Protein AF-0000000082109854 (afdb_homodimer)

pLDDT: mean 72.58, std 30.45, range [13.73, 98.56]

Radius of gyration: 35.36 Å; Cα contacts (8 Å, |Δi|>4): 1428; chains: 2; bounding box: 116×91×90 Å

Foldseek 3Di:
DVVVLVVQPPDPPQVCVPFAFDQVAAAADDFDFDQDPVRDRDDRPPQLKDWGWGDAPPRKIKIKIKHKDLHNVANSLLRRQLCCQQRPDQDDLPDDPVRNVVSNQVSLVVSLVVVCVVLVVLVVLLVVLVVVADPPDDLVRDDPVNNVSVVSNVVSCSVQAMWMWMWMWMQHPQKIKIWTFAAKWKWDWFQDPVGDTDIDTFDHGAFLVDPVLLVLQVVQVFDSVVRNVVCADVRHRHLEIRRRCCQQPVVCVGPRRVSGNHRRHYNGIDMGDMDGNVPTDDDMDIGDPVLQVLQCLQPNNVCSRVVLRVQLVVLVVPDDGNNVSNNVSSVVSVVSSCVSPPDDDDDDDDDDDPDDDDPDDDPDDPPPPDPDDPPPDDDDDDDDFDQDPDPDDDDPDDDDDDDDDDDDDDDDDDDDDDDCPPPPDPPPPDDDDPDDDDDDDDDDSDGD/DVVVLVVQPPDPPQVCVPFAFDQVAAAADDFDFDQDPVRPSPDRDPQLKDWGWGDAPPRKIKIKIKHKDLHNVANSLLRRQLCCQQRPDQDDLPDDPVRNVVSNQVSLVCSLVVVCVVLVVLVVLLVVLVVVADPPDDLVRDDPVNNVSVVSNVVSCSVQAMWMWMWMWMQHPQKIKIWTFAAKWKWDWFQDPVRDTDIDTFDHGAFLVDPVLLVLQVVQVFDSVVRNVVCADVRHRHLEIRRRCCQQPVVCVGPRRVSGNHRRYYNGIDMGDMDGNVPTDDDMDIGDPVLQVLQCLQPNNVCSRVVLRVQLVVLVVPDDGNNVSNNVSSVVSVVSSCVSPPDDDDDDDDDDDVDDDPPPPDPDDPPPPDPPDPPPDDDDDDDDYDDDDDDDDDDDDDDYDDDDDDDDDDDDDDDDDDDCPPDPDPPPPPPDDPDDDPDDDDDDDDDD

Structure (mmCIF, N/CA/C/O backbone):
data_AF-0000000082109854-model_v1
#
loop_
_entity.id
_entity.type
_entity.pdbx_description
1 polymer 'TGF-beta-activated kinase 1 and MAP3K7-binding protein 1'
#
loop_
_atom_site.group_PDB
_atom_site.id
_atom_site.type_symbol
_atom_site.label_atom_id
_atom_site.label_alt_id
_atom_site.label_comp_id
_atom_site.label_asym_id
_atom_site.label_entity_id
_atom_site.label_seq_id
_atom_site.pdbx_PDB_ins_code
_atom_site.Cartn_x
_atom_site.Cartn_y
_atom_site.Cartn_z
_atom_site.occupancy
_atom_site.B_iso_or_equiv
_atom_site.auth_seq_id
_atom_site.auth_comp_id
_atom_site.auth_asym_id
_atom_site.auth_atom_id
_atom_site.pdbx_PDB_model_num
ATOM 1 N N . MET A 1 1 ? -6.965 46.531 12.055 1 30.08 1 MET A N 1
ATOM 2 C CA . MET A 1 1 ? -5.969 45.5 11.93 1 30.08 1 MET A CA 1
ATOM 3 C C . MET A 1 1 ? -6.543 44.281 11.18 1 30.08 1 MET A C 1
ATOM 5 O O . MET A 1 1 ? -5.832 43.625 10.422 1 30.08 1 MET A O 1
ATOM 9 N N . ALA A 1 2 ? -7.816 43.938 11.438 1 41.06 2 ALA A N 1
ATOM 10 C CA . ALA A 1 2 ? -8.562 42.906 10.727 1 41.06 2 ALA A CA 1
ATOM 11 C C . ALA A 1 2 ? -8.781 43.281 9.266 1 41.06 2 ALA A C 1
ATOM 13 O O . ALA A 1 2 ? -8.695 42.438 8.375 1 41.06 2 ALA A O 1
ATOM 14 N N . SER A 1 3 ? -9.18 44.5 9.023 1 41.56 3 SER A N 1
ATOM 15 C CA . SER A 1 3 ? -9.477 44.938 7.664 1 41.56 3 SER A CA 1
ATOM 16 C C . SER A 1 3 ? -8.242 44.844 6.773 1 41.56 3 SER A C 1
ATOM 18 O O . SER A 1 3 ? -8.336 44.438 5.609 1 41.56 3 SER A O 1
ATOM 20 N N . GLN A 1 4 ? -7.109 45.281 7.234 1 41.22 4 GLN A N 1
ATOM 21 C CA . GLN A 1 4 ? -5.875 45.25 6.457 1 41.22 4 GLN A CA 1
ATOM 22 C C . GLN A 1 4 ? -5.441 43.812 6.164 1 41.22 4 GLN A C 1
ATOM 24 O O . GLN A 1 4 ? -4.855 43.531 5.113 1 41.22 4 GLN A O 1
ATOM 29 N N . ARG A 1 5 ? -5.73 42.969 6.977 1 43.91 5 ARG A N 1
ATOM 30 C CA . ARG A 1 5 ? -5.383 41.562 6.91 1 43.91 5 ARG A CA 1
ATOM 31 C C . ARG A 1 5 ? -6.203 40.844 5.836 1 43.91 5 ARG A C 1
ATOM 33 O O . ARG A 1 5 ? -5.688 39.969 5.125 1 43.91 5 ARG A O 1
ATOM 40 N N . ARG A 1 6 ? -7.488 41.25 5.711 1 45.69 6 ARG A N 1
ATOM 41 C CA . ARG A 1 6 ? -8.383 40.688 4.691 1 45.69 6 ARG A CA 1
ATOM 42 C C . ARG A 1 6 ? -7.898 41.062 3.291 1 45.69 6 ARG A C 1
ATOM 44 O O . ARG A 1 6 ? -8.086 40.281 2.348 1 45.69 6 ARG A O 1
ATOM 51 N N . GLN A 1 7 ? -7.402 42.219 3.15 1 44.44 7 GLN A N 1
ATOM 52 C CA . GLN A 1 7 ? -6.934 42.656 1.848 1 44.44 7 GLN A CA 1
ATOM 53 C C . GLN A 1 7 ? -5.699 41.875 1.4 1 44.44 7 GLN A C 1
ATOM 55 O O . GLN A 1 7 ? -5.523 41.625 0.21 1 44.44 7 GLN A O 1
ATOM 60 N N . MET A 1 8 ? -4.84 41.562 2.273 1 44.31 8 MET A N 1
ATOM 61 C CA . MET A 1 8 ? -3.598 40.875 1.931 1 44.31 8 MET A CA 1
ATOM 62 C C . MET A 1 8 ? -3.879 39.438 1.489 1 44.31 8 MET A C 1
ATOM 64 O O . MET A 1 8 ? -3.105 38.844 0.726 1 44.31 8 MET A O 1
ATOM 68 N N . MET A 1 9 ? -4.988 38.938 1.975 1 46.81 9 MET A N 1
ATOM 69 C CA . MET A 1 9 ? -5.305 37.531 1.722 1 46.81 9 MET A CA 1
ATOM 70 C C . MET A 1 9 ? -5.926 37.344 0.34 1 46.81 9 MET A C 1
ATOM 72 O O . MET A 1 9 ? -6.023 36.219 -0.164 1 46.81 9 MET A O 1
ATOM 76 N N . GLN A 1 10 ? -6.621 38.344 -0.203 1 41.38 10 GLN A N 1
ATOM 77 C CA . GLN A 1 10 ? -7.426 38.219 -1.414 1 41.38 10 GLN A CA 1
ATOM 78 C C . GLN A 1 10 ? -6.547 38.25 -2.66 1 41.38 10 GLN A C 1
ATOM 80 O O . GLN A 1 10 ? -7.035 38.031 -3.773 1 41.38 10 GLN A O 1
ATOM 85 N N . SER A 1 11 ? -5.305 38.719 -2.598 1 40.28 11 SER A N 1
ATOM 86 C CA . SER A 1 11 ? -4.598 38.844 -3.867 1 40.28 11 SER A CA 1
ATOM 87 C C . SER A 1 11 ? -4.012 37.5 -4.32 1 40.28 11 SER A C 1
ATOM 89 O O . SER A 1 11 ? -3.74 36.625 -3.494 1 40.28 11 SER A O 1
ATOM 91 N N . HIS A 1 12 ? -4.09 37.094 -5.605 1 46.09 12 HIS A N 1
ATOM 92 C CA . HIS A 1 12 ? -3.609 35.938 -6.34 1 46.09 12 HIS A CA 1
ATOM 93 C C . HIS A 1 12 ? -2.203 35.531 -5.895 1 46.09 12 HIS A C 1
ATOM 95 O O . HIS A 1 12 ? -1.827 34.375 -5.965 1 46.09 12 HIS A O 1
ATOM 101 N N . GLN A 1 13 ? -1.243 36.5 -5.805 1 48.22 13 GLN A N 1
ATOM 102 C CA . GLN A 1 13 ? 0.123 36.188 -5.379 1 48.22 13 GLN A CA 1
ATOM 103 C C . GLN A 1 13 ? 0.241 36.219 -3.857 1 48.22 13 GLN A C 1
ATOM 105 O O . GLN A 1 13 ? -0.186 37.156 -3.207 1 48.22 13 GLN A O 1
ATOM 110 N N . SER A 1 14 ? 0.442 35.062 -3.104 1 66 14 SER A N 1
ATOM 111 C CA . SER A 1 14 ? 0.528 34.906 -1.655 1 66 14 SER A CA 1
ATOM 112 C C . SER A 1 14 ? 1.451 35.969 -1.038 1 66 14 SER A C 1
ATOM 114 O O . SER A 1 14 ? 2.57 36.156 -1.512 1 66 14 SER A O 1
ATOM 116 N N . TRP A 1 15 ? 1.008 37.094 -0.303 1 70.31 15 TRP A N 1
ATOM 117 C CA . TRP A 1 15 ? 1.778 38.125 0.397 1 70.31 15 TRP A CA 1
ATOM 118 C C . TRP A 1 15 ? 2.988 37.5 1.096 1 70.31 15 TRP A C 1
ATOM 120 O O . TRP A 1 15 ? 3.963 38.219 1.387 1 70.31 15 TRP A O 1
ATOM 130 N N . THR A 1 16 ? 2.941 36.25 1.244 1 78.19 16 THR A N 1
ATOM 131 C CA . THR A 1 16 ? 4.02 35.594 1.972 1 78.19 16 THR A CA 1
ATOM 132 C C . THR A 1 16 ? 5.23 35.375 1.07 1 78.19 16 THR A C 1
ATOM 134 O O . THR A 1 16 ? 6.32 35.062 1.551 1 78.19 16 THR A O 1
ATOM 137 N N . ASP A 1 17 ? 5.109 35.656 -0.19 1 75.06 17 ASP A N 1
ATOM 138 C CA . ASP A 1 17 ? 6.203 35.406 -1.132 1 75.06 17 ASP A CA 1
ATOM 139 C C . ASP A 1 17 ? 7.34 36.406 -0.896 1 75.06 17 ASP A C 1
ATOM 141 O O . ASP A 1 17 ? 8.484 36.156 -1.279 1 75.06 17 ASP A O 1
ATOM 145 N N . ASP A 1 18 ? 7.07 37.438 -0.201 1 76.38 18 ASP A N 1
ATOM 146 C CA . ASP A 1 18 ? 8.062 38.5 0.002 1 76.38 18 ASP A CA 1
ATOM 147 C C . ASP A 1 18 ? 8.781 38.312 1.336 1 76.38 18 ASP A C 1
ATOM 149 O O . ASP A 1 18 ? 9.734 39.031 1.634 1 76.38 18 ASP A O 1
ATOM 153 N N . LEU A 1 19 ? 8.383 37.344 2.021 1 84.56 19 LEU A N 1
ATOM 154 C CA . LEU A 1 19 ? 9.016 37.125 3.316 1 84.56 19 LEU A CA 1
ATOM 155 C C . LEU A 1 19 ? 10.336 36.375 3.154 1 84.56 19 LEU A C 1
ATOM 157 O O . LEU A 1 19 ? 10.445 35.5 2.295 1 84.56 19 LEU A O 1
ATOM 161 N N . PRO A 1 20 ? 11.266 36.719 4.004 1 86.88 20 PRO A N 1
ATOM 162 C CA . PRO A 1 20 ? 12.555 36.062 3.891 1 86.88 20 PRO A CA 1
ATOM 163 C C . PRO A 1 20 ? 12.469 34.562 4.242 1 86.88 20 PRO A C 1
ATOM 165 O O . PRO A 1 20 ? 11.945 34.219 5.301 1 86.88 20 PRO A O 1
ATOM 168 N N . LEU A 1 21 ? 13 33.781 3.383 1 86.81 21 LEU A N 1
ATOM 169 C CA . LEU A 1 21 ? 13.031 32.312 3.602 1 86.81 21 LEU A CA 1
ATOM 170 C C . LEU A 1 21 ? 14.258 31.922 4.422 1 86.81 21 LEU A C 1
ATOM 172 O O . LEU A 1 21 ? 15.328 32.531 4.266 1 86.81 21 LEU A O 1
ATOM 176 N N . CYS A 1 22 ? 14.086 30.984 5.293 1 89.44 22 CYS A N 1
ATOM 177 C CA . CYS A 1 22 ? 15.219 30.469 6.051 1 89.44 22 CYS A CA 1
ATOM 178 C C . CYS A 1 22 ? 16.094 29.578 5.184 1 89.44 22 CYS A C 1
ATOM 180 O O . CYS A 1 22 ? 15.617 28.562 4.652 1 89.44 22 CYS A O 1
ATOM 182 N N . GLN A 1 23 ? 17.328 29.812 5.109 1 87.69 23 GLN A N 1
ATOM 183 C CA . GLN A 1 23 ? 18.266 29.078 4.25 1 87.69 23 GLN A CA 1
ATOM 184 C C . GLN A 1 23 ? 18.719 27.797 4.914 1 87.69 23 GLN A C 1
ATOM 186 O O . GLN A 1 23 ? 19.281 26.922 4.258 1 87.69 23 GLN A O 1
ATOM 191 N N . MET A 1 24 ? 18.5 27.719 6.156 1 91.25 24 MET A N 1
ATOM 192 C CA . MET A 1 24 ? 18.906 26.531 6.895 1 91.25 24 MET A CA 1
ATOM 193 C C . MET A 1 24 ? 17.797 25.469 6.863 1 91.25 24 MET A C 1
ATOM 195 O O . MET A 1 24 ? 17.781 24.562 7.691 1 91.25 24 MET A O 1
ATOM 199 N N . CYS A 1 25 ? 16.891 25.703 5.961 1 93.19 25 CYS A N 1
ATOM 200 C CA . CYS A 1 25 ? 15.742 24.812 5.875 1 93.19 25 CYS A CA 1
ATOM 201 C C . CYS A 1 25 ? 15.484 24.391 4.43 1 93.19 25 CYS A C 1
ATOM 203 O O . CYS A 1 25 ? 15.688 25.188 3.508 1 93.19 25 CYS A O 1
ATOM 205 N N . GLY A 1 26 ? 15.164 23.156 4.223 1 93.44 26 GLY A N 1
ATOM 206 C CA . GLY A 1 26 ? 14.758 22.641 2.928 1 93.44 26 GLY A CA 1
ATOM 207 C C . GLY A 1 26 ? 13.461 21.844 2.984 1 93.44 26 GLY A C 1
ATOM 208 O O . GLY A 1 26 ? 13.141 21.234 4.008 1 93.44 26 GLY A O 1
ATOM 209 N N . VAL A 1 27 ? 12.727 21.906 1.839 1 94.19 27 VAL A N 1
ATOM 210 C CA . VAL A 1 27 ? 11.445 21.203 1.791 1 94.19 27 VAL A CA 1
ATOM 211 C C . VAL A 1 27 ? 11.406 20.297 0.569 1 94.19 27 VAL A C 1
ATOM 213 O O . VAL A 1 27 ? 11.859 20.672 -0.514 1 94.19 27 VAL A O 1
ATOM 216 N N . GLY A 1 28 ? 11.016 19.047 0.819 1 93.62 28 GLY A N 1
ATOM 217 C CA . GLY A 1 28 ? 10.711 18.094 -0.243 1 93.62 28 GLY A CA 1
ATOM 218 C C . GLY A 1 28 ? 9.25 17.688 -0.273 1 93.62 28 GLY A C 1
ATOM 219 O O . GLY A 1 28 ? 8.617 17.531 0.776 1 93.62 28 GLY A O 1
ATOM 220 N N . THR A 1 29 ? 8.672 17.547 -1.528 1 90.19 29 THR A N 1
ATOM 221 C CA . THR A 1 29 ? 7.262 17.172 -1.662 1 90.19 29 THR A CA 1
ATOM 222 C C . THR A 1 29 ? 7.082 16.125 -2.752 1 90.19 29 THR A C 1
ATOM 224 O O . THR A 1 29 ? 7.906 16.016 -3.662 1 90.19 29 THR A O 1
ATOM 227 N N . ALA A 1 30 ? 6.078 15.289 -2.523 1 83.5 30 ALA A N 1
ATOM 228 C CA . ALA A 1 30 ? 5.648 14.328 -3.537 1 83.5 30 ALA A CA 1
ATOM 229 C C . ALA A 1 30 ? 4.133 14.148 -3.518 1 83.5 30 ALA A C 1
ATOM 231 O O . ALA A 1 30 ? 3.539 13.938 -2.457 1 83.5 30 ALA A O 1
ATOM 232 N N . PRO A 1 31 ? 3.494 14.32 -4.645 1 74.69 31 PRO A N 1
ATOM 233 C CA . PRO A 1 31 ? 2.043 14.133 -4.688 1 74.69 31 PRO A CA 1
ATOM 234 C C . PRO A 1 31 ? 1.631 12.68 -4.473 1 74.69 31 PRO A C 1
ATOM 236 O O . PRO A 1 31 ? 2.443 11.766 -4.66 1 74.69 31 PRO A O 1
ATOM 239 N N . ASN A 1 32 ? 0.339 12.609 -3.957 1 68.38 32 ASN A N 1
ATOM 240 C CA . ASN A 1 32 ? -0.255 11.281 -3.842 1 68.38 32 ASN A CA 1
ATOM 241 C C . ASN A 1 32 ? -0.418 10.617 -5.207 1 68.38 32 ASN A C 1
ATOM 243 O O . ASN A 1 32 ? -0.706 11.289 -6.199 1 68.38 32 ASN A O 1
ATOM 247 N N . CYS A 1 33 ? -0.066 9.414 -5.285 1 52.31 33 CYS A N 1
ATOM 248 C CA . CYS A 1 33 ? -0.21 8.758 -6.578 1 52.31 33 CYS A CA 1
ATOM 249 C C . CYS A 1 33 ? -1.416 7.824 -6.582 1 52.31 33 CYS A C 1
ATOM 251 O O . CYS A 1 33 ? -1.659 7.109 -5.609 1 52.31 33 CYS A O 1
ATOM 253 N N . THR A 1 34 ? -2.654 8.469 -7.156 1 48.94 34 THR A N 1
ATOM 254 C CA . THR A 1 34 ? -3.754 7.531 -7.359 1 48.94 34 THR A CA 1
ATOM 255 C C . THR A 1 34 ? -3.611 6.816 -8.703 1 48.94 34 THR A C 1
ATOM 257 O O . THR A 1 34 ? -3.141 7.406 -9.68 1 48.94 34 THR A O 1
ATOM 260 N N . TYR A 1 35 ? -3.562 5.547 -8.688 1 38.69 35 TYR A N 1
ATOM 261 C CA . TYR A 1 35 ? -3.402 4.777 -9.922 1 38.69 35 TYR A CA 1
ATOM 262 C C . TYR A 1 35 ? -4.758 4.453 -10.539 1 38.69 35 TYR A C 1
ATOM 264 O O . TYR A 1 35 ? -5.695 4.074 -9.836 1 38.69 35 TYR A O 1
ATOM 272 N N . GLY A 1 36 ? -5.227 5.355 -11.539 1 38.56 36 GLY A N 1
ATOM 273 C CA . GLY A 1 36 ? -6.492 5.055 -12.188 1 38.56 36 GLY A CA 1
ATOM 274 C C . GLY A 1 36 ? -6.574 3.631 -12.711 1 38.56 36 GLY A C 1
ATOM 275 O O . GLY A 1 36 ? -5.551 2.953 -12.836 1 38.56 36 GLY A O 1
ATOM 276 N N . PRO A 1 37 ? -7.836 3.186 -12.867 1 36 37 PRO A N 1
ATOM 277 C CA . PRO A 1 37 ? -8.109 1.864 -13.438 1 36 37 PRO A CA 1
ATOM 278 C C . PRO A 1 37 ? -7.359 1.617 -14.742 1 36 37 PRO A C 1
ATOM 280 O O . PRO A 1 37 ? -6.965 0.484 -15.031 1 36 37 PRO A O 1
ATOM 283 N N . ASP A 1 38 ? -7.582 2.434 -15.742 1 34.56 38 ASP A N 1
ATOM 284 C CA . ASP A 1 38 ? -7.07 2.289 -17.094 1 34.56 38 ASP A CA 1
ATOM 285 C C . ASP A 1 38 ? -5.551 2.469 -17.141 1 34.56 38 ASP A C 1
ATOM 287 O O . ASP A 1 38 ? -4.949 2.5 -18.219 1 34.56 38 ASP A O 1
ATOM 291 N N . GLY A 1 39 ? -4.836 2.254 -16.219 1 34.44 39 GLY A N 1
ATOM 292 C CA . GLY A 1 39 ? -3.385 2.342 -16.188 1 34.44 39 GLY A CA 1
ATOM 293 C C . GLY A 1 39 ? -2.869 3.754 -16.391 1 34.44 39 GLY A C 1
ATOM 294 O O . GLY A 1 39 ? -1.658 3.977 -16.453 1 34.44 39 GLY A O 1
ATOM 295 N N . LYS A 1 40 ? -3.584 4.645 -17.109 1 33.19 40 LYS A N 1
ATOM 296 C CA . LYS A 1 40 ? -3.158 6.012 -17.391 1 33.19 40 LYS A CA 1
ATOM 297 C C . LYS A 1 40 ? -2.977 6.801 -16.094 1 33.19 40 LYS A C 1
ATOM 299 O O . LYS A 1 40 ? -3.795 6.691 -15.172 1 33.19 40 LYS A O 1
ATOM 304 N N . ASP A 1 41 ? -1.804 7.102 -15.695 1 38.16 41 ASP A N 1
ATOM 305 C CA . ASP A 1 41 ? -1.194 7.938 -14.664 1 38.16 41 ASP A CA 1
ATOM 306 C C . ASP A 1 41 ? -2.141 9.055 -14.234 1 38.16 41 ASP A C 1
ATOM 308 O O . ASP A 1 41 ? -1.978 9.633 -13.156 1 38.16 41 ASP A O 1
ATOM 312 N N . THR A 1 42 ? -3.107 9.648 -14.867 1 38.34 42 THR A N 1
ATOM 313 C CA . THR A 1 42 ? -2.988 11.094 -15.016 1 38.34 42 THR A CA 1
ATOM 314 C C . THR A 1 42 ? -3.205 11.789 -13.672 1 38.34 42 THR A C 1
ATOM 316 O O . THR A 1 42 ? -2.99 13 -13.555 1 38.34 42 THR A O 1
ATOM 319 N N . GLN A 1 43 ? -4.258 11.5 -12.961 1 39.28 43 GLN A N 1
ATOM 320 C CA . GLN A 1 43 ? -4.699 12.727 -12.297 1 39.28 43 GLN A CA 1
ATOM 321 C C . GLN A 1 43 ? -3.918 12.969 -11.008 1 39.28 43 GLN A C 1
ATOM 323 O O . GLN A 1 43 ? -4.016 12.188 -10.062 1 39.28 43 GLN A O 1
ATOM 328 N N . SER A 1 44 ? -2.68 13.266 -11.172 1 46.97 44 SER A N 1
ATOM 329 C CA . SER A 1 44 ? -1.977 13.938 -10.086 1 46.97 44 SER A CA 1
ATOM 330 C C . SER A 1 44 ? -2.914 14.844 -9.297 1 46.97 44 SER A C 1
ATOM 332 O O . SER A 1 44 ? -3.568 15.719 -9.875 1 46.97 44 SER A O 1
ATOM 334 N N . HIS A 1 45 ? -3.539 14.328 -8.25 1 58.5 45 HIS A N 1
ATOM 335 C CA . HIS A 1 45 ? -4.246 15.281 -7.402 1 58.5 45 HIS A CA 1
ATOM 336 C C . HIS A 1 45 ? -3.34 16.438 -7.008 1 58.5 45 HIS A C 1
ATOM 338 O O . HIS A 1 45 ? -2.131 16.266 -6.848 1 58.5 45 HIS A O 1
ATOM 344 N N . PRO A 1 46 ? -3.873 17.625 -7.328 1 66.56 46 PRO A N 1
ATOM 345 C CA . PRO A 1 46 ? -3.104 18.766 -6.824 1 66.56 46 PRO A CA 1
ATOM 346 C C . PRO A 1 46 ? -2.621 18.562 -5.391 1 66.56 46 PRO A C 1
ATOM 348 O O . PRO A 1 46 ? -3.301 17.906 -4.594 1 66.56 46 PRO A O 1
ATOM 351 N N . ASN A 1 47 ? -1.431 18.953 -5.223 1 79 47 ASN A N 1
ATOM 352 C CA . ASN A 1 47 ? -0.877 18.859 -3.875 1 79 47 ASN A CA 1
ATOM 353 C C . ASN A 1 47 ? -1.742 19.594 -2.861 1 79 47 ASN A C 1
ATOM 355 O O . ASN A 1 47 ? -1.964 20.797 -2.992 1 79 47 ASN A O 1
ATOM 359 N N . GLU A 1 48 ? -2.201 18.922 -1.963 1 87.12 48 GLU A N 1
ATOM 360 C CA . GLU A 1 48 ? -3.076 19.516 -0.957 1 87.12 48 GLU A CA 1
ATOM 361 C C . GLU A 1 48 ? -2.283 19.984 0.262 1 87.12 48 GLU A C 1
ATOM 363 O O . GLU A 1 48 ? -2.818 20.672 1.131 1 87.12 48 GLU A O 1
ATOM 368 N N . ASP A 1 49 ? -0.991 19.672 0.267 1 89.81 49 ASP A N 1
ATOM 369 C CA . ASP A 1 49 ? -0.162 20.062 1.402 1 89.81 49 ASP A CA 1
ATOM 370 C C . ASP A 1 49 ? 0.304 21.516 1.263 1 89.81 49 ASP A C 1
ATOM 372 O O . ASP A 1 49 ? 0.38 22.031 0.152 1 89.81 49 ASP A O 1
ATOM 376 N N . GLY A 1 50 ? 0.429 22.141 2.393 1 91.62 50 GLY A N 1
ATOM 377 C CA . GLY A 1 50 ? 1.08 23.438 2.484 1 91.62 50 GLY A CA 1
ATOM 378 C C . GLY A 1 50 ? 2.279 23.438 3.414 1 91.62 50 GLY A C 1
ATOM 379 O O . GLY A 1 50 ? 2.469 22.5 4.191 1 91.62 50 GLY A O 1
ATOM 380 N N . HIS A 1 51 ? 3.131 24.422 3.172 1 94 51 HIS A N 1
ATOM 381 C CA . HIS A 1 51 ? 4.27 24.578 4.074 1 94 51 HIS A CA 1
ATOM 382 C C . HIS A 1 51 ? 4.77 26.016 4.086 1 94 51 HIS A C 1
ATOM 384 O O . HIS A 1 51 ? 4.422 26.812 3.205 1 94 51 HIS A O 1
ATOM 390 N N . PHE A 1 52 ? 5.504 26.391 5.164 1 93.56 52 PHE A N 1
ATOM 391 C CA . PHE A 1 52 ? 6.242 27.641 5.184 1 93.56 52 PHE A CA 1
ATOM 392 C C . PHE A 1 52 ? 7.543 27.5 5.965 1 93.56 52 PHE A C 1
ATOM 394 O O . PHE A 1 52 ? 7.691 26.578 6.77 1 93.56 52 PHE A O 1
ATOM 401 N N . ARG A 1 53 ? 8.508 28.25 5.68 1 94.62 53 ARG A N 1
ATOM 402 C CA . ARG A 1 53 ? 9.812 28.281 6.332 1 94.62 53 ARG A CA 1
ATOM 403 C C . ARG A 1 53 ? 10.375 29.703 6.352 1 94.62 53 ARG A C 1
ATOM 405 O O . ARG A 1 53 ? 11.164 30.078 5.488 1 94.62 53 ARG A O 1
ATOM 412 N N . PHE A 1 54 ? 10.102 30.438 7.371 1 92.69 54 PHE A N 1
ATOM 413 C CA . PHE A 1 54 ? 10.43 31.859 7.359 1 92.69 54 PHE A CA 1
ATOM 414 C C . PHE A 1 54 ? 11.461 32.188 8.438 1 92.69 54 PHE A C 1
ATOM 416 O O . PHE A 1 54 ? 11.477 31.547 9.492 1 92.69 54 PHE A O 1
ATOM 423 N N . ARG A 1 55 ? 12.242 33.125 8.055 1 90.38 55 ARG A N 1
ATOM 424 C CA . ARG A 1 55 ? 13.117 33.781 9.023 1 90.38 55 ARG A CA 1
ATOM 425 C C . ARG A 1 55 ? 12.555 35.125 9.461 1 90.38 55 ARG A C 1
ATOM 427 O O . ARG A 1 55 ? 12.406 36.031 8.641 1 90.38 55 ARG A O 1
ATOM 434 N N . GLY A 1 56 ? 12.219 35.188 10.695 1 83.69 56 GLY A N 1
ATOM 435 C CA . GLY A 1 56 ? 11.719 36.438 11.227 1 83.69 56 GLY A CA 1
ATOM 436 C C . GLY A 1 56 ? 12.82 37.375 11.727 1 83.69 56 GLY A C 1
ATOM 437 O O . GLY A 1 56 ? 13.984 37.188 11.359 1 83.69 56 GLY A O 1
ATOM 438 N N . GLU A 1 57 ? 12.32 38.344 12.453 1 79.5 57 GLU A N 1
ATOM 439 C CA . GLU A 1 57 ? 13.25 39.281 13.062 1 79.5 57 GLU A CA 1
ATOM 440 C C . GLU A 1 57 ? 13.742 38.781 14.414 1 79.5 57 GLU A C 1
ATOM 442 O O . GLU A 1 57 ? 13.078 37.969 15.055 1 79.5 57 GLU A O 1
ATOM 447 N N . GLU A 1 58 ? 14.891 39.219 14.836 1 76.25 58 GLU A N 1
ATOM 448 C CA . GLU A 1 58 ? 15.422 39.031 16.188 1 76.25 58 GLU A CA 1
ATOM 449 C C . GLU A 1 58 ? 15.586 37.562 16.5 1 76.25 58 GLU A C 1
ATOM 451 O O . GLU A 1 58 ? 15.195 37.094 17.562 1 76.25 58 GLU A O 1
ATOM 456 N N . GLY A 1 59 ? 15.961 36.781 15.578 1 79.31 59 GLY A N 1
ATOM 457 C CA . GLY A 1 59 ? 16.281 35.375 15.859 1 79.31 59 GLY A CA 1
ATOM 458 C C . GLY A 1 59 ? 15.047 34.5 15.875 1 79.31 59 GLY A C 1
ATOM 459 O O . GLY A 1 59 ? 15.07 33.406 16.469 1 79.31 59 GLY A O 1
ATOM 460 N N . CYS A 1 60 ? 13.984 35 15.359 1 88.25 60 CYS A N 1
ATOM 461 C CA . CYS A 1 60 ? 12.758 34.219 15.289 1 88.25 60 CYS A CA 1
ATOM 462 C C . CYS A 1 60 ? 12.672 33.438 13.977 1 88.25 60 CYS A C 1
ATOM 464 O O . CYS A 1 60 ? 12.945 34 12.914 1 88.25 60 CYS A O 1
ATOM 466 N N . PHE A 1 61 ? 12.406 32.156 14.086 1 93.19 61 PHE A N 1
ATOM 467 C CA . PHE A 1 61 ? 12.219 31.297 12.914 1 93.19 61 PHE A CA 1
ATOM 468 C C . PHE A 1 61 ? 10.891 30.562 12.977 1 93.19 61 PHE A C 1
ATOM 470 O O . PHE A 1 61 ? 10.492 30.094 14.047 1 93.19 61 PHE A O 1
ATOM 477 N N . LEU A 1 62 ? 10.203 30.5 11.852 1 94.56 62 LEU A N 1
ATOM 478 C CA . LEU A 1 62 ? 8.891 29.875 11.781 1 94.56 62 LEU A CA 1
ATOM 479 C C . LEU A 1 62 ? 8.844 28.828 10.672 1 94.56 62 LEU A C 1
ATOM 481 O O . LEU A 1 62 ? 9.195 29.125 9.523 1 94.56 62 LEU A O 1
ATOM 485 N N . TYR A 1 63 ? 8.477 27.609 11.07 1 96.81 63 TYR A N 1
ATOM 486 C CA . TYR A 1 63 ? 8.328 26.516 10.133 1 96.81 63 TYR A CA 1
ATOM 487 C C . TYR A 1 63 ? 6.953 25.859 10.266 1 96.81 63 TYR A C 1
ATOM 489 O O . TYR A 1 63 ? 6.336 25.922 11.328 1 96.81 63 TYR A O 1
ATOM 497 N N . GLY A 1 64 ? 6.441 25.266 9.164 1 97.5 64 GLY A N 1
ATOM 498 C CA . GLY A 1 64 ? 5.156 24.594 9.234 1 97.5 64 GLY A CA 1
ATOM 499 C C . GLY A 1 64 ? 4.914 23.641 8.078 1 97.5 64 GLY A C 1
ATOM 500 O O . GLY A 1 64 ? 5.391 23.875 6.965 1 97.5 64 GLY A O 1
ATOM 501 N N . VAL A 1 65 ? 4.258 22.562 8.359 1 97.44 65 VAL A N 1
ATOM 502 C CA . VAL A 1 65 ? 3.74 21.625 7.371 1 97.44 65 VAL A CA 1
ATOM 503 C C . VAL A 1 65 ? 2.248 21.391 7.602 1 97.44 65 VAL A C 1
ATOM 505 O O . VAL A 1 65 ? 1.824 21.125 8.727 1 97.44 65 VAL A O 1
ATOM 508 N N . PHE A 1 66 ? 1.477 21.516 6.523 1 97 66 PHE A N 1
ATOM 509 C CA . PHE A 1 66 ? 0.022 21.438 6.586 1 97 66 PHE A CA 1
ATOM 510 C C . PHE A 1 66 ? -0.501 20.375 5.629 1 97 66 PHE A C 1
ATOM 512 O O . PHE A 1 66 ? -0.167 20.375 4.445 1 97 66 PHE A O 1
ATOM 519 N N . ASN A 1 67 ? -1.321 19.516 6.191 1 94.56 67 ASN A N 1
ATOM 520 C CA . ASN A 1 67 ? -1.974 18.484 5.383 1 94.56 67 ASN A CA 1
ATOM 521 C C . ASN A 1 67 ? -3.42 18.859 5.07 1 94.56 67 ASN A C 1
ATOM 523 O O . ASN A 1 67 ? -4.301 18.703 5.918 1 94.56 67 ASN A O 1
ATOM 527 N N . GLY A 1 68 ? -3.586 19.234 3.842 1 93.12 68 GLY A N 1
ATOM 528 C CA . GLY A 1 68 ? -4.949 19.516 3.416 1 93.12 68 GLY A CA 1
ATOM 529 C C . GLY A 1 68 ? -5.68 18.281 2.918 1 93.12 68 GLY A C 1
ATOM 530 O O . GLY A 1 68 ? -5.055 17.344 2.416 1 93.12 68 GLY A O 1
ATOM 531 N N . PHE A 1 69 ? -6.977 18.25 3.049 1 87.56 69 PHE A N 1
ATOM 532 C CA . PHE A 1 69 ? -7.828 17.219 2.461 1 87.56 69 PHE A CA 1
ATOM 533 C C . PHE A 1 69 ? -9.109 17.828 1.904 1 87.56 69 PHE A C 1
ATOM 535 O O . PHE A 1 69 ? -9.609 18.828 2.434 1 87.56 69 PHE A O 1
ATOM 542 N N . ASP A 1 70 ? -9.648 17.297 0.861 1 87.44 70 ASP A N 1
ATOM 543 C CA . ASP A 1 70 ? -10.766 17.812 0.075 1 87.44 70 ASP A CA 1
ATOM 544 C C . ASP A 1 70 ? -10.422 19.172 -0.538 1 87.44 70 ASP A C 1
ATOM 546 O O . ASP A 1 70 ? -11.219 20.109 -0.476 1 87.44 70 ASP A O 1
ATOM 550 N N . GLY A 1 71 ? -9.125 19.281 -0.901 1 84.56 71 GLY A N 1
ATOM 551 C CA . GLY A 1 71 ? -8.602 20.484 -1.504 1 84.56 71 GLY A CA 1
ATOM 552 C C . GLY A 1 71 ? -7.488 21.125 -0.689 1 84.56 71 GLY A C 1
ATOM 553 O O . GLY A 1 71 ? -7.219 20.703 0.438 1 84.56 71 GLY A O 1
ATOM 554 N N . SER A 1 72 ? -6.961 22.188 -1.263 1 89.81 72 SER A N 1
ATOM 555 C CA . SER A 1 72 ? -5.832 22.844 -0.609 1 89.81 72 SER A CA 1
ATOM 556 C C . SER A 1 72 ? -6.242 24.188 -0.015 1 89.81 72 SER A C 1
ATOM 558 O O . SER A 1 72 ? -5.402 24.922 0.496 1 89.81 72 SER A O 1
ATOM 560 N N . ARG A 1 73 ? -7.461 24.484 -0.042 1 91.56 73 ARG A N 1
ATOM 561 C CA . ARG A 1 73 ? -7.934 25.797 0.377 1 91.56 73 ARG A CA 1
ATOM 562 C C . ARG A 1 73 ? -7.621 26.047 1.849 1 91.56 73 ARG A C 1
ATOM 564 O O . ARG A 1 73 ? -7.074 27.094 2.203 1 91.56 73 ARG A O 1
ATOM 571 N N . VAL A 1 74 ? -7.941 25.094 2.637 1 95.69 74 VAL A N 1
ATOM 572 C CA . VAL A 1 74 ? -7.766 25.281 4.074 1 95.69 74 VAL A CA 1
ATOM 573 C C . VAL A 1 74 ? -6.277 25.312 4.414 1 95.69 74 VAL A C 1
ATOM 575 O O . VAL A 1 74 ? -5.824 26.156 5.188 1 95.69 74 VAL A O 1
ATOM 578 N N . SER A 1 75 ? -5.516 24.391 3.869 1 95.25 75 SER A N 1
ATOM 579 C CA . SER A 1 75 ? -4.082 24.359 4.141 1 95.25 75 SER A CA 1
ATOM 580 C C . SER A 1 75 ? -3.418 25.656 3.695 1 95.25 75 SER A C 1
ATOM 582 O O . SER A 1 75 ? -2.561 26.203 4.398 1 95.25 75 SER A O 1
ATOM 584 N N . SER A 1 76 ? -3.842 26.172 2.594 1 91.88 76 SER A N 1
ATOM 585 C CA . SER A 1 76 ? -3.314 27.438 2.096 1 91.88 76 SER A CA 1
ATOM 586 C C . SER A 1 76 ? -3.703 28.594 3.01 1 91.88 76 SER A C 1
ATOM 588 O O . SER A 1 76 ? -2.871 29.453 3.33 1 91.88 76 SER A O 1
ATOM 590 N N . PHE A 1 77 ? -4.902 28.625 3.369 1 94.69 77 PHE A N 1
ATOM 591 C CA . PHE A 1 77 ? -5.395 29.672 4.254 1 94.69 77 PHE A CA 1
ATOM 592 C C . PHE A 1 77 ? -4.641 29.656 5.578 1 94.69 77 PHE A C 1
ATOM 594 O O . PHE A 1 77 ? -4.211 30.703 6.062 1 94.69 77 PHE A O 1
ATOM 601 N N . VAL A 1 78 ? -4.527 28.484 6.129 1 96 78 VAL A N 1
ATOM 602 C CA . VAL A 1 78 ? -3.863 28.328 7.418 1 96 78 VAL A CA 1
ATOM 603 C C . VAL A 1 78 ? -2.41 28.797 7.309 1 96 78 VAL A C 1
ATOM 605 O O . VAL A 1 78 ? -1.907 29.5 8.188 1 96 78 VAL A O 1
ATOM 608 N N . SER A 1 79 ? -1.739 28.375 6.309 1 94.62 79 SER A N 1
ATOM 609 C CA . SER A 1 79 ? -0.343 28.75 6.102 1 94.62 79 SER A CA 1
ATOM 610 C C . SER A 1 79 ? -0.173 30.266 6.059 1 94.62 79 SER A C 1
ATOM 612 O O . SER A 1 79 ? 0.713 30.812 6.719 1 94.62 79 SER A O 1
ATOM 614 N N . GLN A 1 80 ? -1.063 30.922 5.422 1 91.56 80 GLN A N 1
ATOM 615 C CA . GLN A 1 80 ? -0.969 32.375 5.258 1 91.56 80 GLN A CA 1
ATOM 616 C C . GLN A 1 80 ? -1.345 33.094 6.547 1 91.56 80 GLN A C 1
ATOM 618 O O . GLN A 1 80 ? -0.64 34 6.977 1 91.56 80 GLN A O 1
ATOM 623 N N . CYS A 1 81 ? -2.389 32.688 7.141 1 93.44 81 CYS A N 1
ATOM 624 C CA . CYS A 1 81 ? -2.918 33.375 8.297 1 93.44 81 CYS A CA 1
ATOM 625 C C . CYS A 1 81 ? -2.045 33.156 9.531 1 93.44 81 CYS A C 1
ATOM 627 O O . CYS A 1 81 ? -1.859 34.062 10.336 1 93.44 81 CYS A O 1
ATOM 629 N N . LEU A 1 82 ? -1.549 31.953 9.656 1 94 82 LEU A N 1
ATOM 630 C CA . LEU A 1 82 ? -0.655 31.703 10.781 1 94 82 LEU A CA 1
ATOM 631 C C . LEU A 1 82 ? 0.612 32.531 10.672 1 94 82 LEU A C 1
ATOM 633 O O . LEU A 1 82 ? 1.141 33.031 11.68 1 94 82 LEU A O 1
ATOM 637 N N . THR A 1 83 ? 1.101 32.656 9.453 1 90.5 83 THR A N 1
ATOM 638 C CA . THR A 1 83 ? 2.275 33.5 9.211 1 90.5 83 THR A CA 1
ATOM 639 C C . THR A 1 83 ? 2.021 34.938 9.672 1 90.5 83 THR A C 1
ATOM 641 O O . THR A 1 83 ? 2.855 35.531 10.352 1 90.5 83 THR A O 1
ATOM 644 N N . ALA A 1 84 ? 0.901 35.406 9.367 1 88.75 84 ALA A N 1
ATOM 645 C CA . ALA A 1 84 ? 0.54 36.781 9.75 1 88.75 84 ALA A CA 1
ATOM 646 C C . ALA A 1 84 ? 0.427 36.906 11.266 1 88.75 84 ALA A C 1
ATOM 648 O O . ALA A 1 84 ? 0.935 37.875 11.844 1 88.75 84 ALA A O 1
ATOM 649 N N . GLU A 1 85 ? -0.194 35.969 11.883 1 89.19 85 GLU A N 1
ATOM 650 C CA . GLU A 1 85 ? -0.464 36.031 13.32 1 89.19 85 GLU A CA 1
ATOM 651 C C . GLU A 1 85 ? 0.822 35.875 14.125 1 89.19 85 GLU A C 1
ATOM 653 O O . GLU A 1 85 ? 0.96 36.5 15.195 1 89.19 85 GLU A O 1
ATOM 658 N N . LEU A 1 86 ? 1.801 35.188 13.617 1 88.62 86 LEU A N 1
ATOM 659 C CA . LEU A 1 86 ? 2.949 34.812 14.445 1 88.62 86 LEU A CA 1
ATOM 660 C C . LEU A 1 86 ? 4.16 35.656 14.102 1 88.62 86 LEU A C 1
ATOM 662 O O . LEU A 1 86 ? 4.941 36.031 14.984 1 88.62 86 LEU A O 1
ATOM 666 N N . LEU A 1 87 ? 4.434 36.062 12.922 1 83.31 87 LEU A N 1
ATOM 667 C CA . LEU A 1 87 ? 5.645 36.781 12.531 1 83.31 87 LEU A CA 1
ATOM 668 C C . LEU A 1 87 ? 5.43 38.281 12.609 1 83.31 87 LEU A C 1
ATOM 670 O O . LEU A 1 87 ? 6.363 39.031 12.898 1 83.31 87 LEU A O 1
ATOM 674 N N . LEU A 1 88 ? 4.328 38.844 12.297 1 73.62 88 LEU A N 1
ATOM 675 C CA . LEU A 1 88 ? 4.141 40.281 12.18 1 73.62 88 LEU A CA 1
ATOM 676 C C . LEU A 1 88 ? 3.576 40.875 13.469 1 73.62 88 LEU A C 1
ATOM 678 O O . LEU A 1 88 ? 3.598 42.094 13.672 1 73.62 88 LEU A O 1
ATOM 682 N N . GLY A 1 89 ? 3.154 40.281 14.375 1 64.81 89 GLY A N 1
ATOM 683 C CA . GLY A 1 89 ? 2.395 41.031 15.367 1 64.81 89 GLY A CA 1
ATOM 684 C C . GLY A 1 89 ? 2.879 40.812 16.781 1 64.81 89 GLY A C 1
ATOM 685 O O . GLY A 1 89 ? 3.027 41.75 17.562 1 64.81 89 GLY A O 1
ATOM 686 N N . GLN A 1 90 ? 3.111 39.531 17.266 1 70.88 90 GLN A N 1
ATOM 687 C CA . GLN A 1 90 ? 2.9 39.344 18.688 1 70.88 90 GLN A CA 1
ATOM 688 C C . GLN A 1 90 ? 4.188 38.906 19.391 1 70.88 90 GLN A C 1
ATOM 690 O O . GLN A 1 90 ? 4.375 39.156 20.578 1 70.88 90 GLN A O 1
ATOM 695 N N . LEU A 1 91 ? 5.078 38.406 18.594 1 82.19 91 LEU A N 1
ATOM 696 C CA . LEU A 1 91 ? 6.184 37.75 19.297 1 82.19 91 LEU A CA 1
ATOM 697 C C . LEU A 1 91 ? 7.312 38.75 19.562 1 82.19 91 LEU A C 1
ATOM 699 O O . LEU A 1 91 ? 7.801 39.406 18.625 1 82.19 91 LEU A O 1
ATOM 703 N N . LYS A 1 92 ? 7.602 38.969 20.766 1 82.62 92 LYS A N 1
ATOM 704 C CA . LYS A 1 92 ? 8.688 39.844 21.188 1 82.62 92 LYS A CA 1
ATOM 705 C C . LYS A 1 92 ? 9.758 39.062 21.938 1 82.62 92 LYS A C 1
ATOM 707 O O . LYS A 1 92 ? 9.469 38 22.531 1 82.62 92 LYS A O 1
ATOM 712 N N . SER A 1 93 ? 10.938 39.594 21.953 1 83.31 93 SER A N 1
ATOM 713 C CA . SER A 1 93 ? 12.07 38.938 22.594 1 83.31 93 SER A CA 1
ATOM 714 C C . SER A 1 93 ? 11.867 38.812 24.109 1 83.31 93 SER A C 1
ATOM 716 O O . SER A 1 93 ? 12.461 37.969 24.75 1 83.31 93 SER A O 1
ATOM 718 N N . THR A 1 94 ? 11.008 39.594 24.594 1 85.69 94 THR A N 1
ATOM 719 C CA . THR A 1 94 ? 10.805 39.656 26.047 1 85.69 94 THR A CA 1
ATOM 720 C C . THR A 1 94 ? 9.766 38.625 26.484 1 85.69 94 THR A C 1
ATOM 722 O O . THR A 1 94 ? 9.57 38.406 27.672 1 85.69 94 THR A O 1
ATOM 725 N N . HIS A 1 95 ? 9.18 37.938 25.578 1 87.94 95 HIS A N 1
ATOM 726 C CA . HIS A 1 95 ? 8.109 37.031 25.922 1 87.94 95 HIS A CA 1
ATOM 727 C C . HIS A 1 95 ? 8.664 35.781 26.609 1 87.94 95 HIS A C 1
ATOM 729 O O . HIS A 1 95 ? 9.695 35.25 26.203 1 87.94 95 HIS A O 1
ATOM 735 N N . THR A 1 96 ? 7.93 35.375 27.625 1 90.75 96 THR A N 1
ATOM 736 C CA . THR A 1 96 ? 8.25 34.156 28.344 1 90.75 96 THR A CA 1
ATOM 737 C C . THR A 1 96 ? 7.723 32.938 27.594 1 90.75 96 THR A C 1
ATOM 739 O O . THR A 1 96 ? 7.012 33.062 26.594 1 90.75 96 THR A O 1
ATOM 742 N N . ASP A 1 97 ? 8.078 31.766 28.141 1 92.88 97 ASP A N 1
ATOM 743 C CA . ASP A 1 97 ? 7.582 30.531 27.547 1 92.88 97 ASP A CA 1
ATOM 744 C C . ASP A 1 97 ? 6.059 30.484 27.578 1 92.88 97 ASP A C 1
ATOM 746 O O . ASP A 1 97 ? 5.43 30.047 26.609 1 92.88 97 ASP A O 1
ATOM 750 N N . SER A 1 98 ? 5.531 30.859 28.656 1 94.12 98 SER A N 1
ATOM 751 C CA . SER A 1 98 ? 4.082 30.875 28.797 1 94.12 98 SER A CA 1
ATOM 752 C C . SER A 1 98 ? 3.43 31.828 27.812 1 94.12 98 SER A C 1
ATOM 754 O O . SER A 1 98 ? 2.35 31.547 27.281 1 94.12 98 SER A O 1
ATOM 756 N N . ASP A 1 99 ? 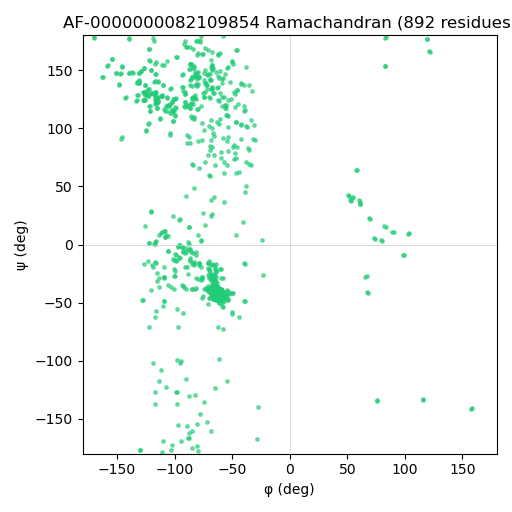4.059 32.938 27.609 1 93.62 99 ASP A N 1
ATOM 757 C CA . ASP A 1 99 ? 3.555 33.906 26.641 1 93.62 99 ASP A CA 1
ATOM 758 C C . ASP A 1 99 ? 3.543 33.312 25.234 1 93.62 99 ASP A C 1
ATOM 760 O O . ASP A 1 99 ? 2.557 33.438 24.5 1 93.62 99 ASP A O 1
ATOM 764 N N . VAL A 1 100 ? 4.621 32.688 24.891 1 93.81 100 VAL A N 1
ATOM 765 C CA . VAL A 1 100 ? 4.762 32.125 23.562 1 93.81 100 VAL A CA 1
ATOM 766 C C . VAL A 1 100 ? 3.699 31.047 23.344 1 93.81 100 VAL A C 1
ATOM 768 O O . VAL A 1 100 ? 3.074 31 22.281 1 93.81 100 VAL A O 1
ATOM 771 N N . ARG A 1 101 ? 3.469 30.281 24.297 1 95.25 101 ARG A N 1
ATOM 772 C CA . ARG A 1 101 ? 2.453 29.234 24.219 1 95.25 101 ARG A CA 1
ATOM 773 C C . ARG A 1 101 ? 1.065 29.828 24.016 1 95.25 101 ARG A C 1
ATOM 775 O O . ARG A 1 101 ? 0.282 29.344 23.203 1 95.25 101 ARG A O 1
ATOM 782 N N . ARG A 1 102 ? 0.794 30.812 24.766 1 95 102 ARG A N 1
ATOM 783 C CA . ARG A 1 102 ? -0.489 31.5 24.641 1 95 102 ARG A CA 1
ATOM 784 C C . ARG A 1 102 ? -0.662 32.094 23.25 1 95 102 ARG A C 1
ATOM 786 O O . ARG A 1 102 ? -1.739 32 22.656 1 95 102 ARG A O 1
ATOM 793 N N . ILE A 1 103 ? 0.384 32.719 22.812 1 94.44 103 ILE A N 1
ATOM 794 C CA . ILE A 1 103 ? 0.346 33.344 21.5 1 94.44 103 ILE A CA 1
ATOM 795 C C . ILE A 1 103 ? 0.104 32.312 20.422 1 94.44 103 ILE A C 1
ATOM 797 O O . ILE A 1 103 ? -0.692 32.5 19.5 1 94.44 103 ILE A O 1
ATOM 801 N N . LEU A 1 104 ? 0.771 31.172 20.531 1 95.69 104 LEU A N 1
ATOM 802 C CA . LEU A 1 104 ? 0.572 30.062 19.578 1 95.69 104 LEU A CA 1
ATOM 803 C C . LEU A 1 104 ? -0.872 29.578 19.625 1 95.69 104 LEU A C 1
ATOM 805 O O . LEU A 1 104 ? -1.51 29.438 18.578 1 95.69 104 LEU A O 1
ATOM 809 N N . SER A 1 105 ? -1.343 29.391 20.75 1 96.94 105 SER A N 1
ATOM 810 C CA . SER A 1 105 ? -2.717 28.938 20.906 1 96.94 105 SER A CA 1
ATOM 811 C C . SER A 1 105 ? -3.709 29.922 20.312 1 96.94 105 SER A C 1
ATOM 813 O O . SER A 1 105 ? -4.645 29.531 19.609 1 96.94 105 SER A O 1
ATOM 815 N N . GLN A 1 106 ? -3.514 31.141 20.578 1 95.75 106 GLN A N 1
ATOM 816 C CA . GLN A 1 106 ? -4.387 32.188 20.094 1 95.75 106 GLN A CA 1
ATOM 817 C C . GLN A 1 106 ? -4.332 32.281 18.578 1 95.75 106 GLN A C 1
ATOM 819 O O . GLN A 1 106 ? -5.348 32.562 17.922 1 95.75 106 GLN A O 1
ATOM 824 N N . ALA A 1 107 ? -3.178 32.156 18.094 1 95.69 107 ALA A N 1
ATOM 825 C CA . ALA A 1 107 ? -3.021 32.25 16.641 1 95.69 107 ALA A CA 1
ATOM 826 C C . ALA A 1 107 ? -3.885 31.188 15.945 1 95.69 107 ALA A C 1
ATOM 828 O O . ALA A 1 107 ? -4.578 31.5 14.969 1 95.69 107 ALA A O 1
ATOM 829 N N . PHE A 1 108 ? -3.875 29.984 16.422 1 97.56 108 PHE A N 1
ATOM 830 C CA . PHE A 1 108 ? -4.68 28.922 15.828 1 97.56 108 PHE A CA 1
ATOM 831 C C . PHE A 1 108 ? -6.168 29.219 15.984 1 97.56 108 PHE A C 1
ATOM 833 O O . PHE A 1 108 ? -6.961 28.938 15.086 1 97.56 108 PHE A O 1
ATOM 840 N N . ASP A 1 109 ? -6.504 29.734 17.094 1 97.25 109 ASP A N 1
ATOM 841 C CA . ASP A 1 109 ? -7.898 30.094 17.344 1 97.25 109 ASP A CA 1
ATOM 842 C C . ASP A 1 109 ? -8.391 31.141 16.359 1 97.25 109 ASP A C 1
ATOM 844 O O . ASP A 1 109 ? -9.477 31.016 15.797 1 97.25 109 ASP A O 1
ATOM 848 N N . VAL A 1 110 ? -7.578 32.125 16.203 1 95.75 110 VAL A N 1
ATOM 849 C CA . VAL A 1 110 ? -7.918 33.219 15.305 1 95.75 110 VAL A CA 1
ATOM 850 C C . VAL A 1 110 ? -8.031 32.688 13.875 1 95.75 110 VAL A C 1
ATOM 852 O O . VAL A 1 110 ? -8.938 33.062 13.141 1 95.75 110 VAL A O 1
ATOM 855 N N . VAL A 1 111 ? -7.145 31.859 13.508 1 96.62 111 VAL A N 1
ATOM 856 C CA . VAL A 1 111 ? -7.133 31.312 12.156 1 96.62 111 VAL A CA 1
ATOM 857 C C . VAL A 1 111 ? -8.398 30.5 11.922 1 96.62 111 VAL A C 1
ATOM 859 O O . VAL A 1 111 ? -9.039 30.625 10.867 1 96.62 111 VAL A O 1
ATOM 862 N N . GLU A 1 112 ? -8.727 29.703 12.852 1 97.38 112 GLU A N 1
ATOM 863 C CA . GLU A 1 112 ? -9.938 28.891 12.766 1 97.38 112 GLU A CA 1
ATOM 864 C C . GLU A 1 112 ? -11.172 29.766 12.594 1 97.38 112 GLU A C 1
ATOM 866 O O . GLU A 1 112 ? -11.992 29.531 11.703 1 97.38 112 GLU A O 1
ATOM 871 N N . LYS A 1 113 ? -11.32 30.75 13.398 1 96.31 113 LYS A N 1
ATOM 872 C CA . LYS A 1 113 ? -12.461 31.656 13.352 1 96.31 113 LYS A CA 1
ATOM 873 C C . LYS A 1 113 ? -12.5 32.438 12.039 1 96.31 113 LYS A C 1
ATOM 875 O O . LYS A 1 113 ? -13.555 32.562 11.422 1 96.31 113 LYS A O 1
ATOM 880 N N . SER A 1 114 ? -11.312 32.875 11.695 1 95.75 114 SER A N 1
ATOM 881 C CA . SER A 1 114 ? -11.211 33.656 10.461 1 95.75 114 SER A CA 1
ATOM 882 C C . SER A 1 114 ? -11.594 32.812 9.25 1 95.75 114 SER A C 1
ATOM 884 O O . SER A 1 114 ? -12.211 33.312 8.312 1 95.75 114 SER A O 1
ATOM 886 N N . TYR A 1 115 ? -11.227 31.625 9.242 1 96.5 115 TYR A N 1
ATOM 887 C CA . TYR A 1 115 ? -11.562 30.781 8.109 1 96.5 115 TYR A CA 1
ATOM 888 C C . TYR A 1 115 ? -13.07 30.609 7.969 1 96.5 115 TYR A C 1
ATOM 890 O O . TYR A 1 115 ? -13.609 30.719 6.867 1 96.5 115 TYR A O 1
ATOM 898 N N . PHE A 1 116 ? -13.727 30.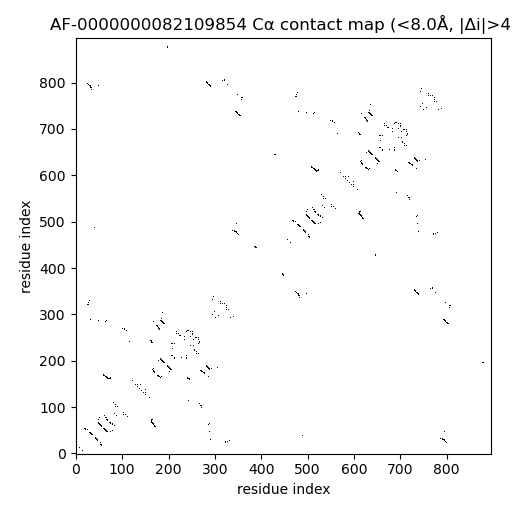312 9.062 1 95.88 116 PHE A N 1
ATOM 899 C CA . PHE A 1 116 ? -15.172 30.109 9.008 1 95.88 116 PHE A CA 1
ATOM 900 C C . PHE A 1 116 ? -15.883 31.391 8.602 1 95.88 116 PHE A C 1
ATOM 902 O O . PHE A 1 116 ? -16.953 31.359 7.98 1 95.88 116 PHE A O 1
ATOM 909 N N . GLU A 1 117 ? -15.258 32.469 8.93 1 94.94 117 GLU A N 1
ATOM 910 C CA . GLU A 1 117 ? -15.805 33.75 8.453 1 94.94 117 GLU A CA 1
ATOM 911 C C . GLU A 1 117 ? -15.734 33.844 6.93 1 94.94 117 GLU A C 1
ATOM 913 O O . GLU A 1 117 ? -16.641 34.375 6.297 1 94.94 117 GLU A O 1
ATOM 918 N N . THR A 1 118 ? -14.664 33.281 6.359 1 93.88 118 THR A N 1
ATOM 919 C CA . THR A 1 118 ? -14.477 33.344 4.914 1 93.88 118 THR A CA 1
ATOM 920 C C . THR A 1 118 ? -15.523 32.5 4.184 1 93.88 118 THR A C 1
ATOM 922 O O . THR A 1 118 ? -15.898 32.844 3.051 1 93.88 118 THR A O 1
ATOM 925 N N . ILE A 1 119 ? -16.031 31.5 4.855 1 93.69 119 ILE A N 1
ATOM 926 C CA . ILE A 1 119 ? -16.969 30.641 4.141 1 93.69 119 ILE A CA 1
ATOM 927 C C . ILE A 1 119 ? -18.391 30.859 4.66 1 93.69 119 ILE A C 1
ATOM 929 O O . ILE A 1 119 ? -19.297 30.109 4.336 1 93.69 119 ILE A O 1
ATOM 933 N N . GLY A 1 120 ? -18.609 31.859 5.422 1 93.56 120 GLY A N 1
ATOM 934 C CA . GLY A 1 120 ? -19.891 32.156 6.035 1 93.56 120 GLY A CA 1
ATOM 935 C C . GLY A 1 120 ? -21 32.375 5.023 1 93.56 120 GLY A C 1
ATOM 936 O O . GLY A 1 120 ? -22.109 31.844 5.18 1 93.56 120 GLY A O 1
ATOM 937 N N . ASP A 1 121 ? -20.672 33.125 4.016 1 93.94 121 ASP A N 1
ATOM 938 C CA . ASP A 1 121 ? -21.672 33.406 2.988 1 93.94 121 ASP A CA 1
ATOM 939 C C . ASP A 1 121 ? -22.094 32.125 2.25 1 93.94 121 ASP A C 1
ATOM 941 O O . ASP A 1 121 ? -23.281 31.953 1.959 1 93.94 121 ASP A O 1
ATOM 945 N N . ALA A 1 122 ? -21.094 31.375 1.954 1 94.5 122 ALA A N 1
ATOM 946 C CA . ALA A 1 122 ? -21.391 30.109 1.267 1 94.5 122 ALA A CA 1
ATOM 947 C C . ALA A 1 122 ? -22.25 29.203 2.129 1 94.5 122 ALA A C 1
ATOM 949 O O . ALA A 1 122 ? -23.156 28.547 1.623 1 94.5 122 ALA A O 1
ATOM 950 N N . LEU A 1 123 ? -22.078 29.156 3.336 1 93.31 123 LEU A N 1
ATOM 951 C CA . LEU A 1 123 ? -22.859 28.344 4.266 1 93.31 123 LEU A CA 1
ATOM 952 C C . LEU A 1 123 ? -24.281 28.859 4.367 1 93.31 123 LEU A C 1
ATOM 954 O O . LEU A 1 123 ? -25.234 28.062 4.441 1 93.31 123 LEU A O 1
ATOM 958 N N . ALA A 1 124 ? -24.438 30.141 4.363 1 94.38 124 ALA A N 1
ATOM 959 C CA . ALA A 1 124 ? -25.766 30.75 4.406 1 94.38 124 ALA A CA 1
ATOM 960 C C . ALA A 1 124 ? -26.562 30.406 3.15 1 94.38 124 ALA A C 1
ATOM 962 O O . ALA A 1 124 ? -27.75 30.078 3.229 1 94.38 124 ALA A O 1
ATOM 963 N N . GLU A 1 125 ? -25.844 30.5 2.098 1 95.19 125 GLU A N 1
ATOM 964 C CA . GLU A 1 125 ? -26.484 30.156 0.835 1 95.19 125 GLU A CA 1
ATOM 965 C C . GLU A 1 125 ? -26.891 28.688 0.798 1 95.19 125 GLU A C 1
ATOM 967 O O . GLU A 1 125 ? -27.969 28.344 0.321 1 95.19 125 GLU A O 1
ATOM 972 N N . LYS A 1 126 ? -26.031 27.875 1.232 1 92.81 126 LYS A N 1
ATOM 973 C CA . LYS A 1 126 ? -26.312 26.453 1.317 1 92.81 126 LYS A CA 1
ATOM 974 C C . LYS A 1 126 ? -27.562 26.188 2.143 1 92.81 126 LYS A C 1
ATOM 976 O O . LYS A 1 126 ? -28.453 25.438 1.719 1 92.81 126 LYS A O 1
ATOM 981 N N . ALA A 1 127 ? -27.672 26.812 3.268 1 91.75 127 ALA A N 1
ATOM 982 C CA . ALA A 1 127 ? -28.828 26.641 4.156 1 91.75 127 ALA A CA 1
ATOM 983 C C . ALA A 1 127 ? -30.109 27.094 3.479 1 91.75 127 ALA A C 1
ATOM 985 O O . ALA A 1 127 ? -31.156 26.469 3.633 1 91.75 127 ALA A O 1
ATOM 986 N N . THR A 1 128 ? -30.016 28.109 2.727 1 94.06 128 THR A N 1
ATOM 987 C CA . THR A 1 128 ? -31.156 28.656 2.01 1 94.06 128 THR A CA 1
ATOM 988 C C . THR A 1 128 ? -31.641 27.688 0.939 1 94.06 128 THR A C 1
ATOM 990 O O . THR A 1 128 ? -32.844 27.422 0.817 1 94.06 128 THR A O 1
ATOM 993 N N . ILE A 1 129 ? -30.672 27.109 0.238 1 93.38 129 ILE A N 1
ATOM 994 C CA . ILE A 1 129 ? -31.016 26.203 -0.852 1 93.38 129 ILE A CA 1
ATOM 995 C C . ILE A 1 129 ? -31.609 24.906 -0.285 1 93.38 129 ILE A C 1
ATOM 997 O O . ILE A 1 129 ? -32.562 24.375 -0.825 1 93.38 129 ILE A O 1
ATOM 1001 N N . ILE A 1 130 ? -31.062 24.469 0.739 1 90.25 130 ILE A N 1
ATOM 1002 C CA . ILE A 1 130 ? -31.547 23.234 1.369 1 90.25 130 ILE A CA 1
ATOM 1003 C C . ILE A 1 130 ? -33 23.422 1.796 1 90.25 130 ILE A C 1
ATOM 1005 O O . ILE A 1 130 ? -33.812 22.5 1.659 1 90.25 130 ILE A O 1
ATOM 1009 N N . SER A 1 131 ? -33.344 24.609 2.287 1 91.19 131 SER A N 1
ATOM 1010 C CA . SER A 1 131 ? -34.719 24.891 2.746 1 91.19 131 SER A CA 1
ATOM 1011 C C . SER A 1 131 ? -35.688 24.969 1.578 1 91.19 131 SER A C 1
ATOM 1013 O O . SER A 1 131 ? -36.906 24.75 1.754 1 91.19 131 SER A O 1
ATOM 1015 N N . GLN A 1 132 ? -35.156 25.078 0.388 1 90.62 132 GLN A N 1
ATOM 1016 C CA . GLN A 1 132 ? -36 25.25 -0.792 1 90.62 132 GLN A CA 1
ATOM 1017 C C . GLN A 1 132 ? -36.188 23.938 -1.548 1 90.62 132 GLN A C 1
ATOM 1019 O O . GLN A 1 132 ? -37.125 23.797 -2.33 1 90.62 132 GLN A O 1
ATOM 1024 N N . LEU A 1 133 ? -35.25 23.062 -1.326 1 90.38 133 LEU A N 1
ATOM 1025 C CA . LEU A 1 133 ? -35.25 21.812 -2.078 1 90.38 133 LEU A CA 1
ATOM 1026 C C . LEU A 1 133 ? -36.156 20.781 -1.395 1 90.38 133 LEU A C 1
ATOM 1028 O O . LEU A 1 133 ? -36.156 20.672 -0.167 1 90.38 133 LEU A O 1
ATOM 1032 N N . PRO A 1 134 ? -36.969 20.062 -2.248 1 84.25 134 PRO A N 1
ATOM 1033 C CA . PRO A 1 134 ? -37.812 19.016 -1.659 1 84.25 134 PRO A CA 1
ATOM 1034 C C . PRO A 1 134 ? -37 17.828 -1.156 1 84.25 134 PRO A C 1
ATOM 1036 O O . PRO A 1 134 ? -35.969 17.469 -1.75 1 84.25 134 PRO A O 1
ATOM 1039 N N . GLU A 1 135 ? -37.406 17.266 -0.041 1 80.88 135 GLU A N 1
ATOM 1040 C CA . GLU A 1 135 ? -36.688 16.156 0.557 1 80.88 135 GLU A CA 1
ATOM 1041 C C . GLU A 1 135 ? -37.062 14.836 -0.114 1 80.88 135 GLU A C 1
ATOM 1043 O O . GLU A 1 135 ? -38.25 14.609 -0.438 1 80.88 135 GLU A O 1
ATOM 1048 N N . GLY A 1 136 ? -36.094 13.984 -0.357 1 77.5 136 GLY A N 1
ATOM 1049 C CA . GLY A 1 136 ? -36.344 12.617 -0.789 1 77.5 136 GLY A CA 1
ATOM 1050 C C . GLY A 1 136 ? -36.656 12.508 -2.268 1 77.5 136 GLY A C 1
ATOM 1051 O O . GLY A 1 136 ? -37.188 11.492 -2.719 1 77.5 136 GLY A O 1
ATOM 1052 N N . VAL A 1 137 ? -36.625 13.586 -3.035 1 74.75 137 VAL A N 1
ATOM 1053 C CA . VAL A 1 137 ? -36.906 13.555 -4.465 1 74.75 137 VAL A CA 1
ATOM 1054 C C . VAL A 1 137 ? -35.625 13.344 -5.254 1 74.75 137 VAL A C 1
ATOM 1056 O O . VAL A 1 137 ? -34.594 13.953 -4.945 1 74.75 137 VAL A O 1
ATOM 1059 N N . SER A 1 138 ? -35.75 12.391 -6.156 1 80.19 138 SER A N 1
ATOM 1060 C CA . SER A 1 138 ? -34.594 12.141 -7.008 1 80.19 138 SER A CA 1
ATOM 1061 C C . SER A 1 138 ? -34.312 13.32 -7.926 1 80.19 138 SER A C 1
ATOM 1063 O O . SER A 1 138 ? -35.25 14.055 -8.297 1 80.19 138 SER A O 1
ATOM 1065 N N . PHE A 1 139 ? -33.125 13.523 -8.305 1 80.44 139 PHE A N 1
ATOM 1066 C CA . PHE A 1 139 ? -32.688 14.656 -9.109 1 80.44 139 PHE A CA 1
ATOM 1067 C C . PHE A 1 139 ? -33.5 14.789 -10.375 1 80.44 139 PHE A C 1
ATOM 1069 O O . PHE A 1 139 ? -33.906 15.891 -10.75 1 80.44 139 PHE A O 1
ATOM 1076 N N . HIS A 1 140 ? -33.625 13.586 -11.031 1 78.06 140 HIS A N 1
ATOM 1077 C CA . HIS A 1 140 ? -34.312 13.578 -12.328 1 78.06 140 HIS A CA 1
ATOM 1078 C C . HIS A 1 140 ? -35.781 13.938 -12.18 1 78.06 140 HIS A C 1
ATOM 1080 O O . HIS A 1 140 ? -36.438 14.328 -13.156 1 78.06 140 HIS A O 1
ATOM 1086 N N . GLN A 1 141 ? -36.281 13.844 -10.938 1 82.81 141 GLN A N 1
ATOM 1087 C CA . GLN A 1 141 ? -37.688 14.133 -10.68 1 82.81 141 GLN A CA 1
ATOM 1088 C C . GLN A 1 141 ? -37.906 15.586 -10.25 1 82.81 141 GLN A C 1
ATOM 1090 O O . GLN A 1 141 ? -39.031 16.062 -10.148 1 82.81 141 GLN A O 1
ATOM 1095 N N . LEU A 1 142 ? -36.875 16.25 -10.156 1 84.75 142 LEU A N 1
ATOM 1096 C CA . LEU A 1 142 ? -36.906 17.641 -9.727 1 84.75 142 LEU A CA 1
ATOM 1097 C C . LEU A 1 142 ? -37.281 18.547 -10.883 1 84.75 142 LEU A C 1
ATOM 1099 O O . LEU A 1 142 ? -37 18.234 -12.047 1 84.75 142 LEU A O 1
ATOM 1103 N N . SER A 1 143 ? -38.094 19.625 -10.531 1 88.19 143 SER A N 1
ATOM 1104 C CA . SER A 1 143 ? -38.312 20.672 -11.523 1 88.19 143 SER A CA 1
ATOM 1105 C C . SER A 1 143 ? -36.969 21.219 -12.047 1 88.19 143 SER A C 1
ATOM 1107 O O . SER A 1 143 ? -35.938 21.062 -11.406 1 88.19 143 SER A O 1
ATOM 1109 N N . PRO A 1 144 ? -37 21.688 -13.211 1 87.88 144 PRO A N 1
ATOM 1110 C CA . PRO A 1 144 ? -35.781 22.266 -13.75 1 87.88 144 PRO A CA 1
ATOM 1111 C C . PRO A 1 144 ? -35.125 23.281 -12.805 1 87.88 144 PRO A C 1
ATOM 1113 O O . PRO A 1 144 ? -33.906 23.328 -12.688 1 87.88 144 PRO A O 1
ATOM 1116 N N . GLN A 1 145 ? -36 24.109 -12.203 1 89.19 145 GLN A N 1
ATOM 1117 C CA . GLN A 1 145 ? -35.5 25.078 -11.234 1 89.19 145 GLN A CA 1
ATOM 1118 C C . GLN A 1 145 ? -34.844 24.375 -10.047 1 89.19 145 GLN A C 1
ATOM 1120 O O . GLN A 1 145 ? -33.781 24.797 -9.578 1 89.19 145 GLN A O 1
ATOM 1125 N N . SER A 1 146 ? -35.406 23.422 -9.602 1 89.31 146 SER A N 1
ATOM 1126 C CA . SER A 1 146 ? -34.906 22.656 -8.469 1 89.31 146 SER A CA 1
ATOM 1127 C C . SER A 1 146 ? -33.625 21.906 -8.844 1 89.31 146 SER A C 1
ATOM 1129 O O . SER A 1 146 ? -32.75 21.672 -8 1 89.31 146 SER A O 1
ATOM 1131 N N . GLN A 1 147 ? -33.531 21.578 -10.055 1 89.62 147 GLN A N 1
ATOM 1132 C CA . GLN A 1 147 ? -32.312 20.922 -10.516 1 89.62 147 GLN A CA 1
ATOM 1133 C C . GLN A 1 147 ? -31.125 21.875 -10.477 1 89.62 147 GLN A C 1
ATOM 1135 O O . GLN A 1 147 ? -30.031 21.484 -10.086 1 89.62 147 GLN A O 1
ATOM 1140 N N . LYS A 1 148 ? -31.516 23.047 -10.922 1 91.69 148 LYS A N 1
ATOM 1141 C CA . LYS A 1 148 ? -30.453 24.062 -10.891 1 91.69 148 LYS A CA 1
ATOM 1142 C C . LYS A 1 148 ? -30 24.344 -9.453 1 91.69 148 LYS A C 1
ATOM 1144 O O . LYS A 1 148 ? -28.812 24.5 -9.195 1 91.69 148 LYS A O 1
ATOM 1149 N N . LEU A 1 149 ? -30.938 24.438 -8.578 1 92.25 149 LEU A N 1
ATOM 1150 C CA . LEU A 1 149 ? -30.625 24.656 -7.172 1 92.25 149 LEU A CA 1
ATOM 1151 C C . LEU A 1 149 ? -29.828 23.484 -6.613 1 92.25 149 LEU A C 1
ATOM 1153 O O . LEU A 1 149 ? -28.906 23.672 -5.812 1 92.25 149 LEU A O 1
ATOM 1157 N N . SER A 1 150 ? -30.141 22.391 -7.051 1 91.06 150 SER A N 1
ATOM 1158 C CA . SER A 1 150 ? -29.453 21.203 -6.594 1 91.06 150 SER A CA 1
ATOM 1159 C C . SER A 1 150 ? -28 21.188 -7.074 1 91.06 150 SER A C 1
ATOM 1161 O O . SER A 1 150 ? -27.109 20.75 -6.344 1 91.06 150 SER A O 1
ATOM 1163 N N . GLU A 1 151 ? -27.797 21.594 -8.219 1 91.94 151 GLU A N 1
ATOM 1164 C CA . GLU A 1 151 ? -26.438 21.688 -8.75 1 91.94 151 GLU A CA 1
ATOM 1165 C C . GLU A 1 151 ? -25.625 22.734 -7.992 1 91.94 151 GLU A C 1
ATOM 1167 O O . GLU A 1 151 ? -24.453 22.516 -7.684 1 91.94 151 GLU A O 1
ATOM 1172 N N . ARG A 1 152 ? -26.328 23.859 -7.754 1 93.25 152 ARG A N 1
ATOM 1173 C CA . ARG A 1 152 ? -25.656 24.906 -6.973 1 93.25 152 ARG A CA 1
ATOM 1174 C C . ARG A 1 152 ? -25.312 24.406 -5.578 1 93.25 152 ARG A C 1
ATOM 1176 O O . ARG A 1 152 ? -24.25 24.75 -5.035 1 93.25 152 ARG A O 1
ATOM 1183 N N . LEU A 1 153 ? -26.172 23.656 -5.016 1 92.31 153 LEU A N 1
ATOM 1184 C CA . LEU A 1 153 ? -25.938 23.078 -3.699 1 92.31 153 LEU A CA 1
ATOM 1185 C C . LEU A 1 153 ? -24.688 22.203 -3.715 1 92.31 153 LEU A C 1
ATOM 1187 O O . LEU A 1 153 ? -23.875 22.25 -2.781 1 92.31 153 LEU A O 1
ATOM 1191 N N . LYS A 1 154 ? -24.484 21.484 -4.727 1 90.12 154 LYS A N 1
ATOM 1192 C CA . LYS A 1 154 ? -23.297 20.641 -4.867 1 90.12 154 LYS A CA 1
ATOM 1193 C C . LYS A 1 154 ? -22.031 21.484 -4.93 1 90.12 154 LYS A C 1
ATOM 1195 O O . LYS A 1 154 ? -21.016 21.125 -4.324 1 90.12 154 LYS A O 1
ATOM 1200 N N . ASP A 1 155 ? -22.141 22.5 -5.598 1 91.81 155 ASP A N 1
ATOM 1201 C CA . ASP A 1 155 ? -21 23.406 -5.699 1 91.81 155 ASP A CA 1
ATOM 1202 C C . ASP A 1 155 ? -20.641 24 -4.336 1 91.81 155 ASP A C 1
ATOM 1204 O O . ASP A 1 155 ? -19.469 24.094 -3.986 1 91.81 155 ASP A O 1
ATOM 1208 N N . LEU A 1 156 ? -21.672 24.406 -3.662 1 91.5 156 LEU A N 1
ATOM 1209 C CA . LEU A 1 156 ? -21.469 25.016 -2.35 1 91.5 156 LEU A CA 1
ATOM 1210 C C . LEU A 1 156 ? -20.906 24 -1.365 1 91.5 156 LEU A C 1
ATOM 1212 O O . LEU A 1 156 ? -20.062 24.328 -0.533 1 91.5 156 LEU A O 1
ATOM 1216 N N . GLU A 1 157 ? -21.344 22.812 -1.476 1 90.25 157 GLU A N 1
ATOM 1217 C CA . GLU A 1 157 ? -20.828 21.75 -0.619 1 90.25 157 GLU A CA 1
ATOM 1218 C C . GLU A 1 157 ? -19.344 21.531 -0.856 1 90.25 157 GLU A C 1
ATOM 1220 O O . GLU A 1 157 ? -18.578 21.297 0.091 1 90.25 157 GLU A O 1
ATOM 1225 N N . GLN A 1 158 ? -18.906 21.609 -2.02 1 88.44 158 GLN A N 1
ATOM 1226 C CA . GLN A 1 158 ? -17.5 21.484 -2.355 1 88.44 158 GLN A CA 1
ATOM 1227 C C . GLN A 1 158 ? -16.688 22.672 -1.845 1 88.44 158 GLN A C 1
ATOM 1229 O O . GLN A 1 158 ? -15.562 22.5 -1.37 1 88.44 158 GLN A O 1
ATOM 1234 N N . GLU A 1 159 ? -17.312 23.766 -1.916 1 90.25 159 GLU A N 1
ATOM 1235 C CA . GLU A 1 159 ? -16.656 25 -1.511 1 90.25 159 GLU A CA 1
ATOM 1236 C C . GLU A 1 159 ? -16.406 25.016 -0.005 1 90.25 159 GLU A C 1
ATOM 1238 O O . GLU A 1 159 ? -15.398 25.562 0.456 1 90.25 159 GLU A O 1
ATOM 1243 N N . VAL A 1 160 ? -17.344 24.469 0.708 1 92.44 160 VAL A N 1
ATOM 1244 C CA . VAL A 1 160 ? -17.25 24.578 2.16 1 92.44 160 VAL A CA 1
ATOM 1245 C C . VAL A 1 160 ? -16.594 23.312 2.729 1 92.44 160 VAL A C 1
ATOM 1247 O O . VAL A 1 160 ? -16.391 23.203 3.941 1 92.44 160 VAL A O 1
ATOM 1250 N N . SER A 1 161 ? -16.281 22.422 1.786 1 91 161 SER A N 1
ATOM 1251 C CA . SER A 1 161 ? -15.656 21.172 2.229 1 91 161 SER A CA 1
ATOM 1252 C C . SER A 1 161 ? -14.156 21.344 2.414 1 91 161 SER A C 1
ATOM 1254 O O . SER A 1 161 ? -13.562 22.297 1.91 1 91 161 SER A O 1
ATOM 1256 N N . GLY A 1 162 ? -13.633 20.516 3.289 1 92.62 162 GLY A N 1
ATOM 1257 C CA . GLY A 1 162 ? -12.188 20.469 3.408 1 92.62 162 GLY A CA 1
ATOM 1258 C C . GLY A 1 162 ? -11.688 20.797 4.801 1 92.62 162 GLY A C 1
ATOM 1259 O O . GLY A 1 162 ? -12.445 21.312 5.633 1 92.62 162 GLY A O 1
ATOM 1260 N N . GLY A 1 163 ? -10.547 20.531 5.027 1 96 163 GLY A N 1
ATOM 1261 C CA . GLY A 1 163 ? -9.828 20.75 6.273 1 96 163 GLY A CA 1
ATOM 1262 C C . GLY A 1 163 ? -8.336 20.516 6.152 1 96 163 GLY A C 1
ATOM 1263 O O . GLY A 1 163 ? -7.828 20.266 5.055 1 96 163 GLY A O 1
ATOM 1264 N N . ALA A 1 164 ? -7.707 20.766 7.305 1 97.12 164 ALA A N 1
ATOM 1265 C CA . ALA A 1 164 ? -6.258 20.578 7.305 1 97.12 164 ALA A CA 1
ATOM 1266 C C . ALA A 1 164 ? -5.758 20.188 8.695 1 97.12 164 ALA A C 1
ATOM 1268 O O . ALA A 1 164 ? -6.367 20.547 9.703 1 97.12 164 ALA A O 1
ATOM 1269 N N . THR A 1 165 ? -4.727 19.391 8.711 1 97.88 165 THR A N 1
ATOM 1270 C CA . THR A 1 165 ? -3.9 19.234 9.906 1 97.88 165 THR A CA 1
ATOM 1271 C C . THR A 1 165 ? -2.652 20.109 9.812 1 97.88 165 THR A C 1
ATOM 1273 O O . THR A 1 165 ? -2.314 20.609 8.742 1 97.88 165 THR A O 1
ATOM 1276 N N . ALA A 1 166 ? -2.031 20.359 10.977 1 98.19 166 ALA A N 1
ATOM 1277 C CA . ALA A 1 166 ? -0.917 21.297 10.977 1 98.19 166 ALA A CA 1
ATOM 1278 C C . ALA A 1 166 ? 0.119 20.938 12.031 1 98.19 166 ALA A C 1
ATOM 1280 O O . ALA A 1 166 ? -0.236 20.531 13.141 1 98.19 166 ALA A O 1
ATOM 1281 N N . VAL A 1 167 ? 1.343 21.031 11.656 1 98.44 167 VAL A N 1
ATOM 1282 C CA . VAL A 1 167 ? 2.441 21.047 12.617 1 98.44 167 VAL A CA 1
ATOM 1283 C C . VAL A 1 167 ? 3.316 22.266 12.398 1 98.44 167 VAL A C 1
ATOM 1285 O O . VAL A 1 167 ? 3.783 22.516 11.281 1 98.44 167 VAL A O 1
ATOM 1288 N N . VAL A 1 168 ? 3.482 23.062 13.469 1 98.06 168 VAL A N 1
ATOM 1289 C CA . VAL A 1 168 ? 4.215 24.312 13.391 1 98.06 168 VAL A CA 1
ATOM 1290 C C . VAL A 1 168 ? 5.375 24.297 14.383 1 98.06 168 VAL A C 1
ATOM 1292 O O . VAL A 1 168 ? 5.211 23.891 15.531 1 98.06 168 VAL A O 1
ATOM 1295 N N . ALA A 1 169 ? 6.523 24.703 13.914 1 97.94 169 ALA A N 1
ATOM 1296 C CA . ALA A 1 169 ? 7.707 24.859 14.758 1 97.94 169 ALA A CA 1
ATOM 1297 C C . ALA A 1 169 ? 8.133 26.328 14.82 1 97.94 169 ALA A C 1
ATOM 1299 O O . ALA A 1 169 ? 8.305 26.984 13.789 1 97.94 169 ALA A O 1
ATOM 1300 N N . LEU A 1 170 ? 8.242 26.797 16.031 1 96.06 170 LEU A N 1
ATOM 1301 C CA . LEU A 1 170 ? 8.734 28.156 16.297 1 96.06 170 LEU A CA 1
ATOM 1302 C C . LEU A 1 170 ? 10.039 28.109 17.094 1 96.06 170 LEU A C 1
ATOM 1304 O O . LEU A 1 170 ? 10.117 27.453 18.125 1 96.06 170 LEU A O 1
ATOM 1308 N N . ILE A 1 171 ? 11.062 28.672 16.531 1 94.62 171 ILE A N 1
ATOM 1309 C CA . ILE A 1 171 ? 12.289 28.875 17.281 1 94.62 171 ILE A CA 1
ATOM 1310 C C . ILE A 1 171 ? 12.398 30.328 17.719 1 94.62 171 ILE A C 1
ATOM 1312 O O . ILE A 1 171 ? 12.477 31.234 16.875 1 94.62 171 ILE A O 1
ATOM 1316 N N . HIS A 1 172 ? 12.32 30.531 18.984 1 92.62 172 HIS A N 1
ATOM 1317 C CA . HIS A 1 172 ? 12.391 31.859 19.594 1 92.62 172 HIS A CA 1
ATOM 1318 C C . HIS A 1 172 ? 13.344 31.875 20.781 1 92.62 172 HIS A C 1
ATOM 1320 O O . HIS A 1 172 ? 13.172 31.094 21.719 1 92.62 172 HIS A O 1
ATOM 1326 N N . ASN A 1 173 ? 14.336 32.781 20.719 1 89.88 173 ASN A N 1
ATOM 1327 C CA . ASN A 1 173 ? 15.336 32.875 21.781 1 89.88 173 ASN A CA 1
ATOM 1328 C C . ASN A 1 173 ? 16 31.531 22.047 1 89.88 173 ASN A C 1
ATOM 1330 O O . ASN A 1 173 ? 16.094 31.094 23.188 1 89.88 173 ASN A O 1
ATOM 1334 N N . ASN A 1 174 ? 16.281 30.812 21.094 1 91.31 174 ASN A N 1
ATOM 1335 C CA . ASN A 1 174 ? 17.016 29.547 21.109 1 91.31 174 ASN A CA 1
ATOM 1336 C C . ASN A 1 174 ? 16.188 28.438 21.766 1 91.31 174 ASN A C 1
ATOM 1338 O O . ASN A 1 174 ? 16.75 27.469 22.281 1 91.31 174 ASN A O 1
ATOM 1342 N N . LYS A 1 175 ? 14.906 28.672 21.766 1 94.81 175 LYS A N 1
ATOM 1343 C CA . LYS A 1 175 ? 13.992 27.641 22.25 1 94.81 175 LYS A CA 1
ATOM 1344 C C . LYS A 1 175 ? 13.055 27.172 21.141 1 94.81 175 LYS A C 1
ATOM 1346 O O . LYS A 1 175 ? 12.586 27.969 20.328 1 94.81 175 LYS A O 1
ATOM 1351 N N . LEU A 1 176 ? 12.836 25.906 21.156 1 96.94 176 LEU A N 1
ATOM 1352 C CA . LEU A 1 176 ? 11.969 25.297 20.156 1 96.94 176 LEU A CA 1
ATOM 1353 C C . LEU A 1 176 ? 10.57 25.047 20.719 1 96.94 176 LEU A C 1
ATOM 1355 O O . LEU A 1 176 ? 10.43 24.469 21.812 1 96.94 176 LEU A O 1
ATOM 1359 N N . TYR A 1 177 ? 9.562 25.562 20.062 1 97.44 177 TYR A N 1
ATOM 1360 C CA . TYR A 1 177 ? 8.164 25.312 20.375 1 97.44 177 TYR A CA 1
ATOM 1361 C C . TYR A 1 177 ? 7.465 24.578 19.234 1 97.44 177 TYR A C 1
ATOM 1363 O O . TYR A 1 177 ? 7.578 24.953 18.078 1 97.44 177 TYR A O 1
ATOM 1371 N N . ILE A 1 178 ? 6.766 23.516 19.609 1 98.25 178 ILE A N 1
ATOM 1372 C CA . ILE A 1 178 ? 6.023 22.75 18.609 1 98.25 178 ILE A CA 1
ATOM 1373 C C . ILE A 1 178 ? 4.531 22.812 18.906 1 98.25 178 ILE A C 1
ATOM 1375 O O . ILE A 1 178 ? 4.109 22.516 20.031 1 98.25 178 ILE A O 1
ATOM 1379 N N . ALA A 1 179 ? 3.764 23.234 17.984 1 98.44 179 ALA A N 1
ATOM 1380 C CA . ALA A 1 179 ? 2.305 23.203 18.047 1 98.44 179 ALA A CA 1
ATOM 1381 C C . ALA A 1 179 ? 1.741 22.25 17 1 98.44 179 ALA A C 1
ATOM 1383 O O . ALA A 1 179 ? 2 22.406 15.797 1 98.44 179 ALA A O 1
ATOM 1384 N N . ASN A 1 180 ? 0.96 21.281 17.453 1 98.19 180 ASN A N 1
ATOM 1385 C CA . ASN A 1 180 ? 0.453 20.25 16.562 1 98.19 180 ASN A CA 1
ATOM 1386 C C . ASN A 1 180 ? -1.07 20.172 16.609 1 98.19 180 ASN A C 1
ATOM 1388 O O . ASN A 1 180 ? -1.669 20.234 17.672 1 98.19 180 ASN A O 1
ATOM 1392 N N . VAL A 1 181 ? -1.679 20.156 15.438 1 98.56 181 VAL A N 1
ATOM 1393 C CA . VAL A 1 181 ? -3.094 19.844 15.258 1 98.56 181 VAL A CA 1
ATOM 1394 C C . VAL A 1 181 ? -3.252 18.703 14.258 1 98.56 181 VAL A C 1
ATOM 1396 O O . VAL A 1 181 ? -3.188 18.906 13.047 1 98.56 181 VAL A O 1
ATOM 1399 N N . GLY A 1 182 ? -3.426 17.484 14.82 1 98.12 182 GLY A N 1
ATOM 1400 C CA . GLY A 1 182 ? -3.713 16.391 13.914 1 98.12 182 GLY A CA 1
ATOM 1401 C C . GLY A 1 182 ? -2.621 15.336 13.891 1 98.12 182 GLY A C 1
ATOM 1402 O O . GLY A 1 182 ? -2.164 14.883 14.945 1 98.12 182 GLY A O 1
ATOM 1403 N N . THR A 1 183 ? -2.242 14.938 12.586 1 96.38 183 THR A N 1
ATOM 1404 C CA . THR A 1 183 ? -1.497 13.688 12.492 1 96.38 183 THR A CA 1
ATOM 1405 C C . THR A 1 183 ? -0.099 13.93 11.93 1 96.38 183 THR A C 1
ATOM 1407 O O . THR A 1 183 ? 0.662 12.984 11.711 1 96.38 183 THR A O 1
ATOM 1410 N N . ASN A 1 184 ? 0.227 15.188 11.672 1 96.38 184 ASN A N 1
ATOM 1411 C CA . ASN A 1 184 ? 1.604 15.453 11.273 1 96.38 184 ASN A CA 1
ATOM 1412 C C . ASN A 1 184 ? 2.592 15.086 12.375 1 96.38 184 ASN A C 1
ATOM 1414 O O . ASN A 1 184 ? 2.193 14.844 13.516 1 96.38 184 ASN A O 1
ATOM 1418 N N . ARG A 1 185 ? 3.871 14.977 11.969 1 97.25 185 ARG A N 1
ATOM 1419 C CA . ARG A 1 185 ? 4.848 14.523 12.953 1 97.25 185 ARG A CA 1
ATOM 1420 C C . ARG A 1 185 ? 6.07 15.43 12.977 1 97.25 185 ARG A C 1
ATOM 1422 O O . ARG A 1 185 ? 6.535 15.875 11.922 1 97.25 185 ARG A O 1
ATOM 1429 N N . ALA A 1 186 ? 6.566 15.711 14.195 1 97.94 186 ALA A N 1
ATOM 1430 C CA . ALA A 1 186 ? 7.805 16.453 14.398 1 97.94 186 ALA A CA 1
ATOM 1431 C C . ALA A 1 186 ? 8.867 15.594 15.07 1 97.94 186 ALA A C 1
ATOM 1433 O O . ALA A 1 186 ? 8.609 14.977 16.109 1 97.94 186 ALA A O 1
ATOM 1434 N N . LEU A 1 187 ? 10.062 15.523 14.453 1 97.44 187 LEU A N 1
ATOM 1435 C CA . LEU A 1 187 ? 11.195 14.805 15.023 1 97.44 187 LEU A CA 1
ATOM 1436 C C . LEU A 1 187 ? 12.383 15.734 15.234 1 97.44 187 LEU A C 1
ATOM 1438 O O . LEU A 1 187 ? 12.719 16.531 14.352 1 97.44 187 LEU A O 1
ATOM 1442 N N . LEU A 1 188 ? 12.93 15.688 16.406 1 96.88 188 LEU A N 1
ATOM 1443 C CA . LEU A 1 188 ? 14.188 16.375 16.688 1 96.88 188 LEU A CA 1
ATOM 1444 C C . LEU A 1 188 ? 15.336 15.375 16.781 1 96.88 188 LEU A C 1
ATOM 1446 O O . LEU A 1 188 ? 15.258 14.406 17.547 1 96.88 188 LEU A O 1
ATOM 1450 N N . CYS A 1 189 ? 16.281 15.523 15.961 1 95.38 189 CYS A N 1
ATOM 1451 C CA . CYS A 1 189 ? 17.484 14.688 15.992 1 95.38 189 CYS A CA 1
ATOM 1452 C C . CYS A 1 189 ? 18.656 15.453 16.578 1 95.38 189 CYS A C 1
ATOM 1454 O O . CYS A 1 189 ? 19.062 16.484 16.031 1 95.38 189 CYS A O 1
ATOM 1456 N N . LYS A 1 190 ? 19.219 14.992 17.625 1 93.69 190 LYS A N 1
ATOM 1457 C CA . LYS A 1 190 ? 20.391 15.578 18.266 1 93.69 190 LYS A CA 1
ATOM 1458 C C . LYS A 1 190 ? 21.625 14.703 18.031 1 93.69 190 LYS A C 1
ATOM 1460 O O . LYS A 1 190 ? 21.641 13.531 18.422 1 93.69 190 LYS A O 1
ATOM 1465 N N . SER A 1 191 ? 22.531 15.336 17.406 1 90.81 191 SER A N 1
ATOM 1466 C CA . SER A 1 191 ? 23.797 14.625 17.188 1 90.81 191 SER A CA 1
ATOM 1467 C C . SER A 1 191 ? 24.719 14.766 18.391 1 90.81 191 SER A C 1
ATOM 1469 O O . SER A 1 191 ? 25.016 15.883 18.828 1 90.81 191 SER A O 1
ATOM 1471 N N . THR A 1 192 ? 25.172 13.68 18.922 1 87.31 192 THR A N 1
ATOM 1472 C CA . THR A 1 192 ? 26.047 13.711 20.078 1 87.31 192 THR A CA 1
ATOM 1473 C C . THR A 1 192 ? 27.516 13.773 19.656 1 87.31 192 THR A C 1
ATOM 1475 O O . THR A 1 192 ? 27.828 13.609 18.469 1 87.31 192 THR A O 1
ATOM 1478 N N . SER A 1 193 ? 28.328 14.008 20.609 1 83.69 193 SER A N 1
ATOM 1479 C CA . SER A 1 193 ? 29.75 14.148 20.359 1 83.69 193 SER A CA 1
ATOM 1480 C C . SER A 1 193 ? 30.344 12.844 19.828 1 83.69 193 SER A C 1
ATOM 1482 O O . SER A 1 193 ? 31.328 12.867 19.094 1 83.69 193 SER A O 1
ATOM 1484 N N . ASP A 1 194 ? 29.75 11.742 20.094 1 83.94 194 ASP A N 1
ATOM 1485 C CA . ASP A 1 194 ? 30.25 10.438 19.656 1 83.94 194 ASP A CA 1
ATOM 1486 C C . ASP A 1 194 ? 29.734 10.086 18.266 1 83.94 194 ASP A C 1
ATOM 1488 O O . ASP A 1 194 ? 29.969 8.984 17.766 1 83.94 194 ASP A O 1
ATOM 1492 N N . GLY A 1 195 ? 29 10.93 17.719 1 80.38 195 GLY A N 1
ATOM 1493 C CA . GLY A 1 195 ? 28.531 10.719 16.359 1 80.38 195 GLY A CA 1
ATOM 1494 C C . GLY A 1 195 ? 27.203 9.984 16.297 1 80.38 195 GLY A C 1
ATOM 1495 O O . GLY A 1 195 ? 26.781 9.547 15.227 1 80.38 195 GLY A O 1
ATOM 1496 N N . GLN A 1 196 ? 26.609 9.859 17.422 1 87.5 196 GLN A N 1
ATOM 1497 C CA . GLN A 1 196 ? 25.328 9.188 17.438 1 87.5 196 GLN A CA 1
ATOM 1498 C C . GLN A 1 196 ? 24.172 10.188 17.328 1 87.5 196 GLN A C 1
ATOM 1500 O O . GLN A 1 196 ? 24.297 11.336 17.766 1 87.5 196 GLN A O 1
ATOM 1505 N N . ASN A 1 197 ? 23.094 9.727 16.641 1 89.75 197 ASN A N 1
ATOM 1506 C CA . ASN A 1 197 ? 21.906 10.562 16.5 1 89.75 197 ASN A CA 1
ATOM 1507 C C . ASN A 1 197 ? 20.812 10.148 17.469 1 89.75 197 ASN A C 1
ATOM 1509 O O . ASN A 1 197 ? 20.312 9.016 17.406 1 89.75 197 ASN A O 1
ATOM 1513 N N . GLN A 1 198 ? 20.531 11.031 18.359 1 93.06 198 GLN A N 1
ATOM 1514 C CA . GLN A 1 198 ? 19.391 10.844 19.25 1 93.06 198 GLN A CA 1
ATOM 1515 C C . GLN A 1 198 ? 18.109 11.359 18.609 1 93.06 198 GLN A C 1
ATOM 1517 O O . GLN A 1 198 ? 18.016 12.531 18.25 1 93.06 198 GLN A O 1
ATOM 1522 N N . VAL A 1 199 ? 17.125 10.422 18.469 1 95.19 199 VAL A N 1
ATOM 1523 C CA . VAL A 1 199 ? 15.875 10.766 17.797 1 95.19 199 VAL A CA 1
ATOM 1524 C C . VAL A 1 199 ? 14.781 11 18.828 1 95.19 199 VAL A C 1
ATOM 1526 O O . VAL A 1 199 ? 14.484 10.117 19.641 1 95.19 199 VAL A O 1
ATOM 1529 N N . ILE A 1 200 ? 14.164 12.188 18.812 1 95.5 200 ILE A N 1
ATOM 1530 C CA . ILE A 1 200 ? 13.094 12.547 19.734 1 95.5 200 ILE A CA 1
ATOM 1531 C C . ILE A 1 200 ? 11.836 12.914 18.953 1 95.5 200 ILE A C 1
ATOM 1533 O O . ILE A 1 200 ? 11.836 13.875 18.188 1 95.5 200 ILE A O 1
ATOM 1537 N N . GLN A 1 201 ? 10.836 12.133 19.109 1 96.31 201 GLN A N 1
ATOM 1538 C CA . GLN A 1 201 ? 9.539 12.531 18.578 1 96.31 201 GLN A CA 1
ATOM 1539 C C . GLN A 1 201 ? 8.828 13.492 19.516 1 96.31 201 GLN A C 1
ATOM 1541 O O . GLN A 1 201 ? 8.664 13.195 20.703 1 96.31 201 GLN A O 1
ATOM 1546 N N . ILE A 1 202 ? 8.438 14.617 19.016 1 96.69 202 ILE A N 1
ATOM 1547 C CA . ILE A 1 202 ? 7.781 15.609 19.859 1 96.69 202 ILE A CA 1
ATOM 1548 C C . ILE A 1 202 ? 6.27 15.523 19.656 1 96.69 202 ILE A C 1
ATOM 1550 O O . ILE A 1 202 ? 5.75 15.867 18.594 1 96.69 202 ILE A O 1
ATOM 1554 N N . GLY A 1 203 ? 5.617 15.078 20.688 1 94.38 203 GLY A N 1
ATOM 1555 C CA . GLY A 1 203 ? 4.172 14.906 20.625 1 94.38 203 GLY A CA 1
ATOM 1556 C C . GLY A 1 203 ? 3.748 13.602 19.984 1 94.38 203 GLY A C 1
ATOM 1557 O O . GLY A 1 203 ? 4.594 12.781 19.609 1 94.38 203 GLY A O 1
ATOM 1558 N N . ARG A 1 204 ? 2.422 13.406 19.953 1 95.12 204 ARG A N 1
ATOM 1559 C CA . ARG A 1 204 ? 1.804 12.234 19.359 1 95.12 204 ARG A CA 1
ATOM 1560 C C . ARG A 1 204 ? 0.679 12.633 18.406 1 95.12 204 ARG A C 1
ATOM 1562 O O . ARG A 1 204 ? 0.037 13.664 18.594 1 95.12 204 ARG A O 1
ATOM 1569 N N . PRO A 1 205 ? 0.569 11.781 17.375 1 95.69 205 PRO A N 1
ATOM 1570 C CA . PRO A 1 205 ? -0.543 12.094 16.484 1 95.69 205 PRO A CA 1
ATOM 1571 C C . PRO A 1 205 ? -1.901 12.023 17.172 1 95.69 205 PRO A C 1
ATOM 1573 O O . PRO A 1 205 ? -2.113 11.164 18.031 1 95.69 205 PRO A O 1
ATOM 1576 N N . HIS A 1 206 ? -2.76 12.906 16.797 1 97.94 206 HIS A 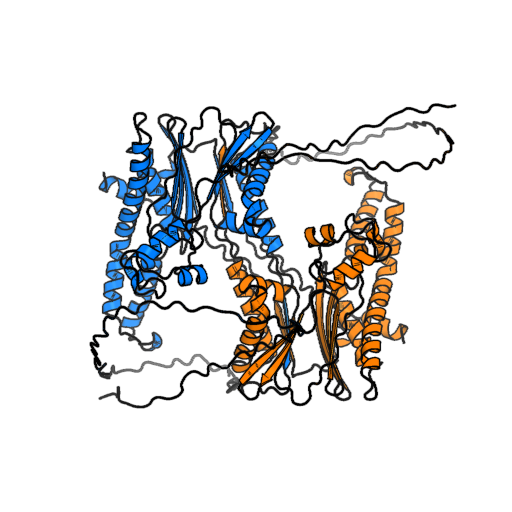N 1
ATOM 1577 C CA . HIS A 1 206 ? -4.109 12.938 17.344 1 97.94 206 HIS A CA 1
ATOM 1578 C C . HIS A 1 206 ? -5.047 12.023 16.562 1 97.94 206 HIS A C 1
ATOM 1580 O O . HIS A 1 206 ? -5.758 12.477 15.656 1 97.94 206 HIS A O 1
ATOM 1586 N N . THR A 1 207 ? -5.09 10.781 16.938 1 95.81 207 THR A N 1
ATOM 1587 C CA . THR A 1 207 ? -5.918 9.758 16.297 1 95.81 207 THR A CA 1
ATOM 1588 C C . THR A 1 207 ? -6.73 8.992 17.328 1 95.81 207 THR A C 1
ATOM 1590 O O . THR A 1 207 ? -6.641 9.273 18.531 1 95.81 207 THR A O 1
ATOM 1593 N N . THR A 1 208 ? -7.477 7.996 16.891 1 92.88 208 THR A N 1
ATOM 1594 C CA . THR A 1 208 ? -8.273 7.152 17.781 1 92.88 208 THR A CA 1
ATOM 1595 C C . THR A 1 208 ? -7.387 6.137 18.5 1 92.88 208 THR A C 1
ATOM 1597 O O . THR A 1 208 ? -7.879 5.32 19.281 1 92.88 208 THR A O 1
ATOM 1600 N N . GLU A 1 209 ? -6.07 6.227 18.25 1 90.19 209 GLU A N 1
ATOM 1601 C CA . GLU A 1 209 ? -5.121 5.395 18.984 1 90.19 209 GLU A CA 1
ATOM 1602 C C . GLU A 1 209 ? -4.5 6.164 20.141 1 90.19 209 GLU A C 1
ATOM 1604 O O . GLU A 1 209 ? -3.838 5.574 21 1 90.19 209 GLU A O 1
ATOM 1609 N N . ASN A 1 210 ? -4.66 7.441 20.156 1 95.44 210 ASN A N 1
ATOM 1610 C CA . ASN A 1 210 ? -4.152 8.305 21.219 1 95.44 210 ASN A CA 1
ATOM 1611 C C . ASN A 1 210 ? -5.062 8.273 22.438 1 95.44 210 ASN A C 1
ATOM 1613 O O . ASN A 1 210 ? -6.176 8.805 22.406 1 95.44 210 ASN A O 1
ATOM 1617 N N . GLU A 1 211 ? -4.562 7.801 23.516 1 94.94 211 GLU A N 1
ATOM 1618 C CA . GLU A 1 211 ? -5.367 7.602 24.719 1 94.94 211 GLU A CA 1
ATOM 1619 C C . GLU A 1 211 ? -5.867 8.93 25.266 1 94.94 211 GLU A C 1
ATOM 1621 O O . GLU A 1 211 ? -6.98 9.016 25.797 1 94.94 211 GLU A O 1
ATOM 1626 N N . ASP A 1 212 ? -5.078 9.914 25.219 1 96.5 212 ASP A N 1
ATOM 1627 C CA . ASP A 1 212 ? -5.492 11.227 25.703 1 96.5 212 ASP A CA 1
ATOM 1628 C C . ASP A 1 212 ? -6.664 11.766 24.891 1 96.5 212 ASP A C 1
ATOM 1630 O O . ASP A 1 212 ? -7.598 12.352 25.438 1 96.5 212 ASP A O 1
ATOM 1634 N N . GLU A 1 213 ? -6.586 11.609 23.609 1 97.31 213 GLU A N 1
ATOM 1635 C CA . GLU A 1 213 ? -7.668 12.039 22.734 1 97.31 213 GLU A CA 1
ATOM 1636 C C . GLU A 1 213 ? -8.945 11.242 22.984 1 97.31 213 GLU A C 1
ATOM 1638 O O . GLU A 1 213 ? -10.039 11.805 23 1 97.31 213 GLU A O 1
ATOM 1643 N N . LEU A 1 214 ? -8.773 9.953 23.188 1 96.44 214 LEU A N 1
ATOM 1644 C CA . LEU A 1 214 ? -9.93 9.109 23.469 1 96.44 214 LEU A CA 1
ATOM 1645 C C . LEU A 1 214 ? -10.602 9.508 24.766 1 96.44 214 LEU A C 1
ATOM 1647 O O . LEU A 1 214 ? -11.828 9.484 24.875 1 96.44 214 LEU A O 1
ATOM 1651 N N . GLN A 1 215 ? -9.781 9.828 25.734 1 97 215 GLN A N 1
ATOM 1652 C CA . GLN A 1 215 ? -10.328 10.281 27.016 1 97 215 GLN A CA 1
ATOM 1653 C C . GLN A 1 215 ? -11.117 11.578 26.844 1 97 215 GLN A C 1
ATOM 1655 O O . GLN A 1 215 ? -12.172 11.75 27.453 1 97 215 GLN A O 1
ATOM 1660 N N . ARG A 1 216 ? -10.586 12.461 26.078 1 97.19 216 ARG A N 1
ATOM 1661 C CA . ARG A 1 216 ? -11.281 13.703 25.781 1 97.19 216 ARG A CA 1
ATOM 1662 C C . ARG A 1 216 ? -12.633 13.438 25.125 1 97.19 216 ARG A C 1
ATOM 1664 O O . ARG A 1 216 ? -13.648 14.008 25.516 1 97.19 216 ARG A O 1
ATOM 1671 N N . LEU A 1 217 ? -12.672 12.539 24.172 1 97.44 217 LEU A N 1
ATOM 1672 C CA . LEU A 1 217 ? -13.891 12.211 23.438 1 97.44 217 LEU A CA 1
ATOM 1673 C C . LEU A 1 217 ? -14.875 11.461 24.328 1 97.44 217 LEU A C 1
ATOM 1675 O O . LEU A 1 217 ? -16.094 11.672 24.234 1 97.44 217 LEU A O 1
ATOM 1679 N N . ALA A 1 218 ? -14.328 10.602 25.125 1 97.06 218 ALA A N 1
ATOM 1680 C CA . ALA A 1 218 ? -15.164 9.906 26.109 1 97.06 218 ALA A CA 1
ATOM 1681 C C . ALA A 1 218 ? -15.867 10.898 27.031 1 97.06 218 ALA A C 1
ATOM 1683 O O . ALA A 1 218 ? -17.031 10.703 27.391 1 97.06 218 ALA A O 1
ATOM 1684 N N . GLY A 1 219 ? -15.203 11.859 27.438 1 97.44 219 GLY A N 1
ATOM 1685 C CA . GLY A 1 219 ? -15.758 12.898 28.297 1 97.44 219 GLY A CA 1
ATOM 1686 C C . GLY A 1 219 ? -16.922 13.641 27.656 1 97.44 219 GLY A C 1
ATOM 1687 O O . GLY A 1 219 ? -17.75 14.227 28.359 1 97.44 219 GLY A O 1
ATOM 1688 N N . LEU A 1 220 ? -16.953 13.555 26.375 1 97.62 220 LEU A N 1
ATOM 1689 C CA . LEU A 1 220 ? -18.031 14.203 25.641 1 97.62 220 LEU A CA 1
ATOM 1690 C C . LEU A 1 220 ? -19.219 13.25 25.453 1 97.62 220 LEU A C 1
ATOM 1692 O O . LEU A 1 220 ? -20.219 13.609 24.828 1 97.62 220 LEU A O 1
ATOM 1696 N N . GLY A 1 221 ? -18.984 11.945 25.875 1 97.12 221 GLY A N 1
ATOM 1697 C CA . GLY A 1 221 ? -20.078 10.992 25.812 1 97.12 221 GLY A CA 1
ATOM 1698 C C . GLY A 1 221 ? -19.969 10.039 24.641 1 97.12 221 GLY A C 1
ATOM 1699 O O . GLY A 1 221 ? -20.906 9.289 24.344 1 97.12 221 GLY A O 1
ATOM 1700 N N . LEU A 1 222 ? -18.875 10.055 23.969 1 97 222 LEU A N 1
ATOM 1701 C CA . LEU A 1 222 ? -18.734 9.211 22.781 1 97 222 LEU A CA 1
ATOM 1702 C C . LEU A 1 222 ? -18.266 7.816 23.156 1 97 222 LEU A C 1
ATOM 1704 O O . LEU A 1 222 ? -17.625 7.629 24.188 1 97 222 LEU A O 1
ATOM 1708 N N . ASP A 1 223 ? -18.578 6.859 22.297 1 96 223 ASP A N 1
ATOM 1709 C CA . ASP A 1 223 ? -18.172 5.465 22.484 1 96 223 ASP A CA 1
ATOM 1710 C C . ASP A 1 223 ? -16.75 5.234 21.984 1 96 223 ASP A C 1
ATOM 1712 O O . ASP A 1 223 ? -16.516 5.062 20.781 1 96 223 ASP A O 1
ATOM 1716 N N . VAL A 1 224 ? -15.945 5.035 22.906 1 93.88 224 VAL A N 1
ATOM 1717 C CA . VAL A 1 224 ? -14.523 4.934 22.609 1 93.88 224 VAL A CA 1
ATOM 1718 C C . VAL A 1 224 ? -14.25 3.652 21.828 1 93.88 224 VAL A C 1
ATOM 1720 O O . VAL A 1 224 ? -13.414 3.643 20.906 1 93.88 224 VAL A O 1
ATOM 1723 N N . SER A 1 225 ? -14.852 2.631 22.188 1 90.88 225 SER A N 1
ATOM 1724 C CA . SER A 1 225 ? -14.664 1.366 21.484 1 90.88 225 SER A CA 1
ATOM 1725 C C . SER A 1 225 ? -15.094 1.477 20.031 1 90.88 225 SER A C 1
ATOM 1727 O O . SER A 1 225 ? -14.414 0.964 19.141 1 90.88 225 SER A O 1
ATOM 1729 N N . GLY A 1 226 ? -16.188 2.145 19.875 1 87.25 226 GLY A N 1
ATOM 1730 C CA . GLY A 1 226 ? -16.672 2.371 18.531 1 87.25 226 GLY A CA 1
ATOM 1731 C C . GLY A 1 226 ? -15.727 3.221 17.688 1 87.25 226 GLY A C 1
ATOM 1732 O O . GLY A 1 226 ? -15.516 2.941 16.516 1 87.25 226 GLY A O 1
ATOM 1733 N N . LEU A 1 227 ? -15.195 4.172 18.359 1 90.38 227 LEU A N 1
ATOM 1734 C CA . LEU A 1 227 ? -14.273 5.074 17.672 1 90.38 227 LEU A CA 1
ATOM 1735 C C . LEU A 1 227 ? -13 4.344 17.266 1 90.38 227 LEU A C 1
ATOM 1737 O O . LEU A 1 227 ? -12.508 4.516 16.156 1 90.38 227 LEU A O 1
ATOM 1741 N N . ARG A 1 228 ? -12.5 3.562 18.141 1 87.25 228 ARG A N 1
ATOM 1742 C CA . ARG A 1 228 ? -11.289 2.789 17.859 1 87.25 228 ARG A CA 1
ATOM 1743 C C . ARG A 1 228 ? -11.508 1.84 16.688 1 87.25 228 ARG A C 1
ATOM 1745 O O . ARG A 1 228 ? -10.641 1.698 15.82 1 87.25 228 ARG A O 1
ATOM 1752 N N . GLN A 1 229 ? -12.617 1.297 16.656 1 76.06 229 GLN A N 1
ATOM 1753 C CA . GLN A 1 229 ? -12.945 0.337 15.602 1 76.06 229 GLN A CA 1
ATOM 1754 C C . GLN A 1 229 ? -13.109 1.03 14.25 1 76.06 229 GLN A C 1
ATOM 1756 O O . GLN A 1 229 ? -12.711 0.49 13.219 1 76.06 229 GLN A O 1
ATOM 1761 N N . ALA A 1 230 ? -13.719 2.176 14.328 1 76.56 230 ALA A N 1
ATOM 1762 C CA . ALA A 1 230 ? -13.953 2.91 13.086 1 76.56 230 ALA A CA 1
ATOM 1763 C C . ALA A 1 230 ? -12.641 3.398 12.477 1 76.56 230 ALA A C 1
ATOM 1765 O O . ALA A 1 230 ? -12.477 3.393 11.258 1 76.56 230 ALA A O 1
ATOM 1766 N N . ALA A 1 231 ? -11.688 3.768 13.18 1 78.44 231 ALA A N 1
ATOM 1767 C CA . ALA A 1 231 ? -10.359 4.246 12.797 1 78.44 231 ALA A CA 1
ATOM 1768 C C . ALA A 1 231 ? -10.445 5.598 12.094 1 78.44 231 ALA A C 1
ATOM 1770 O O . ALA A 1 231 ? -9.641 6.496 12.352 1 78.44 231 ALA A O 1
ATOM 1771 N N . LEU A 1 232 ? -11.438 5.719 11.219 1 83.44 232 LEU A N 1
ATOM 1772 C CA . LEU A 1 232 ? -11.648 6.969 10.5 1 83.44 232 LEU A CA 1
ATOM 1773 C C . LEU A 1 232 ? -12.922 7.664 10.977 1 83.44 232 LEU A C 1
ATOM 1775 O O . LEU A 1 232 ? -13.93 7.012 11.234 1 83.44 232 LEU A O 1
ATOM 1779 N N . ILE A 1 233 ? -12.852 8.953 11.148 1 89.75 233 ILE A N 1
ATOM 1780 C CA . ILE A 1 233 ? -14 9.789 11.484 1 89.75 233 ILE A CA 1
ATOM 1781 C C . ILE A 1 233 ? -14.328 10.711 10.312 1 89.75 233 ILE A C 1
ATOM 1783 O O . ILE A 1 233 ? -13.594 11.664 10.047 1 89.75 233 ILE A O 1
ATOM 1787 N N . ALA A 1 234 ? -15.391 10.391 9.703 1 87.31 234 ALA A N 1
ATOM 1788 C CA . ALA A 1 234 ? -15.805 11.141 8.523 1 87.31 234 ALA A CA 1
ATOM 1789 C C . ALA A 1 234 ? -14.672 11.211 7.5 1 87.31 234 ALA A C 1
ATOM 1791 O O . ALA A 1 234 ? -14.344 12.289 7.004 1 87.31 234 ALA A O 1
ATOM 1792 N N . GLY A 1 235 ? -13.961 10.242 7.352 1 80.19 235 GLY A N 1
ATOM 1793 C CA . GLY A 1 235 ? -12.992 10.109 6.281 1 80.19 235 GLY A CA 1
ATOM 1794 C C . GLY A 1 235 ? -11.578 10.438 6.715 1 80.19 235 GLY A C 1
ATOM 1795 O O . GLY A 1 235 ? -10.625 10.25 5.957 1 80.19 235 GLY A O 1
ATOM 1796 N N . GLN A 1 236 ? -11.414 10.969 7.906 1 87.81 236 GLN A N 1
ATOM 1797 C CA . GLN A 1 236 ? -10.094 11.352 8.391 1 87.81 236 GLN A CA 1
ATOM 1798 C C . GLN A 1 236 ? -9.734 10.602 9.664 1 87.81 236 GLN A C 1
ATOM 1800 O O . GLN A 1 236 ? -10.609 10.312 10.492 1 87.81 236 GLN A O 1
ATOM 1805 N N . SER A 1 237 ? -8.445 10.391 9.812 1 89.12 237 SER A N 1
ATOM 1806 C CA . SER A 1 237 ? -8 9.672 11 1 89.12 237 SER A CA 1
ATOM 1807 C C . SER A 1 237 ? -7.793 10.617 12.18 1 89.12 237 SER A C 1
ATOM 1809 O O . SER A 1 237 ? -7.738 10.18 13.328 1 89.12 237 SER A O 1
ATOM 1811 N N . SER A 1 238 ? -7.746 11.891 11.93 1 95.88 238 SER A N 1
ATOM 1812 C CA . SER A 1 238 ? -7.367 12.875 12.945 1 95.88 238 SER A CA 1
ATOM 1813 C C . SER A 1 238 ? -8.562 13.273 13.805 1 95.88 238 SER A C 1
ATOM 1815 O O . SER A 1 238 ? -9.672 13.422 13.297 1 95.88 238 SER A O 1
ATOM 1817 N N . THR A 1 239 ? -8.328 13.508 15.07 1 97.62 239 THR A N 1
ATOM 1818 C CA . THR A 1 239 ? -9.344 13.984 16 1 97.62 239 THR A CA 1
ATOM 1819 C C . THR A 1 239 ? -9.242 15.492 16.203 1 97.62 239 THR A C 1
ATOM 1821 O O . THR A 1 239 ? -10.07 16.094 16.891 1 97.62 239 THR A O 1
ATOM 1824 N N . ARG A 1 240 ? -8.219 16.109 15.703 1 98.06 240 ARG A N 1
ATOM 1825 C CA . ARG A 1 240 ? -8.055 17.562 15.648 1 98.06 240 ARG A CA 1
ATOM 1826 C C . ARG A 1 240 ? -7.828 18.031 14.211 1 98.06 240 ARG A C 1
ATOM 1828 O O . ARG A 1 240 ? -7 17.469 13.492 1 98.06 240 ARG A O 1
ATOM 1835 N N . ARG A 1 241 ? -8.648 19 13.828 1 97.88 241 ARG A N 1
ATOM 1836 C CA . ARG A 1 241 ? -8.594 19.484 12.453 1 97.88 241 ARG A CA 1
ATOM 1837 C C . ARG A 1 241 ? -8.922 20.969 12.383 1 97.88 241 ARG A C 1
ATOM 1839 O O . ARG A 1 241 ? -9.688 21.484 13.195 1 97.88 241 ARG A O 1
ATOM 1846 N N . ILE A 1 242 ? -8.305 21.641 11.461 1 98.19 242 ILE A N 1
ATOM 1847 C CA . ILE A 1 242 ? -8.672 23.016 11.156 1 98.19 242 ILE A CA 1
ATOM 1848 C C . ILE A 1 242 ? -9.695 23.031 10.016 1 98.19 242 ILE A C 1
ATOM 1850 O O . ILE A 1 242 ? -9.547 22.312 9.031 1 98.19 242 ILE A O 1
ATOM 1854 N N . GLY A 1 243 ? -10.688 23.844 10.219 1 97.44 243 GLY A N 1
ATOM 1855 C CA . GLY A 1 243 ? -11.781 23.812 9.258 1 97.44 243 GLY A CA 1
ATOM 1856 C C . GLY A 1 243 ? -12.688 22.609 9.422 1 97.44 243 GLY A C 1
ATOM 1857 O O . GLY A 1 243 ? -13.156 22.312 10.523 1 97.44 243 GLY A O 1
ATOM 1858 N N . ASP A 1 244 ? -13.039 21.938 8.312 1 95.94 244 ASP A N 1
ATOM 1859 C CA . ASP A 1 244 ? -13.867 20.734 8.297 1 95.94 244 ASP A CA 1
ATOM 1860 C C . ASP A 1 244 ? -15.227 21 8.945 1 95.94 244 ASP A C 1
ATOM 1862 O O . ASP A 1 244 ? -15.586 20.359 9.93 1 95.94 244 ASP A O 1
ATOM 1866 N N . TYR A 1 245 ? -15.953 21.828 8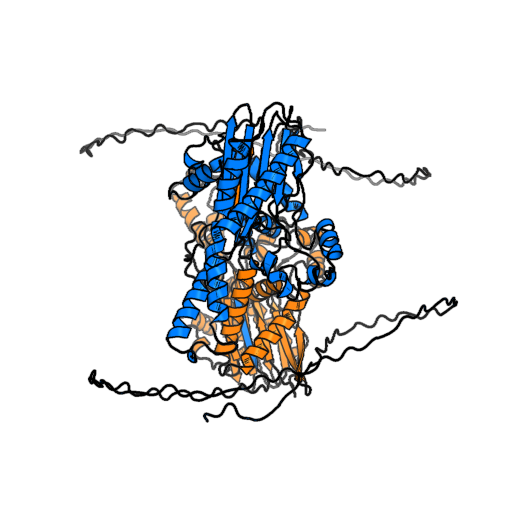.375 1 94.19 245 TYR A N 1
ATOM 1867 C CA . TYR A 1 245 ? -17.219 22.344 8.867 1 94.19 245 TYR A CA 1
ATOM 1868 C C . TYR A 1 245 ? -18.172 21.219 9.219 1 94.19 245 TYR A C 1
ATOM 1870 O O . TYR A 1 245 ? -18.859 21.266 10.242 1 94.19 245 TYR A O 1
ATOM 1878 N N . ARG A 1 246 ? -18.281 20.188 8.516 1 91 246 ARG A N 1
ATOM 1879 C CA . ARG A 1 246 ? -19.25 19.109 8.672 1 91 246 ARG A CA 1
ATOM 1880 C C . ARG A 1 246 ? -19.109 18.438 10.039 1 91 246 ARG A C 1
ATOM 1882 O O . ARG A 1 246 ? -20.094 18.266 10.75 1 91 246 ARG A O 1
ATOM 1889 N N . VAL A 1 247 ? -17.922 18.172 10.43 1 94.69 247 VAL A N 1
ATOM 1890 C CA . VAL A 1 247 ? -17.703 17.422 11.664 1 94.69 247 VAL A CA 1
ATOM 1891 C C . VAL A 1 247 ? -17.766 18.359 12.859 1 94.69 247 VAL A C 1
ATOM 1893 O O . VAL A 1 247 ? -17.891 17.922 14.008 1 94.69 247 VAL A O 1
ATOM 1896 N N . LYS A 1 248 ? -17.641 19.625 12.656 1 93.94 248 LYS A N 1
ATOM 1897 C CA . LYS A 1 248 ? -17.625 20.578 13.758 1 93.94 248 LYS A CA 1
ATOM 1898 C C . LYS A 1 248 ? -19.031 21.109 14.031 1 93.94 248 LYS A C 1
ATOM 1900 O O . LYS A 1 248 ? -19.422 21.281 15.188 1 93.94 248 LYS A O 1
ATOM 1905 N N . TYR A 1 249 ? -19.797 21.281 12.922 1 91 249 TYR A N 1
ATOM 1906 C CA . TYR A 1 249 ? -21.078 21.938 13.125 1 91 249 TYR A CA 1
ATOM 1907 C C . TYR A 1 249 ? -22.25 21.016 12.797 1 91 249 TYR A C 1
ATOM 1909 O O . TYR A 1 249 ? -23.391 21.281 13.172 1 91 249 TYR A O 1
ATOM 1917 N N . ASN A 1 250 ? -22.016 19.953 12.117 1 90.5 250 ASN A N 1
ATOM 1918 C CA . ASN A 1 250 ? -23.047 18.969 11.82 1 90.5 250 ASN A CA 1
ATOM 1919 C C . ASN A 1 250 ? -22.688 17.594 12.383 1 90.5 250 ASN A C 1
ATOM 1921 O O . ASN A 1 250 ? -23.031 16.562 11.789 1 90.5 250 ASN A O 1
ATOM 1925 N N . TYR A 1 251 ? -21.922 17.609 13.461 1 94 251 TYR A N 1
ATOM 1926 C CA . TYR A 1 251 ? -21.438 16.344 14 1 94 251 TYR A CA 1
ATOM 1927 C C . TYR A 1 251 ? -22.594 15.492 14.508 1 94 251 TYR A C 1
ATOM 1929 O O . TYR A 1 251 ? -22.5 14.266 14.539 1 94 251 TYR A O 1
ATOM 1937 N N . THR A 1 252 ? -23.75 16.031 14.812 1 93.44 252 THR A N 1
ATOM 1938 C CA . THR A 1 252 ? -24.891 15.305 15.328 1 93.44 252 THR A CA 1
ATOM 1939 C C . THR A 1 252 ? -25.5 14.406 14.25 1 93.44 252 THR A C 1
ATOM 1941 O O . THR A 1 252 ? -26.203 13.445 14.555 1 93.44 252 THR A O 1
ATOM 1944 N N . ASP A 1 253 ? -25.203 14.758 13.039 1 90.56 253 ASP A N 1
ATOM 1945 C CA . ASP A 1 253 ? -25.719 13.984 11.914 1 90.56 253 ASP A CA 1
ATOM 1946 C C . ASP A 1 253 ? -24.812 12.797 11.602 1 90.56 253 ASP A C 1
ATOM 1948 O O . ASP A 1 253 ? -25.141 11.961 10.758 1 90.56 253 ASP A O 1
ATOM 1952 N N . ILE A 1 254 ? -23.719 12.719 12.242 1 90.06 254 ILE A N 1
ATOM 1953 C CA . ILE A 1 254 ? -22.75 11.633 12.039 1 90.06 254 ILE A CA 1
ATOM 1954 C C . ILE A 1 254 ? -22.922 10.586 13.141 1 90.06 254 ILE A C 1
ATOM 1956 O O . ILE A 1 254 ? -22.703 10.883 14.312 1 90.06 254 ILE A O 1
ATOM 1960 N N . ASP A 1 255 ? -23.234 9.461 12.766 1 90.38 255 ASP A N 1
ATOM 1961 C CA . ASP A 1 255 ? -23.594 8.414 13.711 1 90.38 255 ASP A CA 1
ATOM 1962 C C . ASP A 1 255 ? -22.531 8.25 14.781 1 90.38 255 ASP A C 1
ATOM 1964 O O . ASP A 1 255 ? -22.828 8.211 15.977 1 90.38 255 ASP A O 1
ATOM 1968 N N . LEU A 1 256 ? -21.312 8.281 14.406 1 91.31 256 LEU A N 1
ATOM 1969 C CA . LEU A 1 256 ? -20.188 8.023 15.305 1 91.31 256 LEU A CA 1
ATOM 1970 C C . LEU A 1 256 ? -20.031 9.164 16.312 1 91.31 256 LEU A C 1
ATOM 1972 O O . LEU A 1 256 ? -19.453 8.969 17.391 1 91.31 256 LEU A O 1
ATOM 1976 N N . LEU A 1 257 ? -20.609 10.375 15.922 1 96.06 257 LEU A N 1
ATOM 1977 C CA . LEU A 1 257 ? -20.359 11.57 16.719 1 96.06 257 LEU A CA 1
ATOM 1978 C C . LEU A 1 257 ? -21.656 12.109 17.312 1 96.06 257 LEU A C 1
ATOM 1980 O O . LEU A 1 257 ? -21.641 13.062 18.109 1 96.06 257 LEU A O 1
ATOM 1984 N N . SER A 1 258 ? -22.734 11.469 17.062 1 94.69 258 SER A N 1
ATOM 1985 C CA . SER A 1 258 ? -24.062 12.016 17.344 1 94.69 258 SER A CA 1
ATOM 1986 C C . SER A 1 258 ? -24.297 12.18 18.844 1 94.69 258 SER A C 1
ATOM 1988 O O . SER A 1 258 ? -25.047 13.062 19.25 1 94.69 258 SER A O 1
ATOM 1990 N N . ALA A 1 259 ? -23.656 11.461 19.625 1 95.56 259 ALA A N 1
ATOM 1991 C CA . ALA A 1 259 ? -23.891 11.469 21.062 1 95.56 259 ALA A CA 1
ATOM 1992 C C . ALA A 1 259 ? -23.062 12.562 21.75 1 95.56 259 ALA A C 1
ATOM 1994 O O . ALA A 1 259 ? -23.234 12.828 22.938 1 95.56 259 ALA A O 1
ATOM 1995 N N . ALA A 1 260 ? -22.25 13.227 21.031 1 96.69 260 ALA A N 1
ATOM 1996 C CA . ALA A 1 260 ? -21.312 14.188 21.625 1 96.69 260 ALA A CA 1
ATOM 1997 C C . ALA A 1 260 ? -22.062 15.383 22.219 1 96.69 260 ALA A C 1
ATOM 1999 O O . ALA A 1 260 ? -22.984 15.922 21.594 1 96.69 260 ALA A O 1
ATOM 2000 N N . LYS A 1 261 ? -21.688 15.797 23.422 1 96.62 261 LYS A N 1
ATOM 2001 C CA . LYS A 1 261 ? -22.312 16.922 24.109 1 96.62 261 LYS A CA 1
ATOM 2002 C C . LYS A 1 261 ? -21.828 18.25 23.531 1 96.62 261 LYS A C 1
ATOM 2004 O O . LYS A 1 261 ? -22.531 19.266 23.641 1 96.62 261 LYS A O 1
ATOM 2009 N N . ASN A 1 262 ? -20.641 18.234 23.062 1 95.44 262 ASN A N 1
ATOM 2010 C CA . ASN A 1 262 ? -20.016 19.375 22.406 1 95.44 262 ASN A CA 1
ATOM 2011 C C . ASN A 1 262 ? -19.203 18.938 21.188 1 95.44 262 ASN A C 1
ATOM 2013 O O . ASN A 1 262 ? -19.094 17.734 20.906 1 95.44 262 ASN A O 1
ATOM 2017 N N . LYS A 1 263 ? -18.656 19.953 20.516 1 94.88 263 LYS A N 1
ATOM 2018 C CA . LYS A 1 263 ? -17.875 19.672 19.312 1 94.88 263 LYS A CA 1
ATOM 2019 C C . LYS A 1 263 ? -16.75 18.688 19.609 1 94.88 263 LYS A C 1
ATOM 2021 O O . LYS A 1 263 ? -15.828 19 20.359 1 94.88 263 LYS A O 1
ATOM 2026 N N . PRO A 1 264 ? -16.797 17.562 18.984 1 96.88 264 PRO A N 1
ATOM 2027 C CA . PRO A 1 264 ? -15.789 16.562 19.312 1 96.88 264 PRO A CA 1
ATOM 2028 C C . PRO A 1 264 ? -14.477 16.797 18.578 1 96.88 264 PRO A C 1
ATOM 2030 O O . PRO A 1 264 ? -13.398 16.516 19.109 1 96.88 264 PRO A O 1
ATOM 2033 N N . ILE A 1 265 ? -14.57 17.234 17.297 1 98 265 ILE A N 1
ATOM 2034 C CA . ILE A 1 265 ? -13.375 17.531 16.516 1 98 265 ILE A CA 1
ATOM 2035 C C . ILE A 1 265 ? -13.008 19.016 16.688 1 98 265 ILE A C 1
ATOM 2037 O O . ILE A 1 265 ? -13.828 19.891 16.422 1 98 265 ILE A O 1
ATOM 2041 N N . ILE A 1 266 ? -11.805 19.266 17.141 1 97.88 266 ILE A N 1
ATOM 2042 C CA . ILE A 1 266 ? -11.43 20.625 17.516 1 97.88 266 ILE A CA 1
ATOM 2043 C C . ILE A 1 266 ? -10.203 21.047 16.703 1 97.88 266 ILE A C 1
ATOM 2045 O O . ILE A 1 266 ? -9.555 20.219 16.062 1 97.88 266 ILE A O 1
ATOM 2049 N N . ALA A 1 267 ? -9.914 22.328 16.781 1 98.12 267 ALA A N 1
ATOM 2050 C CA . ALA A 1 267 ? -8.742 22.891 16.094 1 98.12 267 ALA A CA 1
ATOM 2051 C C . ALA A 1 267 ? -7.691 23.344 17.109 1 98.12 267 ALA A C 1
ATOM 2053 O O . ALA A 1 267 ? -6.727 24.031 16.75 1 98.12 267 ALA A O 1
ATOM 2054 N N . GLU A 1 268 ? -7.883 23 18.312 1 97.75 268 GLU A N 1
ATOM 2055 C CA . GLU A 1 268 ? -6.945 23.391 19.359 1 97.75 268 GLU A CA 1
ATOM 2056 C C . GLU A 1 268 ? -5.605 22.672 19.203 1 97.75 268 GLU A C 1
ATOM 2058 O O . GLU A 1 268 ? -5.559 21.438 19.188 1 97.75 268 GLU A O 1
ATOM 2063 N N . PRO A 1 269 ? -4.539 23.422 19.156 1 98.25 269 PRO A N 1
ATOM 2064 C CA . PRO A 1 269 ? -3.236 22.766 19.047 1 98.25 269 PRO A CA 1
ATOM 2065 C C . PRO A 1 269 ? -2.738 22.203 20.375 1 98.25 269 PRO A C 1
ATOM 2067 O O . PRO A 1 269 ? -3.055 22.734 21.438 1 98.25 269 PRO A O 1
ATOM 2070 N N . GLU A 1 270 ? -2.098 21.094 20.266 1 98.06 270 GLU A N 1
ATOM 2071 C CA . GLU A 1 270 ? -1.285 20.625 21.391 1 98.06 270 GLU A CA 1
ATOM 2072 C C . GLU A 1 270 ? 0.121 21.219 21.328 1 98.06 270 GLU A C 1
ATOM 2074 O O . GLU A 1 270 ? 0.847 21.016 20.359 1 98.06 270 GLU A O 1
ATOM 2079 N N . ILE A 1 271 ? 0.44 21.984 22.344 1 97.62 271 ILE A N 1
ATOM 2080 C CA . ILE A 1 271 ? 1.751 22.625 22.391 1 97.62 271 ILE A CA 1
ATOM 2081 C C . ILE A 1 271 ? 2.609 21.953 23.453 1 97.62 271 ILE A C 1
ATOM 2083 O O . ILE A 1 271 ? 2.316 22.047 24.656 1 97.62 271 ILE A O 1
ATOM 2087 N N . GLN A 1 272 ? 3.625 21.344 23.016 1 92.94 272 GLN A N 1
ATOM 2088 C CA . GLN A 1 272 ? 4.512 20.609 23.922 1 92.94 272 GLN A CA 1
ATOM 2089 C C . GLN A 1 272 ? 5.457 21.562 24.641 1 92.94 272 GLN A C 1
ATOM 2091 O O . GLN A 1 272 ? 5.602 22.719 24.25 1 92.94 272 GLN A O 1
ATOM 2096 N N . ALA A 1 273 ? 6.031 20.984 25.688 1 90.62 273 ALA A N 1
ATOM 2097 C CA . ALA A 1 273 ? 7.02 21.781 26.422 1 90.62 273 ALA A CA 1
ATOM 2098 C C . ALA A 1 273 ? 8.164 22.203 25.5 1 90.62 273 ALA A C 1
ATOM 2100 O O . ALA A 1 273 ? 8.609 21.422 24.656 1 90.62 273 ALA A O 1
ATOM 2101 N N . SER A 1 274 ? 8.562 23.438 25.812 1 94.06 274 SER A N 1
ATOM 2102 C CA . SER A 1 274 ? 9.633 23.953 24.969 1 94.06 274 SER A CA 1
ATOM 2103 C C . SER A 1 274 ? 10.938 23.203 25.188 1 94.06 274 SER A C 1
ATOM 2105 O O . SER A 1 274 ? 11.164 22.656 26.266 1 94.06 274 SER A O 1
ATOM 2107 N N . GLN A 1 275 ? 11.703 23.172 24.125 1 93.94 275 GLN A N 1
ATOM 2108 C CA . GLN A 1 275 ? 13.016 22.531 24.172 1 93.94 275 GLN A CA 1
ATOM 2109 C C . GLN A 1 275 ? 14.133 23.531 23.906 1 93.94 275 GLN A C 1
ATOM 2111 O O . GLN A 1 275 ? 14.07 24.281 22.938 1 93.94 275 GLN A O 1
ATOM 2116 N N . SER A 1 276 ? 15.094 23.5 24.781 1 95.25 276 SER A N 1
ATOM 2117 C CA . SER A 1 276 ? 16.234 24.375 24.547 1 95.25 276 SER A CA 1
ATOM 2118 C C . SER A 1 276 ? 17.094 23.859 23.406 1 95.25 276 SER A C 1
ATOM 2120 O O . SER A 1 276 ? 17.344 22.656 23.297 1 95.25 276 SER A O 1
ATOM 2122 N N . LEU A 1 277 ? 17.531 24.797 22.547 1 94.38 277 LEU A N 1
ATOM 2123 C CA . LEU A 1 277 ? 18.391 24.438 21.438 1 94.38 277 LEU A CA 1
ATOM 2124 C C . LEU A 1 277 ? 19.828 24.875 21.688 1 94.38 277 LEU A C 1
ATOM 2126 O O . LEU A 1 277 ? 20.672 24.828 20.781 1 94.38 277 LEU A O 1
ATOM 2130 N N . GLU A 1 278 ? 20.062 25.328 22.859 1 92.94 278 GLU A N 1
ATOM 2131 C CA . GLU A 1 278 ? 21.422 25.719 23.188 1 92.94 278 GLU A CA 1
ATOM 2132 C C . GLU A 1 278 ? 22.391 24.547 23.094 1 92.94 278 GLU A C 1
ATOM 2134 O O . GLU A 1 278 ? 22.172 23.5 23.734 1 92.94 278 GLU A O 1
ATOM 2139 N N . GLY A 1 279 ? 23.406 24.688 22.312 1 90.56 279 GLY A N 1
ATOM 2140 C CA . GLY A 1 279 ? 24.438 23.672 22.188 1 90.56 279 GLY A CA 1
ATOM 2141 C C . GLY A 1 279 ? 23.969 22.469 21.391 1 90.56 279 GLY A C 1
ATOM 2142 O O . GLY A 1 279 ? 24.672 21.453 21.344 1 90.56 279 GLY A O 1
ATOM 2143 N N . VAL A 1 280 ? 22.844 22.5 20.859 1 92.12 280 VAL A N 1
ATOM 2144 C CA . VAL A 1 280 ? 22.297 21.359 20.141 1 92.12 280 VAL A CA 1
ATOM 2145 C C . VAL A 1 280 ? 22.828 21.359 18.703 1 92.12 280 VAL A C 1
ATOM 2147 O O . VAL A 1 280 ? 22.812 22.391 18.031 1 92.12 280 VAL A O 1
ATOM 2150 N N . THR A 1 281 ? 23.406 20.219 18.297 1 92.88 281 THR A N 1
ATOM 2151 C CA . THR A 1 281 ? 23.766 19.953 16.922 1 92.88 281 THR A CA 1
ATOM 2152 C C . THR A 1 281 ? 22.891 18.859 16.328 1 92.88 281 THR A C 1
ATOM 2154 O O . THR A 1 281 ? 22.672 17.828 16.953 1 92.88 281 THR A O 1
ATOM 2157 N N . GLY A 1 282 ? 22.297 19.125 15.164 1 95 282 GLY A N 1
ATOM 2158 C CA . GLY A 1 282 ? 21.406 18.156 14.523 1 95 282 GLY A CA 1
ATOM 2159 C C . GLY A 1 282 ? 20.438 18.781 13.555 1 95 282 GLY A C 1
ATOM 2160 O O . GLY A 1 282 ? 20.812 19.656 12.766 1 95 282 GLY A O 1
ATOM 2161 N N . PHE A 1 283 ? 19.234 18.266 13.562 1 95.31 283 PHE A N 1
ATOM 2162 C CA . PHE A 1 283 ? 18.234 18.828 12.648 1 95.31 283 PHE A CA 1
ATOM 2163 C C . PHE A 1 283 ? 16.828 18.516 13.133 1 95.31 283 PHE A C 1
ATOM 2165 O O . PHE A 1 283 ? 16.625 17.594 13.93 1 95.31 283 PHE A O 1
ATOM 2172 N N . LEU A 1 284 ? 15.914 19.344 12.758 1 97.31 284 LEU A N 1
ATOM 2173 C CA . LEU A 1 284 ? 14.477 19.219 13.016 1 97.31 284 LEU A CA 1
ATOM 2174 C C . LEU A 1 284 ? 13.742 18.75 11.758 1 97.31 284 LEU A C 1
ATOM 2176 O O . LEU A 1 284 ? 14.016 19.234 10.656 1 97.31 284 LEU A O 1
ATOM 2180 N N . LEU A 1 285 ? 12.875 17.797 11.953 1 98 285 LEU A N 1
ATOM 2181 C CA . LEU A 1 285 ? 12.055 17.297 10.844 1 98 285 LEU A CA 1
ATOM 2182 C C . LEU A 1 285 ? 10.57 17.562 11.109 1 98 285 LEU A C 1
ATOM 2184 O O . LEU A 1 285 ? 10.078 17.266 12.203 1 98 285 LEU A O 1
ATOM 2188 N N . LEU A 1 286 ? 9.875 18.156 10.211 1 98.25 286 LEU A N 1
ATOM 2189 C CA . LEU A 1 286 ? 8.414 18.203 10.156 1 98.25 286 LEU A CA 1
ATOM 2190 C C . LEU A 1 286 ? 7.887 17.391 8.984 1 98.25 286 LEU A C 1
ATOM 2192 O O . LEU A 1 286 ? 8.305 17.594 7.844 1 98.25 286 LEU A O 1
ATOM 2196 N N . MET A 1 287 ? 6.957 16.5 9.266 1 97.12 287 MET A N 1
ATOM 2197 C CA . MET A 1 287 ? 6.547 15.539 8.242 1 97.12 287 MET A CA 1
ATOM 2198 C C . MET A 1 287 ? 5.027 15.484 8.125 1 97.12 287 MET A C 1
ATOM 2200 O O . MET A 1 287 ? 4.32 15.523 9.133 1 97.12 287 MET A O 1
ATOM 2204 N N . SER A 1 288 ? 4.578 15.375 6.934 1 95.12 288 SER A N 1
ATOM 2205 C CA . SER A 1 288 ? 3.152 15.188 6.684 1 95.12 288 SER A CA 1
ATOM 2206 C C . SER A 1 288 ? 2.721 13.758 7.008 1 95.12 288 SER A C 1
ATOM 2208 O O . SER A 1 288 ? 3.555 12.859 7.09 1 95.12 288 SER A O 1
ATOM 2210 N N . GLU A 1 289 ? 1.462 13.586 7.129 1 91.75 289 GLU A N 1
ATOM 2211 C CA . GLU A 1 289 ? 0.893 12.273 7.41 1 91.75 289 GLU A CA 1
ATOM 2212 C C . GLU A 1 289 ? 1.235 11.273 6.305 1 91.75 289 GLU A C 1
ATOM 2214 O O . GLU A 1 289 ? 1.568 10.125 6.582 1 91.75 289 GLU A O 1
ATOM 2219 N N . GLY A 1 290 ? 1.099 11.727 5.094 1 87.56 290 GLY A N 1
ATOM 2220 C CA . GLY A 1 290 ? 1.38 10.844 3.975 1 87.56 290 GLY A CA 1
ATOM 2221 C C . GLY A 1 290 ? 2.787 10.273 4 1 87.56 290 GLY A C 1
ATOM 2222 O O . GLY A 1 290 ? 2.992 9.094 3.707 1 87.56 290 GLY A O 1
ATOM 2223 N N . LEU A 1 291 ? 3.713 11.102 4.336 1 90.81 291 LEU A N 1
ATOM 2224 C CA . LEU A 1 291 ? 5.109 10.68 4.402 1 90.81 291 LEU A CA 1
ATOM 2225 C C . LEU A 1 291 ? 5.316 9.656 5.516 1 90.81 291 LEU A C 1
ATOM 2227 O O . LEU A 1 291 ? 5.977 8.641 5.312 1 90.81 291 LEU A O 1
ATOM 2231 N N . ILE A 1 292 ? 4.773 9.891 6.617 1 91.56 292 ILE A N 1
ATOM 2232 C CA . ILE A 1 292 ? 4.926 9.031 7.781 1 91.56 292 ILE A CA 1
ATOM 2233 C C . ILE A 1 292 ? 4.309 7.66 7.492 1 91.56 292 ILE A C 1
ATOM 2235 O O . ILE A 1 292 ? 4.926 6.629 7.762 1 91.56 292 ILE A O 1
ATOM 2239 N N . LYS A 1 293 ? 3.111 7.688 6.973 1 84.69 293 LYS A N 1
ATOM 2240 C CA . LYS A 1 293 ? 2.406 6.445 6.68 1 84.69 293 LYS A CA 1
ATOM 2241 C C . LYS A 1 293 ? 3.178 5.598 5.672 1 84.69 293 LYS A C 1
ATOM 2243 O O . LYS A 1 293 ? 3.238 4.371 5.801 1 84.69 293 LYS A O 1
ATOM 2248 N N . ALA A 1 294 ? 3.695 6.277 4.684 1 81.38 294 ALA A N 1
ATOM 2249 C CA . ALA A 1 294 ? 4.492 5.574 3.684 1 81.38 294 ALA A CA 1
ATOM 2250 C C . ALA A 1 294 ? 5.703 4.898 4.324 1 81.38 294 ALA A C 1
ATOM 2252 O O . ALA A 1 294 ? 6.008 3.742 4.023 1 81.38 294 ALA A O 1
ATOM 2253 N N . LEU A 1 295 ? 6.332 5.637 5.184 1 84.81 295 LEU A N 1
ATOM 2254 C CA . LEU A 1 295 ? 7.523 5.105 5.836 1 84.81 295 LEU A CA 1
ATOM 2255 C C . LEU A 1 295 ? 7.16 3.961 6.773 1 84.81 295 LEU A C 1
ATOM 2257 O O . LEU A 1 295 ? 7.863 2.949 6.824 1 84.81 295 LEU A O 1
ATOM 2261 N N . GLU A 1 296 ? 6.121 4.121 7.508 1 82.56 296 GLU A N 1
ATOM 2262 C CA . GLU A 1 296 ? 5.68 3.092 8.438 1 82.56 296 GLU A CA 1
ATOM 2263 C C . GLU A 1 296 ? 5.258 1.822 7.707 1 82.56 296 GLU A C 1
ATOM 2265 O O . GLU A 1 296 ? 5.453 0.714 8.211 1 82.56 296 GLU A O 1
ATOM 2270 N N . SER A 1 297 ? 4.691 2.018 6.59 1 73.31 297 SER A N 1
ATOM 2271 C CA . SER A 1 297 ? 4.289 0.861 5.797 1 73.31 297 SER A CA 1
ATOM 2272 C C . SER A 1 297 ? 5.504 0.069 5.32 1 73.31 297 SER A C 1
ATOM 2274 O O . SER A 1 297 ? 5.445 -1.157 5.207 1 73.31 297 SER A O 1
ATOM 2276 N N . ALA A 1 298 ? 6.496 0.776 5.098 1 70.19 298 ALA A N 1
ATOM 2277 C CA . ALA A 1 298 ? 7.695 0.153 4.547 1 70.19 298 ALA A CA 1
ATOM 2278 C C . ALA A 1 298 ? 8.555 -0.448 5.648 1 70.19 298 ALA A C 1
ATOM 2280 O O . ALA A 1 298 ? 9.156 -1.513 5.469 1 70.19 298 ALA A O 1
ATOM 2281 N N . HIS A 1 299 ? 8.664 0.185 6.793 1 74.31 299 HIS A N 1
ATOM 2282 C CA . HIS A 1 299 ? 9.656 -0.199 7.789 1 74.31 299 HIS A CA 1
ATOM 2283 C C . HIS A 1 299 ? 9 -0.543 9.117 1 74.31 299 HIS A C 1
ATOM 2285 O O . HIS A 1 299 ? 9.68 -0.928 10.07 1 74.31 299 HIS A O 1
ATOM 2291 N N . GLY A 1 300 ? 7.695 -0.461 9.133 1 75.38 300 GLY A N 1
ATOM 2292 C CA . GLY A 1 300 ? 7 -0.662 10.398 1 75.38 300 GLY A CA 1
ATOM 2293 C C . GLY A 1 300 ? 6.961 0.583 11.258 1 75.38 300 GLY A C 1
ATOM 2294 O O . GLY A 1 300 ? 7.871 1.41 11.211 1 75.38 300 GLY A O 1
ATOM 2295 N N . PRO A 1 301 ? 5.973 0.708 12.109 1 80.25 301 PRO A N 1
ATOM 2296 C CA . PRO A 1 301 ? 5.793 1.906 12.93 1 80.25 301 PRO A CA 1
ATOM 2297 C C . PRO A 1 301 ? 6.91 2.09 13.953 1 80.25 301 PRO A C 1
ATOM 2299 O O . PRO A 1 301 ? 7.277 3.225 14.281 1 80.25 301 PRO A O 1
ATOM 2302 N N . GLU A 1 302 ? 7.488 1.062 14.414 1 81.88 302 GLU A N 1
ATOM 2303 C CA . GLU A 1 302 ? 8.484 1.135 15.477 1 81.88 302 GLU A CA 1
ATOM 2304 C C . GLU A 1 302 ? 9.82 1.644 14.945 1 81.88 302 GLU A C 1
ATOM 2306 O O . GLU A 1 302 ? 10.578 2.287 15.672 1 81.88 302 GLU A O 1
ATOM 2311 N N . GLN A 1 303 ? 10.055 1.398 13.711 1 84.19 303 GLN A N 1
ATOM 2312 C CA . GLN A 1 303 ? 11.367 1.725 13.156 1 84.19 303 GLN A CA 1
ATOM 2313 C C . GLN A 1 303 ? 11.289 2.965 12.266 1 84.19 303 GLN A C 1
ATOM 2315 O O . GLN A 1 303 ? 12.32 3.527 11.891 1 84.19 303 GLN A O 1
ATOM 2320 N N . ALA A 1 304 ? 10.18 3.449 12.047 1 89.38 304 ALA A N 1
ATOM 2321 C CA . ALA A 1 304 ? 9.961 4.488 11.047 1 89.38 304 ALA A CA 1
ATOM 2322 C C . ALA A 1 304 ? 10.766 5.746 11.375 1 89.38 304 ALA A C 1
ATOM 2324 O O . ALA A 1 304 ? 11.414 6.32 10.5 1 89.38 304 ALA A O 1
ATOM 2325 N N . ASN A 1 305 ? 10.75 6.199 12.625 1 94.56 305 ASN A N 1
ATOM 2326 C CA . ASN A 1 305 ? 11.453 7.418 13.023 1 94.56 305 ASN A CA 1
ATOM 2327 C C . ASN A 1 305 ? 12.961 7.293 12.82 1 94.56 305 ASN A C 1
ATOM 2329 O O . ASN A 1 305 ? 13.594 8.188 12.266 1 94.56 305 ASN A O 1
ATOM 2333 N N . GLN A 1 306 ? 13.461 6.199 13.227 1 92.12 306 GLN A N 1
ATOM 2334 C CA . GLN A 1 306 ? 14.891 5.965 13.109 1 92.12 306 GLN A CA 1
ATOM 2335 C C . GLN A 1 306 ? 15.32 5.879 11.648 1 92.12 306 GLN A C 1
ATOM 2337 O O . GLN A 1 306 ? 16.359 6.41 11.273 1 92.12 306 GLN A O 1
ATOM 2342 N N . GLU A 1 307 ? 14.5 5.223 10.914 1 90.62 307 GLU A N 1
ATOM 2343 C CA . GLU A 1 307 ? 14.805 5.086 9.5 1 90.62 307 GLU A CA 1
ATOM 2344 C C . GLU A 1 307 ? 14.781 6.441 8.797 1 90.62 307 GLU A C 1
ATOM 2346 O O . GLU A 1 307 ? 15.609 6.707 7.918 1 90.62 307 GLU A O 1
ATOM 2351 N N . MET A 1 308 ? 13.875 7.246 9.133 1 95 308 MET A N 1
ATOM 2352 C CA . MET A 1 308 ? 13.789 8.586 8.555 1 95 308 MET A CA 1
ATOM 2353 C C . MET A 1 308 ? 15.047 9.391 8.859 1 95 308 MET A C 1
ATOM 2355 O O . MET A 1 308 ? 15.641 9.977 7.957 1 95 308 MET A O 1
ATOM 2359 N N . VAL A 1 309 ? 15.43 9.422 10.086 1 95.19 309 VAL A N 1
ATOM 2360 C CA . VAL A 1 309 ? 16.594 10.18 10.516 1 95.19 309 VAL A CA 1
ATOM 2361 C C . VAL A 1 309 ? 17.844 9.648 9.812 1 95.19 309 VAL A C 1
ATOM 2363 O O . VAL A 1 309 ? 18.703 10.422 9.383 1 95.19 309 VAL A O 1
ATOM 2366 N N . ALA A 1 310 ? 17.938 8.375 9.719 1 92.56 310 ALA A N 1
ATOM 2367 C CA . ALA A 1 310 ? 19.078 7.766 9.039 1 92.56 310 ALA A CA 1
ATOM 2368 C C . ALA A 1 310 ? 19.125 8.188 7.578 1 92.56 310 ALA A C 1
ATOM 2370 O O . ALA A 1 310 ? 20.203 8.5 7.059 1 92.56 310 ALA A O 1
ATOM 2371 N N . MET A 1 311 ? 18.031 8.188 6.949 1 92 311 MET A N 1
ATOM 2372 C CA . MET A 1 311 ? 17.953 8.586 5.547 1 92 311 MET A CA 1
ATOM 2373 C C . MET A 1 311 ? 18.375 10.039 5.375 1 92 311 MET A C 1
ATOM 2375 O O . MET A 1 311 ? 19.141 10.375 4.473 1 92 311 MET A O 1
ATOM 2379 N N . VAL A 1 312 ? 17.844 10.867 6.238 1 94.19 312 VAL A N 1
ATOM 2380 C CA . VAL A 1 312 ? 18.156 12.297 6.156 1 94.19 312 VAL A CA 1
ATOM 2381 C C . VAL A 1 312 ? 19.641 12.516 6.41 1 94.19 312 VAL A C 1
ATOM 2383 O O . VAL A 1 312 ? 20.297 13.258 5.676 1 94.19 312 VAL A O 1
ATOM 2386 N N . ALA A 1 313 ? 20.172 11.891 7.418 1 91.56 313 ALA A N 1
ATOM 2387 C CA . ALA A 1 313 ? 21.594 12.031 7.746 1 91.56 313 ALA A CA 1
ATOM 2388 C C . ALA A 1 313 ? 22.469 11.594 6.582 1 91.56 313 ALA A C 1
ATOM 2390 O O . ALA A 1 313 ? 23.469 12.25 6.27 1 91.56 313 ALA A O 1
ATOM 2391 N N . ALA A 1 314 ? 22.094 10.508 5.988 1 89.88 314 ALA A N 1
ATOM 2392 C CA . ALA A 1 314 ? 22.859 10 4.852 1 89.88 314 ALA A CA 1
ATOM 2393 C C . ALA A 1 314 ? 22.844 11 3.697 1 89.88 314 ALA A C 1
ATOM 2395 O O . ALA A 1 314 ? 23.875 11.25 3.074 1 89.88 314 ALA A O 1
ATOM 2396 N N . GLU A 1 315 ? 21.688 11.555 3.441 1 90.19 315 GLU A N 1
ATOM 2397 C CA . GLU A 1 315 ? 21.578 12.508 2.34 1 90.19 315 GLU A CA 1
ATOM 2398 C C . GLU A 1 315 ? 22.297 13.812 2.656 1 90.19 315 GLU A C 1
ATOM 2400 O O . GLU A 1 315 ? 22.844 14.461 1.761 1 90.19 315 GLU A O 1
ATOM 2405 N N . LEU A 1 316 ? 22.219 14.25 3.898 1 90.12 316 LEU A N 1
ATOM 2406 C CA . LEU A 1 316 ? 22.906 15.461 4.316 1 90.12 316 LEU A CA 1
ATOM 2407 C C . LEU A 1 316 ? 24.406 15.336 4.094 1 90.12 316 LEU A C 1
ATOM 2409 O O . LEU A 1 316 ? 25.094 16.328 3.836 1 90.12 316 LEU A O 1
ATOM 2413 N N . ALA A 1 317 ? 24.906 14.156 4.156 1 87.31 317 ALA A N 1
ATOM 2414 C CA . ALA A 1 317 ? 26.344 13.906 3.979 1 87.31 317 ALA A CA 1
ATOM 2415 C C . ALA A 1 317 ? 26.719 13.938 2.502 1 87.31 317 ALA A C 1
ATOM 2417 O O . ALA A 1 317 ? 27.891 14.094 2.162 1 87.31 317 ALA A O 1
ATOM 2418 N N . GLN A 1 318 ? 25.766 13.852 1.682 1 85.75 318 GLN A N 1
ATOM 2419 C CA . GLN A 1 318 ? 26.047 13.68 0.26 1 85.75 318 GLN A CA 1
ATOM 2420 C C . GLN A 1 318 ? 25.703 14.945 -0.525 1 85.75 318 GLN A C 1
ATOM 2422 O O . GLN A 1 318 ? 26.297 15.227 -1.562 1 85.75 318 GLN A O 1
ATOM 2427 N N . GLN A 1 319 ? 24.75 15.688 -0.044 1 82.12 319 GLN A N 1
ATOM 2428 C CA . GLN A 1 319 ? 24.203 16.797 -0.83 1 82.12 319 GLN A CA 1
ATOM 2429 C C . GLN A 1 319 ? 24.609 18.141 -0.244 1 82.12 319 GLN A C 1
ATOM 2431 O O . GLN A 1 319 ? 24.781 18.266 0.97 1 82.12 319 GLN A O 1
ATOM 2436 N N . GLY A 1 320 ? 24.625 19.141 -1.153 1 81.94 320 GLY A N 1
ATOM 2437 C CA . GLY A 1 320 ? 25.016 20.484 -0.724 1 81.94 320 GLY A CA 1
ATOM 2438 C C . GLY A 1 320 ? 23.828 21.406 -0.506 1 81.94 320 GLY A C 1
ATOM 2439 O O . GLY A 1 320 ? 23.984 22.547 -0.069 1 81.94 320 GLY A O 1
ATOM 2440 N N . SER A 1 321 ? 22.75 20.984 -0.943 1 90.06 321 SER A N 1
ATOM 2441 C CA . SER A 1 321 ? 21.547 21.797 -0.817 1 90.06 321 SER A CA 1
ATOM 2442 C C . SER A 1 321 ? 20.484 21.062 0.015 1 90.06 321 SER A C 1
ATOM 2444 O O . SER A 1 321 ? 20.219 19.891 -0.202 1 90.06 321 SER A O 1
ATOM 2446 N N . LEU A 1 322 ? 19.969 21.859 1.009 1 90.62 322 LEU A N 1
ATOM 2447 C CA . LEU A 1 322 ? 18.969 21.266 1.878 1 90.62 322 LEU A CA 1
ATOM 2448 C C . LEU A 1 322 ? 17.703 20.906 1.087 1 90.62 322 LEU A C 1
ATOM 2450 O O . LEU A 1 322 ? 17.031 19.922 1.411 1 90.62 322 LEU A O 1
ATOM 2454 N N . GLU A 1 323 ? 17.422 21.656 0.089 1 91 323 GLU A N 1
ATOM 2455 C CA . GLU A 1 323 ? 16.297 21.344 -0.786 1 91 323 GLU A CA 1
ATOM 2456 C C . GLU A 1 323 ? 16.5 20.016 -1.491 1 91 323 GLU A C 1
ATOM 2458 O O . GLU A 1 323 ? 15.57 19.203 -1.593 1 91 323 GLU A O 1
ATOM 2463 N N . ALA A 1 324 ? 17.656 19.828 -1.928 1 90.69 324 ALA A N 1
ATOM 2464 C CA . ALA A 1 324 ? 17.984 18.578 -2.602 1 90.69 324 ALA A CA 1
ATOM 2465 C C . ALA A 1 324 ? 17.922 17.391 -1.635 1 90.69 324 ALA A C 1
ATOM 2467 O O . ALA A 1 324 ? 17.453 16.312 -1.997 1 90.69 324 ALA A O 1
ATOM 2468 N N . VAL A 1 325 ? 18.406 17.625 -0.471 1 91.88 325 VAL A N 1
ATOM 2469 C CA . VAL A 1 325 ? 18.344 16.594 0.554 1 91.88 325 VAL A CA 1
ATOM 2470 C C . VAL A 1 325 ? 16.906 16.172 0.801 1 91.88 325 VAL A C 1
ATOM 2472 O O . VAL A 1 325 ? 16.562 14.992 0.712 1 91.88 325 VAL A O 1
ATOM 2475 N N . ALA A 1 326 ? 16.078 17.172 1.082 1 93.88 326 ALA A N 1
ATOM 2476 C CA . ALA A 1 326 ? 14.672 16.906 1.41 1 93.88 326 ALA A CA 1
ATOM 2477 C C . ALA A 1 326 ? 13.969 16.188 0.264 1 93.88 326 ALA A C 1
ATOM 2479 O O . ALA A 1 326 ? 13.258 15.203 0.483 1 93.88 326 ALA A O 1
ATOM 2480 N N . GLN A 1 327 ? 14.211 16.641 -0.887 1 91.06 327 GLN A N 1
ATOM 2481 C CA . GLN A 1 327 ? 13.562 16.062 -2.057 1 91.06 327 GLN A CA 1
ATOM 2482 C C . GLN A 1 327 ? 14.031 14.625 -2.287 1 91.06 327 GLN A C 1
ATOM 2484 O O . GLN A 1 327 ? 13.227 13.742 -2.604 1 91.06 327 GLN A O 1
ATOM 2489 N N . SER A 1 328 ? 15.289 14.367 -2.133 1 90.69 328 SER A N 1
ATOM 2490 C CA . SER A 1 328 ? 15.828 13.023 -2.305 1 90.69 328 SER A CA 1
ATOM 2491 C C . SER A 1 328 ? 15.219 12.047 -1.303 1 90.69 328 SER A C 1
ATOM 2493 O O . SER A 1 328 ? 14.891 10.914 -1.654 1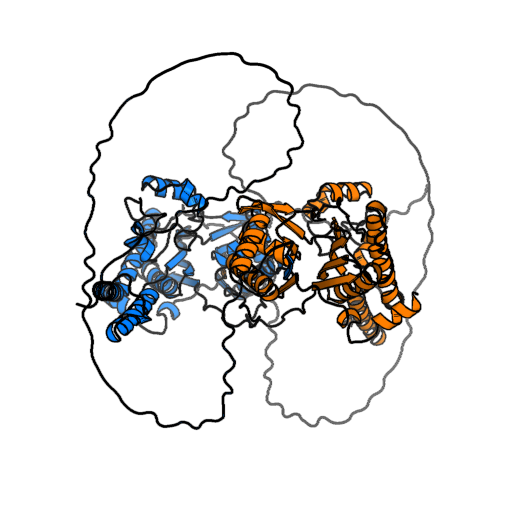 90.69 328 SER A O 1
ATOM 2495 N N . VAL A 1 329 ? 15.078 12.508 -0.118 1 92.94 329 VAL A N 1
ATOM 2496 C CA . VAL A 1 329 ? 14.523 11.656 0.927 1 92.94 329 VAL A CA 1
ATOM 2497 C C . VAL A 1 329 ? 13.07 11.328 0.61 1 92.94 329 VAL A C 1
ATOM 2499 O O . VAL A 1 329 ? 12.648 10.172 0.704 1 92.94 329 VAL A O 1
ATOM 2502 N N . VAL A 1 330 ? 12.289 12.336 0.251 1 91.69 330 VAL A N 1
ATOM 2503 C CA . VAL A 1 330 ? 10.883 12.133 -0.071 1 91.69 330 VAL A CA 1
ATOM 2504 C C . VAL A 1 330 ? 10.75 11.156 -1.232 1 91.69 330 VAL A C 1
ATOM 2506 O O . VAL A 1 330 ? 9.906 10.258 -1.201 1 91.69 330 VAL A O 1
ATOM 2509 N N . GLU A 1 331 ? 11.578 11.273 -2.166 1 85 331 GLU A N 1
ATOM 2510 C CA . GLU A 1 331 ? 11.547 10.375 -3.318 1 85 331 GLU A CA 1
ATOM 2511 C C . GLU A 1 331 ? 11.922 8.953 -2.92 1 85 331 GLU A C 1
ATOM 2513 O O . GLU A 1 331 ? 11.352 7.988 -3.434 1 85 331 GLU A O 1
ATOM 2518 N N . ARG A 1 332 ? 12.859 8.891 -2.113 1 85.81 332 ARG A N 1
ATOM 2519 C CA . ARG A 1 332 ? 13.25 7.574 -1.623 1 85.81 332 ARG A CA 1
ATOM 2520 C C . ARG A 1 332 ? 12.094 6.906 -0.882 1 85.81 332 ARG A C 1
ATOM 2522 O O . ARG A 1 332 ? 11.828 5.719 -1.079 1 85.81 332 ARG A O 1
ATOM 2529 N N . VAL A 1 333 ? 11.438 7.652 0.01 1 86 333 VAL A N 1
ATOM 2530 C CA . VAL A 1 333 ? 10.305 7.109 0.758 1 86 333 VAL A CA 1
ATOM 2531 C C . VAL A 1 333 ? 9.195 6.711 -0.205 1 86 333 VAL A C 1
ATOM 2533 O O . VAL A 1 333 ? 8.555 5.668 -0.03 1 86 333 VAL A O 1
ATOM 2536 N N . LYS A 1 334 ? 8.938 7.535 -1.142 1 81.38 334 LYS A N 1
ATOM 2537 C CA . LYS A 1 334 ? 7.934 7.246 -2.164 1 81.38 334 LYS A CA 1
ATOM 2538 C C . LYS A 1 334 ? 8.234 5.926 -2.867 1 81.38 334 LYS A C 1
ATOM 2540 O O . LYS A 1 334 ? 7.336 5.105 -3.07 1 81.38 334 LYS A O 1
ATOM 2545 N N . ARG A 1 335 ? 9.453 5.68 -3.201 1 73.94 335 ARG A N 1
ATOM 2546 C CA . ARG A 1 335 ? 9.867 4.449 -3.865 1 73.94 335 ARG A CA 1
ATOM 2547 C C . ARG A 1 335 ? 9.68 3.244 -2.953 1 73.94 335 ARG A C 1
ATOM 2549 O O . ARG A 1 335 ? 9.203 2.195 -3.393 1 73.94 335 ARG A O 1
ATOM 2556 N N . LEU A 1 336 ? 10.141 3.436 -1.734 1 71.44 336 LEU A N 1
ATOM 2557 C CA . LEU A 1 336 ? 9.969 2.371 -0.753 1 71.44 336 LEU A CA 1
ATOM 2558 C C . LEU A 1 336 ? 8.492 1.983 -0.628 1 71.44 336 LEU A C 1
ATOM 2560 O O . LEU A 1 336 ? 8.164 0.797 -0.543 1 71.44 336 LEU A O 1
ATOM 2564 N N . HIS A 1 337 ? 7.688 2.979 -0.549 1 71.56 337 HIS A N 1
ATOM 2565 C CA . HIS A 1 337 ? 6.25 2.762 -0.437 1 71.56 337 HIS A CA 1
ATOM 2566 C C . HIS A 1 337 ? 5.707 2.023 -1.656 1 71.56 337 HIS A C 1
ATOM 2568 O O . HIS A 1 337 ? 4.887 1.112 -1.521 1 71.56 337 HIS A O 1
ATOM 2574 N N . HIS A 1 338 ? 6.152 2.424 -2.729 1 62.53 338 HIS A N 1
ATOM 2575 C CA . HIS A 1 338 ? 5.754 1.784 -3.979 1 62.53 338 HIS A CA 1
ATOM 2576 C C . HIS A 1 338 ? 6.125 0.306 -3.984 1 62.53 338 HIS A C 1
ATOM 2578 O O . HIS A 1 338 ? 5.34 -0.536 -4.422 1 62.53 338 HIS A O 1
ATOM 2584 N N . ASP A 1 339 ? 7.242 0.106 -3.604 1 59.59 339 ASP A N 1
ATOM 2585 C CA . ASP A 1 339 ? 7.758 -1.26 -3.625 1 59.59 339 ASP A CA 1
ATOM 2586 C C . ASP A 1 339 ? 6.922 -2.176 -2.732 1 59.59 339 ASP A C 1
ATOM 2588 O O . ASP A 1 339 ? 6.734 -3.354 -3.045 1 59.59 339 ASP A O 1
ATOM 2592 N N . VAL A 1 340 ? 6.586 -1.614 -1.651 1 55.88 340 VAL A N 1
ATOM 2593 C CA . VAL A 1 340 ? 5.789 -2.406 -0.719 1 55.88 340 VAL A CA 1
ATOM 2594 C C . VAL A 1 340 ? 4.391 -2.631 -1.292 1 55.88 340 VAL A C 1
ATOM 2596 O O . VAL A 1 340 ? 3.797 -3.693 -1.098 1 55.88 340 VAL A O 1
ATOM 2599 N N . TYR A 1 341 ? 3.934 -1.592 -1.933 1 54.5 341 TYR A N 1
ATOM 2600 C CA . TYR A 1 341 ? 2.541 -1.675 -2.357 1 54.5 341 TYR A CA 1
ATOM 2601 C C . TYR A 1 341 ? 2.432 -2.264 -3.758 1 54.5 341 TYR A C 1
ATOM 2603 O O . TYR A 1 341 ? 1.328 -2.523 -4.246 1 54.5 341 TYR A O 1
ATOM 2611 N N . ALA A 1 342 ? 3.553 -2.197 -4.453 1 50.69 342 ALA A N 1
ATOM 2612 C CA . ALA A 1 342 ? 3.43 -2.873 -5.742 1 50.69 342 ALA A CA 1
ATOM 2613 C C . ALA A 1 342 ? 2.828 -4.266 -5.578 1 50.69 342 ALA A C 1
ATOM 2615 O O . ALA A 1 342 ? 3.369 -5.102 -4.852 1 50.69 342 ALA A O 1
ATOM 2616 N N . SER A 1 343 ? 1.481 -4.25 -5.578 1 55.22 343 SER A N 1
ATOM 2617 C CA . SER A 1 343 ? 0.856 -5.566 -5.668 1 55.22 343 SER A CA 1
ATOM 2618 C C . SER A 1 343 ? 1.28 -6.293 -6.938 1 55.22 343 SER A C 1
ATOM 2620 O O . SER A 1 343 ? 1.62 -5.66 -7.938 1 55.22 343 SER A O 1
ATOM 2622 N N . GLY A 1 344 ? 1.776 -7.473 -6.883 1 61.84 344 GLY A N 1
ATOM 2623 C CA . GLY A 1 344 ? 1.959 -8.258 -8.094 1 61.84 344 GLY A CA 1
ATOM 2624 C C . GLY A 1 344 ? 0.746 -8.242 -9 1 61.84 344 GLY A C 1
ATOM 2625 O O . GLY A 1 344 ? -0.227 -7.527 -8.734 1 61.84 344 GLY A O 1
ATOM 2626 N N . HIS A 1 345 ? 0.767 -8.664 -10.195 1 68.94 345 HIS A N 1
ATOM 2627 C CA . HIS A 1 345 ? -0.378 -8.898 -11.07 1 68.94 345 HIS A CA 1
ATOM 2628 C C . HIS A 1 345 ? -1.48 -9.656 -10.344 1 68.94 345 HIS A C 1
ATOM 2630 O O . HIS A 1 345 ? -1.198 -10.5 -9.492 1 68.94 345 HIS A O 1
ATOM 2636 N N . MET A 1 346 ? -2.725 -9.109 -10.523 1 77.44 346 MET A N 1
ATOM 2637 C CA . MET A 1 346 ? -3.861 -9.742 -9.859 1 77.44 346 MET A CA 1
ATOM 2638 C C . MET A 1 346 ? -4.645 -10.609 -10.836 1 77.44 346 MET A C 1
ATOM 2640 O O . MET A 1 346 ? -4.953 -10.18 -11.945 1 77.44 346 MET A O 1
ATOM 2644 N N . THR A 1 347 ? -4.805 -11.828 -10.453 1 89.88 347 THR A N 1
ATOM 2645 C CA . THR A 1 347 ? -5.617 -12.742 -11.242 1 89.88 347 THR A CA 1
ATOM 2646 C C . THR A 1 347 ? -6.602 -13.492 -10.352 1 89.88 347 THR A C 1
ATOM 2648 O O . THR A 1 347 ? -6.23 -13.984 -9.281 1 89.88 347 THR A O 1
ATOM 2651 N N . LEU A 1 348 ? -7.875 -13.461 -10.766 1 95.5 348 LEU A N 1
ATOM 2652 C CA . LEU A 1 348 ? -8.93 -14.211 -10.102 1 95.5 348 LEU A CA 1
ATOM 2653 C C . LEU A 1 348 ? -9.617 -15.164 -11.07 1 95.5 348 LEU A C 1
ATOM 2655 O O . LEU A 1 348 ? -10.086 -14.742 -12.133 1 95.5 348 LEU A O 1
ATOM 2659 N N . LEU A 1 349 ? -9.547 -16.438 -10.773 1 97.88 349 LEU A N 1
ATOM 2660 C CA . LEU A 1 349 ? -10.305 -17.438 -11.508 1 97.88 349 LEU A CA 1
ATOM 2661 C C . LEU A 1 349 ? -11.469 -17.969 -10.672 1 97.88 349 LEU A C 1
ATOM 2663 O O . LEU A 1 349 ? -11.289 -18.344 -9.508 1 97.88 349 LEU A O 1
ATOM 2667 N N . ILE A 1 350 ? -12.719 -17.922 -11.258 1 96.31 350 ILE A N 1
ATOM 2668 C CA . ILE A 1 350 ? -13.93 -18.375 -10.586 1 96.31 350 ILE A CA 1
ATOM 2669 C C . ILE A 1 350 ? -14.523 -19.562 -11.336 1 96.31 350 ILE A C 1
ATOM 2671 O O . ILE A 1 350 ? -14.844 -19.453 -12.523 1 96.31 350 ILE A O 1
ATOM 2675 N N . ARG A 1 351 ? -14.68 -20.641 -10.703 1 94 351 ARG A N 1
ATOM 2676 C CA . ARG A 1 351 ? -15.398 -21.797 -11.227 1 94 351 ARG A CA 1
ATOM 2677 C C . ARG A 1 351 ? -16.641 -22.078 -10.398 1 94 351 ARG A C 1
ATOM 2679 O O . ARG A 1 351 ? -16.547 -22.438 -9.227 1 94 351 ARG A O 1
ATOM 2686 N N . THR A 1 352 ? -17.797 -21.984 -11.008 1 89.81 352 THR A N 1
ATOM 2687 C CA . THR A 1 352 ? -19.031 -22.266 -10.297 1 89.81 352 THR A CA 1
ATOM 2688 C C . THR A 1 352 ? -19.281 -23.766 -10.195 1 89.81 352 THR A C 1
ATOM 2690 O O . THR A 1 352 ? -18.891 -24.531 -11.078 1 89.81 352 THR A O 1
ATOM 2693 N N . LEU A 1 353 ? -19.906 -24.188 -9.141 1 91.31 353 LEU A N 1
ATOM 2694 C CA . LEU A 1 353 ? -20.297 -25.562 -8.875 1 91.31 353 LEU A CA 1
ATOM 2695 C C . LEU A 1 353 ? -21.797 -25.656 -8.641 1 91.31 353 LEU A C 1
ATOM 2697 O O . LEU A 1 353 ? -22.297 -25.266 -7.586 1 91.31 353 LEU A O 1
ATOM 2701 N N . ASN A 1 354 ? -22.516 -26.125 -9.586 1 84.75 354 ASN A N 1
ATOM 2702 C CA . ASN A 1 354 ? -23.969 -26.234 -9.516 1 84.75 354 ASN A CA 1
ATOM 2703 C C . ASN A 1 354 ? -24.609 -24.922 -9.086 1 84.75 354 ASN A C 1
ATOM 2705 O O . ASN A 1 354 ? -25.484 -24.906 -8.211 1 84.75 354 ASN A O 1
ATOM 2709 N N . TYR A 1 355 ? -24.156 -23.859 -9.602 1 78.62 355 TYR A N 1
ATOM 2710 C CA . TYR A 1 355 ? -24.578 -22.516 -9.211 1 78.62 355 TYR A CA 1
ATOM 2711 C C . TYR A 1 355 ? -25.266 -21.812 -10.375 1 78.62 355 TYR A C 1
ATOM 2713 O O . TYR A 1 355 ? -24.75 -21.797 -11.492 1 78.62 355 TYR A O 1
ATOM 2721 N N . THR A 1 356 ? -26.484 -21.359 -10.203 1 74.62 356 THR A N 1
ATOM 2722 C CA . THR A 1 356 ? -27.234 -20.672 -11.258 1 74.62 356 THR A CA 1
ATOM 2723 C C . THR A 1 356 ? -26.969 -19.172 -11.219 1 74.62 356 THR A C 1
ATOM 2725 O O . THR A 1 356 ? -27.062 -18.562 -10.156 1 74.62 356 THR A O 1
ATOM 2728 N N . LEU A 1 357 ? -26.438 -18.719 -12.359 1 72.75 357 LEU A N 1
ATOM 2729 C CA . LEU A 1 357 ? -26.188 -17.281 -12.461 1 72.75 357 LEU A CA 1
ATOM 2730 C C . LEU A 1 357 ? -27.5 -16.516 -12.594 1 72.75 357 LEU A C 1
ATOM 2732 O O . LEU A 1 357 ? -28.5 -17.062 -13.055 1 72.75 357 LEU A O 1
ATOM 2736 N N . ALA A 1 358 ? -27.641 -15.367 -12.086 1 60.78 358 ALA A N 1
ATOM 2737 C CA . ALA A 1 358 ? -28.797 -14.492 -12.234 1 60.78 358 ALA A CA 1
ATOM 2738 C C . ALA A 1 358 ? -29.141 -14.266 -13.703 1 60.78 358 ALA A C 1
ATOM 2740 O O . ALA A 1 358 ? -28.234 -14.211 -14.547 1 60.78 358 ALA A O 1
ATOM 2741 N N . ASP A 1 359 ? -30.281 -14.805 -14.211 1 55.59 359 ASP A N 1
ATOM 2742 C CA . ASP A 1 359 ? -30.781 -14.523 -15.547 1 55.59 359 ASP A CA 1
ATOM 2743 C C . ASP A 1 359 ? -30.516 -13.07 -15.938 1 55.59 359 ASP A C 1
ATOM 2745 O O . ASP A 1 359 ? -30.969 -12.148 -15.258 1 55.59 359 ASP A O 1
ATOM 2749 N N . GLY A 1 360 ? -29.469 -12.82 -16.359 1 41.5 360 GLY A N 1
ATOM 2750 C CA . GLY A 1 360 ? -29.344 -11.477 -16.906 1 41.5 360 GLY A CA 1
ATOM 2751 C C . GLY A 1 360 ? -30.578 -11.023 -17.672 1 41.5 360 GLY A C 1
ATOM 2752 O O . GLY A 1 360 ? -31.203 -11.82 -18.391 1 41.5 360 GLY A O 1
ATOM 2753 N N . ALA A 1 361 ? -31.5 -10.023 -17.469 1 32.66 361 ALA A N 1
ATOM 2754 C CA . ALA A 1 361 ? -32.5 -9.438 -18.359 1 32.66 361 ALA A CA 1
ATOM 2755 C C . ALA A 1 361 ? -32.031 -9.531 -19.828 1 32.66 361 ALA A C 1
ATOM 2757 O O . ALA A 1 361 ? -30.859 -9.758 -20.109 1 32.66 361 ALA A O 1
ATOM 2758 N N . LEU A 1 362 ? -32.812 -8.734 -20.75 1 30.25 362 LEU A N 1
ATOM 2759 C CA . LEU A 1 362 ? -33.094 -8.211 -22.078 1 30.25 362 LEU A CA 1
ATOM 2760 C C . LEU A 1 362 ? -31.844 -7.656 -22.734 1 30.25 362 LEU A C 1
ATOM 2762 O O . LEU A 1 362 ? -31.219 -6.719 -22.234 1 30.25 362 LEU A O 1
ATOM 2766 N N . THR A 1 363 ? -31.062 -8.461 -23.234 1 28.41 363 THR A N 1
ATOM 2767 C CA . THR A 1 363 ? -30.234 -7.77 -24.203 1 28.41 363 THR A CA 1
ATOM 2768 C C . THR A 1 363 ? -31.062 -6.809 -25.047 1 28.41 363 THR A C 1
ATOM 2770 O O . THR A 1 363 ? -32.062 -7.211 -25.656 1 28.41 363 THR A O 1
ATOM 2773 N N . PRO A 1 364 ? -31.156 -5.516 -24.969 1 26.73 364 PRO A N 1
ATOM 2774 C CA . PRO A 1 364 ? -31.781 -4.797 -26.078 1 26.73 364 PRO A CA 1
ATOM 2775 C C . PRO A 1 364 ? -31.281 -5.281 -27.438 1 26.73 364 PRO A C 1
ATOM 2777 O O . PRO A 1 364 ? -30.188 -5.828 -27.547 1 26.73 364 PRO A O 1
ATOM 2780 N N . THR A 1 365 ? -32.156 -5.766 -28.312 1 25.48 365 THR A N 1
ATOM 2781 C CA . THR A 1 365 ? -32 -5.867 -29.75 1 25.48 365 THR A CA 1
ATOM 2782 C C . THR A 1 365 ? -31.172 -4.703 -30.297 1 25.48 365 THR A C 1
ATOM 2784 O O . THR A 1 365 ? -31.453 -3.543 -29.984 1 25.48 365 THR A O 1
ATOM 2787 N N . GLN A 1 366 ? -30 -4.879 -30.688 1 22.94 366 GLN A N 1
ATOM 2788 C CA . GLN A 1 366 ? -29.344 -3.908 -31.547 1 22.94 366 GLN A CA 1
ATOM 2789 C C . GLN A 1 366 ? -30.266 -3.459 -32.688 1 22.94 366 GLN A C 1
ATOM 2791 O O . GLN A 1 366 ? -30.719 -4.277 -33.5 1 22.94 366 GLN A O 1
ATOM 2796 N N . GLY A 1 367 ? -31.188 -2.455 -32.469 1 21.98 367 GLY A N 1
ATOM 2797 C CA . GLY A 1 367 ? -31.688 -1.744 -33.656 1 21.98 367 GLY A CA 1
ATOM 2798 C C . GLY A 1 367 ? -30.625 -1.472 -34.688 1 21.98 367 GLY A C 1
ATOM 2799 O O . GLY A 1 367 ? -29.438 -1.362 -34.344 1 21.98 367 GLY A O 1
ATOM 2800 N N . ARG A 1 368 ? -30.828 -2.02 -35.906 1 23.47 368 ARG A N 1
ATOM 2801 C CA . ARG A 1 368 ? -30.297 -1.578 -37.188 1 23.47 368 ARG A CA 1
ATOM 2802 C C . ARG A 1 368 ? -30.266 -0.056 -37.281 1 23.47 368 ARG A C 1
ATOM 2804 O O . ARG A 1 368 ? -31.312 0.592 -37.281 1 23.47 368 ARG A O 1
ATOM 2811 N N . TRP A 1 369 ? -29.328 0.605 -36.5 1 18.88 369 TRP A N 1
ATOM 2812 C CA . TRP A 1 369 ? -29.156 1.997 -36.906 1 18.88 369 TRP A CA 1
ATOM 2813 C C . TRP A 1 369 ? -29.078 2.121 -38.438 1 18.88 369 TRP A C 1
ATOM 2815 O O . TRP A 1 369 ? -28.141 1.612 -39.062 1 18.88 369 TRP A O 1
ATOM 2825 N N . GLY A 1 370 ? -30.234 1.697 -39.094 1 17.98 370 GLY A N 1
ATOM 2826 C CA . GLY A 1 370 ? -30.5 2.383 -40.344 1 17.98 370 GLY A CA 1
ATOM 2827 C C . GLY A 1 370 ? -30.094 3.846 -40.312 1 17.98 370 GLY A C 1
ATOM 2828 O O . GLY A 1 370 ? -29.969 4.441 -39.25 1 17.98 370 GLY A O 1
ATOM 2829 N N . GLU A 1 371 ? -29.453 4.371 -41.406 1 21.17 371 GLU A N 1
ATOM 2830 C CA . GLU A 1 371 ? -28.969 5.672 -41.844 1 21.17 371 GLU A CA 1
ATOM 2831 C C . GLU A 1 371 ? -30.016 6.758 -41.625 1 21.17 371 GLU A C 1
ATOM 2833 O O . GLU A 1 371 ? -29.812 7.91 -42.031 1 21.17 371 GLU A O 1
ATOM 2838 N N . THR A 1 372 ? -31.219 6.383 -40.875 1 18.34 372 THR A N 1
ATOM 2839 C CA . THR A 1 372 ? -32.125 7.484 -41.188 1 18.34 372 THR A CA 1
ATOM 2840 C C . THR A 1 372 ? -31.547 8.812 -40.719 1 18.34 372 THR A C 1
ATOM 2842 O O . THR A 1 372 ? -30.828 8.859 -39.688 1 18.34 372 THR A O 1
ATOM 2845 N N . HIS A 1 373 ? -31.547 9.797 -41.625 1 19.05 373 HIS A N 1
ATOM 2846 C CA . HIS A 1 373 ? -31.391 11.242 -41.75 1 19.05 373 HIS A CA 1
ATOM 2847 C C . HIS A 1 373 ? -32.094 11.977 -40.594 1 19.05 373 HIS A C 1
ATOM 2849 O O . HIS A 1 373 ? -33.031 11.438 -40 1 19.05 373 HIS A O 1
ATOM 2855 N N . PRO A 1 374 ? -31.422 13.016 -40.031 1 18.62 374 PRO A N 1
ATOM 2856 C CA . PRO A 1 374 ? -31.75 14.047 -39.062 1 18.62 374 PRO A CA 1
ATOM 2857 C C . PRO A 1 374 ? -33.156 14.586 -39.188 1 18.62 374 PRO A C 1
ATOM 2859 O O . PRO A 1 374 ? -33.469 15.289 -40.156 1 18.62 374 PRO A O 1
ATOM 2862 N N . HIS A 1 375 ? -34.219 13.547 -39.25 1 16.69 375 HIS A N 1
ATOM 2863 C CA . HIS A 1 375 ? -35.312 14.484 -39.438 1 16.69 375 HIS A CA 1
ATOM 2864 C C . HIS A 1 375 ? -35.5 15.398 -38.25 1 16.69 375 HIS A C 1
ATOM 2866 O O . HIS A 1 375 ? -35.125 15.016 -37.125 1 16.69 375 HIS A O 1
ATOM 2872 N N . ARG A 1 376 ? -35.938 16.594 -38.469 1 17.45 376 ARG A N 1
ATOM 2873 C CA . ARG A 1 376 ? -36.219 17.938 -37.969 1 17.45 376 ARG A CA 1
ATOM 2874 C C . ARG A 1 376 ? -37.312 17.906 -36.938 1 17.45 376 ARG A C 1
ATOM 2876 O O . ARG A 1 376 ? -38.469 18.266 -37.219 1 17.45 376 ARG A O 1
ATOM 2883 N N . VAL A 1 377 ? -37.375 16.812 -35.906 1 15.87 377 VAL A N 1
ATOM 2884 C CA . VAL A 1 377 ? -38.688 16.766 -35.281 1 15.87 377 VAL A CA 1
ATOM 2885 C C . VAL A 1 377 ? -38.844 17.984 -34.344 1 15.87 377 VAL A C 1
ATOM 2887 O O . VAL A 1 377 ? -37.906 18.312 -33.594 1 15.87 377 VAL A O 1
ATOM 2890 N N . GLY A 1 378 ? -39.969 18.688 -34.406 1 16.3 378 GLY A N 1
ATOM 2891 C CA . GLY A 1 378 ? -40.531 19.922 -33.938 1 16.3 378 GLY A CA 1
ATOM 2892 C C . GLY A 1 378 ? -40.844 19.891 -32.438 1 16.3 378 GLY A C 1
ATOM 2893 O O . GLY A 1 378 ? -40.781 18.828 -31.812 1 16.3 378 GLY A O 1
ATOM 2894 N N . GLY A 1 379 ? -41.875 20.688 -31.766 1 15.88 379 GLY A N 1
ATOM 2895 C CA . GLY A 1 379 ? -42.094 21.75 -30.797 1 15.88 379 GLY A CA 1
ATOM 2896 C C . GLY A 1 379 ? -42.688 21.25 -29.5 1 15.88 379 GLY A C 1
ATOM 2897 O O . GLY A 1 379 ? -42.562 21.891 -28.453 1 15.88 379 GLY A O 1
ATOM 2898 N N . GLY A 1 380 ? -43.531 20.094 -29.25 1 15.79 380 GLY A N 1
ATOM 2899 C CA . GLY A 1 380 ? -44.688 20.594 -28.531 1 15.79 380 GLY A CA 1
ATOM 2900 C C . GLY A 1 380 ? -44.438 20.688 -27.031 1 15.79 380 GLY A C 1
ATOM 2901 O O . GLY A 1 380 ? -43.469 20.141 -26.516 1 15.79 380 GLY A O 1
ATOM 2902 N N . SER A 1 381 ? -45.625 20.75 -26.031 1 16.34 381 SER A N 1
ATOM 2903 C CA . SER A 1 381 ? -46.156 21.672 -25.031 1 16.34 381 SER A CA 1
ATOM 2904 C C . SER A 1 381 ? -45.906 21.156 -23.609 1 16.34 381 SER A C 1
ATOM 2906 O O . SER A 1 381 ? -45.406 20.047 -23.422 1 16.34 381 SER A O 1
ATOM 2908 N N . ASP A 1 382 ? -47.031 20.891 -22.562 1 16.31 382 ASP A N 1
ATOM 2909 C CA . ASP A 1 382 ? -47.469 21.703 -21.438 1 16.31 382 ASP A CA 1
ATOM 2910 C C . ASP A 1 382 ? -47.156 21 -20.109 1 16.31 382 ASP A C 1
ATOM 2912 O O . ASP A 1 382 ? -46.375 21.516 -19.312 1 16.31 382 ASP A O 1
ATOM 2916 N N . ALA A 1 383 ? -48.25 20.531 -19.047 1 17.17 383 ALA A N 1
ATOM 2917 C CA . ALA A 1 383 ? -48.656 21.156 -17.797 1 17.17 383 ALA A CA 1
ATOM 2918 C C . ALA A 1 383 ? -48.125 20.359 -16.594 1 17.17 383 ALA A C 1
ATOM 2920 O O . ALA A 1 383 ? -47.938 19.141 -16.688 1 17.17 383 ALA A O 1
ATOM 2921 N N . PRO A 1 384 ? -47.938 20.922 -15.25 1 17.06 384 PRO A N 1
ATOM 2922 C CA . PRO A 1 384 ? -47.156 20.953 -14 1 17.06 384 PRO A CA 1
ATOM 2923 C C . PRO A 1 384 ? -47.75 20.062 -12.914 1 17.06 384 PRO A C 1
ATOM 2925 O O . PRO A 1 384 ? -47.25 20.016 -11.797 1 17.06 384 PRO A O 1
ATOM 2928 N N . THR A 1 385 ? -48.594 19.016 -12.992 1 16.8 385 THR A N 1
ATOM 2929 C CA . THR A 1 385 ? -49.562 18.891 -11.914 1 16.8 385 THR A CA 1
ATOM 2930 C C . THR A 1 385 ? -48.875 18.469 -10.617 1 16.8 385 THR A C 1
ATOM 2932 O O . THR A 1 385 ? -47.812 17.844 -10.641 1 16.8 385 THR A O 1
ATOM 2935 N N . GLN A 1 386 ? -49.594 18.516 -9.195 1 16.2 386 GLN A N 1
ATOM 2936 C CA . GLN A 1 386 ? -49.719 19.016 -7.832 1 16.2 386 GLN A CA 1
ATOM 2937 C C . GLN A 1 386 ? -49.438 17.906 -6.816 1 16.2 386 GLN A C 1
ATOM 2939 O O . GLN A 1 386 ? -49.375 18.172 -5.613 1 16.2 386 GLN A O 1
ATOM 2944 N N . GLY A 1 387 ? -48.969 16.625 -6.992 1 15.88 387 GLY A N 1
ATOM 2945 C CA . GLY A 1 387 ? -49.531 15.672 -6.047 1 15.88 387 GLY A CA 1
ATOM 2946 C C . GLY A 1 387 ? -48.938 15.797 -4.656 1 15.88 387 GLY A C 1
ATOM 2947 O O . GLY A 1 387 ? -47.781 16.203 -4.504 1 15.88 387 GLY A O 1
ATOM 2948 N N . ARG A 1 388 ? -49.688 15.891 -3.383 1 16.11 388 ARG A N 1
ATOM 2949 C CA . ARG A 1 388 ? -49.906 16.312 -2 1 16.11 388 ARG A CA 1
ATOM 2950 C C . ARG A 1 388 ? -49.344 15.273 -1.024 1 16.11 388 ARG A C 1
ATOM 2952 O O . ARG A 1 388 ? -50.062 14.781 -0.16 1 16.11 388 ARG A O 1
ATOM 2959 N N . TRP A 1 389 ? -48.156 14.609 -1.14 1 15.42 389 TRP A N 1
ATOM 2960 C CA . TRP A 1 389 ? -48.062 13.43 -0.287 1 15.42 389 TRP A CA 1
ATOM 2961 C C . TRP A 1 389 ? -47.812 13.828 1.167 1 15.42 389 TRP A C 1
ATOM 2963 O O . TRP A 1 389 ? -46.938 14.633 1.464 1 15.42 389 TRP A O 1
ATOM 2973 N N . GLY A 1 390 ? -48.781 13.789 2.17 1 15.61 390 GLY A N 1
ATOM 2974 C CA . GLY A 1 390 ? -49.031 14.141 3.559 1 15.61 390 GLY A CA 1
ATOM 2975 C C . GLY A 1 390 ? -48.219 13.312 4.539 1 15.61 390 GLY A C 1
ATOM 2976 O O . GLY A 1 390 ? -48.281 12.078 4.516 1 15.61 390 GL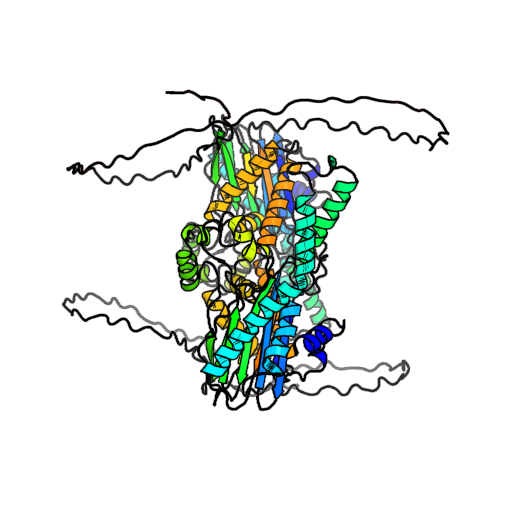Y A O 1
ATOM 2977 N N . VAL A 1 391 ? -47.031 13.68 4.945 1 16.22 391 VAL A N 1
ATOM 2978 C CA . VAL A 1 391 ? -46 13.07 5.797 1 16.22 391 VAL A CA 1
ATOM 2979 C C . VAL A 1 391 ? -46.469 13.07 7.25 1 16.22 391 VAL A C 1
ATOM 2981 O O . VAL A 1 391 ? -46.625 14.133 7.863 1 16.22 391 VAL A O 1
ATOM 2984 N N . THR A 1 392 ? -47.375 12.195 7.727 1 15.62 392 THR A N 1
ATOM 2985 C CA . THR A 1 392 ? -48 12.211 9.055 1 15.62 392 THR A CA 1
ATOM 2986 C C . THR A 1 392 ? -46.969 11.883 10.125 1 15.62 392 THR A C 1
ATOM 2988 O O . THR A 1 392 ? -46.031 11.094 9.891 1 15.62 392 THR A O 1
ATOM 2991 N N . ARG A 1 393 ? -46.812 12.617 11.352 1 16.27 393 ARG A N 1
ATOM 2992 C CA . ARG A 1 393 ? -46.031 13.062 12.5 1 16.27 393 ARG A CA 1
ATOM 2993 C C . ARG A 1 393 ? -46.031 12.008 13.609 1 16.27 393 ARG A C 1
ATOM 2995 O O . ARG A 1 393 ? -45.531 12.25 14.703 1 16.27 393 ARG A O 1
ATOM 3002 N N . PRO A 1 394 ? -45.75 10.648 13.359 1 15.09 394 PRO A N 1
ATOM 3003 C CA . PRO A 1 394 ? -46.344 9.953 14.508 1 15.09 394 PRO A CA 1
ATOM 3004 C C . PRO A 1 394 ? -45.656 10.312 15.82 1 15.09 394 PRO A C 1
ATOM 3006 O O . PRO A 1 394 ? -44.594 10.953 15.812 1 15.09 394 PRO A O 1
ATOM 3009 N N . HIS A 1 395 ? -45.062 9.203 16.688 1 15.34 395 HIS A N 1
ATOM 3010 C CA . HIS A 1 395 ? -45.438 8.672 18 1 15.34 395 HIS A CA 1
ATOM 3011 C C . HIS A 1 395 ? -44.406 9.078 19.062 1 15.34 395 HIS A C 1
ATOM 3013 O O . HIS A 1 395 ? -43.219 8.992 18.844 1 15.34 395 HIS A O 1
ATOM 3019 N N . ARG A 1 396 ? -44.594 9.883 20.172 1 15.74 396 ARG A N 1
ATOM 3020 C CA . ARG A 1 396 ? -44 10.555 21.312 1 15.74 396 ARG A CA 1
ATOM 3021 C C . ARG A 1 396 ? -43.625 9.555 22.406 1 15.74 396 ARG A C 1
ATOM 3023 O O . ARG A 1 396 ? -43.125 9.945 23.469 1 15.74 396 ARG A O 1
ATOM 3030 N N . VAL A 1 397 ? -43.5 8.219 22.266 1 15.01 397 VAL A N 1
ATOM 3031 C CA . VAL A 1 397 ? -43.844 7.621 23.562 1 15.01 397 VAL A CA 1
ATOM 3032 C C . VAL A 1 397 ? -42.719 7.855 24.547 1 15.01 397 VAL A C 1
ATOM 3034 O O . VAL A 1 397 ? -41.531 7.805 24.188 1 15.01 397 VAL A O 1
ATOM 3037 N N . GLY A 1 398 ? -42.875 8.359 25.875 1 15.25 398 GLY A N 1
ATOM 3038 C CA . GLY A 1 398 ? -42.344 8.938 27.109 1 15.25 398 GLY A CA 1
ATOM 3039 C C . GLY A 1 398 ? -41.688 7.918 28.016 1 15.25 398 GLY A C 1
ATOM 3040 O O . GLY A 1 398 ? -41.281 8.25 29.125 1 15.25 398 GLY A O 1
ATOM 3041 N N . GLY A 1 399 ? -41.406 6.598 27.75 1 15 399 GLY A N 1
ATOM 3042 C CA . GLY A 1 399 ? -41.5 5.836 28.984 1 15 399 GLY A CA 1
ATOM 3043 C C . GLY A 1 399 ? -40.344 6.066 29.922 1 15 399 GLY A C 1
ATOM 3044 O O . GLY A 1 399 ? -39.281 6.52 29.5 1 15 399 GLY A O 1
ATOM 3045 N N . GLU A 1 400 ? -40.438 5.984 31.359 1 15.84 400 GLU A N 1
ATOM 3046 C CA . GLU A 1 400 ? -40 6.352 32.688 1 15.84 400 GLU A CA 1
ATOM 3047 C C . GLU A 1 400 ? -39 5.336 33.25 1 15.84 400 GLU A C 1
ATOM 3049 O O . GLU A 1 400 ? -38.5 5.504 34.375 1 15.84 400 GLU A O 1
ATOM 3054 N N . TRP A 1 401 ? -38.25 4.488 32.5 1 15.31 401 TRP A N 1
ATOM 3055 C CA . TRP A 1 401 ? -37.875 3.348 33.312 1 15.31 401 TRP A CA 1
ATOM 3056 C C . TRP A 1 401 ? -36.906 3.76 34.406 1 15.31 401 TRP A C 1
ATOM 3058 O O . TRP A 1 401 ? -36.062 4.648 34.188 1 15.31 401 TRP A O 1
ATOM 3068 N N . GLY A 1 402 ? -37.031 3.178 35.656 1 15.11 402 GLY A N 1
ATOM 3069 C CA . GLY A 1 402 ? -36.75 3.184 37.094 1 15.11 402 GLY A CA 1
ATOM 3070 C C . GLY A 1 402 ? -35.344 2.738 37.406 1 15.11 402 GLY A C 1
ATOM 3071 O O . GLY A 1 402 ? -34.656 2.176 36.562 1 15.11 402 GLY A O 1
ATOM 3072 N N . ARG A 1 403 ? -34.906 2.705 38.75 1 15.6 403 ARG A N 1
ATOM 3073 C CA . ARG A 1 403 ? -33.938 3.068 39.781 1 15.6 403 ARG A CA 1
ATOM 3074 C C . ARG A 1 403 ? -32.969 1.927 40.031 1 15.6 403 ARG A C 1
ATOM 3076 O O . ARG A 1 403 ? -31.766 2.143 40.094 1 15.6 403 ARG A O 1
ATOM 3083 N N . ASP A 1 404 ? -33.312 0.637 40.375 1 14.89 404 ASP A N 1
ATOM 3084 C CA . ASP A 1 404 ? -32.844 0.262 41.719 1 14.89 404 ASP A CA 1
ATOM 3085 C C . ASP A 1 404 ? -31.469 -0.394 41.625 1 14.89 404 ASP A C 1
ATOM 3087 O O . ASP A 1 404 ? -31.062 -0.875 40.562 1 14.89 404 ASP A O 1
ATOM 3091 N N . ALA A 1 405 ? -30.75 -0.691 42.906 1 16.45 405 ALA A N 1
ATOM 3092 C CA . ALA A 1 405 ? -29.562 -0.691 43.781 1 16.45 405 ALA A CA 1
ATOM 3093 C C . ALA A 1 405 ? -28.922 -2.074 43.812 1 16.45 405 ALA A C 1
ATOM 3095 O O . ALA A 1 405 ? -27.859 -2.248 44.406 1 16.45 405 ALA A O 1
ATOM 3096 N N . PRO A 1 406 ? -29.062 -3.025 42.781 1 14.39 406 PRO A N 1
ATOM 3097 C CA . PRO A 1 406 ? -28.875 -4.305 43.469 1 14.39 406 PRO A CA 1
ATOM 3098 C C . PRO A 1 406 ? -27.453 -4.52 43.938 1 14.39 406 PRO A C 1
ATOM 3100 O O . PRO A 1 406 ? -26.516 -3.963 43.344 1 14.39 406 PRO A O 1
ATOM 3103 N N . THR A 1 407 ? -27.328 -5.199 45.062 1 15.33 407 THR A N 1
ATOM 3104 C CA . THR A 1 407 ? -26.469 -5.555 46.188 1 15.33 407 THR A CA 1
ATOM 3105 C C . THR A 1 407 ? -25.391 -6.555 45.781 1 15.33 407 THR A C 1
ATOM 3107 O O . THR A 1 407 ? -25.469 -7.117 44.688 1 15.33 407 THR A O 1
ATOM 3110 N N . GLN A 1 408 ? -25.109 -7.648 46.594 1 14.94 408 GLN A N 1
ATOM 3111 C CA . GLN A 1 408 ? -24.047 -8.102 47.5 1 14.94 408 GLN A CA 1
ATOM 3112 C C . GLN A 1 408 ? -23.281 -9.273 46.906 1 14.94 408 GLN A C 1
ATOM 3114 O O . GLN A 1 408 ? -22.047 -9.328 47 1 14.94 408 GLN A O 1
ATOM 3119 N N . GLY A 1 409 ? -23.844 -10.406 46.438 1 14.85 409 GLY A N 1
ATOM 3120 C CA . GLY A 1 409 ? -23.484 -11.594 47.188 1 14.85 409 GLY A CA 1
ATOM 3121 C C . GLY A 1 409 ? -22.156 -12.203 46.75 1 14.85 409 GLY A C 1
ATOM 3122 O O . GLY A 1 409 ? -21.672 -11.906 45.656 1 14.85 409 GLY A O 1
ATOM 3123 N N . ARG A 1 410 ? -21.547 -13.211 47.531 1 15.25 410 ARG A N 1
ATOM 3124 C CA . ARG A 1 410 ? -20.422 -13.828 48.219 1 15.25 410 ARG A CA 1
ATOM 3125 C C . ARG A 1 410 ? -19.828 -14.961 47.406 1 15.25 410 ARG A C 1
ATOM 3127 O O . ARG A 1 410 ? -18.609 -15.133 47.375 1 15.25 410 ARG A O 1
ATOM 3134 N N . TRP A 1 411 ? -20.641 -15.812 46.688 1 14.79 411 TRP A N 1
ATOM 3135 C CA . TRP A 1 411 ? -20.328 -17.172 47.094 1 14.79 411 TRP A CA 1
ATOM 3136 C C . TRP A 1 411 ? -19.047 -17.672 46.438 1 14.79 411 TRP A C 1
ATOM 3138 O O . TRP A 1 411 ? -18.625 -17.141 45.406 1 14.79 411 TRP A O 1
ATOM 3148 N N . GLY A 1 412 ? -18.562 -18.922 46.781 1 15.63 412 GLY A N 1
ATOM 3149 C CA . GLY A 1 412 ? -17.484 -19.766 47.25 1 15.63 412 GLY A CA 1
ATOM 3150 C C . GLY A 1 412 ? -16.734 -20.469 46.125 1 15.63 412 GLY A C 1
ATOM 3151 O O . GLY A 1 412 ? -15.625 -20.062 45.781 1 15.63 412 GLY A O 1
ATOM 3152 N N . ARG A 1 413 ? -17.031 -21.734 45.844 1 15.6 413 ARG A N 1
ATOM 3153 C CA . ARG A 1 413 ? -16.188 -22.891 46.125 1 15.6 413 ARG A CA 1
ATOM 3154 C C . ARG A 1 413 ? -15.391 -23.312 44.906 1 15.6 413 ARG A C 1
ATOM 3156 O O . ARG A 1 413 ? -15.617 -22.812 43.812 1 15.6 413 ARG A O 1
ATOM 3163 N N . ASP A 1 414 ? -15.422 -24.625 44.438 1 16.06 414 ASP A N 1
ATOM 3164 C CA . ASP A 1 414 ? -14.453 -25.719 44.5 1 16.06 414 ASP A CA 1
ATOM 3165 C C . ASP A 1 414 ? -13.961 -26.109 43.125 1 16.06 414 ASP A C 1
ATOM 3167 O O . ASP A 1 414 ? -12.82 -26.531 42.969 1 16.06 414 ASP A O 1
ATOM 3171 N N . ALA A 1 415 ? -14.719 -25.875 41.938 1 14.98 415 ALA A N 1
ATOM 3172 C CA . ALA A 1 415 ? -14.773 -27.172 41.281 1 14.98 415 ALA A CA 1
ATOM 3173 C C . ALA A 1 415 ? -13.469 -27.469 40.531 1 14.98 415 ALA A C 1
ATOM 3175 O O . ALA A 1 415 ? -12.734 -26.547 40.188 1 14.98 415 ALA A O 1
ATOM 3176 N N . PRO A 1 416 ? -13.453 -28.719 39.812 1 17.36 416 PRO A N 1
ATOM 3177 C CA . PRO A 1 416 ? -12.602 -29.891 39.562 1 17.36 416 PRO A CA 1
ATOM 3178 C C . PRO A 1 416 ? -11.727 -29.719 38.344 1 17.36 416 PRO A C 1
ATOM 3180 O O . PRO A 1 416 ? -11.977 -28.844 37.5 1 17.36 416 PRO A O 1
ATOM 3183 N N . THR A 1 417 ? -10.844 -30.672 38.062 1 18.08 417 THR A N 1
ATOM 3184 C CA . THR A 1 417 ? -9.516 -31.062 37.562 1 18.08 417 THR A CA 1
ATOM 3185 C C . THR A 1 417 ? -9.516 -31.234 36.062 1 18.08 417 THR A C 1
ATOM 3187 O O . THR A 1 417 ? -8.445 -31.312 35.438 1 18.08 417 THR A O 1
ATOM 3190 N N . GLU A 1 418 ? -10.766 -31.266 35.375 1 16.55 418 GLU A N 1
ATOM 3191 C CA . GLU A 1 418 ? -10.68 -32.312 34.344 1 16.55 418 GLU A CA 1
ATOM 3192 C C . GLU A 1 418 ? -9.727 -31.938 33.25 1 16.55 418 GLU A C 1
ATOM 3194 O O . GLU A 1 418 ? -9.469 -30.75 33 1 16.55 418 GLU A O 1
ATOM 3199 N N . SER A 1 419 ? -9.242 -33.031 32.5 1 18.73 419 SER A N 1
ATOM 3200 C CA . SER A 1 419 ? -8.188 -33.562 31.656 1 18.73 419 SER A CA 1
ATOM 3201 C C . SER A 1 419 ? -8.312 -33.062 30.234 1 18.73 419 SER A C 1
ATOM 3203 O O . SER A 1 419 ? -9.32 -33.312 29.562 1 18.73 419 SER A O 1
ATOM 3205 N N . ARG A 1 420 ? -7.723 -31.891 29.797 1 17.12 420 ARG A N 1
ATOM 3206 C CA . ARG A 1 420 ? -8.055 -31 28.688 1 17.12 420 ARG A CA 1
ATOM 3207 C C . ARG A 1 420 ? -7.656 -31.625 27.344 1 17.12 420 ARG A C 1
ATOM 3209 O O . ARG A 1 420 ? -6.469 -31.75 27.047 1 17.12 420 ARG A O 1
ATOM 3216 N N . ASN A 1 421 ? -8.391 -32.688 26.906 1 17.38 421 ASN A N 1
ATOM 3217 C CA . ASN A 1 421 ? -8.148 -33.344 25.625 1 17.38 421 ASN A CA 1
ATOM 3218 C C . ASN A 1 421 ? -8.297 -32.375 24.453 1 17.38 421 ASN A C 1
ATOM 3220 O O . ASN A 1 421 ? -9.391 -31.859 24.203 1 17.38 421 ASN A O 1
ATOM 3224 N N . THR A 1 422 ? -7.402 -31.578 24.125 1 17.83 422 THR A N 1
ATOM 3225 C CA . THR A 1 422 ? -7.605 -30.406 23.266 1 17.83 422 THR A CA 1
ATOM 3226 C C . THR A 1 422 ? -7.898 -30.844 21.828 1 17.83 422 THR A C 1
ATOM 3228 O O . THR A 1 422 ? -7.051 -31.453 21.172 1 17.83 422 THR A O 1
ATOM 3231 N N . PRO A 1 423 ? -9.172 -31.219 21.547 1 17.77 423 PRO A N 1
ATOM 3232 C CA . PRO A 1 423 ? -9.422 -31.625 20.156 1 17.77 423 PRO A CA 1
ATOM 3233 C C . PRO A 1 423 ? -9.102 -30.531 19.156 1 17.77 423 PRO A C 1
ATOM 3235 O O . PRO A 1 423 ? -9.094 -29.344 19.5 1 17.77 423 PRO A O 1
ATOM 3238 N N . ARG A 1 424 ? -8.477 -30.844 18 1 20.38 424 ARG A N 1
ATOM 3239 C CA . ARG A 1 424 ? -7.984 -30.266 16.75 1 20.38 424 ARG A CA 1
ATOM 3240 C C . ARG A 1 424 ? -9.086 -29.516 16.031 1 20.38 424 ARG A C 1
ATOM 3242 O O . ARG A 1 424 ? -9.984 -30.125 15.445 1 20.38 424 ARG A O 1
ATOM 3249 N N . LEU A 1 425 ? -9.602 -28.406 16.5 1 18.83 425 LEU A N 1
ATOM 3250 C CA . LEU A 1 425 ? -10.828 -27.719 16.109 1 18.83 425 LEU A CA 1
ATOM 3251 C C . LEU A 1 425 ? -10.758 -27.25 14.656 1 18.83 425 LEU A C 1
ATOM 3253 O O . LEU A 1 425 ? -9.789 -26.609 14.25 1 18.83 425 LEU A O 1
ATOM 3257 N N . ARG A 1 426 ? -11.453 -27.922 13.734 1 23.33 426 ARG A N 1
ATOM 3258 C CA . ARG A 1 426 ? -11.984 -27.625 12.406 1 23.33 426 ARG A CA 1
ATOM 3259 C C . ARG A 1 426 ? -12.703 -26.281 12.398 1 23.33 426 ARG A C 1
ATOM 3261 O O . ARG A 1 426 ? -13.719 -26.109 13.07 1 23.33 426 ARG A O 1
ATOM 3268 N N . TRP A 1 427 ? -12.086 -25.219 12.422 1 21.39 427 TRP A N 1
ATOM 3269 C CA . TRP A 1 427 ? -12.789 -23.953 12.57 1 21.39 427 TRP A CA 1
ATOM 3270 C C . TRP A 1 427 ? -13.781 -23.75 11.43 1 21.39 427 TRP A C 1
ATOM 3272 O O . TRP A 1 427 ? -13.398 -23.703 10.258 1 21.39 427 TRP A O 1
ATOM 3282 N N . ILE A 1 428 ? -14.844 -24.469 11.516 1 22.03 428 ILE A N 1
ATOM 3283 C CA . ILE A 1 428 ? -15.953 -24.203 10.609 1 22.03 428 ILE A CA 1
ATOM 3284 C C . ILE A 1 428 ? -16.562 -22.844 10.93 1 22.03 428 ILE A C 1
ATOM 3286 O O . ILE A 1 428 ? -17.047 -22.625 12.047 1 22.03 428 ILE A O 1
ATOM 3290 N N . VAL A 1 429 ? -16.125 -21.875 10.508 1 22.08 429 VAL A N 1
ATOM 3291 C CA . VAL A 1 429 ? -16.859 -20.656 10.836 1 22.08 429 VAL A CA 1
ATOM 3292 C C . VAL A 1 429 ? -18.141 -20.578 10.016 1 22.08 429 VAL A C 1
ATOM 3294 O O . VAL A 1 429 ? -18.109 -20.703 8.789 1 22.08 429 VAL A O 1
ATOM 3297 N N . PHE A 1 430 ? -19.25 -20.969 10.648 1 21.06 430 PHE A N 1
ATOM 3298 C CA . PHE A 1 430 ? -20.578 -20.828 10.055 1 21.06 430 PHE A CA 1
ATOM 3299 C C . PHE A 1 430 ? -20.984 -19.359 9.992 1 21.06 430 PHE A C 1
ATOM 3301 O O . PHE A 1 430 ? -20.906 -18.641 10.992 1 21.06 430 PHE A O 1
ATOM 3308 N N . ILE A 1 431 ? -20.906 -18.828 9 1 21.91 431 ILE A N 1
ATOM 3309 C CA . ILE A 1 431 ? -21.406 -17.469 8.891 1 21.91 431 ILE A CA 1
ATOM 3310 C C . ILE A 1 431 ? -22.922 -17.484 8.812 1 21.91 431 ILE A C 1
ATOM 3312 O O . ILE A 1 431 ? -23.5 -18.109 7.922 1 21.91 431 ILE A O 1
ATOM 3316 N N . SER A 1 432 ? -23.688 -17.422 9.969 1 19.12 432 SER A N 1
ATOM 3317 C CA . SER A 1 432 ? -25.141 -17.281 10.031 1 19.12 432 SER A CA 1
ATOM 3318 C C . SER A 1 432 ? -25.625 -16.156 9.117 1 19.12 432 SER A C 1
ATOM 3320 O O . SER A 1 432 ? -25 -15.102 9.039 1 19.12 432 SER A O 1
ATOM 3322 N N . PRO A 1 433 ? -26.688 -16.469 8.273 1 19.94 433 PRO A N 1
ATOM 3323 C CA . PRO A 1 433 ? -27.422 -15.602 7.348 1 19.94 433 PRO A CA 1
ATOM 3324 C C . PRO A 1 433 ? -28.203 -14.508 8.062 1 19.94 433 PRO A C 1
ATOM 3326 O O . PRO A 1 433 ? -29.094 -14.805 8.867 1 19.94 433 PRO A O 1
ATOM 3329 N N . LEU A 1 434 ? -27.891 -13.531 8.68 1 17.55 434 LEU A N 1
ATOM 3330 C CA . LEU A 1 434 ? -28.906 -12.562 9.086 1 17.55 434 LEU A CA 1
ATOM 3331 C C . LEU A 1 434 ? -29.719 -12.094 7.883 1 17.55 434 LEU A C 1
ATOM 3333 O O . LEU A 1 434 ? -29.203 -11.375 7.023 1 17.55 434 LEU A O 1
ATOM 3337 N N . PHE A 1 435 ? -30.766 -12.852 7.352 1 17.25 435 PHE A N 1
ATOM 3338 C CA . PHE A 1 435 ? -31.844 -12.445 6.469 1 17.25 435 PHE A CA 1
ATOM 3339 C C . PHE A 1 435 ? -32.594 -11.266 7.055 1 17.25 435 PHE A C 1
ATOM 3341 O O . PHE A 1 435 ? -33.25 -11.391 8.094 1 17.25 435 PHE A O 1
ATOM 3348 N N . ASN A 1 436 ? -32.25 -10.008 6.832 1 16.42 436 ASN A N 1
ATOM 3349 C CA . ASN A 1 436 ? -33.219 -8.93 7.02 1 16.42 436 ASN A CA 1
ATOM 3350 C C . ASN A 1 436 ? -34.531 -9.234 6.312 1 16.42 436 ASN A C 1
ATOM 3352 O O . ASN A 1 436 ? -34.562 -9.984 5.336 1 16.42 436 ASN A O 1
ATOM 3356 N N . GLN A 1 437 ? -35.75 -8.539 6.867 1 15.63 437 GLN A N 1
ATOM 3357 C CA . GLN A 1 437 ? -37.156 -8.195 6.715 1 15.63 437 GLN A CA 1
ATOM 3358 C C . GLN A 1 437 ? -37.469 -7.664 5.312 1 15.63 437 GLN A C 1
ATOM 3360 O O . GLN A 1 437 ? -36.781 -6.738 4.844 1 15.63 437 GLN A O 1
ATOM 3365 N N . ALA A 1 438 ? -38.5 -8.148 4.535 1 17.08 438 ALA A N 1
ATOM 3366 C CA . ALA A 1 438 ? -39.344 -8.258 3.342 1 17.08 438 ALA A CA 1
ATOM 3367 C C . ALA A 1 438 ? -39.906 -6.906 2.947 1 17.08 438 ALA A C 1
ATOM 3369 O O . ALA A 1 438 ? -39.75 -6.457 1.812 1 17.08 438 ALA A O 1
ATOM 3370 N N . ASN A 1 439 ? -41.469 -6.598 2.938 1 15.83 439 ASN A N 1
ATOM 3371 C CA . ASN A 1 439 ? -42.656 -6.328 2.174 1 15.83 439 ASN A CA 1
ATOM 3372 C C . ASN A 1 439 ? -43.125 -4.879 2.334 1 15.83 439 ASN A C 1
ATOM 3374 O O . ASN A 1 439 ? -44.062 -4.445 1.686 1 15.83 439 ASN A O 1
ATOM 3378 N N . GLN A 1 440 ? -43.344 -4.059 3.311 1 16.12 440 GLN A N 1
ATOM 3379 C CA . GLN A 1 440 ? -44.656 -3.42 3.336 1 16.12 440 GLN A CA 1
ATOM 3380 C C . GLN A 1 440 ? -44.906 -2.582 2.08 1 16.12 440 GLN A C 1
ATOM 3382 O O . GLN A 1 440 ? -43.938 -2.043 1.506 1 16.12 440 GLN A O 1
ATOM 3387 N N . LEU A 1 441 ? -46.406 -2.059 1.656 1 16.67 441 LEU A N 1
ATOM 3388 C CA . LEU A 1 441 ? -47.656 -1.82 0.963 1 16.67 441 LEU A CA 1
ATOM 3389 C C . LEU A 1 441 ? -47.625 -0.499 0.203 1 16.67 441 LEU A C 1
ATOM 3391 O O . LEU A 1 441 ? -46.75 0.332 0.438 1 16.67 441 LEU A O 1
ATOM 3395 N N . ARG A 1 442 ? -48.844 0.462 0.23 1 17.05 442 ARG A N 1
ATOM 3396 C CA . ARG A 1 442 ? -49.938 0.95 -0.6 1 17.05 442 ARG A CA 1
ATOM 3397 C C . ARG A 1 442 ? -49.562 2.258 -1.29 1 17.05 442 ARG A C 1
ATOM 3399 O O . ARG A 1 442 ? -49.719 2.387 -2.508 1 17.05 442 ARG A O 1
ATOM 3406 N N . THR A 1 443 ? -50.125 3.441 -0.607 1 16.81 443 THR A N 1
ATOM 3407 C CA . THR A 1 443 ? -51.188 4.332 -1.073 1 16.81 443 THR A CA 1
ATOM 3408 C C . THR A 1 443 ? -50.625 5.379 -2.033 1 16.81 443 THR A C 1
ATOM 3410 O O . THR A 1 443 ? -49.406 5.559 -2.127 1 16.81 443 THR A O 1
ATOM 3413 N N . ASN A 1 444 ? -50.938 6.766 -1.797 1 17.5 444 ASN A N 1
ATOM 3414 C CA . ASN A 1 444 ? -51.812 7.781 -2.402 1 17.5 444 ASN A CA 1
ATOM 3415 C C . ASN A 1 444 ? -50.969 8.836 -3.139 1 17.5 444 ASN A C 1
ATOM 3417 O O . ASN A 1 444 ? -51.531 9.828 -3.619 1 17.5 444 ASN A O 1
ATOM 3421 N N . CYS A 1 445 ? -49.531 9.055 -2.896 1 17.09 445 CYS A N 1
ATOM 3422 C CA . CYS A 1 445 ? -49.625 10.438 -3.355 1 17.09 445 CYS A CA 1
ATOM 3423 C C . CYS A 1 445 ? -49.875 10.5 -4.855 1 17.09 445 CYS A C 1
ATOM 3425 O O . CYS A 1 445 ? -48.969 10.219 -5.656 1 17.09 445 CYS A O 1
ATOM 3427 N N . TYR A 1 446 ? -51.25 9.719 -5.242 1 16.39 446 TYR A N 1
ATOM 3428 C CA . TYR A 1 446 ? -51.969 10.156 -6.434 1 16.39 446 TYR A CA 1
ATOM 3429 C C . TYR A 1 446 ? -51.906 11.68 -6.57 1 16.39 446 TYR A C 1
ATOM 3431 O O . TYR A 1 446 ? -51.781 12.391 -5.574 1 16.39 446 TYR A O 1
ATOM 3439 N N . LEU A 1 447 ? -52 12.203 -7.797 1 18.23 447 LEU A N 1
ATOM 3440 C CA . LEU A 1 447 ? -52.531 13.234 -8.68 1 18.23 447 LEU A CA 1
ATOM 3441 C C . LEU A 1 447 ? -53.969 13.578 -8.312 1 18.23 447 LEU A C 1
ATOM 3443 O O . LEU A 1 447 ? -54.844 12.719 -8.367 1 18.23 447 LEU A O 1
ATOM 3447 N N . GLN A 1 448 ? -54.688 13.844 -6.98 1 17.08 448 GLN A N 1
ATOM 3448 C CA . GLN A 1 448 ? -55.656 14.867 -7.359 1 17.08 448 GLN A CA 1
ATOM 3449 C C . GLN A 1 448 ? -54.969 16.203 -7.602 1 17.08 448 GLN A C 1
ATOM 3451 O O . GLN A 1 448 ? -54.062 16.594 -6.852 1 17.08 448 GLN A O 1
ATOM 3456 N N . MET B 1 1 ? 7.199 -39.031 -28.375 1 29.86 1 MET B N 1
ATOM 3457 C CA . MET B 1 1 ? 6.219 -38.25 -27.609 1 29.86 1 MET B CA 1
ATOM 3458 C C . MET B 1 1 ? 6.797 -36.906 -27.188 1 29.86 1 MET B C 1
ATOM 3460 O O . MET B 1 1 ? 6.082 -35.906 -27.156 1 29.86 1 MET B O 1
ATOM 3464 N N . ALA B 1 2 ? 8.086 -36.875 -26.781 1 41.09 2 ALA B N 1
ATOM 3465 C CA . ALA B 1 2 ? 8.844 -35.656 -26.469 1 41.09 2 ALA B CA 1
ATOM 3466 C C . ALA B 1 2 ? 9.023 -34.781 -27.703 1 41.09 2 ALA B C 1
ATOM 3468 O O . ALA B 1 2 ? 8.938 -33.562 -27.625 1 41.09 2 ALA B O 1
ATOM 3469 N N . SER B 1 3 ? 9.398 -35.375 -28.812 1 41.47 3 SER B N 1
ATOM 3470 C CA . SER B 1 3 ? 9.664 -34.625 -30.031 1 41.47 3 SER B CA 1
ATOM 3471 C C . SER B 1 3 ? 8.414 -33.906 -30.516 1 41.47 3 SER B C 1
ATOM 3473 O O . SER B 1 3 ? 8.484 -32.75 -30.953 1 41.47 3 SER B O 1
ATOM 3475 N N . GLN B 1 4 ? 7.281 -34.531 -30.516 1 40.94 4 GLN B N 1
ATOM 3476 C CA . GLN B 1 4 ? 6.035 -33.906 -30.969 1 40.94 4 GLN B CA 1
ATOM 3477 C C . GLN B 1 4 ? 5.621 -32.781 -30.047 1 40.94 4 GLN B C 1
ATOM 3479 O O . GLN B 1 4 ? 5.016 -31.797 -30.5 1 40.94 4 GLN B O 1
ATOM 3484 N N . ARG B 1 5 ? 5.922 -32.844 -28.875 1 43.94 5 ARG B N 1
ATOM 3485 C CA . ARG B 1 5 ? 5.594 -31.891 -27.828 1 43.94 5 ARG B CA 1
ATOM 3486 C C . ARG B 1 5 ? 6.406 -30.609 -27.984 1 43.94 5 ARG B C 1
ATOM 3488 O O . ARG B 1 5 ? 5.895 -29.5 -27.766 1 43.94 5 ARG B O 1
ATOM 3495 N N . ARG B 1 6 ? 7.684 -30.75 -28.406 1 45.41 6 ARG B N 1
ATOM 3496 C CA . ARG B 1 6 ? 8.57 -29.625 -28.656 1 45.41 6 ARG B CA 1
ATOM 3497 C C . ARG B 1 6 ? 8.055 -28.781 -29.812 1 45.41 6 ARG B C 1
ATOM 3499 O O . ARG B 1 6 ? 8.234 -27.547 -29.828 1 45.41 6 ARG B O 1
ATOM 3506 N N . GLN B 1 7 ? 7.559 -29.391 -30.797 1 44.59 7 GLN B N 1
ATOM 3507 C CA . GLN B 1 7 ? 7.066 -28.688 -31.969 1 44.59 7 GLN B CA 1
ATOM 3508 C C . GLN B 1 7 ? 5.832 -27.859 -31.625 1 44.59 7 GLN B C 1
ATOM 3510 O O . GLN B 1 7 ? 5.641 -26.766 -32.188 1 44.59 7 GLN B O 1
ATOM 3515 N N . MET B 1 8 ? 4.992 -28.312 -30.797 1 44.22 8 MET B N 1
ATOM 3516 C CA . MET B 1 8 ? 3.754 -27.609 -30.469 1 44.22 8 MET B CA 1
ATOM 3517 C C . MET B 1 8 ? 4.039 -26.359 -29.656 1 44.22 8 MET B C 1
ATOM 3519 O O . MET B 1 8 ? 3.268 -25.406 -29.688 1 44.22 8 MET B O 1
ATOM 3523 N N . MET B 1 9 ? 5.156 -26.406 -28.953 1 46.53 9 MET B N 1
ATOM 3524 C CA . MET B 1 9 ? 5.48 -25.328 -28.047 1 46.53 9 MET B CA 1
ATOM 3525 C C . MET B 1 9 ? 6.074 -24.141 -28.812 1 46.53 9 MET B C 1
ATOM 3527 O O . MET B 1 9 ? 6.176 -23.031 -28.266 1 46.53 9 MET B O 1
ATOM 3531 N N . GLN B 1 10 ? 6.758 -24.359 -29.938 1 40.97 10 GLN B N 1
ATOM 3532 C CA . GLN B 1 10 ? 7.535 -23.328 -30.625 1 40.97 10 GLN B CA 1
ATOM 3533 C C . GLN B 1 10 ? 6.625 -22.375 -31.406 1 40.97 10 GLN B C 1
ATOM 3535 O O . GLN B 1 10 ? 7.094 -21.391 -31.969 1 40.97 10 GLN B O 1
ATOM 3540 N N . SER B 1 11 ? 5.387 -22.734 -31.719 1 40.19 11 SER B N 1
ATOM 3541 C CA . SER B 1 11 ? 4.652 -21.844 -32.625 1 40.19 11 SER B CA 1
ATOM 3542 C C . SER B 1 11 ? 4.07 -20.656 -31.859 1 40.19 11 SER B C 1
ATOM 3544 O O . SER B 1 11 ? 3.811 -20.75 -30.656 1 40.19 11 SER B O 1
ATOM 3546 N N . HIS B 1 12 ? 4.125 -19.406 -32.312 1 46.03 12 HIS B N 1
ATOM 3547 C CA . HIS B 1 12 ? 3.643 -18.109 -31.875 1 46.03 12 HIS B CA 1
ATOM 3548 C C . HIS B 1 12 ? 2.246 -18.219 -31.266 1 46.03 12 HIS B C 1
ATOM 3550 O O . HIS B 1 12 ? 1.878 -17.438 -30.391 1 46.03 12 HIS B O 1
ATOM 3556 N N . GLN B 1 13 ? 1.298 -18.891 -31.922 1 48.31 13 GLN B N 1
ATOM 3557 C CA . GLN B 1 13 ? -0.06 -19.047 -31.422 1 48.31 13 GLN B CA 1
ATOM 3558 C C . GLN B 1 13 ? -0.154 -20.234 -30.469 1 48.31 13 GLN B C 1
ATOM 3560 O O . GLN B 1 13 ? 0.28 -21.344 -30.797 1 48.31 13 GLN B O 1
ATOM 3565 N N . SER B 1 14 ? -0.338 -20.078 -29.109 1 66 14 SER B N 1
ATOM 3566 C CA . SER B 1 14 ? -0.406 -21.094 -28.062 1 66 14 SER B CA 1
ATOM 3567 C C . SER B 1 14 ? -1.324 -22.25 -28.469 1 66 14 SER B C 1
ATOM 3569 O O . SER B 1 14 ? -2.447 -22.016 -28.922 1 66 14 SER B O 1
ATOM 3571 N N . TRP B 1 15 ? -0.875 -23.547 -28.875 1 70.19 15 TRP B N 1
ATOM 3572 C CA . TRP B 1 15 ? -1.641 -24.734 -29.219 1 70.19 15 TRP B CA 1
ATOM 3573 C C . TRP B 1 15 ? -2.84 -24.891 -28.281 1 70.19 15 TRP B C 1
ATOM 3575 O O . TRP B 1 15 ? -3.814 -25.578 -28.625 1 70.19 15 TRP B O 1
ATOM 3585 N N . THR B 1 16 ? -2.795 -24.203 -27.234 1 78.06 16 THR B N 1
ATOM 3586 C CA . THR B 1 16 ? -3.861 -24.344 -26.25 1 78.06 16 THR B CA 1
ATOM 3587 C C . THR B 1 16 ? -5.086 -23.531 -26.641 1 78.06 16 THR B C 1
ATOM 3589 O O . THR B 1 16 ? -6.168 -23.703 -26.078 1 78.06 16 THR B O 1
ATOM 3592 N N . ASP B 1 17 ? -4.969 -22.719 -27.641 1 75.31 17 ASP B N 1
ATOM 3593 C CA . ASP B 1 17 ? -6.07 -21.859 -28.062 1 75.31 17 ASP B CA 1
ATOM 3594 C C . ASP B 1 17 ? -7.211 -22.688 -28.656 1 75.31 17 ASP B C 1
ATOM 3596 O O . ASP B 1 17 ? -8.359 -22.234 -28.688 1 75.31 17 ASP B O 1
ATOM 3600 N N . ASP B 1 18 ? -6.949 -23.875 -29.016 1 76.44 18 ASP B N 1
ATOM 3601 C CA . ASP B 1 18 ? -7.941 -24.703 -29.688 1 76.44 18 ASP B CA 1
ATOM 3602 C C . ASP B 1 18 ? -8.641 -25.625 -28.688 1 76.44 18 ASP B C 1
ATOM 3604 O O . ASP B 1 18 ? -9.594 -26.328 -29.047 1 76.44 18 ASP B O 1
ATOM 3608 N N . LEU B 1 19 ? -8.234 -25.531 -27.516 1 84.94 19 LEU B N 1
ATOM 3609 C CA . LEU B 1 19 ? -8.852 -26.391 -26.516 1 84.94 19 LEU B CA 1
ATOM 3610 C C . LEU B 1 19 ? -10.164 -25.797 -26.016 1 84.94 19 LEU B C 1
ATOM 3612 O O . LEU B 1 19 ? -10.281 -24.578 -25.891 1 84.94 19 LEU B O 1
ATOM 3616 N N . PRO B 1 20 ? -11.094 -26.672 -25.75 1 87.25 20 PRO B N 1
ATOM 3617 C CA . PRO B 1 20 ? -12.383 -26.156 -25.281 1 87.25 20 PRO B CA 1
ATOM 3618 C C . PRO B 1 20 ? -12.289 -25.484 -23.922 1 87.25 20 PRO B C 1
ATOM 3620 O O . PRO B 1 20 ? -11.742 -26.062 -22.969 1 87.25 20 PRO B O 1
ATOM 3623 N N . LEU B 1 21 ? -12.82 -24.312 -23.844 1 87.19 21 LEU B N 1
ATOM 3624 C CA . LEU B 1 21 ? -12.844 -23.562 -22.594 1 87.19 21 LEU B CA 1
ATOM 3625 C C . LEU B 1 21 ? -14.055 -23.953 -21.766 1 87.19 21 LEU B C 1
ATOM 3627 O O . LEU B 1 21 ? -15.133 -24.219 -22.297 1 87.19 21 LEU B O 1
ATOM 3631 N N . CYS B 1 22 ? -13.867 -24.016 -20.469 1 90 22 CYS B N 1
ATOM 3632 C CA . CYS B 1 22 ? -14.984 -24.266 -19.578 1 90 22 CYS B CA 1
ATOM 3633 C C . CYS B 1 22 ? -15.867 -23.031 -19.438 1 90 22 CYS B C 1
ATOM 3635 O O . CYS B 1 22 ? -15.391 -21.969 -19 1 90 22 CYS B O 1
ATOM 3637 N N . GLN B 1 23 ? -17.125 -23.141 -19.656 1 87.62 23 GLN B N 1
ATOM 3638 C CA . GLN B 1 23 ? -18.047 -22.016 -19.625 1 87.62 23 GLN B CA 1
ATOM 3639 C C . GLN B 1 23 ? -18.5 -21.703 -18.203 1 87.62 23 GLN B C 1
ATOM 3641 O O . GLN B 1 23 ? -19.078 -20.641 -17.953 1 87.62 23 GLN B O 1
ATOM 3646 N N . MET B 1 24 ? -18.266 -22.609 -17.359 1 91.06 24 MET B N 1
ATOM 3647 C CA . MET B 1 24 ? -18.656 -22.422 -15.969 1 91.06 24 MET B CA 1
ATOM 3648 C C . MET B 1 24 ? -17.547 -21.719 -15.188 1 91.06 24 MET B C 1
ATOM 3650 O O . MET B 1 24 ? -17.5 -21.797 -13.961 1 91.06 24 MET B O 1
ATOM 3654 N N . CYS B 1 25 ? -16.656 -21.172 -15.953 1 93.19 25 CYS B N 1
ATOM 3655 C CA . CYS B 1 25 ? -15.508 -20.516 -15.328 1 93.19 25 CYS B CA 1
ATOM 3656 C C . CYS B 1 25 ? -15.266 -19.141 -15.93 1 93.19 25 CYS B C 1
ATOM 3658 O O . CYS B 1 25 ? -15.484 -18.938 -17.125 1 93.19 25 CYS B O 1
ATOM 3660 N N . GLY B 1 26 ? -14.938 -18.188 -15.109 1 93.25 26 GLY B N 1
ATOM 3661 C CA . GLY B 1 26 ? -14.547 -16.859 -15.539 1 93.25 26 GLY B CA 1
ATOM 3662 C C . GLY B 1 26 ? -13.242 -16.391 -14.906 1 93.25 26 GLY B C 1
ATOM 3663 O O . GLY B 1 26 ? -12.914 -16.781 -13.789 1 93.25 26 GLY B O 1
ATOM 3664 N N . VAL B 1 27 ? -12.516 -15.547 -15.703 1 94.12 27 VAL B N 1
ATOM 3665 C CA . VAL B 1 27 ? -11.234 -15.055 -15.211 1 94.12 27 VAL B CA 1
ATOM 3666 C C . VAL B 1 27 ? -11.203 -13.531 -15.281 1 94.12 27 VAL B C 1
ATOM 3668 O O . VAL B 1 27 ? -11.664 -12.938 -16.266 1 94.12 27 VAL B O 1
ATOM 3671 N N . GLY B 1 28 ? -10.797 -12.914 -14.172 1 93.69 28 GLY B N 1
ATOM 3672 C CA . GLY B 1 28 ? -10.5 -11.492 -14.125 1 93.69 28 GLY B CA 1
ATOM 3673 C C . GLY B 1 28 ? -9.039 -11.195 -13.844 1 93.69 28 GLY B C 1
ATOM 3674 O O . GLY B 1 28 ? -8.398 -11.906 -13.07 1 93.69 28 GLY B O 1
ATOM 3675 N N . THR B 1 29 ? -8.469 -10.141 -14.555 1 90.06 29 THR B N 1
ATOM 3676 C CA . THR B 1 29 ? -7.066 -9.789 -14.367 1 90.06 29 THR B CA 1
ATOM 3677 C C . THR B 1 29 ? -6.895 -8.281 -14.258 1 90.06 29 THR B C 1
ATOM 3679 O O . THR B 1 29 ? -7.73 -7.516 -14.742 1 90.06 29 THR B O 1
ATOM 3682 N N . ALA B 1 30 ? -5.902 -7.906 -13.469 1 83.56 30 ALA B N 1
ATOM 3683 C CA . ALA B 1 30 ? -5.484 -6.508 -13.375 1 83.56 30 ALA B CA 1
ATOM 3684 C C . ALA B 1 30 ? -3.969 -6.398 -13.25 1 83.56 30 ALA B C 1
ATOM 3686 O O . ALA B 1 30 ? -3.355 -7.086 -12.43 1 83.56 30 ALA B O 1
ATOM 3687 N N . PRO B 1 31 ? -3.338 -5.617 -14.102 1 74.75 31 PRO B N 1
ATOM 3688 C CA . PRO B 1 31 ? -1.885 -5.449 -14.008 1 74.75 31 PRO B CA 1
ATOM 3689 C C . PRO B 1 31 ? -1.456 -4.711 -12.742 1 74.75 31 PRO B C 1
ATOM 3691 O O . PRO B 1 31 ? -2.266 -4.012 -12.125 1 74.75 31 PRO B O 1
ATOM 3694 N N . ASN B 1 32 ? -0.161 -5.039 -12.383 1 68.25 32 ASN B N 1
ATOM 3695 C CA . ASN B 1 32 ? 0.448 -4.305 -11.281 1 68.25 32 ASN B CA 1
ATOM 3696 C C . ASN B 1 32 ? 0.572 -2.816 -11.602 1 68.25 32 ASN B C 1
ATOM 3698 O O . ASN B 1 32 ? 0.807 -2.441 -12.75 1 68.25 32 ASN B O 1
ATOM 3702 N N . CYS B 1 33 ? 0.231 -2.033 -10.68 1 52.25 33 CYS B N 1
ATOM 3703 C CA . CYS B 1 33 ? 0.35 -0.603 -10.938 1 52.25 33 CYS B CA 1
ATOM 3704 C C . CYS B 1 33 ? 1.562 -0.017 -10.227 1 52.25 33 CYS B C 1
ATOM 3706 O O . CYS B 1 33 ? 1.822 -0.344 -9.07 1 52.25 33 CYS B O 1
ATOM 3708 N N . THR B 1 34 ? 2.777 0.036 -11.109 1 49.19 34 THR B N 1
ATOM 3709 C CA . THR B 1 34 ? 3.877 0.779 -10.508 1 49.19 34 THR B CA 1
ATOM 3710 C C . THR B 1 34 ? 3.715 2.277 -10.75 1 49.19 34 THR B C 1
ATOM 3712 O O . THR B 1 34 ? 3.232 2.691 -11.805 1 49.19 34 THR B O 1
ATOM 3715 N N . TYR B 1 35 ? 3.639 3.027 -9.734 1 39.09 35 TYR B N 1
ATOM 3716 C CA . TYR B 1 35 ? 3.449 4.469 -9.859 1 39.09 35 TYR B CA 1
ATOM 3717 C C . TYR B 1 35 ? 4.789 5.184 -10 1 39.09 35 TYR B C 1
ATOM 3719 O O . TYR B 1 35 ? 5.742 4.875 -9.289 1 39.09 35 TYR B O 1
ATOM 3727 N N . GLY B 1 36 ? 5.254 5.41 -11.328 1 38.75 36 GLY B N 1
ATOM 3728 C CA . GLY B 1 36 ? 6.512 6.117 -11.516 1 38.75 36 GLY B CA 1
ATOM 3729 C C . GLY B 1 36 ? 6.59 7.414 -10.734 1 38.75 36 GLY B C 1
ATOM 3730 O O . GLY B 1 36 ? 5.57 7.926 -10.273 1 38.75 36 GLY B O 1
ATOM 3731 N N . PRO B 1 37 ? 7.855 7.832 -10.508 1 36.12 37 PRO B N 1
ATOM 3732 C CA . PRO B 1 37 ? 8.133 9.109 -9.844 1 36.12 37 PRO B CA 1
ATOM 3733 C C . PRO B 1 37 ? 7.363 10.273 -10.461 1 36.12 37 PRO B C 1
ATOM 3735 O O . PRO B 1 37 ? 6.973 11.203 -9.75 1 36.12 37 PRO B O 1
ATOM 3738 N N . ASP B 1 38 ? 7.551 10.523 -11.75 1 34.72 38 ASP B N 1
ATOM 3739 C CA . ASP B 1 38 ? 7 11.664 -12.484 1 34.72 38 ASP B CA 1
ATOM 3740 C C . ASP B 1 38 ? 5.484 11.547 -12.625 1 34.72 38 ASP B C 1
ATOM 3742 O O . ASP B 1 38 ? 4.855 12.344 -13.312 1 34.72 38 ASP B O 1
ATOM 3746 N N . GLY B 1 39 ? 4.785 10.922 -11.891 1 34.47 39 GLY B N 1
ATOM 3747 C CA . GLY B 1 39 ? 3.338 10.805 -11.93 1 34.47 39 GLY B CA 1
ATOM 3748 C C . GLY B 1 39 ? 2.834 10.07 -13.156 1 34.47 39 GLY B C 1
ATOM 3749 O O . GLY B 1 39 ? 1.624 9.953 -13.367 1 34.47 39 GLY B O 1
ATOM 3750 N N . LYS B 1 40 ? 3.557 10.062 -14.328 1 33.38 40 LYS B N 1
ATOM 3751 C CA . LYS B 1 40 ? 3.131 9.406 -15.562 1 33.38 40 LYS B CA 1
ATOM 3752 C C . LYS B 1 40 ? 2.982 7.898 -15.359 1 33.38 40 LYS B C 1
ATOM 3754 O O . LYS B 1 40 ? 3.824 7.27 -14.711 1 33.38 40 LYS B O 1
ATOM 3759 N N . ASP B 1 41 ? 1.847 7.422 -15.25 1 39.19 41 ASP B N 1
ATOM 3760 C CA . ASP B 1 41 ? 1.336 6.055 -15.289 1 39.19 41 ASP B CA 1
ATOM 3761 C C . ASP B 1 41 ? 2.273 5.141 -16.078 1 39.19 41 ASP B C 1
ATOM 3763 O O . ASP B 1 41 ? 2.014 3.941 -16.203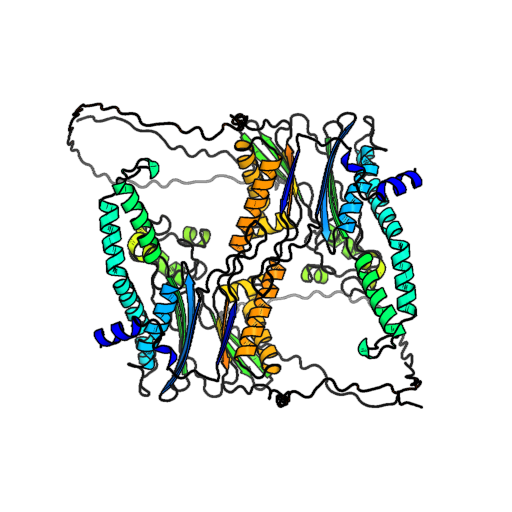 1 39.19 41 ASP B O 1
ATOM 3767 N N . THR B 1 42 ? 3.416 5.379 -16.625 1 38.44 42 THR B N 1
ATOM 3768 C CA . THR B 1 42 ? 3.578 4.652 -17.875 1 38.44 42 THR B CA 1
ATOM 3769 C C . THR B 1 42 ? 3.547 3.146 -17.641 1 38.44 42 THR B C 1
ATOM 3771 O O . THR B 1 42 ? 3.121 2.383 -18.516 1 38.44 42 THR B O 1
ATOM 3774 N N . GLN B 1 43 ? 4.574 2.572 -17.031 1 39.22 43 GLN B N 1
ATOM 3775 C CA . GLN B 1 43 ? 4.977 1.288 -17.594 1 39.22 43 GLN B CA 1
ATOM 3776 C C . GLN B 1 43 ? 4.145 0.149 -17.016 1 39.22 43 GLN B C 1
ATOM 3778 O O . GLN B 1 43 ? 4.199 -0.124 -15.82 1 39.22 43 GLN B O 1
ATOM 3783 N N . SER B 1 44 ? 2.891 0.132 -17.375 1 46.94 44 SER B N 1
ATOM 3784 C CA . SER B 1 44 ? 2.17 -1.132 -17.281 1 46.94 44 SER B CA 1
ATOM 3785 C C . SER B 1 44 ? 3.102 -2.32 -17.484 1 46.94 44 SER B C 1
ATOM 3787 O O . SER B 1 44 ? 3.777 -2.408 -18.516 1 46.94 44 SER B O 1
ATOM 3789 N N . HIS B 1 45 ? 3.693 -2.838 -16.453 1 58.62 45 HIS B N 1
ATOM 3790 C CA . HIS B 1 45 ? 4.398 -4.098 -16.656 1 58.62 45 HIS B CA 1
ATOM 3791 C C . HIS B 1 45 ? 3.488 -5.141 -17.297 1 58.62 45 HIS B C 1
ATOM 3793 O O . HIS B 1 45 ? 2.283 -5.164 -17.031 1 58.62 45 HIS B O 1
ATOM 3799 N N . PRO B 1 46 ? 3.994 -5.641 -18.422 1 66.31 46 PRO B N 1
ATOM 3800 C CA . PRO B 1 46 ? 3.223 -6.758 -18.984 1 66.31 46 PRO B CA 1
ATOM 3801 C C . PRO B 1 46 ? 2.76 -7.738 -17.906 1 66.31 46 PRO B C 1
ATOM 3803 O O . PRO B 1 46 ? 3.449 -7.934 -16.906 1 66.31 46 PRO B O 1
ATOM 3806 N N . ASN B 1 47 ? 1.576 -8.133 -18.094 1 78.88 47 ASN B N 1
ATOM 3807 C CA . ASN B 1 47 ? 1.038 -9.117 -17.156 1 78.88 47 ASN B CA 1
ATOM 3808 C C . ASN B 1 47 ? 1.912 -10.359 -17.094 1 78.88 47 ASN B C 1
ATOM 3810 O O . ASN B 1 47 ? 2.125 -11.031 -18.109 1 78.88 47 ASN B O 1
ATOM 3814 N N . GLU B 1 48 ? 2.381 -10.625 -16.016 1 87.12 48 GLU B N 1
ATOM 3815 C CA . GLU B 1 48 ? 3.266 -11.773 -15.836 1 87.12 48 GLU B CA 1
ATOM 3816 C C . GLU B 1 48 ? 2.484 -13.016 -15.406 1 87.12 48 GLU B C 1
ATOM 3818 O O . GLU B 1 48 ? 3.023 -14.125 -15.398 1 87.12 48 GLU B O 1
ATOM 3823 N N . ASP B 1 49 ? 1.199 -12.82 -15.141 1 89.75 49 ASP B N 1
ATOM 3824 C CA . ASP B 1 49 ? 0.384 -13.953 -14.711 1 89.75 49 ASP B CA 1
ATOM 3825 C C . ASP B 1 49 ? -0.096 -14.773 -15.906 1 89.75 49 ASP B C 1
ATOM 3827 O O . ASP B 1 49 ? -0.186 -14.25 -17.016 1 89.75 49 ASP B O 1
ATOM 3831 N N . GLY B 1 50 ? -0.224 -16.047 -15.672 1 91.56 50 GLY B N 1
ATOM 3832 C CA . GLY B 1 50 ? -0.884 -16.938 -16.609 1 91.56 50 GLY B CA 1
ATOM 3833 C C . GLY B 1 50 ? -2.07 -17.672 -16 1 91.56 50 GLY B C 1
ATOM 3834 O O . GLY B 1 50 ? -2.244 -17.672 -14.781 1 91.56 50 GLY B O 1
ATOM 3835 N N . HIS B 1 51 ? -2.922 -18.125 -16.906 1 94 51 HIS B N 1
ATOM 3836 C CA . HIS B 1 51 ? -4.047 -18.922 -16.438 1 94 51 HIS B CA 1
ATOM 3837 C C . HIS B 1 51 ? -4.555 -19.859 -17.531 1 94 51 HIS B C 1
ATOM 3839 O O . HIS B 1 51 ? -4.211 -19.688 -18.703 1 94 51 HIS B O 1
ATOM 3845 N N . PHE B 1 52 ? -5.281 -20.922 -17.109 1 93.5 52 PHE B N 1
ATOM 3846 C CA . PHE B 1 52 ? -6.023 -21.75 -18.062 1 93.5 52 PHE B CA 1
ATOM 3847 C C . PHE B 1 52 ? -7.316 -22.25 -17.438 1 93.5 52 PHE B C 1
ATOM 3849 O O . PHE B 1 52 ? -7.449 -22.297 -16.219 1 93.5 52 PHE B O 1
ATOM 3856 N N . ARG B 1 53 ? -8.281 -22.516 -18.188 1 94.69 53 ARG B N 1
ATOM 3857 C CA . ARG B 1 53 ? -9.578 -23.062 -17.797 1 94.69 53 ARG B CA 1
ATOM 3858 C C . ARG B 1 53 ? -10.133 -23.984 -18.859 1 94.69 53 ARG B C 1
ATOM 3860 O O . ARG B 1 53 ? -10.922 -23.562 -19.719 1 94.69 53 ARG B O 1
ATOM 3867 N N . PHE B 1 54 ? -9.875 -25.234 -18.766 1 92.69 54 PHE B N 1
ATOM 3868 C CA . PHE B 1 54 ? -10.203 -26.141 -19.859 1 92.69 54 PHE B CA 1
ATOM 3869 C C . PHE B 1 54 ? -11.227 -27.172 -19.422 1 92.69 54 PHE B C 1
ATOM 3871 O O . PHE B 1 54 ? -11.234 -27.594 -18.25 1 92.69 54 PHE B O 1
ATOM 3878 N N . ARG B 1 55 ? -12.008 -27.484 -20.391 1 90.31 55 ARG B N 1
ATOM 3879 C CA . ARG B 1 55 ? -12.875 -28.656 -20.25 1 90.31 55 ARG B CA 1
ATOM 3880 C C . ARG B 1 55 ? -12.312 -29.844 -21.016 1 90.31 55 ARG B C 1
ATOM 3882 O O . ARG B 1 55 ? -12.172 -29.797 -22.25 1 90.31 55 ARG B O 1
ATOM 3889 N N . GLY B 1 56 ? -11.977 -30.844 -20.266 1 83.56 56 GLY B N 1
ATOM 3890 C CA . GLY B 1 56 ? -11.469 -32.062 -20.906 1 83.56 56 GLY B CA 1
ATOM 3891 C C . GLY B 1 56 ? -12.57 -33.031 -21.281 1 83.56 56 GLY B C 1
ATOM 3892 O O . GLY B 1 56 ? -13.734 -32.656 -21.391 1 83.56 56 GLY B O 1
ATOM 3893 N N . GLU B 1 57 ? -12.055 -34.188 -21.578 1 79.5 57 GLU B N 1
ATOM 3894 C CA . GLU B 1 57 ? -12.984 -35.281 -21.906 1 79.5 57 GLU B CA 1
ATOM 3895 C C . GLU B 1 57 ? -13.461 -36 -20.656 1 79.5 57 GLU B C 1
ATOM 3897 O O . GLU B 1 57 ? -12.781 -35.969 -19.625 1 79.5 57 GLU B O 1
ATOM 3902 N N . GLU B 1 58 ? -14.602 -36.625 -20.703 1 76.44 58 GLU B N 1
ATOM 3903 C CA . GLU B 1 58 ? -15.117 -37.531 -19.688 1 76.44 58 GLU B CA 1
ATOM 3904 C C . GLU B 1 58 ? -15.266 -36.844 -18.344 1 76.44 58 GLU B C 1
ATOM 3906 O O . GLU B 1 58 ? -14.852 -37.375 -17.312 1 76.44 58 GLU B O 1
ATOM 3911 N N . GLY B 1 59 ? -15.664 -35.656 -18.328 1 79.38 59 GLY B N 1
ATOM 3912 C CA . GLY B 1 59 ? -15.969 -34.969 -17.078 1 79.38 59 GLY B CA 1
ATOM 3913 C C . GLY B 1 59 ? -14.742 -34.406 -16.391 1 79.38 59 GLY B C 1
ATOM 3914 O O . GLY B 1 59 ? -14.75 -34.156 -15.18 1 79.38 59 GLY B O 1
ATOM 3915 N N . CYS B 1 60 ? -13.672 -34.312 -17.109 1 88.25 60 CYS B N 1
ATOM 3916 C CA . CYS B 1 60 ? -12.438 -33.75 -16.562 1 88.25 60 CYS B CA 1
ATOM 3917 C C . CYS B 1 60 ? -12.367 -32.25 -16.812 1 88.25 60 CYS B C 1
ATOM 3919 O O . CYS B 1 60 ? -12.664 -31.797 -17.922 1 88.25 60 CYS B O 1
ATOM 3921 N N . PHE B 1 61 ? -12.102 -31.516 -15.758 1 93.19 61 PHE B N 1
ATOM 3922 C CA . PHE B 1 61 ? -11.93 -30.078 -15.867 1 93.19 61 PHE B CA 1
ATOM 3923 C C . PHE B 1 61 ? -10.594 -29.641 -15.266 1 93.19 61 PHE B C 1
ATOM 3925 O O . PHE B 1 61 ? -10.172 -30.172 -14.234 1 93.19 61 PHE B O 1
ATOM 3932 N N . LEU B 1 62 ? -9.914 -28.734 -15.953 1 94.5 62 LEU B N 1
ATOM 3933 C CA . LEU B 1 62 ? -8.602 -28.266 -15.523 1 94.5 62 LEU B CA 1
ATOM 3934 C C . LEU B 1 62 ? -8.562 -26.75 -15.43 1 94.5 62 LEU B C 1
ATOM 3936 O O . LEU B 1 62 ? -8.93 -26.047 -16.375 1 94.5 62 LEU B O 1
ATOM 3940 N N . TYR B 1 63 ? -8.188 -26.281 -14.258 1 96.81 63 TYR B N 1
ATOM 3941 C CA . TYR B 1 63 ? -8.039 -24.844 -14.008 1 96.81 63 TYR B CA 1
ATOM 3942 C C . TYR B 1 63 ? -6.664 -24.531 -13.438 1 96.81 63 TYR B C 1
ATOM 3944 O O . TYR B 1 63 ? -6.035 -25.375 -12.797 1 96.81 63 TYR B O 1
ATOM 3952 N N . GLY B 1 64 ? -6.164 -23.297 -13.688 1 97.5 64 GLY B N 1
ATOM 3953 C CA . GLY B 1 64 ? -4.875 -22.922 -13.141 1 97.5 64 GLY B CA 1
ATOM 3954 C C . GLY B 1 64 ? -4.641 -21.422 -13.148 1 97.5 64 GLY B C 1
ATOM 3955 O O . GLY B 1 64 ? -5.125 -20.719 -14.039 1 97.5 64 GLY B O 1
ATOM 3956 N N . VAL B 1 65 ? -3.975 -20.938 -12.141 1 97.44 65 VAL B N 1
ATOM 3957 C CA . VAL B 1 65 ? -3.467 -19.578 -12.055 1 97.44 65 VAL B CA 1
ATOM 3958 C C . VAL B 1 65 ? -1.971 -19.594 -11.75 1 97.44 65 VAL B C 1
ATOM 3960 O O . VAL B 1 65 ? -1.531 -20.297 -10.828 1 97.44 65 VAL B O 1
ATOM 3963 N N . PHE B 1 66 ? -1.208 -18.828 -12.539 1 97 66 PHE B N 1
ATOM 3964 C CA . PHE B 1 66 ? 0.248 -18.828 -12.453 1 97 66 PHE B CA 1
ATOM 3965 C C . PHE B 1 66 ? 0.768 -17.406 -12.25 1 97 66 PHE B C 1
ATOM 3967 O O . PHE B 1 66 ? 0.415 -16.5 -13.008 1 97 66 PHE B O 1
ATOM 3974 N N . ASN B 1 67 ? 1.6 -17.281 -11.242 1 94.62 67 ASN B N 1
ATOM 3975 C CA . ASN B 1 67 ? 2.25 -16 -10.984 1 94.62 67 ASN B CA 1
ATOM 3976 C C . ASN B 1 67 ? 3.689 -16 -11.484 1 94.62 67 ASN B C 1
ATOM 3978 O O . ASN B 1 67 ? 4.578 -16.562 -10.852 1 94.62 67 ASN B O 1
ATOM 3982 N N . GLY B 1 68 ? 3.838 -15.289 -12.562 1 93.19 68 GLY B N 1
ATOM 3983 C CA . GLY B 1 68 ? 5.195 -15.125 -13.062 1 93.19 68 GLY B CA 1
ATOM 3984 C C . GLY B 1 68 ? 5.926 -13.953 -12.43 1 93.19 68 GLY B C 1
ATOM 3985 O O . GLY B 1 68 ? 5.301 -12.977 -12.008 1 93.19 68 GLY B O 1
ATOM 3986 N N . PHE B 1 69 ? 7.215 -14.023 -12.336 1 87.69 69 PHE B N 1
ATOM 3987 C CA . PHE B 1 69 ? 8.07 -12.914 -11.93 1 87.69 69 PHE B CA 1
ATOM 3988 C C . PHE B 1 69 ? 9.336 -12.867 -12.773 1 87.69 69 PHE B C 1
ATOM 3990 O O . PHE B 1 69 ? 9.844 -13.906 -13.203 1 87.69 69 PHE B O 1
ATOM 3997 N N . ASP B 1 70 ? 9.859 -11.719 -13.031 1 87.62 70 ASP B N 1
ATOM 3998 C CA . ASP B 1 70 ? 10.961 -11.438 -13.945 1 87.62 70 ASP B CA 1
ATOM 3999 C C . ASP B 1 70 ? 10.602 -11.836 -15.375 1 87.62 70 ASP B C 1
ATOM 4001 O O . ASP B 1 70 ? 11.398 -12.477 -16.062 1 87.62 70 ASP B O 1
ATOM 4005 N N . GLY B 1 71 ? 9.32 -11.633 -15.672 1 84.81 71 GLY B N 1
ATOM 4006 C CA . GLY B 1 71 ? 8.781 -11.945 -16.984 1 84.81 71 GLY B CA 1
ATOM 4007 C C . GLY B 1 71 ? 7.672 -12.984 -16.938 1 84.81 71 GLY B C 1
ATOM 4008 O O . GLY B 1 71 ? 7.414 -13.578 -15.898 1 84.81 71 GLY B O 1
ATOM 4009 N N . SER B 1 72 ? 7.129 -13.227 -18.109 1 89.88 72 SER B N 1
ATOM 4010 C CA . SER B 1 72 ? 6.004 -14.156 -18.188 1 89.88 72 SER B CA 1
ATOM 4011 C C . SER B 1 72 ? 6.41 -15.469 -18.844 1 89.88 72 SER B C 1
ATOM 4013 O O . SER B 1 72 ? 5.57 -16.328 -19.094 1 89.88 72 SER B O 1
ATOM 4015 N N . ARG B 1 73 ? 7.641 -15.625 -19.109 1 91.56 73 ARG B N 1
ATOM 4016 C CA . ARG B 1 73 ? 8.109 -16.781 -19.859 1 91.56 73 ARG B CA 1
ATOM 4017 C C . ARG B 1 73 ? 7.809 -18.078 -19.109 1 91.56 73 ARG B C 1
ATOM 4019 O O . ARG B 1 73 ? 7.262 -19.031 -19.688 1 91.56 73 ARG B O 1
ATOM 4026 N N . VAL B 1 74 ? 8.141 -18.078 -17.891 1 95.75 74 VAL B N 1
ATOM 4027 C CA . VAL B 1 74 ? 7.977 -19.297 -17.109 1 95.75 74 VAL B CA 1
ATOM 4028 C C . VAL B 1 74 ? 6.492 -19.594 -16.891 1 95.75 74 VAL B C 1
ATOM 4030 O O . VAL B 1 74 ? 6.043 -20.719 -17.047 1 95.75 74 VAL B O 1
ATOM 4033 N N . SER B 1 75 ? 5.738 -18.594 -16.516 1 95.31 75 SER B N 1
ATOM 4034 C CA . SER B 1 75 ? 4.309 -18.797 -16.297 1 95.31 75 SER B CA 1
ATOM 4035 C C . SER B 1 75 ? 3.631 -19.281 -17.578 1 95.31 75 SER B C 1
ATOM 4037 O O . SER B 1 75 ? 2.783 -20.172 -17.531 1 95.31 75 SER B O 1
ATOM 4039 N N . SER B 1 76 ? 4.043 -18.75 -18.688 1 91.75 76 SER B N 1
ATOM 4040 C CA . SER B 1 76 ? 3.502 -19.188 -19.969 1 91.75 76 SER B CA 1
ATOM 4041 C C . SER B 1 76 ? 3.896 -20.625 -20.281 1 91.75 76 SER B C 1
ATOM 4043 O O . SER B 1 76 ? 3.064 -21.422 -20.719 1 91.75 76 SER B O 1
ATOM 4045 N N . PHE B 1 77 ? 5.098 -20.906 -20.078 1 94.69 77 PHE B N 1
ATOM 4046 C CA . PHE B 1 77 ? 5.598 -22.25 -20.328 1 94.69 77 PHE B CA 1
ATOM 4047 C C . PHE B 1 77 ? 4.859 -23.281 -19.469 1 94.69 77 PHE B C 1
ATOM 4049 O O . PHE B 1 77 ? 4.43 -24.312 -19.969 1 94.69 77 PHE B O 1
ATOM 4056 N N . VAL B 1 78 ? 4.754 -22.953 -18.219 1 96.06 78 VAL B N 1
ATOM 4057 C CA . VAL B 1 78 ? 4.105 -23.844 -17.266 1 96.06 78 VAL B CA 1
ATOM 4058 C C . VAL B 1 78 ? 2.65 -24.062 -17.672 1 96.06 78 VAL B C 1
ATOM 4060 O O . VAL B 1 78 ? 2.156 -25.203 -17.656 1 96.06 78 VAL B O 1
ATOM 4063 N N . SER B 1 79 ? 1.975 -23.031 -17.984 1 94.56 79 SER B N 1
ATOM 4064 C CA . SER B 1 79 ? 0.574 -23.125 -18.391 1 94.56 79 SER B CA 1
ATOM 4065 C C . SER B 1 79 ? 0.397 -24.062 -19.578 1 94.56 79 SER B C 1
ATOM 4067 O O . SER B 1 79 ? -0.479 -24.922 -19.562 1 94.56 79 SER B O 1
ATOM 4069 N N . GLN B 1 80 ? 1.274 -23.984 -20.516 1 91.62 80 GLN B N 1
ATOM 4070 C CA . GLN B 1 80 ? 1.171 -24.781 -21.734 1 91.62 80 GLN B CA 1
ATOM 4071 C C . GLN B 1 80 ? 1.56 -26.234 -21.469 1 91.62 80 GLN B C 1
ATOM 4073 O O . GLN B 1 80 ? 0.85 -27.156 -21.875 1 91.62 80 GLN B O 1
ATOM 4078 N N . CYS B 1 81 ? 2.609 -26.406 -20.766 1 93.5 81 CYS B N 1
ATOM 4079 C CA . CYS B 1 81 ? 3.15 -27.75 -20.594 1 93.5 81 CYS B CA 1
ATOM 4080 C C . CYS B 1 81 ? 2.293 -28.562 -19.625 1 93.5 81 CYS B C 1
ATOM 4082 O O . CYS B 1 81 ? 2.107 -29.766 -19.797 1 93.5 81 CYS B O 1
ATOM 4084 N N . LEU B 1 82 ? 1.812 -27.906 -18.609 1 94.06 82 LEU B N 1
ATOM 4085 C CA . LEU B 1 82 ? 0.93 -28.609 -17.688 1 94.06 82 LEU B CA 1
ATOM 4086 C C . LEU B 1 82 ? -0.341 -29.062 -18.391 1 94.06 82 LEU B C 1
ATOM 4088 O O . LEU B 1 82 ? -0.857 -30.156 -18.109 1 94.06 82 LEU B O 1
ATOM 4092 N N . THR B 1 83 ? -0.85 -28.203 -19.25 1 90.62 83 THR B N 1
ATOM 4093 C CA . THR B 1 83 ? -2.029 -28.547 -20.031 1 90.62 83 THR B CA 1
ATOM 4094 C C . THR B 1 83 ? -1.776 -29.812 -20.844 1 90.62 83 THR B C 1
ATOM 4096 O O . THR B 1 83 ? -2.6 -30.734 -20.859 1 90.62 83 THR B O 1
ATOM 4099 N N . ALA B 1 84 ? -0.657 -29.891 -21.438 1 88.88 84 ALA B N 1
ATOM 4100 C CA . ALA B 1 84 ? -0.298 -31.062 -22.25 1 88.88 84 ALA B CA 1
ATOM 4101 C C . ALA B 1 84 ? -0.173 -32.312 -21.391 1 88.88 84 ALA B C 1
ATOM 4103 O O . ALA B 1 84 ? -0.693 -33.375 -21.734 1 88.88 84 ALA B O 1
ATOM 4104 N N . GLU B 1 85 ? 0.461 -32.188 -20.266 1 89.31 85 GLU B N 1
ATOM 4105 C CA . GLU B 1 85 ? 0.746 -33.312 -19.391 1 89.31 85 GLU B CA 1
ATOM 4106 C C . GLU B 1 85 ? -0.531 -33.875 -18.75 1 89.31 85 GLU B C 1
ATOM 4108 O O . GLU B 1 85 ? -0.666 -35.062 -18.547 1 89.31 85 GLU B O 1
ATOM 4113 N N . LEU B 1 86 ? -1.51 -33.031 -18.5 1 88.69 86 LEU B N 1
ATOM 4114 C CA . LEU B 1 86 ? -2.646 -33.438 -17.688 1 88.69 86 LEU B CA 1
ATOM 4115 C C . LEU B 1 86 ? -3.865 -33.719 -18.562 1 88.69 86 LEU B C 1
ATOM 4117 O O . LEU B 1 86 ? -4.641 -34.625 -18.25 1 88.69 86 LEU B O 1
ATOM 4121 N N . LEU B 1 87 ? -4.152 -33.062 -19.594 1 83.25 87 LEU B N 1
ATOM 4122 C CA . LEU B 1 87 ? -5.371 -33.219 -20.391 1 83.25 87 LEU B CA 1
ATOM 4123 C C . LEU B 1 87 ? -5.164 -34.25 -21.5 1 83.25 87 LEU B C 1
ATOM 4125 O O . LEU B 1 87 ? -6.098 -34.938 -21.891 1 83.25 87 LEU B O 1
ATOM 4129 N N . LEU B 1 88 ? -4.066 -34.344 -22.156 1 73.88 88 LEU B N 1
ATOM 4130 C CA . LEU B 1 88 ? -3.891 -35.156 -23.344 1 73.88 88 LEU B CA 1
ATOM 4131 C C . LEU B 1 88 ? -3.305 -36.531 -22.984 1 73.88 88 LEU B C 1
ATOM 4133 O O . LEU B 1 88 ? -3.326 -37.469 -23.797 1 73.88 88 LEU B O 1
ATOM 4137 N N . GLY B 1 89 ? -2.852 -36.844 -21.938 1 65.19 89 GLY B N 1
ATOM 4138 C CA . GLY B 1 89 ? -2.078 -38.062 -21.891 1 65.19 89 GLY B CA 1
ATOM 4139 C C . GLY B 1 89 ? -2.545 -39.031 -20.812 1 65.19 89 GLY B C 1
ATOM 4140 O O . GLY B 1 89 ? -2.682 -40.219 -21.062 1 65.19 89 GLY B O 1
ATOM 4141 N N . GLN B 1 90 ? -2.775 -38.594 -19.516 1 71 90 GLN B N 1
ATOM 4142 C CA . GLN B 1 90 ? -2.547 -39.594 -18.453 1 71 90 GLN B CA 1
ATOM 4143 C C . GLN B 1 90 ? -3.82 -39.844 -17.656 1 71 90 GLN B C 1
ATOM 4145 O O . GLN B 1 90 ? -3.992 -40.906 -17.094 1 71 90 GLN B O 1
ATOM 4150 N N . LEU B 1 91 ? -4.727 -38.938 -17.781 1 82.25 91 LEU B N 1
ATOM 4151 C CA . LEU B 1 91 ? -5.816 -39.062 -16.828 1 82.25 91 LEU B CA 1
ATOM 4152 C C . LEU B 1 91 ? -6.945 -39.906 -17.422 1 82.25 91 LEU B C 1
ATOM 4154 O O . LEU B 1 91 ? -7.445 -39.625 -18.5 1 82.25 91 LEU B O 1
ATOM 4158 N N . LYS B 1 92 ? -7.219 -40.969 -16.797 1 82.69 92 LYS B N 1
ATOM 4159 C CA . LYS B 1 92 ? -8.305 -41.875 -17.188 1 82.69 92 LYS B CA 1
ATOM 4160 C C . LYS B 1 92 ? -9.367 -41.969 -16.094 1 82.69 92 LYS B C 1
ATOM 4162 O O . LYS B 1 92 ? -9.062 -41.75 -14.914 1 82.69 92 LYS B O 1
ATOM 4167 N N . SER B 1 93 ? -10.555 -42.312 -16.484 1 83.31 93 SER B N 1
ATOM 4168 C CA . SER B 1 93 ? -11.672 -42.406 -15.555 1 83.31 93 SER B CA 1
ATOM 4169 C C . SER B 1 93 ? -11.461 -43.5 -14.516 1 83.31 93 SER B C 1
ATOM 4171 O O . SER B 1 93 ? -12.039 -43.438 -13.422 1 83.31 93 SER B O 1
ATOM 4173 N N . THR B 1 94 ? -10.586 -44.344 -14.789 1 85.81 94 THR B N 1
ATOM 4174 C CA . THR B 1 94 ? -10.375 -45.469 -13.906 1 85.81 94 THR B CA 1
ATOM 4175 C C . THR B 1 94 ? -9.328 -45.156 -12.852 1 85.81 94 THR B C 1
ATOM 4177 O O . THR B 1 94 ? -9.117 -45.938 -11.922 1 85.81 94 THR B O 1
ATOM 4180 N N . HIS B 1 95 ? -8.75 -44.031 -12.914 1 88.06 95 HIS B N 1
ATOM 4181 C CA . HIS B 1 95 ? -7.672 -43.688 -12 1 88.06 95 HIS B CA 1
ATOM 4182 C C . HIS B 1 95 ? -8.203 -43.438 -10.594 1 88.06 95 HIS B C 1
ATOM 4184 O O . HIS B 1 95 ? -9.234 -42.781 -10.43 1 88.06 95 HIS B O 1
ATOM 4190 N N . THR B 1 96 ? -7.457 -43.969 -9.656 1 90.94 96 THR B N 1
ATOM 4191 C CA . THR B 1 96 ? -7.762 -43.719 -8.242 1 90.94 96 THR B CA 1
ATOM 4192 C C . THR B 1 96 ? -7.238 -42.375 -7.789 1 90.94 96 THR B C 1
ATOM 4194 O O . THR B 1 96 ? -6.539 -41.688 -8.539 1 90.94 96 THR B O 1
ATOM 4197 N N . ASP B 1 97 ? -7.59 -42.062 -6.539 1 93 97 ASP B N 1
ATOM 4198 C CA . ASP B 1 97 ? -7.094 -40.812 -5.965 1 93 97 ASP B CA 1
ATOM 4199 C C . ASP B 1 97 ? -5.566 -40.812 -5.934 1 93 97 ASP B C 1
ATOM 4201 O O . ASP B 1 97 ? -4.949 -39.781 -6.23 1 93 97 ASP B O 1
ATOM 4205 N N . SER B 1 98 ? -5.031 -41.875 -5.543 1 94.25 98 SER B N 1
ATOM 4206 C CA . SER B 1 98 ? -3.576 -41.969 -5.473 1 94.25 98 SER B CA 1
ATOM 4207 C C . SER B 1 98 ? -2.943 -41.812 -6.852 1 94.25 98 SER B C 1
ATOM 4209 O O . SER B 1 98 ? -1.87 -41.219 -6.984 1 94.25 98 SER B O 1
ATOM 4211 N N . ASP B 1 99 ? -3.58 -42.375 -7.82 1 93.69 99 ASP B N 1
ATOM 4212 C CA . ASP B 1 99 ? -3.096 -42.219 -9.188 1 93.69 99 ASP B CA 1
ATOM 4213 C C . ASP B 1 99 ? -3.098 -40.781 -9.633 1 93.69 99 ASP B C 1
ATOM 4215 O O . ASP B 1 99 ? -2.119 -40.281 -10.211 1 93.69 99 ASP B O 1
ATOM 4219 N N . VAL B 1 100 ? -4.18 -40.125 -9.359 1 93.88 100 VAL B N 1
ATOM 4220 C CA . VAL B 1 100 ? -4.336 -38.75 -9.781 1 93.88 100 VAL B CA 1
ATOM 4221 C C . VAL B 1 100 ? -3.27 -37.875 -9.109 1 93.88 100 VAL B C 1
ATOM 4223 O O . VAL B 1 100 ? -2.654 -37.031 -9.758 1 93.88 100 VAL B O 1
ATOM 4226 N N . ARG B 1 101 ? -3.021 -38.125 -7.902 1 95.31 101 ARG B N 1
AT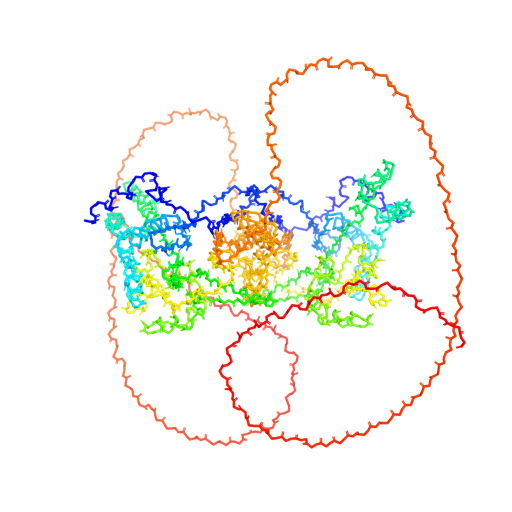OM 4227 C CA . ARG B 1 101 ? -2.002 -37.406 -7.164 1 95.31 101 ARG B CA 1
ATOM 4228 C C . ARG B 1 101 ? -0.621 -37.594 -7.777 1 95.31 101 ARG B C 1
ATOM 4230 O O . ARG B 1 101 ? 0.151 -36.656 -7.93 1 95.31 101 ARG B O 1
ATOM 4237 N N . ARG B 1 102 ? -0.347 -38.812 -8.062 1 95.06 102 ARG B N 1
ATOM 4238 C CA . ARG B 1 102 ? 0.93 -39.156 -8.68 1 95.06 102 ARG B CA 1
ATOM 4239 C C . ARG B 1 102 ? 1.081 -38.469 -10.031 1 95.06 102 ARG B C 1
ATOM 4241 O O . ARG B 1 102 ? 2.15 -37.938 -10.352 1 95.06 102 ARG B O 1
ATOM 4248 N N . ILE B 1 103 ? 0.028 -38.5 -10.773 1 94.5 103 ILE B N 1
ATOM 4249 C CA . ILE B 1 103 ? 0.044 -37.906 -12.102 1 94.5 103 ILE B CA 1
ATOM 4250 C C . ILE B 1 103 ? 0.28 -36.406 -11.984 1 94.5 103 ILE B C 1
ATOM 4252 O O . ILE B 1 103 ? 1.063 -35.844 -12.742 1 94.5 103 ILE B O 1
ATOM 4256 N N . LEU B 1 104 ? -0.375 -35.781 -11.039 1 95.81 104 LEU B N 1
ATOM 4257 C CA . LEU B 1 104 ? -0.182 -34.344 -10.797 1 95.81 104 LEU B CA 1
ATOM 4258 C C . LEU B 1 104 ? 1.265 -34.062 -10.414 1 95.81 104 LEU B C 1
ATOM 4260 O O . LEU B 1 104 ? 1.891 -33.156 -10.977 1 95.81 104 LEU B O 1
ATOM 4264 N N . SER B 1 105 ? 1.746 -34.812 -9.555 1 97 105 SER B N 1
ATOM 4265 C CA . SER B 1 105 ? 3.125 -34.625 -9.109 1 97 105 SER B CA 1
ATOM 4266 C C . SER B 1 105 ? 4.105 -34.781 -10.266 1 97 105 SER B C 1
ATOM 4268 O O . SER B 1 105 ? 5.027 -34 -10.43 1 97 105 SER B O 1
ATOM 4270 N N . GLN B 1 106 ? 3.906 -35.781 -11.023 1 95.88 106 GLN B N 1
ATOM 4271 C CA . GLN B 1 106 ? 4.77 -36.062 -12.164 1 95.88 106 GLN B CA 1
ATOM 4272 C C . GLN B 1 106 ? 4.695 -34.969 -13.211 1 95.88 106 GLN B C 1
ATOM 4274 O O . GLN B 1 106 ? 5.699 -34.625 -13.844 1 95.88 106 GLN B O 1
ATOM 4279 N N . ALA B 1 107 ? 3.531 -34.5 -13.391 1 95.69 107 ALA B N 1
ATOM 4280 C CA . ALA B 1 107 ? 3.355 -33.438 -14.375 1 95.69 107 ALA B CA 1
ATOM 4281 C C . ALA B 1 107 ? 4.215 -32.219 -14.031 1 95.69 107 ALA B C 1
ATOM 4283 O O . ALA B 1 107 ? 4.898 -31.672 -14.891 1 95.69 107 ALA B O 1
ATOM 4284 N N . PHE B 1 108 ? 4.211 -31.828 -12.789 1 97.62 108 PHE B N 1
ATOM 4285 C CA . PHE B 1 108 ? 5.016 -30.688 -12.367 1 97.62 108 PHE B CA 1
ATOM 4286 C C . PHE B 1 108 ? 6.504 -31 -12.508 1 97.62 108 PHE B C 1
ATOM 4288 O O . PHE B 1 108 ? 7.289 -30.125 -12.875 1 97.62 108 PHE B O 1
ATOM 4295 N N . ASP B 1 109 ? 6.852 -32.188 -12.211 1 97.25 109 ASP B N 1
ATOM 4296 C CA . ASP B 1 109 ? 8.242 -32.594 -12.336 1 97.25 109 ASP B CA 1
ATOM 4297 C C . ASP B 1 109 ? 8.719 -32.5 -13.789 1 97.25 109 ASP B C 1
ATOM 4299 O O . ASP B 1 109 ? 9.789 -31.969 -14.062 1 97.25 109 ASP B O 1
ATOM 4303 N N . VAL B 1 110 ? 7.906 -33 -14.617 1 95.75 110 VAL B N 1
ATOM 4304 C CA . VAL B 1 110 ? 8.227 -33 -16.047 1 95.75 110 VAL B CA 1
ATOM 4305 C C . VAL B 1 110 ? 8.328 -31.578 -16.547 1 95.75 110 VAL B C 1
ATOM 4307 O O . VAL B 1 110 ? 9.227 -31.234 -17.328 1 95.75 110 VAL B O 1
ATOM 4310 N N . VAL B 1 111 ? 7.441 -30.766 -16.141 1 96.62 111 VAL B N 1
ATOM 4311 C CA . VAL B 1 111 ? 7.418 -29.375 -16.578 1 96.62 111 VAL B CA 1
ATOM 4312 C C . VAL B 1 111 ? 8.68 -28.672 -16.125 1 96.62 111 VAL B C 1
ATOM 4314 O O . VAL B 1 111 ? 9.312 -27.938 -16.891 1 96.62 111 VAL B O 1
ATOM 4317 N N . GLU B 1 112 ? 9.023 -28.875 -14.898 1 97.44 112 GLU B N 1
ATOM 4318 C CA . GLU B 1 112 ? 10.242 -28.281 -14.352 1 97.44 112 GLU B CA 1
ATOM 4319 C C . GLU B 1 112 ? 11.469 -28.703 -15.148 1 97.44 112 GLU B C 1
ATOM 4321 O O . GLU B 1 112 ? 12.281 -27.875 -15.547 1 97.44 112 GLU B O 1
ATOM 4326 N N . LYS B 1 113 ? 11.617 -29.953 -15.398 1 96.31 113 LYS B N 1
ATOM 4327 C CA . LYS B 1 113 ? 12.75 -30.5 -16.141 1 96.31 113 LYS B CA 1
ATOM 4328 C C . LYS B 1 113 ? 12.766 -29.984 -17.578 1 96.31 113 LYS B C 1
ATOM 4330 O O . LYS B 1 113 ? 13.812 -29.578 -18.094 1 96.31 113 LYS B O 1
ATOM 4335 N N . SER B 1 114 ? 11.586 -30.016 -18.125 1 95.81 114 SER B N 1
ATOM 4336 C CA . SER B 1 114 ? 11.461 -29.562 -19.5 1 95.81 114 SER B CA 1
ATOM 4337 C C . SER B 1 114 ? 11.836 -28.094 -19.641 1 95.81 114 SER B C 1
ATOM 4339 O O . SER B 1 114 ? 12.453 -27.688 -20.625 1 95.81 114 SER B O 1
ATOM 4341 N N . TYR B 1 115 ? 11.469 -27.328 -18.719 1 96.56 115 TYR B N 1
ATOM 4342 C CA . TYR B 1 115 ? 11.789 -25.906 -18.797 1 96.56 115 TYR B CA 1
ATOM 4343 C C . TYR B 1 115 ? 13.305 -25.688 -18.781 1 96.56 115 TYR B C 1
ATOM 4345 O O . TYR B 1 115 ? 13.836 -24.906 -19.562 1 96.56 115 TYR B O 1
ATOM 4353 N N . PHE B 1 116 ? 13.977 -26.344 -17.859 1 95.88 116 PHE B N 1
ATOM 4354 C CA . PHE B 1 116 ? 15.414 -26.156 -17.75 1 95.88 116 PHE B CA 1
ATOM 4355 C C . PHE B 1 116 ? 16.125 -26.656 -19 1 95.88 116 PHE B C 1
ATOM 4357 O O . PHE B 1 116 ? 17.188 -26.156 -19.375 1 95.88 116 PHE B O 1
ATOM 4364 N N . GLU B 1 117 ? 15.484 -27.594 -19.609 1 94.94 117 GLU B N 1
ATOM 4365 C CA . GLU B 1 117 ? 16.031 -28.031 -20.891 1 94.94 117 GLU B CA 1
ATOM 4366 C C . GLU B 1 117 ? 15.938 -26.922 -21.938 1 94.94 117 GLU B C 1
ATOM 4368 O O . GLU B 1 117 ? 16.844 -26.766 -22.766 1 94.94 117 GLU B O 1
ATOM 4373 N N . THR B 1 118 ? 14.875 -26.125 -21.875 1 93.88 118 THR B N 1
ATOM 4374 C CA . THR B 1 118 ? 14.664 -25.078 -22.844 1 93.88 118 THR B CA 1
ATOM 4375 C C . THR B 1 118 ? 15.703 -23.969 -22.688 1 93.88 118 THR B C 1
ATOM 4377 O O . THR B 1 118 ? 16.062 -23.297 -23.656 1 93.88 118 THR B O 1
ATOM 4380 N N . ILE B 1 119 ? 16.219 -23.844 -21.484 1 93.69 119 ILE B N 1
ATOM 4381 C CA . ILE B 1 119 ? 17.156 -22.734 -21.281 1 93.69 119 ILE B CA 1
ATOM 4382 C C . ILE B 1 119 ? 18.578 -23.281 -21.141 1 93.69 119 ILE B C 1
ATOM 4384 O O . ILE B 1 119 ? 19.484 -22.531 -20.781 1 93.69 119 ILE B O 1
ATOM 4388 N N . GLY B 1 120 ? 18.812 -24.484 -21.422 1 93.56 120 GLY B N 1
ATOM 4389 C CA . GLY B 1 120 ? 20.094 -25.141 -21.281 1 93.56 120 GLY B CA 1
ATOM 4390 C C . GLY B 1 120 ? 21.203 -24.5 -22.094 1 93.56 120 GLY B C 1
ATOM 4391 O O . GLY B 1 120 ? 22.297 -24.266 -21.609 1 93.56 120 GLY B O 1
ATOM 4392 N N . ASP B 1 121 ? 20.859 -24.188 -23.297 1 93.88 121 ASP B N 1
ATOM 4393 C CA . ASP B 1 121 ? 21.844 -23.578 -24.188 1 93.88 121 ASP B CA 1
ATOM 4394 C C . ASP B 1 121 ? 22.266 -22.203 -23.688 1 93.88 121 ASP B C 1
ATOM 4396 O O . ASP B 1 121 ? 23.438 -21.844 -23.734 1 93.88 121 ASP B O 1
ATOM 4400 N N . ALA B 1 122 ? 21.25 -21.484 -23.297 1 94.44 122 ALA B N 1
ATOM 4401 C CA . ALA B 1 122 ? 21.547 -20.156 -22.766 1 94.44 122 ALA B CA 1
ATOM 4402 C C . ALA B 1 122 ? 22.438 -20.234 -21.531 1 94.44 122 ALA B C 1
ATOM 4404 O O . ALA B 1 122 ? 23.344 -19.422 -21.344 1 94.44 122 ALA B O 1
ATOM 4405 N N . LEU B 1 123 ? 22.25 -21.141 -20.719 1 93.31 123 LEU B N 1
ATOM 4406 C CA . LEU B 1 123 ? 23.047 -21.344 -19.5 1 93.31 123 LEU B CA 1
ATOM 4407 C C . LEU B 1 123 ? 24.484 -21.734 -19.844 1 93.31 123 LEU B C 1
ATOM 4409 O O . LEU B 1 123 ? 25.422 -21.281 -19.203 1 93.31 123 LEU B O 1
ATOM 4413 N N . ALA B 1 124 ? 24.625 -22.547 -20.828 1 94.38 124 ALA B N 1
ATOM 4414 C CA . ALA B 1 124 ? 25.953 -22.953 -21.281 1 94.38 124 ALA B CA 1
ATOM 4415 C C . ALA B 1 124 ? 26.734 -21.781 -21.828 1 94.38 124 ALA B C 1
ATOM 4417 O O . ALA B 1 124 ? 27.922 -21.625 -21.547 1 94.38 124 ALA B O 1
ATOM 4418 N N . GLU B 1 125 ? 26 -21.016 -22.562 1 95.25 125 GLU B N 1
ATOM 4419 C CA . GLU B 1 125 ? 26.641 -19.828 -23.109 1 95.25 125 GLU B CA 1
ATOM 4420 C C . GLU B 1 125 ? 27.047 -18.859 -22 1 95.25 125 GLU B C 1
ATOM 4422 O O . GLU B 1 125 ? 28.125 -18.266 -22.062 1 95.25 125 GLU B O 1
ATOM 4427 N N . LYS B 1 126 ? 26.203 -18.688 -21.109 1 92.69 126 LYS B N 1
ATOM 4428 C CA . LYS B 1 126 ? 26.5 -17.844 -19.953 1 92.69 126 LYS B CA 1
ATOM 4429 C C . LYS B 1 126 ? 27.766 -18.312 -19.25 1 92.69 126 LYS B C 1
ATOM 4431 O O . LYS B 1 126 ? 28.641 -17.5 -18.953 1 92.69 126 LYS B O 1
ATOM 4436 N N . ALA B 1 127 ? 27.875 -19.578 -19 1 91.69 127 ALA B N 1
ATOM 4437 C CA . ALA B 1 127 ? 29.031 -20.141 -18.328 1 91.69 127 ALA B CA 1
ATOM 4438 C C . ALA B 1 127 ? 30.312 -19.906 -19.125 1 91.69 127 ALA B C 1
ATOM 4440 O O . ALA B 1 127 ? 31.359 -19.609 -18.547 1 91.69 127 ALA B O 1
ATOM 4441 N N . THR B 1 128 ? 30.203 -19.984 -20.375 1 94.06 128 THR B N 1
ATOM 4442 C CA . THR B 1 128 ? 31.344 -19.766 -21.266 1 94.06 128 THR B CA 1
ATOM 4443 C C . THR B 1 128 ? 31.812 -18.312 -21.188 1 94.06 128 THR B C 1
ATOM 4445 O O . THR B 1 128 ? 33.031 -18.062 -21.078 1 94.06 128 THR B O 1
ATOM 4448 N N . ILE B 1 129 ? 30.859 -17.422 -21.188 1 93.38 129 ILE B N 1
ATOM 4449 C CA . ILE B 1 129 ? 31.188 -16 -21.188 1 93.38 129 ILE B CA 1
ATOM 4450 C C . ILE B 1 129 ? 31.781 -15.609 -19.844 1 93.38 129 ILE B C 1
ATOM 4452 O O . ILE B 1 129 ? 32.75 -14.859 -19.781 1 93.38 129 ILE B O 1
ATOM 4456 N N . ILE B 1 130 ? 31.25 -16.109 -18.844 1 90.25 130 ILE B N 1
ATOM 4457 C CA . ILE B 1 130 ? 31.734 -15.812 -17.5 1 90.25 130 ILE B CA 1
ATOM 4458 C C . ILE B 1 130 ? 33.188 -16.25 -17.391 1 90.25 130 ILE B C 1
ATOM 4460 O O . ILE B 1 130 ? 34 -15.555 -16.781 1 90.25 130 ILE B O 1
ATOM 4464 N N . SER B 1 131 ? 33.562 -17.375 -18 1 91.12 131 SER B N 1
ATOM 4465 C CA . SER B 1 131 ? 34.906 -17.906 -17.938 1 91.12 131 SER B CA 1
ATOM 4466 C C . SER B 1 131 ? 35.875 -17.047 -18.75 1 91.12 131 SER B C 1
ATOM 4468 O O . SER B 1 131 ? 37.094 -17.047 -18.484 1 91.12 131 SER B O 1
ATOM 4470 N N . GLN B 1 132 ? 35.344 -16.219 -19.594 1 90.56 132 GLN B N 1
ATOM 4471 C CA . GLN B 1 132 ? 36.188 -15.422 -20.484 1 90.56 132 GLN B CA 1
ATOM 4472 C C . GLN B 1 132 ? 36.344 -14 -19.969 1 90.56 132 GLN B C 1
ATOM 4474 O O . GLN B 1 132 ? 37.281 -13.297 -20.359 1 90.56 132 GLN B O 1
ATOM 4479 N N . LEU B 1 133 ? 35.438 -13.609 -19.141 1 90.25 133 LEU B N 1
ATOM 4480 C CA . LEU B 1 133 ? 35.438 -12.227 -18.656 1 90.25 133 LEU B CA 1
ATOM 4481 C C . LEU B 1 133 ? 36.344 -12.094 -17.438 1 90.25 133 LEU B C 1
ATOM 4483 O O . LEU B 1 133 ? 36.344 -12.969 -16.562 1 90.25 133 LEU B O 1
ATOM 4487 N N . PRO B 1 134 ? 37.156 -10.961 -17.438 1 84.12 134 PRO B N 1
ATOM 4488 C CA . PRO B 1 134 ? 38 -10.734 -16.266 1 84.12 134 PRO B CA 1
ATOM 4489 C C . PRO B 1 134 ? 37.188 -10.367 -15.023 1 84.12 134 PRO B C 1
ATOM 4491 O O . PRO B 1 134 ? 36.156 -9.695 -15.125 1 84.12 134 PRO B O 1
ATOM 4494 N N . GLU B 1 135 ? 37.594 -10.875 -13.883 1 80.94 135 GLU B N 1
ATOM 4495 C CA . GLU B 1 135 ? 36.906 -10.617 -12.625 1 80.94 135 GLU B CA 1
ATOM 4496 C C . GLU B 1 135 ? 37.281 -9.266 -12.047 1 80.94 135 GLU B C 1
ATOM 4498 O O . GLU B 1 135 ? 38.438 -8.867 -12.094 1 80.94 135 GLU B O 1
ATOM 4503 N N . GLY B 1 136 ? 36.312 -8.531 -11.531 1 77.75 136 GLY B N 1
ATOM 4504 C CA . GLY B 1 136 ? 36.562 -7.324 -10.758 1 77.75 136 GLY B CA 1
ATOM 4505 C C . GLY B 1 136 ? 36.875 -6.117 -11.625 1 77.75 136 GLY B C 1
ATOM 4506 O O . GLY B 1 136 ? 37.406 -5.117 -11.133 1 77.75 136 GLY B O 1
ATOM 4507 N N . VAL B 1 137 ? 36.812 -6.23 -12.938 1 75.44 137 VAL B N 1
ATOM 4508 C CA . VAL B 1 137 ? 37.094 -5.109 -13.828 1 75.44 137 VAL B CA 1
ATOM 4509 C C . VAL B 1 137 ? 35.781 -4.375 -14.156 1 75.44 137 VAL B C 1
ATOM 4511 O O . VAL B 1 137 ? 34.75 -5.004 -14.43 1 75.44 137 VAL B O 1
ATOM 4514 N N . SER B 1 138 ? 35.938 -3.074 -14.008 1 80.88 138 SER B N 1
ATOM 4515 C CA . SER B 1 138 ? 34.75 -2.264 -14.344 1 80.88 138 SER B CA 1
ATOM 4516 C C . SER B 1 138 ? 34.469 -2.316 -15.836 1 80.88 138 SER B C 1
ATOM 4518 O O . SER B 1 138 ? 35.375 -2.494 -16.656 1 80.88 138 SER B O 1
ATOM 4520 N N . PHE B 1 139 ? 33.281 -2.156 -16.219 1 80.88 139 PHE B N 1
ATOM 4521 C CA . PHE B 1 139 ? 32.812 -2.264 -17.594 1 80.88 139 PHE B CA 1
ATOM 4522 C C . PHE B 1 139 ? 33.625 -1.37 -18.516 1 80.88 139 PHE B C 1
ATOM 4524 O O . PHE B 1 139 ? 34.031 -1.792 -19.609 1 80.88 139 PHE B O 1
ATOM 4531 N N . HIS B 1 140 ? 33.781 -0.09 -18 1 79.06 140 HIS B N 1
ATOM 4532 C CA . HIS B 1 140 ? 34.438 0.907 -18.844 1 79.06 140 HIS B CA 1
ATOM 4533 C C . HIS B 1 140 ? 35.906 0.566 -19.047 1 79.06 140 HIS B C 1
ATOM 4535 O O . HIS B 1 140 ? 36.531 1.07 -19.969 1 79.06 140 HIS B O 1
ATOM 4541 N N . GLN B 1 141 ? 36.438 -0.315 -18.188 1 83.88 141 GLN B N 1
ATOM 4542 C CA . GLN B 1 141 ? 37.844 -0.691 -18.266 1 83.88 141 GLN B CA 1
ATOM 4543 C C . GLN B 1 141 ? 38.031 -1.95 -19.109 1 83.88 141 GLN B C 1
ATOM 4545 O O . GLN B 1 141 ? 39.156 -2.334 -19.422 1 83.88 141 GLN B O 1
ATOM 4550 N N . LEU B 1 142 ? 37 -2.445 -19.531 1 84.88 142 LEU B N 1
ATOM 4551 C CA . LEU B 1 142 ? 37.031 -3.666 -20.328 1 84.88 142 LEU B CA 1
ATOM 4552 C C . LEU B 1 142 ? 37.406 -3.355 -21.781 1 84.88 142 LEU B C 1
ATOM 4554 O O . LEU B 1 142 ? 37.094 -2.268 -22.281 1 84.88 142 LEU B O 1
ATOM 4558 N N . SER B 1 143 ? 38.188 -4.32 -22.391 1 88.19 143 SER B N 1
ATOM 4559 C CA . SER B 1 143 ? 38.375 -4.223 -23.844 1 88.19 143 SER B CA 1
ATOM 4560 C C . SER B 1 143 ? 37.062 -4.176 -24.578 1 88.19 143 SER B C 1
ATOM 4562 O O . SER B 1 143 ? 36.031 -4.574 -24.031 1 88.19 143 SER B O 1
ATOM 4564 N N . PRO B 1 144 ? 37.062 -3.57 -25.688 1 88.19 144 PRO B N 1
ATOM 4565 C CA . PRO B 1 144 ? 35.844 -3.525 -26.453 1 88.19 144 PRO B CA 1
ATOM 4566 C C . PRO B 1 144 ? 35.188 -4.902 -26.625 1 88.19 144 PRO B C 1
ATOM 4568 O O . PRO B 1 144 ? 33.969 -5.027 -26.578 1 88.19 144 PRO B O 1
ATOM 4571 N N . GLN B 1 145 ? 36.062 -5.906 -26.891 1 89.25 145 GLN B N 1
ATOM 4572 C CA . GLN B 1 145 ? 35.562 -7.27 -27.016 1 89.25 145 GLN B CA 1
ATOM 4573 C C . GLN B 1 145 ? 34.906 -7.738 -25.703 1 89.25 145 GLN B C 1
ATOM 4575 O O . GLN B 1 145 ? 33.844 -8.359 -25.719 1 89.25 145 GLN B O 1
ATOM 4580 N N . SER B 1 146 ? 35.5 -7.453 -24.688 1 89.31 146 SER B N 1
ATOM 4581 C CA . SER B 1 146 ? 35 -7.84 -23.375 1 89.31 146 SER B CA 1
ATOM 4582 C C . SER B 1 146 ? 33.719 -7.07 -23.016 1 89.31 146 SER B C 1
ATOM 4584 O O . SER B 1 146 ? 32.875 -7.574 -22.297 1 89.31 146 SER B O 1
ATOM 4586 N N . GLN B 1 147 ? 33.625 -5.941 -23.547 1 89.62 147 GLN B N 1
ATOM 4587 C CA . GLN B 1 147 ? 32.406 -5.164 -23.328 1 89.62 147 GLN B CA 1
ATOM 4588 C C . GLN B 1 147 ? 31.219 -5.805 -24.016 1 89.62 147 GLN B C 1
ATOM 4590 O O . GLN B 1 147 ? 30.125 -5.871 -23.453 1 89.62 147 GLN B O 1
ATOM 4595 N N . LYS B 1 148 ? 31.594 -6.219 -25.219 1 91.88 148 LYS B N 1
ATOM 4596 C CA . LYS B 1 148 ? 30.531 -6.898 -25.969 1 91.88 148 LYS B CA 1
ATOM 4597 C C . LYS B 1 148 ? 30.094 -8.18 -25.266 1 91.88 148 LYS B C 1
ATOM 4599 O O . LYS B 1 148 ? 28.906 -8.484 -25.203 1 91.88 148 LYS B O 1
ATOM 4604 N N . LEU B 1 149 ? 31.031 -8.914 -24.781 1 92.38 149 LEU B N 1
ATOM 4605 C CA . LEU B 1 149 ? 30.734 -10.133 -24.031 1 92.38 149 LEU B CA 1
ATOM 4606 C C . LEU B 1 149 ? 29.938 -9.812 -22.766 1 92.38 149 LEU B C 1
ATOM 4608 O O . LEU B 1 149 ? 29.031 -10.555 -22.406 1 92.38 149 LEU B O 1
ATOM 4612 N N . SER B 1 150 ? 30.25 -8.797 -22.219 1 91.19 150 SER B N 1
ATOM 4613 C CA . SER B 1 150 ? 29.562 -8.383 -21 1 91.19 150 SER B CA 1
ATOM 4614 C C . SER B 1 150 ? 28.109 -8.016 -21.281 1 91.19 150 SER B C 1
ATOM 4616 O O . SER B 1 150 ? 27.234 -8.305 -20.484 1 91.19 150 SER B O 1
ATOM 4618 N N . GLU B 1 151 ? 27.906 -7.395 -22.328 1 92.06 151 GLU B N 1
ATOM 4619 C CA . GLU B 1 151 ? 26.547 -7.055 -22.734 1 92.06 151 GLU B CA 1
ATOM 4620 C C . GLU B 1 151 ? 25.734 -8.305 -23.031 1 92.06 151 GLU B C 1
ATOM 4622 O O . GLU B 1 151 ? 24.562 -8.406 -22.656 1 92.06 151 GLU B O 1
ATOM 4627 N N . ARG B 1 152 ? 26.422 -9.211 -23.766 1 93.38 152 ARG B N 1
ATOM 4628 C CA . ARG B 1 152 ? 25.75 -10.477 -24.062 1 93.38 152 ARG B CA 1
ATOM 4629 C C . ARG B 1 152 ? 25.422 -11.234 -22.781 1 93.38 152 ARG B C 1
ATOM 4631 O O . ARG B 1 152 ? 24.359 -11.859 -22.688 1 93.38 152 ARG B O 1
ATOM 4638 N N . LEU B 1 153 ? 26.297 -11.188 -21.859 1 92.38 153 LEU B N 1
ATOM 4639 C CA . LEU B 1 153 ? 26.062 -11.828 -20.562 1 92.38 153 LEU B CA 1
ATOM 4640 C C . LEU B 1 153 ? 24.828 -11.266 -19.891 1 92.38 153 LEU B C 1
ATOM 4642 O O . LEU B 1 153 ? 24.031 -12.008 -19.312 1 92.38 153 LEU B O 1
ATOM 4646 N N . LYS B 1 154 ? 24.625 -10.023 -19.984 1 90.25 154 LYS B N 1
ATOM 4647 C CA . LYS B 1 154 ? 23.438 -9.383 -19.406 1 90.25 154 LYS B CA 1
ATOM 4648 C C . LYS B 1 154 ? 22.156 -9.875 -20.078 1 90.25 154 LYS B C 1
ATOM 4650 O O . LYS B 1 154 ? 21.156 -10.133 -19.406 1 90.25 154 LYS B O 1
ATOM 4655 N N . ASP B 1 155 ? 22.266 -10.023 -21.297 1 92.06 155 ASP B N 1
ATOM 4656 C CA . ASP B 1 155 ? 21.125 -10.531 -22.047 1 92.06 155 ASP B CA 1
ATOM 4657 C C . ASP B 1 155 ? 20.766 -11.953 -21.625 1 92.06 155 ASP B C 1
ATOM 4659 O O . ASP B 1 155 ? 19.594 -12.289 -21.469 1 92.06 155 ASP B O 1
ATOM 4663 N N . LEU B 1 156 ? 21.797 -12.727 -21.516 1 91.75 156 LEU B N 1
ATOM 4664 C CA . LEU B 1 156 ? 21.594 -14.125 -21.141 1 91.75 156 LEU B CA 1
ATOM 4665 C C . LEU B 1 156 ? 21.047 -14.234 -19.734 1 91.75 156 LEU B C 1
ATOM 4667 O O . LEU B 1 156 ? 20.203 -15.094 -19.453 1 91.75 156 LEU B O 1
ATOM 4671 N N . GLU B 1 157 ? 21.5 -13.398 -18.906 1 90.38 157 GLU B N 1
ATOM 4672 C CA . GLU B 1 157 ? 21 -13.383 -17.531 1 90.38 157 GLU B CA 1
ATOM 4673 C C . GLU B 1 157 ? 19.5 -13.055 -17.484 1 90.38 157 GLU B C 1
ATOM 4675 O O . GLU B 1 157 ? 18.766 -13.648 -16.703 1 90.38 157 GLU B O 1
ATOM 4680 N N . GLN B 1 158 ? 19.078 -12.219 -18.297 1 88.56 158 GLN B N 1
ATOM 4681 C CA . GLN B 1 158 ? 17.656 -11.883 -18.375 1 88.56 158 GLN B CA 1
ATOM 4682 C C . GLN B 1 158 ? 16.859 -13.039 -18.969 1 88.56 158 GLN B C 1
ATOM 4684 O O . GLN B 1 158 ? 15.734 -13.305 -18.516 1 88.56 158 GLN B O 1
ATOM 4689 N N . GLU B 1 159 ? 17.469 -13.672 -19.859 1 90.31 159 GLU B N 1
ATOM 4690 C CA . GLU B 1 159 ? 16.797 -14.773 -20.547 1 90.31 159 GLU B CA 1
ATOM 4691 C C . GLU B 1 159 ? 16.562 -15.953 -19.594 1 90.31 159 GLU B C 1
ATOM 4693 O O . GLU B 1 159 ? 15.555 -16.641 -19.703 1 90.31 159 GLU B O 1
ATOM 4698 N N . VAL B 1 160 ? 17.516 -16.141 -18.734 1 92.56 160 VAL B N 1
ATOM 4699 C CA . VAL B 1 160 ? 17.438 -17.328 -17.891 1 92.56 160 VAL B CA 1
ATOM 4700 C C . VAL B 1 160 ? 16.797 -16.969 -16.547 1 92.56 160 VAL B C 1
ATOM 4702 O O . VAL B 1 160 ? 16.609 -17.828 -15.695 1 92.56 160 VAL B O 1
ATOM 4705 N N . SER B 1 161 ? 16.469 -15.672 -16.453 1 91 161 SER B N 1
ATOM 4706 C CA . SER B 1 161 ? 15.859 -15.219 -15.211 1 91 161 SER B CA 1
ATOM 4707 C C . SER B 1 161 ? 14.359 -15.477 -15.203 1 91 161 SER B C 1
ATOM 4709 O O . SER B 1 161 ? 13.758 -15.703 -16.266 1 91 161 SER B O 1
ATOM 4711 N N . GLY B 1 162 ? 13.859 -15.633 -14.016 1 92.69 162 GLY B N 1
ATOM 4712 C CA . GLY B 1 162 ? 12.414 -15.703 -13.891 1 92.69 162 GLY B CA 1
ATOM 4713 C C . GLY B 1 162 ? 11.938 -16.984 -13.242 1 92.69 162 GLY B C 1
ATOM 4714 O O . GLY B 1 162 ? 12.703 -17.953 -13.102 1 92.69 162 GLY B O 1
ATOM 4715 N N . GLY B 1 163 ? 10.797 -16.984 -12.875 1 96.06 163 GLY B N 1
ATOM 4716 C CA . GLY B 1 163 ? 10.094 -18.094 -12.242 1 96.06 163 GLY B CA 1
ATOM 4717 C C . GLY B 1 163 ? 8.602 -17.859 -12.117 1 96.06 163 GLY B C 1
ATOM 4718 O O . GLY B 1 163 ? 8.086 -16.859 -12.617 1 96.06 163 GLY B O 1
ATOM 4719 N N . ALA B 1 164 ? 7.988 -18.906 -11.57 1 97.12 164 ALA B N 1
ATOM 4720 C CA . ALA B 1 164 ? 6.543 -18.797 -11.406 1 97.12 164 ALA B CA 1
ATOM 4721 C C . ALA B 1 164 ? 6.059 -19.625 -10.219 1 97.12 164 ALA B C 1
ATOM 4723 O O . ALA B 1 164 ? 6.676 -20.625 -9.859 1 97.12 164 ALA B O 1
ATOM 4724 N N . THR B 1 165 ? 5.035 -19.141 -9.586 1 97.94 165 THR B N 1
ATOM 4725 C CA . THR B 1 165 ? 4.219 -19.969 -8.695 1 97.94 165 THR B CA 1
ATOM 4726 C C . THR B 1 165 ? 2.967 -20.453 -9.406 1 97.94 165 THR B C 1
ATOM 4728 O O . THR B 1 165 ? 2.609 -19.953 -10.469 1 97.94 165 THR B O 1
ATOM 4731 N N . ALA B 1 166 ? 2.359 -21.516 -8.844 1 98.19 166 ALA B N 1
ATOM 4732 C CA . ALA B 1 166 ? 1.238 -22.109 -9.562 1 98.19 166 ALA B CA 1
ATOM 4733 C C . ALA B 1 166 ? 0.219 -22.703 -8.586 1 98.19 166 ALA B C 1
ATOM 4735 O O . ALA B 1 166 ? 0.591 -23.297 -7.57 1 98.19 166 ALA B O 1
ATOM 4736 N N . VAL B 1 167 ? -1.014 -22.484 -8.898 1 98.44 167 VAL B N 1
ATOM 4737 C CA . VAL B 1 167 ? -2.1 -23.234 -8.273 1 98.44 167 VAL B CA 1
ATOM 4738 C C . VAL B 1 167 ? -2.982 -23.859 -9.352 1 98.44 167 VAL B C 1
ATOM 4740 O O . VAL B 1 167 ? -3.461 -23.156 -10.25 1 98.44 167 VAL B O 1
ATOM 4743 N N . VAL B 1 168 ? -3.141 -25.188 -9.266 1 98.06 168 VAL B N 1
ATOM 4744 C CA . VAL B 1 168 ? -3.883 -25.922 -10.273 1 98.06 168 VAL B CA 1
ATOM 4745 C C . VAL B 1 168 ? -5.027 -26.688 -9.617 1 98.06 168 VAL B C 1
ATOM 4747 O O . VAL B 1 168 ? -4.844 -27.312 -8.57 1 98.06 168 VAL B O 1
ATOM 4750 N N . ALA B 1 169 ? -6.184 -26.594 -10.219 1 97.94 169 ALA B N 1
ATOM 4751 C CA . ALA B 1 169 ? -7.355 -27.359 -9.789 1 97.94 169 ALA B CA 1
ATOM 4752 C C . ALA B 1 169 ? -7.793 -28.344 -10.867 1 97.94 169 ALA B C 1
ATOM 4754 O O . ALA B 1 169 ? -7.98 -27.969 -12.023 1 97.94 169 ALA B O 1
ATOM 4755 N N . LEU B 1 170 ? -7.891 -29.578 -10.461 1 96.06 170 LEU B N 1
ATOM 4756 C CA . LEU B 1 170 ? -8.383 -30.641 -11.32 1 96.06 170 LEU B CA 1
ATOM 4757 C C . LEU B 1 170 ? -9.672 -31.234 -10.773 1 96.06 170 LEU B C 1
ATOM 4759 O O . LEU B 1 170 ? -9.742 -31.594 -9.594 1 96.06 170 LEU B O 1
ATOM 4763 N N . ILE B 1 171 ? -10.703 -31.188 -11.555 1 94.69 171 ILE B N 1
ATOM 4764 C CA . ILE B 1 171 ? -11.93 -31.906 -11.211 1 94.69 171 ILE B CA 1
ATOM 4765 C C . ILE B 1 171 ? -12.031 -33.156 -12.055 1 94.69 171 ILE B C 1
ATOM 4767 O O . ILE B 1 171 ? -12.125 -33.094 -13.281 1 94.69 171 ILE B O 1
ATOM 4771 N N . HIS B 1 172 ? -11.938 -34.281 -11.398 1 92.62 172 HIS B N 1
ATOM 4772 C CA . HIS B 1 172 ? -12.008 -35.594 -12.031 1 92.62 172 HIS B CA 1
ATOM 4773 C C . HIS B 1 172 ? -12.938 -36.531 -11.266 1 92.62 172 HIS B C 1
ATOM 4775 O O . HIS B 1 172 ? -12.758 -36.75 -10.07 1 92.62 172 HIS B O 1
ATOM 4781 N N . ASN B 1 173 ? -13.938 -37.062 -11.984 1 89.88 173 ASN B N 1
ATOM 4782 C CA . ASN B 1 173 ? -14.922 -37.938 -11.367 1 89.88 173 ASN B CA 1
ATOM 4783 C C . ASN B 1 173 ? -15.586 -37.281 -10.156 1 89.88 173 ASN B C 1
ATOM 4785 O O . ASN B 1 173 ? -15.656 -37.875 -9.086 1 89.88 173 ASN B O 1
ATOM 4789 N N . ASN B 1 174 ? -15.883 -36.094 -10.227 1 91.31 174 ASN B N 1
ATOM 4790 C CA . ASN B 1 174 ? -16.594 -35.312 -9.234 1 91.31 174 ASN B CA 1
ATOM 4791 C C . ASN B 1 174 ? -15.766 -35.094 -7.969 1 91.31 174 ASN B C 1
ATOM 4793 O O . ASN B 1 174 ? -16.312 -34.875 -6.891 1 91.31 174 ASN B O 1
ATOM 4797 N N . LYS B 1 175 ? -14.477 -35.219 -8.172 1 94.81 175 LYS B N 1
ATOM 4798 C CA . LYS B 1 175 ? -13.547 -34.938 -7.078 1 94.81 175 LYS B CA 1
ATOM 4799 C C . LYS B 1 175 ? -12.625 -33.781 -7.43 1 94.81 175 LYS B C 1
ATOM 4801 O O . LYS B 1 175 ? -12.164 -33.656 -8.57 1 94.81 175 LYS B O 1
ATOM 4806 N N . LEU B 1 176 ? -12.406 -32.969 -6.457 1 97 176 LEU B N 1
ATOM 4807 C CA . LEU B 1 176 ? -11.547 -31.812 -6.625 1 97 176 LEU B CA 1
ATOM 4808 C C . LEU B 1 176 ? -10.148 -32.094 -6.09 1 97 176 LEU B C 1
ATOM 4810 O O . LEU B 1 176 ? -9.992 -32.562 -4.957 1 97 176 LEU B O 1
ATOM 4814 N N . TYR B 1 177 ? -9.148 -31.891 -6.914 1 97.5 177 TYR B N 1
ATOM 4815 C CA . TYR B 1 177 ? -7.742 -31.984 -6.539 1 97.5 177 TYR B CA 1
ATOM 4816 C C . TYR B 1 177 ? -7.055 -30.625 -6.699 1 97.5 177 TYR B C 1
ATOM 4818 O O . TYR B 1 177 ? -7.188 -29.969 -7.738 1 97.5 177 TYR B O 1
ATOM 4826 N N . ILE B 1 178 ? -6.352 -30.234 -5.66 1 98.25 178 ILE B N 1
ATOM 4827 C CA . ILE B 1 178 ? -5.617 -28.969 -5.723 1 98.25 178 ILE B CA 1
ATOM 4828 C C . ILE B 1 178 ? -4.117 -29.234 -5.594 1 98.25 178 ILE B C 1
ATOM 4830 O O . ILE B 1 178 ? -3.68 -29.906 -4.656 1 98.25 178 ILE B O 1
ATOM 4834 N N . ALA B 1 179 ? -3.361 -28.781 -6.523 1 98.44 179 ALA B N 1
ATOM 4835 C CA . ALA B 1 179 ? -1.901 -28.797 -6.473 1 98.44 179 ALA B CA 1
ATOM 4836 C C . ALA B 1 179 ? -1.345 -27.375 -6.414 1 98.44 179 ALA B C 1
ATOM 4838 O O . ALA B 1 179 ? -1.623 -26.562 -7.293 1 98.44 179 ALA B O 1
ATOM 4839 N N . ASN B 1 180 ? -0.552 -27.125 -5.395 1 98.25 180 ASN B N 1
ATOM 4840 C CA . ASN B 1 180 ? -0.051 -25.766 -5.176 1 98.25 180 ASN B CA 1
ATOM 4841 C C . ASN B 1 180 ? 1.473 -25.734 -5.105 1 98.25 180 ASN B C 1
ATOM 4843 O O . ASN B 1 180 ? 2.084 -26.594 -4.469 1 98.25 180 ASN B O 1
ATOM 4847 N N . VAL B 1 181 ? 2.066 -24.812 -5.84 1 98.56 181 VAL B N 1
ATOM 4848 C CA . VAL B 1 181 ? 3.48 -24.469 -5.742 1 98.56 181 VAL B CA 1
ATOM 4849 C C . VAL B 1 181 ? 3.629 -22.969 -5.492 1 98.56 181 VAL B C 1
ATOM 4851 O O . VAL B 1 181 ? 3.541 -22.172 -6.426 1 98.56 181 VAL B O 1
ATOM 4854 N N . GLY B 1 182 ? 3.809 -22.625 -4.207 1 98.19 182 GLY B N 1
ATOM 4855 C CA . GLY B 1 182 ? 4.09 -21.219 -3.939 1 98.19 182 GLY B CA 1
ATOM 4856 C C . GLY B 1 182 ? 3 -20.547 -3.133 1 98.19 182 GLY B C 1
ATOM 4857 O O . GLY B 1 182 ? 2.545 -21.078 -2.119 1 98.19 182 GLY B O 1
ATOM 4858 N N . THR B 1 183 ? 2.613 -19.281 -3.648 1 96.44 183 THR B N 1
ATOM 4859 C CA . THR B 1 183 ? 1.87 -18.422 -2.738 1 96.44 183 THR B CA 1
ATOM 4860 C C . THR B 1 183 ? 0.464 -18.156 -3.268 1 96.44 183 THR B C 1
ATOM 4862 O O . THR B 1 183 ? -0.296 -17.391 -2.672 1 96.44 183 THR B O 1
ATOM 4865 N N . ASN B 1 184 ? 0.131 -18.766 -4.391 1 96.44 184 ASN B N 1
ATOM 4866 C CA . ASN B 1 184 ? -1.252 -18.641 -4.836 1 96.44 184 ASN B CA 1
ATOM 4867 C C . ASN B 1 184 ? -2.223 -19.25 -3.832 1 96.44 184 ASN B C 1
ATOM 4869 O O . ASN B 1 184 ? -1.808 -19.969 -2.918 1 96.44 184 ASN B O 1
ATOM 4873 N N . ARG B 1 185 ? -3.514 -18.859 -4.004 1 97.25 185 ARG B N 1
ATOM 4874 C CA . ARG B 1 185 ? -4.477 -19.344 -3.012 1 97.25 185 ARG B CA 1
ATOM 4875 C C . ARG B 1 185 ? -5.703 -19.938 -3.686 1 97.25 185 ARG B C 1
ATOM 4877 O O . ARG B 1 185 ? -6.184 -19.422 -4.695 1 97.25 185 ARG B O 1
ATOM 4884 N N . ALA B 1 186 ? -6.188 -21.078 -3.117 1 97.94 186 ALA B N 1
ATOM 4885 C CA . ALA B 1 186 ? -7.426 -21.719 -3.549 1 97.94 186 ALA B CA 1
ATOM 4886 C C . ALA B 1 186 ? -8.477 -21.672 -2.441 1 97.94 186 ALA B C 1
ATOM 4888 O O . ALA B 1 186 ? -8.203 -22.094 -1.309 1 97.94 186 ALA B O 1
ATOM 4889 N N . LEU B 1 187 ? -9.664 -21.172 -2.77 1 97.44 187 LEU B N 1
ATOM 4890 C CA . LEU B 1 187 ? -10.789 -21.156 -1.837 1 97.44 187 LEU B CA 1
ATOM 4891 C C . LEU B 1 187 ? -11.977 -21.922 -2.404 1 97.44 187 LEU B C 1
ATOM 4893 O O . LEU B 1 187 ? -12.328 -21.75 -3.574 1 97.44 187 LEU B O 1
ATOM 4897 N N . LEU B 1 188 ? -12.508 -22.812 -1.61 1 96.88 188 LEU B N 1
ATOM 4898 C CA . LEU B 1 188 ? -13.766 -23.469 -1.941 1 96.88 188 LEU B CA 1
ATOM 4899 C C . LEU B 1 188 ? -14.906 -22.906 -1.1 1 96.88 188 LEU B C 1
ATOM 4901 O O . LEU B 1 188 ? -14.82 -22.875 0.13 1 96.88 188 LEU B O 1
ATOM 4905 N N . CYS B 1 189 ? -15.867 -22.375 -1.729 1 95.31 189 CYS B N 1
ATOM 4906 C CA . CYS B 1 189 ? -17.062 -21.875 -1.055 1 95.31 189 CYS B CA 1
ATOM 4907 C C . CYS B 1 189 ? -18.234 -22.812 -1.258 1 95.31 189 CYS B C 1
ATOM 4909 O O . CYS B 1 189 ? -18.656 -23.062 -2.393 1 95.31 189 CYS B O 1
ATOM 4911 N N . LYS B 1 190 ? -18.766 -23.344 -0.22 1 93.62 190 LYS B N 1
ATOM 4912 C CA . LYS B 1 190 ? -19.938 -24.203 -0.252 1 93.62 190 LYS B CA 1
ATOM 4913 C C . LYS B 1 190 ? -21.172 -23.484 0.291 1 93.62 190 LYS B C 1
ATOM 4915 O O . LYS B 1 190 ? -21.172 -23.031 1.435 1 93.62 190 LYS B O 1
ATOM 4920 N N . SER B 1 191 ? -22.109 -23.391 -0.592 1 90.75 191 SER B N 1
ATOM 4921 C CA . SER B 1 191 ? -23.359 -22.781 -0.157 1 90.75 191 SER B CA 1
ATOM 4922 C C . SER B 1 191 ? -24.266 -23.812 0.512 1 90.75 191 SER B C 1
ATOM 4924 O O . SER B 1 191 ? -24.562 -24.859 -0.07 1 90.75 191 SER B O 1
ATOM 4926 N N . THR B 1 192 ? -24.703 -23.531 1.692 1 87.44 192 THR B N 1
ATOM 4927 C CA . THR B 1 192 ? -25.562 -24.453 2.422 1 87.44 192 THR B CA 1
ATOM 4928 C C . THR B 1 192 ? -27.031 -24.188 2.104 1 87.44 192 THR B C 1
ATOM 4930 O O . THR B 1 192 ? -27.359 -23.172 1.475 1 87.44 192 THR B O 1
ATOM 4933 N N . SER B 1 193 ? -27.828 -25.078 2.545 1 83.62 193 SER B N 1
ATOM 4934 C CA . SER B 1 193 ? -29.25 -24.984 2.287 1 83.62 193 SER B CA 1
ATOM 4935 C C . SER B 1 193 ? -29.859 -23.75 2.953 1 83.62 193 SER B C 1
ATOM 4937 O O . SER B 1 193 ? -30.859 -23.203 2.471 1 83.62 193 SER B O 1
ATOM 4939 N N . ASP B 1 194 ? -29.25 -23.234 3.967 1 84 194 ASP B N 1
ATOM 4940 C CA . ASP B 1 194 ? -29.75 -22.078 4.695 1 84 194 ASP B CA 1
ATOM 4941 C C . ASP B 1 194 ? -29.25 -20.781 4.07 1 84 194 ASP B C 1
ATOM 4943 O O . ASP B 1 194 ? -29.5 -19.688 4.602 1 84 194 ASP B O 1
ATOM 4947 N N . GLY B 1 195 ? -28.547 -20.891 3.047 1 80.44 195 GLY B N 1
ATOM 4948 C CA . GLY B 1 195 ? -28.078 -19.703 2.336 1 80.44 195 GLY B CA 1
ATOM 4949 C C . GLY B 1 195 ? -26.75 -19.172 2.852 1 80.44 195 GLY B C 1
ATOM 4950 O O . GLY B 1 195 ? -26.344 -18.062 2.506 1 80.44 195 GLY B O 1
ATOM 4951 N N . GLN B 1 196 ? -26.156 -19.953 3.668 1 87.44 196 GLN B N 1
ATOM 4952 C CA . GLN B 1 196 ? -24.859 -19.531 4.191 1 87.44 196 GLN B CA 1
ATOM 4953 C C . GLN B 1 196 ? -23.719 -20.078 3.332 1 87.44 196 GLN B C 1
ATOM 4955 O O . GLN B 1 196 ? -23.844 -21.141 2.73 1 87.44 196 GLN B O 1
ATOM 4960 N N . ASN B 1 197 ? -22.641 -19.234 3.256 1 89.62 197 ASN B N 1
ATOM 4961 C CA . ASN B 1 197 ? -21.469 -19.656 2.506 1 89.62 197 ASN B CA 1
ATOM 4962 C C . ASN B 1 197 ? -20.359 -20.125 3.432 1 89.62 197 ASN B C 1
ATOM 4964 O O . ASN B 1 197 ? -19.859 -19.375 4.27 1 89.62 197 ASN B O 1
ATOM 4968 N N . GLN B 1 198 ? -20.062 -21.375 3.314 1 92.94 198 GLN B N 1
ATOM 4969 C CA . GLN B 1 198 ? -18.906 -21.938 4.008 1 92.94 198 GLN B CA 1
ATOM 4970 C C . GLN B 1 198 ? -17.641 -21.766 3.189 1 92.94 198 GLN B C 1
ATOM 4972 O O . GLN B 1 198 ? -17.547 -22.234 2.055 1 92.94 198 GLN B O 1
ATOM 4977 N N . VAL B 1 199 ? -16.656 -21.062 3.801 1 95.06 199 VAL B N 1
ATOM 4978 C CA . VAL B 1 199 ? -15.414 -20.75 3.094 1 95.06 199 VAL B CA 1
ATOM 4979 C C . VAL B 1 199 ? -14.305 -21.688 3.561 1 95.06 199 VAL B C 1
ATOM 4981 O O . VAL B 1 199 ? -14 -21.75 4.754 1 95.06 199 VAL B O 1
ATOM 4984 N N . ILE B 1 200 ? -13.695 -22.422 2.627 1 95.38 200 ILE B N 1
ATOM 4985 C CA . ILE B 1 200 ? -12.617 -23.359 2.926 1 95.38 200 ILE B CA 1
ATOM 4986 C C . ILE B 1 200 ? -11.367 -22.969 2.129 1 95.38 200 ILE B C 1
ATOM 4988 O O . ILE B 1 200 ? -11.383 -23 0.896 1 95.38 200 ILE B O 1
ATOM 4992 N N . GLN B 1 201 ? -10.367 -22.594 2.824 1 96.25 201 GLN B N 1
ATOM 4993 C CA . GLN B 1 201 ? -9.078 -22.422 2.156 1 96.25 201 GLN B CA 1
ATOM 4994 C C . GLN B 1 201 ? -8.359 -23.766 2.014 1 96.25 201 GLN B C 1
ATOM 4996 O O . GLN B 1 201 ? -8.18 -24.484 2.998 1 96.25 201 GLN B O 1
ATOM 5001 N N . ILE B 1 202 ? -7.977 -24.094 0.824 1 96.69 202 ILE B N 1
ATOM 5002 C CA . ILE B 1 202 ? -7.312 -25.375 0.582 1 96.69 202 ILE B CA 1
ATOM 5003 C C . ILE B 1 202 ? -5.801 -25.156 0.51 1 96.69 202 ILE B C 1
ATOM 5005 O O . ILE B 1 202 ? -5.297 -24.547 -0.439 1 96.69 202 ILE B O 1
ATOM 5009 N N . GLY B 1 203 ? -5.137 -25.641 1.492 1 94.38 203 GLY B N 1
ATOM 5010 C CA . GLY B 1 203 ? -3.691 -25.484 1.568 1 94.38 203 GLY B CA 1
ATOM 5011 C C . GLY B 1 203 ? -3.27 -24.156 2.17 1 94.38 203 GLY B C 1
ATOM 5012 O O . GLY B 1 203 ? -4.113 -23.359 2.572 1 94.38 203 GLY B O 1
ATOM 5013 N N . ARG B 1 204 ? -1.949 -24 2.287 1 95.12 204 ARG B N 1
ATOM 5014 C CA . ARG B 1 204 ? -1.333 -22.781 2.803 1 95.12 204 ARG B CA 1
ATOM 5015 C C . ARG B 1 204 ? -0.223 -22.297 1.877 1 95.12 204 ARG B C 1
ATOM 5017 O O . ARG B 1 204 ? 0.42 -23.109 1.195 1 95.12 204 ARG B O 1
ATOM 5024 N N . PRO B 1 205 ? -0.115 -20.984 1.881 1 95.75 205 PRO B N 1
ATOM 5025 C CA . PRO B 1 205 ? 0.984 -20.484 1.052 1 95.75 205 PRO B CA 1
ATOM 5026 C C . PRO B 1 205 ? 2.352 -20.969 1.533 1 95.75 205 PRO B C 1
ATOM 5028 O O . PRO B 1 205 ? 2.576 -21.094 2.74 1 95.75 205 PRO B O 1
ATOM 5031 N N . HIS B 1 206 ? 3.199 -21.203 0.606 1 97.94 206 HIS B N 1
ATOM 5032 C CA . HIS B 1 206 ? 4.555 -21.641 0.914 1 97.94 206 HIS B CA 1
ATOM 5033 C C . HIS B 1 206 ? 5.488 -20.453 1.106 1 97.94 206 HIS B C 1
ATOM 5035 O O . HIS B 1 206 ? 6.176 -20.031 0.17 1 97.94 206 HIS B O 1
ATOM 5041 N N . THR B 1 207 ? 5.543 -19.953 2.303 1 95.81 207 THR B N 1
ATOM 5042 C CA . THR B 1 207 ? 6.371 -18.812 2.666 1 95.81 207 THR B CA 1
ATOM 5043 C C . THR B 1 207 ? 7.195 -19.109 3.912 1 95.81 207 THR B C 1
ATOM 5045 O O . THR B 1 207 ? 7.121 -20.219 4.461 1 95.81 207 THR B O 1
ATOM 5048 N N . THR B 1 208 ? 7.941 -18.125 4.383 1 92.88 208 THR B N 1
ATOM 5049 C CA . THR B 1 208 ? 8.75 -18.266 5.59 1 92.88 208 THR B CA 1
ATOM 5050 C C . THR B 1 208 ? 7.879 -18.172 6.84 1 92.88 208 THR B C 1
ATOM 5052 O O . THR B 1 208 ? 8.383 -18.25 7.961 1 92.88 208 THR B O 1
ATOM 5055 N N . GLU B 1 209 ? 6.562 -18.062 6.629 1 90.12 209 GLU B N 1
ATOM 5056 C CA . GLU B 1 209 ? 5.621 -18.094 7.746 1 90.12 209 GLU B CA 1
ATOM 5057 C C . GLU B 1 209 ? 5.012 -19.484 7.906 1 90.12 209 GLU B C 1
ATOM 5059 O O . GLU B 1 209 ? 4.348 -19.766 8.906 1 90.12 209 GLU B O 1
ATOM 5064 N N . ASN B 1 210 ? 5.172 -20.312 6.926 1 95.44 210 ASN B N 1
ATOM 5065 C CA . ASN B 1 210 ? 4.672 -21.672 6.945 1 95.44 210 ASN B CA 1
ATOM 5066 C C . ASN B 1 210 ? 5.594 -22.594 7.738 1 95.44 210 ASN B C 1
ATOM 5068 O O . ASN B 1 210 ? 6.707 -22.891 7.301 1 95.44 210 ASN B O 1
ATOM 5072 N N . GLU B 1 211 ? 5.105 -23.125 8.789 1 94.94 211 GLU B N 1
ATOM 5073 C CA . GLU B 1 211 ? 5.922 -23.922 9.695 1 94.94 211 GLU B CA 1
ATOM 5074 C C . GLU B 1 211 ? 6.418 -25.188 9.023 1 94.94 211 GLU B C 1
ATOM 5076 O O . GLU B 1 211 ? 7.535 -25.641 9.281 1 94.94 211 GLU B O 1
ATOM 5081 N N . ASP B 1 212 ? 5.625 -25.797 8.25 1 96.5 212 ASP B N 1
ATOM 5082 C CA . ASP B 1 212 ? 6.039 -27 7.543 1 96.5 212 ASP B CA 1
ATOM 5083 C C . ASP B 1 212 ? 7.199 -26.719 6.594 1 96.5 212 ASP B C 1
ATOM 5085 O O . ASP B 1 212 ? 8.141 -27.5 6.496 1 96.5 212 ASP B O 1
ATOM 5089 N N . GLU B 1 213 ? 7.105 -25.625 5.902 1 97.31 213 GLU B N 1
ATOM 5090 C CA . GLU B 1 213 ? 8.172 -25.219 4.996 1 97.31 213 GLU B CA 1
ATOM 5091 C C . GLU B 1 213 ? 9.453 -24.891 5.762 1 97.31 213 GLU B C 1
ATOM 5093 O O . GLU B 1 213 ? 10.547 -25.25 5.328 1 97.31 213 GLU B O 1
ATOM 5098 N N . LEU B 1 214 ? 9.297 -24.234 6.883 1 96.44 214 LEU B N 1
ATOM 5099 C CA . LEU B 1 214 ? 10.453 -23.891 7.703 1 96.44 214 LEU B CA 1
ATOM 5100 C C . LEU B 1 214 ? 11.141 -25.156 8.219 1 96.44 214 LEU B C 1
ATOM 5102 O O . LEU B 1 214 ? 12.367 -25.219 8.289 1 96.44 214 LEU B O 1
ATOM 5106 N N . GLN B 1 215 ? 10.328 -26.109 8.594 1 97 215 GLN B N 1
ATOM 5107 C CA . GLN B 1 215 ? 10.891 -27.375 9.047 1 97 215 GLN B CA 1
ATOM 5108 C C . GLN B 1 215 ? 11.672 -28.062 7.93 1 97 215 GLN B C 1
ATOM 5110 O O . GLN B 1 215 ? 12.734 -28.625 8.172 1 97 215 GLN B O 1
ATOM 5115 N N . ARG B 1 216 ? 11.125 -28.047 6.785 1 97.25 216 ARG B N 1
ATOM 5116 C CA . ARG B 1 216 ? 11.812 -28.609 5.629 1 97.25 216 ARG B CA 1
ATOM 5117 C C . ARG B 1 216 ? 13.148 -27.906 5.398 1 97.25 216 ARG B C 1
ATOM 5119 O O . ARG B 1 216 ? 14.172 -28.578 5.191 1 97.25 216 ARG B O 1
ATOM 5126 N N . LEU B 1 217 ? 13.188 -26.609 5.488 1 97.44 217 LEU B N 1
ATOM 5127 C CA . LEU B 1 217 ? 14.398 -25.844 5.258 1 97.44 217 LEU B CA 1
ATOM 5128 C C . LEU B 1 217 ? 15.398 -26.047 6.391 1 97.44 217 LEU B C 1
ATOM 5130 O O . LEU B 1 217 ? 16.609 -26.094 6.16 1 97.44 217 LEU B O 1
ATOM 5134 N N . ALA B 1 218 ? 14.859 -26.109 7.57 1 97.06 218 ALA B N 1
ATOM 5135 C CA . ALA B 1 218 ? 15.719 -26.406 8.719 1 97.06 218 ALA B CA 1
ATOM 5136 C C . ALA B 1 218 ? 16.422 -27.75 8.531 1 97.06 218 ALA B C 1
ATOM 5138 O O . ALA B 1 218 ? 17.594 -27.906 8.898 1 97.06 218 ALA B O 1
ATOM 5139 N N . GLY B 1 219 ? 15.758 -28.688 8.055 1 97.44 219 GLY B N 1
ATOM 5140 C CA . GLY B 1 219 ? 16.312 -30 7.793 1 97.44 219 GLY B CA 1
ATOM 5141 C C . GLY B 1 219 ? 17.469 -29.984 6.805 1 97.44 219 GLY B C 1
ATOM 5142 O O . GLY B 1 219 ? 18.297 -30.891 6.781 1 97.44 219 GLY B O 1
ATOM 5143 N N . LEU B 1 220 ? 17.5 -28.953 6.066 1 97.62 220 LEU B N 1
ATOM 5144 C CA . LEU B 1 220 ? 18.562 -28.781 5.086 1 97.62 220 LEU B CA 1
ATOM 5145 C C . LEU B 1 220 ? 19.734 -28.031 5.68 1 97.62 220 LEU B C 1
ATOM 5147 O O . LEU B 1 220 ? 20.734 -27.766 4.992 1 97.62 220 LEU B O 1
ATOM 5151 N N . GLY B 1 221 ? 19.516 -27.516 6.953 1 97.12 221 GLY B N 1
ATOM 5152 C CA . GLY B 1 221 ? 20.609 -26.859 7.629 1 97.12 221 GLY B CA 1
ATOM 5153 C C . GLY B 1 221 ? 20.5 -25.344 7.617 1 97.12 221 GLY B C 1
ATOM 5154 O O . GLY B 1 221 ? 21.438 -24.641 8 1 97.12 221 GLY B O 1
ATOM 5155 N N . LEU B 1 222 ? 19.391 -24.844 7.195 1 97.06 222 LEU B N 1
ATOM 5156 C CA . LEU B 1 222 ? 19.25 -23.406 7.086 1 97.06 222 LEU B CA 1
ATOM 5157 C C . LEU B 1 222 ? 18.781 -22.797 8.406 1 97.06 222 LEU B C 1
ATOM 5159 O O . LEU B 1 222 ? 18.156 -23.484 9.219 1 97.06 222 LEU B O 1
ATOM 5163 N N . ASP B 1 223 ? 19.094 -21.516 8.594 1 96 223 ASP B N 1
ATOM 5164 C CA . ASP B 1 223 ? 18.719 -20.766 9.789 1 96 223 ASP B CA 1
ATOM 5165 C C . ASP B 1 223 ? 17.281 -20.234 9.672 1 96 223 ASP B C 1
ATOM 5167 O O . ASP B 1 223 ? 17.047 -19.219 9.031 1 96 223 ASP B O 1
ATOM 5171 N N . VAL B 1 224 ? 16.469 -20.828 10.414 1 93.81 224 VAL B N 1
ATOM 5172 C CA . VAL B 1 224 ? 15.047 -20.547 10.312 1 93.81 224 VAL B CA 1
ATOM 5173 C C . VAL B 1 224 ? 14.773 -19.125 10.797 1 93.81 224 VAL B C 1
ATOM 5175 O O . VAL B 1 224 ? 13.945 -18.406 10.227 1 93.81 224 VAL B O 1
ATOM 5178 N N . SER B 1 225 ? 15.383 -18.734 11.82 1 90.5 225 SER B N 1
ATOM 5179 C CA . SER B 1 225 ? 15.195 -17.391 12.344 1 90.5 225 SER B CA 1
ATOM 5180 C C . SER B 1 225 ? 15.609 -16.344 11.32 1 90.5 225 SER B C 1
ATOM 5182 O O . SER B 1 225 ? 14.922 -15.328 11.148 1 90.5 225 SER B O 1
ATOM 5184 N N . GLY B 1 226 ? 16.703 -16.656 10.688 1 87.06 226 GLY B N 1
ATOM 5185 C CA . GLY B 1 226 ? 17.172 -15.75 9.648 1 87.06 226 GLY B CA 1
ATOM 5186 C C . GLY B 1 226 ? 16.219 -15.656 8.469 1 87.06 226 GLY B C 1
ATOM 5187 O O . GLY B 1 226 ? 15.992 -14.57 7.93 1 87.06 226 GLY B O 1
ATOM 5188 N N . LEU B 1 227 ? 15.68 -16.781 8.18 1 90.5 227 LEU B N 1
ATOM 5189 C CA . LEU B 1 227 ? 14.742 -16.828 7.062 1 90.5 227 LEU B CA 1
ATOM 5190 C C . LEU B 1 227 ? 13.469 -16.062 7.379 1 90.5 227 LEU B C 1
ATOM 5192 O O . LEU B 1 227 ? 12.961 -15.312 6.535 1 90.5 227 LEU B O 1
ATOM 5196 N N . ARG B 1 228 ? 12.977 -16.234 8.539 1 87.19 228 ARG B N 1
ATOM 5197 C CA . ARG B 1 228 ? 11.773 -15.523 8.961 1 87.19 228 ARG B CA 1
ATOM 5198 C C . ARG B 1 228 ? 11.984 -14.016 8.938 1 87.19 228 ARG B C 1
ATOM 5200 O O . ARG B 1 228 ? 11.109 -13.266 8.492 1 87.19 228 ARG B O 1
ATOM 5207 N N . GLN B 1 229 ? 13.102 -13.625 9.32 1 75.75 229 GLN B N 1
ATOM 5208 C CA . GLN B 1 229 ? 13.422 -12.203 9.391 1 75.75 229 GLN B CA 1
ATOM 5209 C C . GLN B 1 229 ? 13.562 -11.609 7.988 1 75.75 229 GLN B C 1
ATOM 5211 O O . GLN B 1 229 ? 13.148 -10.477 7.746 1 75.75 229 GLN B O 1
ATOM 5216 N N . ALA B 1 230 ? 14.18 -12.398 7.148 1 76.5 230 ALA B N 1
ATOM 5217 C CA . ALA B 1 230 ? 14.398 -11.914 5.789 1 76.5 230 ALA B CA 1
ATOM 5218 C C . ALA B 1 230 ? 13.07 -11.766 5.039 1 76.5 230 ALA B C 1
ATOM 5220 O O . ALA B 1 230 ? 12.891 -10.812 4.27 1 76.5 230 ALA B O 1
ATOM 5221 N N . ALA B 1 231 ? 12.125 -12.555 5.211 1 78.31 231 ALA B N 1
ATOM 5222 C CA . ALA B 1 231 ? 10.797 -12.578 4.613 1 78.31 231 ALA B CA 1
ATOM 5223 C C . ALA B 1 231 ? 10.867 -12.891 3.123 1 78.31 231 ALA B C 1
ATOM 5225 O O . ALA B 1 231 ? 10.062 -13.68 2.611 1 78.31 231 ALA B O 1
ATOM 5226 N N . LEU B 1 232 ? 11.852 -12.297 2.465 1 83.38 232 LEU B N 1
ATOM 5227 C CA . LEU B 1 232 ? 12.047 -12.539 1.039 1 83.38 232 LEU B CA 1
ATOM 5228 C C . LEU B 1 232 ? 13.312 -13.344 0.791 1 83.38 232 LEU B C 1
ATOM 5230 O O . LEU B 1 232 ? 14.336 -13.117 1.448 1 83.38 232 LEU B O 1
ATOM 5234 N N . ILE B 1 233 ? 13.25 -14.297 -0.083 1 89.88 233 ILE B N 1
ATOM 5235 C CA . ILE B 1 233 ? 14.398 -15.078 -0.526 1 89.88 233 ILE B CA 1
ATOM 5236 C C . ILE B 1 233 ? 14.703 -14.766 -1.989 1 89.88 233 ILE B C 1
ATOM 5238 O O . ILE B 1 233 ? 13.953 -15.164 -2.885 1 89.88 233 ILE B O 1
ATOM 5242 N N . ALA B 1 234 ? 15.758 -14.094 -2.143 1 87.62 234 ALA B N 1
ATOM 5243 C CA . ALA B 1 234 ? 16.156 -13.664 -3.482 1 87.62 234 ALA B CA 1
ATOM 5244 C C . ALA B 1 234 ? 15.008 -12.93 -4.176 1 87.62 234 ALA B C 1
ATOM 5246 O O . ALA B 1 234 ? 14.672 -13.234 -5.32 1 87.62 234 ALA B O 1
ATOM 5247 N N . GLY B 1 235 ? 14.312 -12.195 -3.516 1 80.31 235 GLY B N 1
ATOM 5248 C CA . GLY B 1 235 ? 13.328 -11.289 -4.086 1 80.31 235 GLY B CA 1
ATOM 5249 C C . GLY B 1 235 ? 11.914 -11.836 -4.047 1 80.31 235 GLY B C 1
ATOM 5250 O O . GLY B 1 235 ? 10.961 -11.133 -4.375 1 80.31 235 GLY B O 1
ATOM 5251 N N . GLN B 1 236 ? 11.758 -13.094 -3.688 1 87.88 236 GLN B N 1
ATOM 5252 C CA . GLN B 1 236 ? 10.438 -13.711 -3.658 1 87.88 236 GLN B CA 1
ATOM 5253 C C . GLN B 1 236 ? 10.102 -14.219 -2.26 1 87.88 236 GLN B C 1
ATOM 5255 O O . GLN B 1 236 ? 10.984 -14.656 -1.522 1 87.88 236 GLN B O 1
ATOM 5260 N N . SER B 1 237 ? 8.812 -14.211 -1.984 1 89.19 237 SER B N 1
ATOM 5261 C CA . SER B 1 237 ? 8.383 -14.664 -0.667 1 89.19 237 SER B CA 1
ATOM 5262 C C . SER B 1 237 ? 8.18 -16.172 -0.646 1 89.19 237 SER B C 1
ATOM 5264 O O . SER B 1 237 ? 8.133 -16.781 0.424 1 89.19 237 SER B O 1
ATOM 5266 N N . SER B 1 238 ? 8.133 -16.797 -1.783 1 95.94 238 SER B N 1
ATOM 5267 C CA . SER B 1 238 ? 7.754 -18.203 -1.889 1 95.94 238 SER B CA 1
ATOM 5268 C C . SER B 1 238 ? 8.953 -19.125 -1.662 1 95.94 238 SER B C 1
ATOM 5270 O O . SER B 1 238 ? 10.062 -18.828 -2.111 1 95.94 238 SER B O 1
ATOM 5272 N N . THR B 1 239 ? 8.734 -20.25 -1.039 1 97.62 239 THR B N 1
ATOM 5273 C CA . THR B 1 239 ? 9.766 -21.266 -0.82 1 97.62 239 THR B CA 1
ATOM 5274 C C . THR B 1 239 ? 9.648 -22.391 -1.847 1 97.62 239 THR B C 1
ATOM 5276 O O . THR B 1 239 ? 10.484 -23.297 -1.885 1 97.62 239 THR B O 1
ATOM 5279 N N . ARG B 1 240 ? 8.617 -22.406 -2.621 1 98.12 240 ARG B N 1
ATOM 5280 C CA . ARG B 1 240 ? 8.445 -23.281 -3.771 1 98.12 240 ARG B CA 1
ATOM 5281 C C . ARG B 1 240 ? 8.203 -22.484 -5.043 1 98.12 240 ARG B C 1
ATOM 5283 O O . ARG B 1 240 ? 7.359 -21.578 -5.066 1 98.12 240 ARG B O 1
ATOM 5290 N N . ARG B 1 241 ? 9.008 -22.797 -6.043 1 97.88 241 ARG B N 1
ATOM 5291 C CA . ARG B 1 241 ? 8.938 -22.047 -7.289 1 97.88 241 ARG B CA 1
ATOM 5292 C C . ARG B 1 241 ? 9.25 -22.938 -8.484 1 97.88 241 ARG B C 1
ATOM 5294 O O . ARG B 1 241 ? 10.031 -23.891 -8.375 1 97.88 241 ARG B O 1
ATOM 5301 N N . ILE B 1 242 ? 8.633 -22.656 -9.586 1 98.19 242 ILE B N 1
ATOM 5302 C CA . ILE B 1 242 ? 8.984 -23.297 -10.844 1 98.19 242 ILE B CA 1
ATOM 5303 C C . ILE B 1 242 ? 10 -22.438 -11.602 1 98.19 242 ILE B C 1
ATOM 5305 O O . ILE B 1 242 ? 9.852 -21.219 -11.672 1 98.19 242 ILE B O 1
ATOM 5309 N N . GLY B 1 243 ? 10.984 -23.109 -12.102 1 97.38 243 GLY B N 1
ATOM 5310 C CA . GLY B 1 243 ? 12.07 -22.344 -12.703 1 97.38 243 GLY B CA 1
ATOM 5311 C C . GLY B 1 243 ? 12.984 -21.688 -11.68 1 97.38 243 GLY B C 1
ATOM 5312 O O . GLY B 1 243 ? 13.469 -22.359 -10.766 1 97.38 243 GLY B O 1
ATOM 5313 N N . ASP B 1 244 ? 13.312 -20.406 -11.891 1 95.94 244 ASP B N 1
ATOM 5314 C CA . ASP B 1 244 ? 14.148 -19.625 -10.984 1 95.94 244 ASP B CA 1
ATOM 5315 C C . ASP B 1 244 ? 15.516 -20.281 -10.789 1 95.94 244 ASP B C 1
ATOM 5317 O O . ASP B 1 244 ? 15.883 -20.641 -9.664 1 95.94 244 ASP B O 1
ATOM 5321 N N . TYR B 1 245 ? 16.234 -20.359 -11.797 1 94.19 245 TYR B N 1
ATOM 5322 C CA . TYR B 1 245 ? 17.516 -21.078 -11.891 1 94.19 245 TYR B CA 1
ATOM 5323 C C . TYR B 1 245 ? 18.469 -20.609 -10.805 1 94.19 245 TYR B C 1
ATOM 5325 O O . TYR B 1 245 ? 19.172 -21.422 -10.195 1 94.19 245 TYR B O 1
ATOM 5333 N N . ARG B 1 246 ? 18.562 -19.422 -10.453 1 91.06 246 ARG B N 1
ATOM 5334 C CA . ARG B 1 246 ? 19.531 -18.844 -9.531 1 91.06 246 ARG B CA 1
ATOM 5335 C C . ARG B 1 246 ? 19.422 -19.469 -8.148 1 91.06 246 ARG B C 1
ATOM 5337 O O . ARG B 1 246 ? 20.422 -19.891 -7.562 1 91.06 246 ARG B O 1
ATOM 5344 N N . VAL B 1 247 ? 18.219 -19.625 -7.684 1 94.75 247 VAL B N 1
ATOM 5345 C CA . VAL B 1 247 ? 18.031 -20.094 -6.316 1 94.75 247 VAL B CA 1
ATOM 5346 C C . VAL B 1 247 ? 18.094 -21.625 -6.285 1 94.75 247 VAL B C 1
ATOM 5348 O O . VAL B 1 247 ? 18.219 -22.219 -5.215 1 94.75 247 VAL B O 1
ATOM 5351 N N . LYS B 1 248 ? 17.969 -22.266 -7.379 1 94.06 248 LYS B N 1
ATOM 5352 C CA . LYS B 1 248 ? 17.969 -23.719 -7.406 1 94.06 248 LYS B CA 1
ATOM 5353 C C . LYS B 1 248 ? 19.375 -24.266 -7.676 1 94.06 248 LYS B C 1
ATOM 5355 O O . LYS B 1 248 ? 19.781 -25.25 -7.078 1 94.06 248 LYS B O 1
ATOM 5360 N N . TYR B 1 249 ? 20.141 -23.516 -8.516 1 91 249 TYR B N 1
ATOM 5361 C CA . TYR B 1 249 ? 21.406 -24.094 -8.914 1 91 249 TYR B CA 1
ATOM 5362 C C . TYR B 1 249 ? 22.578 -23.234 -8.43 1 91 249 TYR B C 1
ATOM 5364 O O . TYR B 1 249 ? 23.719 -23.688 -8.414 1 91 249 TYR B O 1
ATOM 5372 N N . ASN B 1 250 ? 22.344 -22.031 -8.031 1 90.5 250 ASN B N 1
ATOM 5373 C CA . ASN B 1 250 ? 23.375 -21.172 -7.477 1 90.5 250 ASN B CA 1
ATOM 5374 C C . ASN B 1 250 ? 23.047 -20.719 -6.055 1 90.5 250 ASN B C 1
ATOM 5376 O O . ASN B 1 250 ? 23.375 -19.609 -5.648 1 90.5 250 ASN B O 1
ATOM 5380 N N . TYR B 1 251 ? 22.281 -21.578 -5.363 1 94.19 251 TYR B N 1
ATOM 5381 C CA . TYR B 1 251 ? 21.812 -21.188 -4.039 1 94.19 251 TYR B CA 1
ATOM 5382 C C . TYR B 1 251 ? 22.984 -21.016 -3.072 1 94.19 251 TYR B C 1
ATOM 5384 O O . TYR B 1 251 ? 22.891 -20.266 -2.105 1 94.19 251 TYR B O 1
ATOM 5392 N N . THR B 1 252 ? 24.125 -21.594 -3.311 1 93.38 252 THR B N 1
ATOM 5393 C CA . THR B 1 252 ? 25.281 -21.516 -2.432 1 93.38 252 THR B CA 1
ATOM 5394 C C . THR B 1 252 ? 25.875 -20.109 -2.434 1 93.38 252 THR B C 1
ATOM 5396 O O . THR B 1 252 ? 26.578 -19.734 -1.504 1 93.38 252 THR B O 1
ATOM 5399 N N . ASP B 1 253 ? 25.578 -19.422 -3.494 1 90.62 253 ASP B N 1
ATOM 5400 C CA . ASP B 1 253 ? 26.078 -18.047 -3.625 1 90.62 253 ASP B CA 1
ATOM 5401 C C . ASP B 1 253 ? 25.172 -17.062 -2.9 1 90.62 253 ASP B C 1
ATOM 5403 O O . ASP B 1 253 ? 25.484 -15.875 -2.807 1 90.62 253 ASP B O 1
ATOM 5407 N N . ILE B 1 254 ? 24.078 -17.484 -2.414 1 90.12 254 ILE B N 1
ATOM 5408 C CA . ILE B 1 254 ? 23.125 -16.656 -1.702 1 90.12 254 ILE B CA 1
ATOM 5409 C C . ILE B 1 254 ? 23.297 -16.828 -0.196 1 90.12 254 ILE B C 1
ATOM 5411 O O . ILE B 1 254 ? 23.094 -17.922 0.337 1 90.12 254 ILE B O 1
ATOM 5415 N N . ASP B 1 255 ? 23.625 -15.805 0.425 1 90.38 255 ASP B N 1
ATOM 5416 C CA . ASP B 1 255 ? 24.016 -15.859 1.833 1 90.38 255 ASP B CA 1
ATOM 5417 C C . ASP B 1 255 ? 22.953 -16.594 2.658 1 90.38 255 ASP B C 1
ATOM 5419 O O . ASP B 1 255 ? 23.266 -17.484 3.443 1 90.38 255 ASP B O 1
ATOM 5423 N N . LEU B 1 256 ? 21.734 -16.344 2.412 1 91.31 256 LEU B N 1
ATOM 5424 C CA . LEU B 1 256 ? 20.625 -16.875 3.197 1 91.31 256 LEU B CA 1
ATOM 5425 C C . LEU B 1 256 ? 20.453 -18.375 2.969 1 91.31 256 LEU B C 1
ATOM 5427 O O . LEU B 1 256 ? 19.891 -19.078 3.805 1 91.31 256 LEU B O 1
ATOM 5431 N N . LEU B 1 257 ? 21.031 -18.844 1.783 1 96.12 257 LEU B N 1
ATOM 5432 C CA . LEU B 1 257 ? 20.781 -20.219 1.379 1 96.12 257 LEU B CA 1
ATOM 5433 C C . LEU B 1 257 ? 22.078 -21.016 1.331 1 96.12 257 LEU B C 1
ATOM 5435 O O . LEU B 1 257 ? 22.062 -22.234 1.094 1 96.12 257 LEU B O 1
ATOM 5439 N N . SER B 1 258 ? 23.156 -20.422 1.646 1 94.62 258 SER B N 1
ATOM 5440 C CA . SER B 1 258 ? 24.484 -20.969 1.385 1 94.62 258 SER B CA 1
ATOM 5441 C C . SER B 1 258 ? 24.734 -22.234 2.211 1 94.62 258 SER B C 1
ATOM 5443 O O . SER B 1 258 ? 25.484 -23.125 1.793 1 94.62 258 SER B O 1
ATOM 5445 N N . ALA B 1 259 ? 24.109 -22.375 3.281 1 95.62 259 ALA B N 1
ATOM 5446 C CA . ALA B 1 259 ? 24.359 -23.484 4.191 1 95.62 259 ALA B CA 1
ATOM 5447 C C . ALA B 1 259 ? 23.531 -24.703 3.795 1 95.62 259 ALA B C 1
ATOM 5449 O O . ALA B 1 259 ? 23.703 -25.797 4.363 1 95.62 259 ALA B O 1
ATOM 5450 N N . ALA B 1 260 ? 22.703 -24.609 2.834 1 96.81 260 ALA B N 1
ATOM 5451 C CA . ALA B 1 260 ? 21.781 -25.688 2.486 1 96.81 260 ALA B CA 1
ATOM 5452 C C . ALA B 1 260 ? 22.516 -26.891 1.931 1 96.81 260 ALA B C 1
ATOM 5454 O O . ALA B 1 260 ? 23.422 -26.75 1.095 1 96.81 260 ALA B O 1
ATOM 5455 N N . LYS B 1 261 ? 22.156 -28.078 2.396 1 96.62 261 LYS B N 1
ATOM 5456 C CA . LYS B 1 261 ? 22.781 -29.312 1.962 1 96.62 261 LYS B CA 1
ATOM 5457 C C . LYS B 1 261 ? 22.281 -29.719 0.574 1 96.62 261 LYS B C 1
ATOM 5459 O O . LYS B 1 261 ? 22.969 -30.453 -0.145 1 96.62 261 LYS B O 1
ATOM 5464 N N . ASN B 1 262 ? 21.109 -29.359 0.312 1 95.44 262 ASN B N 1
ATOM 5465 C CA . ASN B 1 262 ? 20.469 -29.578 -0.978 1 95.44 262 ASN B CA 1
ATOM 5466 C C . ASN B 1 262 ? 19.641 -28.375 -1.408 1 95.44 262 ASN B C 1
ATOM 5468 O O . ASN B 1 262 ? 19.547 -27.391 -0.67 1 95.44 262 ASN B O 1
ATOM 5472 N N . LYS B 1 263 ? 19.078 -28.516 -2.613 1 94.94 263 LYS B N 1
ATOM 5473 C CA . LYS B 1 263 ? 18.297 -27.406 -3.16 1 94.94 263 LYS B CA 1
ATOM 5474 C C . LYS B 1 263 ? 17.172 -27.016 -2.205 1 94.94 263 LYS B C 1
ATOM 5476 O O . LYS B 1 263 ? 16.25 -27.797 -1.951 1 94.94 263 LYS B O 1
ATOM 5481 N N . PRO B 1 264 ? 17.234 -25.828 -1.731 1 96.94 264 PRO B N 1
ATOM 5482 C CA . PRO B 1 264 ? 16.234 -25.438 -0.739 1 96.94 264 PRO B CA 1
ATOM 5483 C C . PRO B 1 264 ? 14.906 -25.016 -1.373 1 96.94 264 PRO B C 1
ATOM 5485 O O . PRO B 1 264 ? 13.836 -25.266 -0.799 1 96.94 264 PRO B O 1
ATOM 5488 N N . ILE B 1 265 ? 14.992 -24.312 -2.531 1 98 265 ILE B N 1
ATOM 5489 C CA . ILE B 1 265 ? 13.789 -23.922 -3.25 1 98 265 ILE B CA 1
ATOM 5490 C C . ILE B 1 265 ? 13.414 -25 -4.27 1 98 265 ILE B C 1
ATOM 5492 O O . ILE B 1 265 ? 14.219 -25.344 -5.129 1 98 265 ILE B O 1
ATOM 5496 N N . ILE B 1 266 ? 12.211 -25.516 -4.156 1 97.94 266 ILE B N 1
ATOM 5497 C CA . ILE B 1 266 ? 11.828 -26.656 -4.965 1 97.94 266 ILE B CA 1
ATOM 5498 C C . ILE B 1 266 ? 10.594 -26.328 -5.797 1 97.94 266 ILE B C 1
ATOM 5500 O O . ILE B 1 266 ? 9.945 -25.297 -5.562 1 97.94 266 ILE B O 1
ATOM 5504 N N . ALA B 1 267 ? 10.305 -27.203 -6.75 1 98.12 267 ALA B N 1
ATOM 5505 C CA . ALA B 1 267 ? 9.125 -27.047 -7.598 1 98.12 267 ALA B CA 1
ATOM 5506 C C . ALA B 1 267 ? 8.086 -28.109 -7.297 1 98.12 267 ALA B C 1
ATOM 5508 O O . ALA B 1 267 ? 7.105 -28.25 -8.031 1 98.12 267 ALA B O 1
ATOM 5509 N N . GLU B 1 268 ? 8.297 -28.797 -6.262 1 97.81 268 GLU B N 1
ATOM 5510 C CA . GLU B 1 268 ? 7.367 -29.859 -5.891 1 97.81 268 GLU B CA 1
ATOM 5511 C C . GLU B 1 268 ? 6.031 -29.297 -5.414 1 97.81 268 GLU B C 1
ATOM 5513 O O . GLU B 1 268 ? 5.992 -28.484 -4.48 1 97.81 268 GLU B O 1
ATOM 5518 N N . PRO B 1 269 ? 4.957 -29.75 -6.004 1 98.31 269 PRO B N 1
ATOM 5519 C CA . PRO B 1 269 ? 3.656 -29.25 -5.559 1 98.31 269 PRO B CA 1
ATOM 5520 C C . PRO B 1 269 ? 3.178 -29.922 -4.27 1 98.31 269 PRO B C 1
ATOM 5522 O O . PRO B 1 269 ? 3.508 -31.078 -4.008 1 98.31 269 PRO B O 1
ATOM 5525 N N . GLU B 1 270 ? 2.539 -29.125 -3.482 1 98.06 270 GLU B N 1
ATOM 5526 C CA . GLU B 1 270 ? 1.744 -29.703 -2.4 1 98.06 270 GLU B CA 1
ATOM 5527 C C . GLU B 1 270 ? 0.333 -30.047 -2.873 1 98.06 270 GLU B C 1
ATOM 5529 O O . GLU B 1 270 ? -0.403 -29.172 -3.328 1 98.06 270 GLU B O 1
ATOM 5534 N N . ILE B 1 271 ? 0.022 -31.312 -2.818 1 97.69 271 ILE B N 1
ATOM 5535 C CA . ILE B 1 271 ? -1.291 -31.781 -3.26 1 97.69 271 ILE B CA 1
ATOM 5536 C C . ILE B 1 271 ? -2.135 -32.156 -2.049 1 97.69 271 ILE B C 1
ATOM 5538 O O . ILE B 1 271 ? -1.826 -33.156 -1.362 1 97.69 271 ILE B O 1
ATOM 5542 N N . GLN B 1 272 ? -3.154 -31.453 -1.853 1 93.19 272 GLN B N 1
ATOM 5543 C CA . GLN B 1 272 ? -4.027 -31.688 -0.706 1 93.19 272 GLN B CA 1
ATOM 5544 C C . GLN B 1 272 ? -4.969 -32.844 -0.964 1 93.19 272 GLN B C 1
ATOM 5546 O O . GLN B 1 272 ? -5.133 -33.281 -2.105 1 93.19 272 GLN B O 1
ATOM 5551 N N . ALA B 1 273 ? -5.516 -33.312 0.15 1 91.25 273 ALA B N 1
ATOM 5552 C CA . ALA B 1 273 ? -6.5 -34.375 0.015 1 91.25 273 ALA B CA 1
ATOM 5553 C C . ALA B 1 273 ? -7.656 -33.938 -0.879 1 91.25 273 ALA B C 1
ATOM 5555 O O . ALA B 1 273 ? -8.109 -32.781 -0.815 1 91.25 273 ALA B O 1
ATOM 5556 N N . SER B 1 274 ? -8.062 -34.969 -1.62 1 94.19 274 SER B N 1
ATOM 5557 C CA . SER B 1 274 ? -9.141 -34.656 -2.551 1 94.19 274 SER B CA 1
ATOM 5558 C C . SER B 1 274 ? -10.438 -34.344 -1.812 1 94.19 274 SER B C 1
ATOM 5560 O O . SER B 1 274 ? -10.656 -34.812 -0.697 1 94.19 274 SER B O 1
ATOM 5562 N N . GLN B 1 275 ? -11.219 -33.5 -2.457 1 94 275 GLN B N 1
ATOM 5563 C CA . GLN B 1 275 ? -12.523 -33.156 -1.913 1 94 275 GLN B CA 1
ATOM 5564 C C . GLN B 1 275 ? -13.648 -33.594 -2.848 1 94 275 GLN B C 1
ATOM 5566 O O . GLN B 1 275 ? -13.609 -33.312 -4.047 1 94 275 GLN B O 1
ATOM 5571 N N . SER B 1 276 ? -14.594 -34.25 -2.248 1 95.31 276 SER B N 1
ATOM 5572 C CA . SER B 1 276 ? -15.75 -34.625 -3.053 1 95.31 276 SER B CA 1
ATOM 5573 C C . SER B 1 276 ? -16.625 -33.406 -3.383 1 95.31 276 SER B C 1
ATOM 5575 O O . SER B 1 276 ? -16.859 -32.562 -2.523 1 95.31 276 SER B O 1
ATOM 5577 N N . LEU B 1 277 ? -17.094 -33.375 -4.648 1 94.38 277 LEU B N 1
ATOM 5578 C CA . LEU B 1 277 ? -17.953 -32.281 -5.07 1 94.38 277 LEU B CA 1
ATOM 5579 C C . LEU B 1 277 ? -19.391 -32.781 -5.234 1 94.38 277 LEU B C 1
ATOM 5581 O O . LEU B 1 277 ? -20.25 -32.031 -5.758 1 94.38 277 LEU B O 1
ATOM 5585 N N . GLU B 1 278 ? -19.609 -33.969 -4.828 1 92.94 278 GLU B N 1
ATOM 5586 C CA . GLU B 1 278 ? -20.969 -34.469 -4.898 1 92.94 278 GLU B CA 1
ATOM 5587 C C . GLU B 1 278 ? -21.922 -33.656 -4.035 1 92.94 278 GLU B C 1
ATOM 5589 O O . GLU B 1 278 ? -21.703 -33.469 -2.838 1 92.94 278 GLU B O 1
ATOM 5594 N N . GLY B 1 279 ? -22.953 -33.156 -4.641 1 90.56 279 GLY B N 1
ATOM 5595 C CA . GLY B 1 279 ? -23.984 -32.406 -3.92 1 90.56 279 GLY B CA 1
ATOM 5596 C C . GLY B 1 279 ? -23.531 -31.031 -3.5 1 90.56 279 GLY B C 1
ATOM 5597 O O . GLY B 1 279 ? -24.203 -30.344 -2.729 1 90.56 279 GLY B O 1
ATOM 5598 N N . VAL B 1 280 ? -22.406 -30.641 -3.887 1 92.12 280 VAL B N 1
ATOM 5599 C CA . VAL B 1 280 ? -21.859 -29.359 -3.477 1 92.12 280 VAL B CA 1
ATOM 5600 C C . VAL B 1 280 ? -22.406 -28.25 -4.383 1 92.12 280 VAL B C 1
ATOM 5602 O O . VAL B 1 280 ? -22.406 -28.391 -5.609 1 92.12 280 VAL B O 1
ATOM 5605 N N . THR B 1 281 ? -22.969 -27.219 -3.762 1 92.75 281 THR B N 1
ATOM 5606 C CA . THR B 1 281 ? -23.359 -25.984 -4.445 1 92.75 281 THR B CA 1
ATOM 5607 C C . THR B 1 281 ? -22.484 -24.812 -3.99 1 92.75 281 THR B C 1
ATOM 5609 O O . THR B 1 281 ? -22.234 -24.641 -2.793 1 92.75 281 THR B O 1
ATOM 5612 N N . GLY B 1 282 ? -21.891 -24.094 -4.941 1 94.94 282 GLY B N 1
ATOM 5613 C CA . GLY B 1 282 ? -21.031 -22.969 -4.617 1 94.94 282 GLY B CA 1
ATOM 5614 C C . GLY B 1 282 ? -20.062 -22.625 -5.738 1 94.94 282 GLY B C 1
ATOM 5615 O O . GLY B 1 282 ? -20.453 -22.578 -6.906 1 94.94 282 GLY B O 1
ATOM 5616 N N . PHE B 1 283 ? -18.875 -22.297 -5.336 1 95.19 283 PHE B N 1
ATOM 5617 C CA . PHE B 1 283 ? -17.891 -21.938 -6.359 1 95.19 283 PHE B CA 1
ATOM 5618 C C . PHE B 1 283 ? -16.469 -22.109 -5.828 1 95.19 283 PHE B C 1
ATOM 5620 O O . PHE B 1 283 ? -16.25 -22.141 -4.617 1 95.19 283 PHE B O 1
ATOM 5627 N N . LEU B 1 284 ? -15.555 -22.328 -6.723 1 97.31 284 LEU B N 1
ATOM 5628 C CA . LEU B 1 284 ? -14.117 -22.438 -6.484 1 97.31 284 LEU B CA 1
ATOM 5629 C C . LEU B 1 284 ? -13.398 -21.172 -6.934 1 97.31 284 LEU B C 1
ATOM 5631 O O . LEU B 1 284 ? -13.68 -20.641 -8.008 1 97.31 284 LEU B O 1
ATOM 5635 N N . LEU B 1 285 ? -12.523 -20.703 -6.07 1 98 285 LEU B N 1
ATOM 5636 C CA . LEU B 1 285 ? -11.711 -19.547 -6.41 1 98 285 LEU B CA 1
ATOM 5637 C C . LEU B 1 285 ? -10.234 -19.906 -6.453 1 98 285 LEU B C 1
ATOM 5639 O O . LEU B 1 285 ? -9.719 -20.547 -5.543 1 98 285 LEU B O 1
ATOM 5643 N N . LEU B 1 286 ? -9.539 -19.578 -7.512 1 98.25 286 LEU B N 1
ATOM 5644 C CA . LEU B 1 286 ? -8.086 -19.562 -7.594 1 98.25 286 LEU B CA 1
ATOM 5645 C C . LEU B 1 286 ? -7.566 -18.141 -7.719 1 98.25 286 LEU B C 1
ATOM 5647 O O . LEU B 1 286 ? -8 -17.391 -8.602 1 98.25 286 LEU B O 1
ATOM 5651 N N . MET B 1 287 ? -6.637 -17.781 -6.867 1 97.19 287 MET B N 1
ATOM 5652 C CA . MET B 1 287 ? -6.234 -16.375 -6.781 1 97.19 287 MET B CA 1
ATOM 5653 C C . MET B 1 287 ? -4.719 -16.25 -6.84 1 97.19 287 MET B C 1
ATOM 5655 O O . MET B 1 287 ? -3.996 -17.047 -6.238 1 97.19 287 MET B O 1
ATOM 5659 N N . SER B 1 288 ? -4.281 -15.242 -7.516 1 95.12 288 SER B N 1
ATOM 5660 C CA . SER B 1 288 ? -2.857 -14.922 -7.551 1 95.12 288 SER B CA 1
ATOM 5661 C C . SER B 1 288 ? -2.408 -14.258 -6.25 1 95.12 288 SER B C 1
ATOM 5663 O O . SER B 1 288 ? -3.232 -13.75 -5.488 1 95.12 288 SER B O 1
ATOM 5665 N N . GLU B 1 289 ? -1.152 -14.234 -6.059 1 91.81 289 GLU B N 1
ATOM 5666 C CA . GLU B 1 289 ? -0.567 -13.609 -4.875 1 91.81 289 GLU B CA 1
ATOM 5667 C C . GLU B 1 289 ? -0.915 -12.125 -4.801 1 91.81 289 GLU B C 1
ATOM 5669 O O . GLU B 1 289 ? -1.243 -11.609 -3.732 1 91.81 289 GLU B O 1
ATOM 5674 N N . GLY B 1 290 ? -0.79 -11.477 -5.926 1 87.5 290 GLY B N 1
ATOM 5675 C CA . GLY B 1 290 ? -1.08 -10.055 -5.953 1 87.5 290 GLY B CA 1
ATOM 5676 C C . GLY B 1 290 ? -2.484 -9.719 -5.484 1 87.5 290 GLY B C 1
ATOM 5677 O O . GLY B 1 290 ? -2.688 -8.742 -4.758 1 87.5 290 GLY B O 1
ATOM 5678 N N . LEU B 1 291 ? -3.41 -10.508 -5.887 1 90.75 291 LEU B N 1
ATOM 5679 C CA . LEU B 1 291 ? -4.805 -10.305 -5.504 1 90.75 291 LEU B CA 1
ATOM 5680 C C . LEU B 1 291 ? -4.992 -10.508 -4.004 1 90.75 291 LEU B C 1
ATOM 5682 O O . LEU B 1 291 ? -5.637 -9.695 -3.336 1 90.75 291 LEU B O 1
ATOM 5686 N N . ILE B 1 292 ? -4.441 -11.508 -3.498 1 91.62 292 ILE B N 1
ATOM 5687 C CA . ILE B 1 292 ? -4.574 -11.852 -2.088 1 91.62 292 ILE B CA 1
ATOM 5688 C C . ILE B 1 292 ? -3.955 -10.758 -1.226 1 91.62 292 ILE B C 1
ATOM 5690 O O . ILE B 1 292 ? -4.566 -10.297 -0.256 1 91.62 292 ILE B O 1
ATOM 5694 N N . LYS B 1 293 ? -2.77 -10.367 -1.601 1 84.69 293 LYS B N 1
ATOM 5695 C CA . LYS B 1 293 ? -2.059 -9.344 -0.837 1 84.69 293 LYS B CA 1
ATOM 5696 C C . LYS B 1 293 ? -2.84 -8.031 -0.815 1 84.69 293 LYS B C 1
ATOM 5698 O O . LYS B 1 293 ? -2.896 -7.352 0.212 1 84.69 293 LYS B O 1
ATOM 5703 N N . ALA B 1 294 ? -3.377 -7.707 -1.962 1 81.38 294 ALA B N 1
ATOM 5704 C CA . ALA B 1 294 ? -4.184 -6.492 -2.045 1 81.38 294 ALA B CA 1
ATOM 5705 C C . ALA B 1 294 ? -5.383 -6.562 -1.104 1 81.38 294 ALA B C 1
ATOM 5707 O O . ALA B 1 294 ? -5.688 -5.598 -0.402 1 81.38 294 ALA B O 1
ATOM 5708 N N . LEU B 1 295 ? -6 -7.703 -1.123 1 84.88 295 LEU B N 1
ATOM 5709 C CA . LEU B 1 295 ? -7.18 -7.879 -0.281 1 84.88 295 LEU B CA 1
ATOM 5710 C C . LEU B 1 295 ? -6.801 -7.867 1.195 1 84.88 295 LEU B C 1
ATOM 5712 O O . LEU B 1 295 ? -7.492 -7.254 2.014 1 84.88 295 LEU B O 1
ATOM 5716 N N . GLU B 1 296 ? -5.75 -8.523 1.526 1 82.62 296 GLU B N 1
ATOM 5717 C CA . GLU B 1 296 ? -5.293 -8.586 2.91 1 82.62 296 GLU B CA 1
ATOM 5718 C C . GLU B 1 296 ? -4.875 -7.203 3.414 1 82.62 296 GLU B C 1
ATOM 5720 O O . GLU B 1 296 ? -5.055 -6.887 4.59 1 82.62 296 GLU B O 1
ATOM 5725 N N . SER B 1 297 ? -4.324 -6.461 2.543 1 73.38 297 SER B N 1
ATOM 5726 C CA . SER B 1 297 ? -3.926 -5.109 2.922 1 73.38 297 SER B CA 1
ATOM 5727 C C . SER B 1 297 ? -5.141 -4.246 3.244 1 73.38 297 SER B C 1
ATOM 5729 O O . SER B 1 297 ? -5.078 -3.377 4.117 1 73.38 297 SER B O 1
ATOM 5731 N N . ALA B 1 298 ? -6.145 -4.535 2.566 1 70.25 298 ALA B N 1
ATOM 5732 C CA . ALA B 1 298 ? -7.348 -3.721 2.711 1 70.25 298 ALA B CA 1
ATOM 5733 C C . ALA B 1 298 ? -8.188 -4.191 3.891 1 70.25 298 ALA B C 1
ATOM 5735 O O . ALA B 1 298 ? -8.781 -3.377 4.605 1 70.25 298 ALA B O 1
ATOM 5736 N N . HIS B 1 299 ? -8.289 -5.484 4.125 1 74.44 299 HIS B N 1
ATOM 5737 C CA . HIS B 1 299 ? -9.266 -6.012 5.074 1 74.44 299 HIS B CA 1
ATOM 5738 C C . HIS B 1 299 ? -8.586 -6.812 6.176 1 74.44 299 HIS B C 1
ATOM 5740 O O . HIS B 1 299 ? -9.25 -7.309 7.09 1 74.44 299 HIS B O 1
ATOM 5746 N N . GLY B 1 300 ? -7.281 -6.871 6.105 1 75.44 300 GLY B N 1
ATOM 5747 C CA . GLY B 1 300 ? -6.562 -7.711 7.051 1 75.44 300 GLY B CA 1
ATOM 5748 C C . GLY B 1 300 ? -6.52 -9.172 6.645 1 75.44 300 GLY B C 1
ATOM 5749 O O . GLY B 1 300 ? -7.441 -9.664 5.988 1 75.44 300 GLY B O 1
ATOM 5750 N N . PRO B 1 301 ? -5.527 -9.898 7.074 1 79.94 301 PRO B N 1
ATOM 5751 C CA . PRO B 1 301 ? -5.344 -11.289 6.676 1 79.94 301 PRO B CA 1
ATOM 5752 C C . PRO B 1 301 ? -6.449 -12.203 7.199 1 79.94 301 PRO B C 1
ATOM 5754 O O . PRO B 1 301 ? -6.82 -13.18 6.535 1 79.94 301 PRO B O 1
ATOM 5757 N N . GLU B 1 302 ? -7.008 -11.898 8.289 1 81.81 302 GLU B N 1
ATOM 5758 C CA . GLU B 1 302 ? -7.992 -12.773 8.93 1 81.81 302 GLU B CA 1
ATOM 5759 C C . GLU B 1 302 ? -9.336 -12.695 8.219 1 81.81 302 GLU B C 1
ATOM 5761 O O . GLU B 1 302 ? -10.094 -13.664 8.203 1 81.81 302 GLU B O 1
ATOM 5766 N N . GLN B 1 303 ? -9.594 -11.594 7.617 1 84.12 303 GLN B N 1
ATOM 5767 C CA . GLN B 1 303 ? -10.914 -11.375 7.027 1 84.12 303 GLN B CA 1
ATOM 5768 C C . GLN B 1 303 ? -10.859 -11.484 5.504 1 84.12 303 GLN B C 1
ATOM 5770 O O . GLN B 1 303 ? -11.898 -11.555 4.848 1 84.12 303 GLN B O 1
ATOM 5775 N N . ALA B 1 304 ? -9.75 -11.617 4.984 1 89.31 304 ALA B N 1
ATOM 5776 C CA . ALA B 1 304 ? -9.555 -11.508 3.541 1 89.31 304 ALA B CA 1
ATOM 5777 C C . ALA B 1 304 ? -10.359 -12.57 2.793 1 89.31 304 ALA B C 1
ATOM 5779 O O . ALA B 1 304 ? -11.023 -12.266 1.801 1 89.31 304 ALA B O 1
ATOM 5780 N N . ASN B 1 305 ? -10.336 -13.82 3.244 1 94.56 305 ASN B N 1
ATOM 5781 C CA . ASN B 1 305 ? -11.031 -14.906 2.564 1 94.56 305 ASN B CA 1
ATOM 5782 C C . ASN B 1 305 ? -12.547 -14.68 2.555 1 94.56 305 ASN B C 1
ATOM 5784 O O . ASN B 1 305 ? -13.188 -14.828 1.517 1 94.56 305 ASN B O 1
ATOM 5788 N N . GLN B 1 306 ? -13.039 -14.289 3.656 1 92.06 306 GLN B N 1
ATOM 5789 C CA . GLN B 1 306 ? -14.469 -14.055 3.781 1 92.06 306 GLN B CA 1
ATOM 5790 C C . GLN B 1 306 ? -14.914 -12.883 2.916 1 92.06 306 GLN B C 1
ATOM 5792 O O . GLN B 1 306 ? -15.969 -12.938 2.277 1 92.06 306 GLN B O 1
ATOM 5797 N N . GLU B 1 307 ? -14.102 -11.898 2.941 1 90.5 307 GLU B N 1
ATOM 5798 C CA . GLU B 1 307 ? -14.422 -10.719 2.143 1 90.5 307 GLU B CA 1
ATOM 5799 C C . GLU B 1 307 ? -14.414 -11.039 0.651 1 90.5 307 GLU B C 1
ATOM 5801 O O . GLU B 1 307 ? -15.258 -10.547 -0.103 1 90.5 307 GLU B O 1
ATOM 5806 N N . MET B 1 308 ? -13.508 -11.812 0.25 1 95 308 MET B N 1
ATOM 5807 C CA . MET B 1 308 ? -13.438 -12.219 -1.151 1 95 308 MET B CA 1
ATOM 5808 C C . MET B 1 308 ? -14.695 -12.977 -1.562 1 95 308 MET B C 1
ATOM 5810 O O . MET B 1 308 ? -15.312 -12.664 -2.584 1 95 308 MET B O 1
ATOM 5814 N N . VAL B 1 309 ? -15.055 -13.938 -0.802 1 95.12 309 VAL B N 1
ATOM 5815 C CA . VAL B 1 309 ? -16.219 -14.766 -1.1 1 95.12 309 VAL B CA 1
ATOM 5816 C C . VAL B 1 309 ? -17.484 -13.898 -1.12 1 95.12 309 VAL B C 1
ATOM 5818 O O . VAL B 1 309 ? -18.344 -14.062 -1.984 1 95.12 309 VAL B O 1
ATOM 5821 N N . ALA B 1 310 ? -17.562 -13.008 -0.192 1 92.56 310 ALA B N 1
ATOM 5822 C CA . ALA B 1 310 ? -18.719 -12.109 -0.146 1 92.56 310 ALA B CA 1
ATOM 5823 C C . ALA B 1 310 ? -18.781 -11.25 -1.406 1 92.56 310 ALA B C 1
ATOM 5825 O O . ALA B 1 310 ? -19.875 -11.062 -1.971 1 92.56 310 ALA B O 1
ATOM 5826 N N . MET B 1 311 ? -17.688 -10.75 -1.823 1 92.06 311 MET B N 1
ATOM 5827 C CA . MET B 1 311 ? -17.641 -9.93 -3.025 1 92.06 311 MET B CA 1
ATOM 5828 C C . MET B 1 311 ? -18.062 -10.727 -4.254 1 92.06 311 MET B C 1
ATOM 5830 O O . MET B 1 311 ? -18.859 -10.258 -5.066 1 92.06 311 MET B O 1
ATOM 5834 N N . VAL B 1 312 ? -17.531 -11.922 -4.344 1 94.12 312 VAL B N 1
ATOM 5835 C CA . VAL B 1 312 ? -17.844 -12.766 -5.488 1 94.12 312 VAL B CA 1
ATOM 5836 C C . VAL B 1 312 ? -19.328 -13.117 -5.48 1 94.12 312 VAL B C 1
ATOM 5838 O O . VAL B 1 312 ? -20 -13.023 -6.508 1 94.12 312 VAL B O 1
ATOM 5841 N N . ALA B 1 313 ? -19.844 -13.5 -4.355 1 91.5 313 ALA B N 1
ATOM 5842 C CA . ALA B 1 313 ? -21.25 -13.852 -4.234 1 91.5 313 ALA B CA 1
ATOM 5843 C C . ALA B 1 313 ? -22.141 -12.68 -4.625 1 91.5 313 ALA B C 1
ATOM 5845 O O . ALA B 1 313 ? -23.156 -12.867 -5.32 1 91.5 313 ALA B O 1
ATOM 5846 N N . ALA B 1 314 ? -21.781 -11.523 -4.176 1 89.88 314 ALA B N 1
ATOM 5847 C CA . ALA B 1 314 ? -22.562 -10.328 -4.504 1 89.88 314 ALA B CA 1
ATOM 5848 C C . ALA B 1 314 ? -22.562 -10.078 -6.008 1 89.88 314 ALA B C 1
ATOM 5850 O O . ALA B 1 314 ? -23.609 -9.766 -6.586 1 89.88 314 ALA B O 1
ATOM 5851 N N . GLU B 1 315 ? -21.422 -10.227 -6.613 1 90.19 315 GLU B N 1
ATOM 5852 C CA . GLU B 1 315 ? -21.312 -9.984 -8.047 1 90.19 315 GLU B CA 1
ATOM 5853 C C . GLU B 1 315 ? -22.047 -11.062 -8.844 1 90.19 315 GLU B C 1
ATOM 5855 O O . GLU B 1 315 ? -22.594 -10.789 -9.906 1 90.19 315 GLU B O 1
ATOM 5860 N N . LEU B 1 316 ? -21.938 -12.305 -8.383 1 90.12 316 LEU B N 1
ATOM 5861 C CA . LEU B 1 316 ? -22.641 -13.406 -9.039 1 90.12 316 LEU B CA 1
ATOM 5862 C C . LEU B 1 316 ? -24.141 -13.164 -9.07 1 90.12 316 LEU B C 1
ATOM 5864 O O . LEU B 1 316 ? -24.828 -13.602 -9.992 1 90.12 316 LEU B O 1
ATOM 5868 N N . ALA B 1 317 ? -24.641 -12.453 -8.117 1 87.19 317 ALA B N 1
ATOM 5869 C CA . ALA B 1 317 ? -26.062 -12.164 -8.023 1 87.19 317 ALA B CA 1
ATOM 5870 C C . ALA B 1 317 ? -26.469 -11.047 -8.984 1 87.19 317 ALA B C 1
ATOM 5872 O O . ALA B 1 317 ? -27.656 -10.875 -9.297 1 87.19 317 ALA B O 1
ATOM 5873 N N . GLN B 1 318 ? -25.5 -10.352 -9.453 1 85.06 318 GLN B N 1
ATOM 5874 C CA . GLN B 1 318 ? -25.797 -9.148 -10.227 1 85.06 318 GLN B CA 1
ATOM 5875 C C . GLN B 1 318 ? -25.469 -9.344 -11.703 1 85.06 318 GLN B C 1
ATOM 5877 O O . GLN B 1 318 ? -26.078 -8.719 -12.57 1 85.06 318 GLN B O 1
ATOM 5882 N N . GLN B 1 319 ? -24.531 -10.195 -11.984 1 82 319 GLN B N 1
ATOM 5883 C CA . GLN B 1 319 ? -24 -10.289 -13.336 1 82 319 GLN B CA 1
ATOM 5884 C C . GLN B 1 319 ? -24.406 -11.609 -13.992 1 82 319 GLN B C 1
ATOM 5886 O O . GLN B 1 319 ? -24.562 -12.625 -13.32 1 82 319 GLN B O 1
ATOM 5891 N N . GLY B 1 320 ? -24.438 -11.539 -15.344 1 81.88 320 GLY B N 1
ATOM 5892 C CA . GLY B 1 320 ? -24.812 -12.719 -16.094 1 81.88 320 GLY B CA 1
ATOM 5893 C C . GLY B 1 320 ? -23.625 -13.469 -16.672 1 81.88 320 GLY B C 1
ATOM 5894 O O . GLY B 1 320 ? -23.797 -14.531 -17.281 1 81.88 320 GLY B O 1
ATOM 5895 N N . SER B 1 321 ? -22.562 -12.867 -16.656 1 90 321 SER B N 1
ATOM 5896 C CA . SER B 1 321 ? -21.359 -13.469 -17.203 1 90 321 SER B CA 1
ATOM 5897 C C . SER B 1 321 ? -20.281 -13.641 -16.125 1 90 321 SER B C 1
ATOM 5899 O O . SER B 1 321 ? -20.016 -12.719 -15.359 1 90 321 SER B O 1
ATOM 5901 N N . LEU B 1 322 ? -19.766 -14.914 -16.109 1 90.62 322 LEU B N 1
ATOM 5902 C CA . LEU B 1 322 ? -18.734 -15.203 -15.109 1 90.62 322 LEU B CA 1
ATOM 5903 C C . LEU B 1 322 ? -17.5 -14.352 -15.352 1 90.62 322 LEU B C 1
ATOM 5905 O O . LEU B 1 322 ? -16.812 -13.977 -14.398 1 90.62 322 LEU B O 1
ATOM 5909 N N . GLU B 1 323 ? -17.234 -14.07 -16.578 1 91 323 GLU B N 1
ATOM 5910 C CA . GLU B 1 323 ? -16.109 -13.188 -16.906 1 91 323 GLU B CA 1
ATOM 5911 C C . GLU B 1 323 ? -16.312 -11.797 -16.328 1 91 323 GLU B C 1
ATOM 5913 O O . GLU B 1 323 ? -15.391 -11.195 -15.773 1 91 323 GLU B O 1
ATOM 5918 N N . ALA B 1 324 ? -17.484 -11.344 -16.438 1 90.69 324 ALA B N 1
ATOM 5919 C CA . ALA B 1 324 ? -17.812 -10.031 -15.891 1 90.69 324 ALA B CA 1
ATOM 5920 C C . ALA B 1 324 ? -17.734 -10.023 -14.367 1 90.69 324 ALA B C 1
ATOM 5922 O O . ALA B 1 324 ? -17.266 -9.047 -13.773 1 90.69 324 ALA B O 1
ATOM 5923 N N . VAL B 1 325 ? -18.203 -11.07 -13.805 1 92 325 VAL B N 1
ATOM 5924 C CA . VAL B 1 325 ? -18.125 -11.195 -12.352 1 92 325 VAL B CA 1
ATOM 5925 C C . VAL B 1 325 ? -16.672 -11.117 -11.891 1 92 325 VAL B C 1
ATOM 5927 O O . VAL B 1 325 ? -16.328 -10.289 -11.039 1 92 325 VAL B O 1
ATOM 5930 N N . ALA B 1 326 ? -15.844 -11.961 -12.5 1 93.81 326 ALA B N 1
ATOM 5931 C CA . ALA B 1 326 ? -14.445 -12.039 -12.102 1 93.81 326 ALA B CA 1
ATOM 5932 C C . ALA B 1 326 ? -13.75 -10.695 -12.289 1 93.81 326 ALA B C 1
ATOM 5934 O O . ALA B 1 326 ? -13.031 -10.227 -11.398 1 93.81 326 ALA B O 1
ATOM 5935 N N . GLN B 1 327 ? -14.016 -10.086 -13.367 1 91.06 327 GLN B N 1
ATOM 5936 C CA . GLN B 1 327 ? -13.383 -8.812 -13.672 1 91.06 327 GLN B CA 1
ATOM 5937 C C . GLN B 1 327 ? -13.844 -7.723 -12.711 1 91.06 327 GLN B C 1
ATOM 5939 O O . GLN B 1 327 ? -13.039 -6.914 -12.25 1 91.06 327 GLN B O 1
ATOM 5944 N N . SER B 1 328 ? -15.102 -7.688 -12.398 1 90.75 328 SER B N 1
ATOM 5945 C CA . SER B 1 328 ? -15.633 -6.699 -11.469 1 90.75 328 SER B CA 1
ATOM 5946 C C . SER B 1 328 ? -15.008 -6.848 -10.086 1 90.75 328 SER B C 1
ATOM 5948 O O . SER B 1 328 ? -14.664 -5.852 -9.445 1 90.75 328 SER B O 1
ATOM 5950 N N . VAL B 1 329 ? -14.852 -8.047 -9.688 1 92.94 329 VAL B N 1
ATOM 5951 C CA . VAL B 1 329 ? -14.281 -8.305 -8.367 1 92.94 329 VAL B CA 1
ATOM 5952 C C . VAL B 1 329 ? -12.82 -7.848 -8.336 1 92.94 329 VAL B C 1
ATOM 5954 O O . VAL B 1 329 ? -12.398 -7.184 -7.391 1 92.94 329 VAL B O 1
ATOM 5957 N N . VAL B 1 330 ? -12.047 -8.219 -9.359 1 91.75 330 VAL B N 1
ATOM 5958 C CA . VAL B 1 330 ? -10.648 -7.836 -9.43 1 91.75 330 VAL B CA 1
ATOM 5959 C C . VAL B 1 330 ? -10.523 -6.312 -9.406 1 91.75 330 VAL B C 1
ATOM 5961 O O . VAL B 1 330 ? -9.68 -5.758 -8.711 1 91.75 330 VAL B O 1
ATOM 5964 N N . GLU B 1 331 ? -11.367 -5.668 -10.078 1 85.19 331 GLU B N 1
ATOM 5965 C CA . GLU B 1 331 ? -11.344 -4.207 -10.125 1 85.19 331 GLU B CA 1
ATOM 5966 C C . GLU B 1 331 ? -11.703 -3.609 -8.766 1 85.19 331 GLU B C 1
ATOM 5968 O O . GLU B 1 331 ? -11.133 -2.596 -8.359 1 85.19 331 GLU B O 1
ATOM 5973 N N . ARG B 1 332 ? -12.641 -4.199 -8.203 1 86.06 332 ARG B N 1
ATOM 5974 C CA . ARG B 1 332 ? -13.008 -3.74 -6.867 1 86.06 332 ARG B CA 1
ATOM 5975 C C . ARG B 1 332 ? -11.844 -3.877 -5.895 1 86.06 332 ARG B C 1
ATOM 5977 O O . ARG B 1 332 ? -11.578 -2.969 -5.105 1 86.06 332 ARG B O 1
ATOM 5984 N N . VAL B 1 333 ? -11.18 -5.035 -5.91 1 86.19 333 VAL B N 1
ATOM 5985 C CA . VAL B 1 333 ? -10.039 -5.262 -5.031 1 86.19 333 VAL B CA 1
ATOM 5986 C C . VAL B 1 333 ? -8.93 -4.258 -5.352 1 86.19 333 VAL B C 1
ATOM 5988 O O . VAL B 1 333 ? -8.289 -3.723 -4.445 1 86.19 333 VAL B O 1
ATOM 5991 N N . LYS B 1 334 ? -8.688 -4.055 -6.582 1 81.5 334 LYS B N 1
ATOM 5992 C CA . LYS B 1 334 ? -7.699 -3.076 -7.02 1 81.5 334 LYS B CA 1
ATOM 5993 C C . LYS B 1 334 ? -8 -1.692 -6.449 1 81.5 334 LYS B C 1
ATOM 5995 O O . LYS B 1 334 ? -7.102 -1.006 -5.965 1 81.5 334 LYS B O 1
ATOM 6000 N N . ARG B 1 335 ? -9.219 -1.287 -6.457 1 73.94 335 ARG B N 1
ATOM 6001 C CA . ARG B 1 335 ? -9.641 0.006 -5.926 1 73.94 335 ARG B CA 1
ATOM 6002 C C . ARG B 1 335 ? -9.43 0.074 -4.418 1 73.94 335 ARG B C 1
ATOM 6004 O O . ARG B 1 335 ? -8.953 1.085 -3.896 1 73.94 335 ARG B O 1
ATOM 6011 N N . LEU B 1 336 ? -9.867 -0.995 -3.789 1 71.69 336 LEU B N 1
ATOM 6012 C CA . LEU B 1 336 ? -9.672 -1.069 -2.346 1 71.69 336 LEU B CA 1
ATOM 6013 C C . LEU B 1 336 ? -8.195 -0.911 -1.984 1 71.69 336 LEU B C 1
ATOM 6015 O O . LEU B 1 336 ? -7.863 -0.217 -1.022 1 71.69 336 LEU B O 1
ATOM 6019 N N . HIS B 1 337 ? -7.398 -1.601 -2.713 1 71.44 337 HIS B N 1
ATOM 6020 C CA . HIS B 1 337 ? -5.957 -1.537 -2.494 1 71.44 337 HIS B CA 1
ATOM 6021 C C . HIS B 1 337 ? -5.43 -0.122 -2.705 1 71.44 337 HIS B C 1
ATOM 6023 O O . HIS B 1 337 ? -4.605 0.36 -1.926 1 71.44 337 HIS B O 1
ATOM 6029 N N . HIS B 1 338 ? -5.891 0.441 -3.684 1 62.47 338 HIS B N 1
ATOM 6030 C CA . HIS B 1 338 ? -5.504 1.812 -3.992 1 62.47 338 HIS B CA 1
ATOM 6031 C C . HIS B 1 338 ? -5.867 2.758 -2.852 1 62.47 338 HIS B C 1
ATOM 6033 O O . HIS B 1 338 ? -5.078 3.635 -2.49 1 62.47 338 HIS B O 1
ATOM 6039 N N . ASP B 1 339 ? -6.965 2.586 -2.441 1 59.84 339 ASP B N 1
ATOM 6040 C CA . ASP B 1 339 ? -7.473 3.467 -1.395 1 59.84 339 ASP B CA 1
ATOM 6041 C C . ASP B 1 339 ? -6.621 3.365 -0.131 1 59.84 339 ASP B C 1
ATOM 6043 O O . ASP B 1 339 ? -6.43 4.355 0.576 1 59.84 339 ASP B O 1
ATOM 6047 N N . VAL B 1 340 ? -6.258 2.158 0.113 1 55.88 340 VAL B N 1
ATOM 6048 C CA . VAL B 1 340 ? -5.445 1.947 1.306 1 55.88 340 VAL B CA 1
ATOM 6049 C C . VAL B 1 340 ? -4.055 2.549 1.098 1 55.88 340 VAL B C 1
ATOM 6051 O O . VAL B 1 340 ? -3.459 3.084 2.035 1 55.88 340 VAL B O 1
ATOM 6054 N N . TYR B 1 341 ? -3.594 2.375 -0.113 1 54.38 341 TYR B N 1
ATOM 6055 C CA . TYR B 1 341 ? -2.209 2.775 -0.335 1 54.38 341 TYR B CA 1
ATOM 6056 C C . TYR B 1 341 ? -2.123 4.238 -0.751 1 54.38 341 TYR B C 1
ATOM 6058 O O . TYR B 1 341 ? -1.028 4.793 -0.874 1 54.38 341 TYR B O 1
ATOM 6066 N N . ALA B 1 342 ? -3.258 4.727 -1.218 1 50.31 342 ALA B N 1
ATOM 6067 C CA . ALA B 1 342 ? -3.154 6.16 -1.492 1 50.31 342 ALA B CA 1
ATOM 6068 C C . ALA B 1 342 ? -2.561 6.906 -0.301 1 50.31 342 ALA B C 1
ATOM 6070 O O . ALA B 1 342 ? -3.111 6.863 0.802 1 50.31 342 ALA B O 1
ATOM 6071 N N . SER B 1 343 ? -1.213 6.871 -0.29 1 54.97 343 SER B N 1
ATOM 6072 C CA . SER B 1 343 ? -0.594 7.77 0.679 1 54.97 343 SER B CA 1
ATOM 6073 C C . SER B 1 343 ? -1.033 9.211 0.455 1 54.97 343 SER B C 1
ATOM 6075 O O . SER B 1 343 ? -1.388 9.594 -0.664 1 54.97 343 SER B O 1
ATOM 6077 N N . GLY B 1 344 ? -1.518 9.883 1.411 1 62.06 344 GLY B N 1
ATOM 6078 C CA . GLY B 1 344 ? -1.713 11.312 1.261 1 62.06 344 GLY B CA 1
ATOM 6079 C C . GLY B 1 344 ? -0.513 12.016 0.656 1 62.06 344 GLY B C 1
ATOM 6080 O O . GLY B 1 344 ? 0.462 11.375 0.267 1 62.06 344 GLY B O 1
ATOM 6081 N N . HIS B 1 345 ? -0.542 13.203 0.218 1 69.5 345 HIS B N 1
ATOM 6082 C CA . HIS B 1 345 ? 0.589 14.039 -0.173 1 69.5 345 HIS B CA 1
ATOM 6083 C C . HIS B 1 345 ? 1.706 13.969 0.863 1 69.5 345 HIS B C 1
ATOM 6085 O O . HIS B 1 345 ? 1.441 13.852 2.061 1 69.5 345 HIS B O 1
ATOM 6091 N N . MET B 1 346 ? 2.951 13.773 0.314 1 77.88 346 MET B N 1
ATOM 6092 C CA . MET B 1 346 ? 4.105 13.672 1.206 1 77.88 346 MET B CA 1
ATOM 6093 C C . MET B 1 346 ? 4.883 14.977 1.243 1 77.88 346 MET B C 1
ATOM 6095 O O . MET B 1 346 ? 5.176 15.562 0.197 1 77.88 346 MET B O 1
ATOM 6099 N N . THR B 1 347 ? 5.051 15.453 2.42 1 90.12 347 THR B N 1
ATOM 6100 C CA . THR B 1 347 ? 5.859 16.656 2.607 1 90.12 347 THR B CA 1
ATOM 6101 C C . THR B 1 347 ? 6.859 16.453 3.744 1 90.12 347 THR B C 1
ATOM 6103 O O . THR B 1 347 ? 6.504 15.938 4.805 1 90.12 347 THR B O 1
ATOM 6106 N N . LEU B 1 348 ? 8.133 16.75 3.445 1 95.75 348 LEU B N 1
ATOM 6107 C CA . LEU B 1 348 ? 9.195 16.719 4.438 1 95.75 348 LEU B CA 1
ATOM 6108 C C . LEU B 1 348 ? 9.875 18.094 4.539 1 95.75 348 LEU B C 1
ATOM 6110 O O . LEU B 1 348 ? 10.336 18.641 3.535 1 95.75 348 LEU B O 1
ATOM 6114 N N . LEU B 1 349 ? 9.812 18.672 5.715 1 98 349 LEU B N 1
ATOM 6115 C CA . LEU B 1 349 ? 10.57 19.875 6.004 1 98 349 LEU B CA 1
ATOM 6116 C C . LEU B 1 349 ? 11.75 19.578 6.922 1 98 349 LEU B C 1
ATOM 6118 O O . LEU B 1 349 ? 11.586 18.906 7.953 1 98 349 LEU B O 1
ATOM 6122 N N . ILE B 1 350 ? 12.992 19.984 6.496 1 96.38 350 ILE B N 1
ATOM 6123 C CA . ILE B 1 350 ? 14.211 19.766 7.262 1 96.38 350 ILE B CA 1
ATOM 6124 C C . ILE B 1 350 ? 14.805 21.109 7.695 1 96.38 350 ILE B C 1
ATOM 6126 O O . ILE B 1 350 ? 15.109 21.953 6.855 1 96.38 350 ILE B O 1
ATOM 6130 N N . ARG B 1 351 ? 14.969 21.312 8.922 1 94.06 351 ARG B N 1
ATOM 6131 C CA . ARG B 1 351 ? 15.688 22.453 9.469 1 94.06 351 ARG B CA 1
ATOM 6132 C C . ARG B 1 351 ? 16.953 22.016 10.203 1 94.06 351 ARG B C 1
ATOM 6134 O O . ARG B 1 351 ? 16.859 21.328 11.227 1 94.06 351 ARG B O 1
ATOM 6141 N N . THR B 1 352 ? 18.094 22.438 9.727 1 90.06 352 THR B N 1
ATOM 6142 C CA . THR B 1 352 ? 19.344 22.062 10.367 1 90.06 352 THR B CA 1
ATOM 6143 C C . THR B 1 352 ? 19.609 22.953 11.586 1 90.06 352 THR B C 1
ATOM 6145 O O . THR B 1 352 ? 19.188 24.109 11.625 1 90.06 352 THR B O 1
ATOM 6148 N N . LEU B 1 353 ? 20.234 22.406 12.586 1 91.56 353 LEU B N 1
ATOM 6149 C CA . LEU B 1 353 ? 20.656 23.094 13.805 1 91.56 353 LEU B CA 1
ATOM 6150 C C . LEU B 1 353 ? 22.156 22.969 14.008 1 91.56 353 LEU B C 1
ATOM 6152 O O . LEU B 1 353 ? 22.656 21.906 14.375 1 91.56 353 LEU B O 1
ATOM 6156 N N . ASN B 1 354 ? 22.859 24 13.75 1 85.62 354 ASN B N 1
ATOM 6157 C CA . ASN B 1 354 ? 24.312 24.031 13.867 1 85.62 354 ASN B CA 1
ATOM 6158 C C . ASN B 1 354 ? 24.953 22.859 13.117 1 85.62 354 ASN B C 1
ATOM 6160 O O . ASN B 1 354 ? 25.844 22.188 13.656 1 85.62 354 ASN B O 1
ATOM 6164 N N . TYR B 1 355 ? 24.469 22.578 11.992 1 78.75 355 TYR B N 1
ATOM 6165 C CA . TYR B 1 355 ? 24.875 21.422 11.203 1 78.75 355 TYR B CA 1
ATOM 6166 C C . TYR B 1 355 ? 25.562 21.859 9.906 1 78.75 355 TYR B C 1
ATOM 6168 O O . TYR B 1 355 ? 25.031 22.703 9.188 1 78.75 355 TYR B O 1
ATOM 6176 N N . THR B 1 356 ? 26.781 21.438 9.664 1 75 356 THR B N 1
ATOM 6177 C CA . THR B 1 356 ? 27.516 21.812 8.461 1 75 356 THR B CA 1
ATOM 6178 C C . THR B 1 356 ? 27.25 20.828 7.332 1 75 356 THR B C 1
ATOM 6180 O O . THR B 1 356 ? 27.344 19.609 7.531 1 75 356 THR B O 1
ATOM 6183 N N . LEU B 1 357 ? 26.688 21.406 6.273 1 73.19 357 LEU B N 1
ATOM 6184 C CA . LEU B 1 357 ? 26.406 20.578 5.109 1 73.19 357 LEU B CA 1
ATOM 6185 C C . LEU B 1 357 ? 27.719 20.188 4.406 1 73.19 357 LEU B C 1
ATOM 6187 O O . LEU B 1 357 ? 28.719 20.906 4.52 1 73.19 357 LEU B O 1
ATOM 6191 N N . ALA B 1 358 ? 27.812 19.062 3.84 1 61 358 ALA B N 1
ATOM 6192 C CA . ALA B 1 358 ? 28.969 18.641 3.061 1 61 358 ALA B CA 1
ATOM 6193 C C . ALA B 1 358 ? 29.297 19.625 1.953 1 61 358 ALA B C 1
ATOM 6195 O O . ALA B 1 358 ? 28.391 20.266 1.393 1 61 358 ALA B O 1
ATOM 6196 N N . ASP B 1 359 ? 30.422 20.359 2.023 1 55.44 359 ASP B N 1
ATOM 6197 C CA . ASP B 1 359 ? 30.906 21.219 0.946 1 55.44 359 ASP B CA 1
ATOM 6198 C C . ASP B 1 359 ? 30.609 20.594 -0.42 1 55.44 359 ASP B C 1
ATOM 6200 O O . ASP B 1 359 ? 31.062 19.484 -0.713 1 55.44 359 ASP B O 1
ATOM 6204 N N . GLY B 1 360 ? 29.547 20.734 -0.841 1 41.28 360 GLY B N 1
ATOM 6205 C CA . GLY B 1 360 ? 29.422 20.328 -2.23 1 41.28 360 GLY B CA 1
ATOM 6206 C C . GLY B 1 360 ? 30.641 20.688 -3.068 1 41.28 360 GLY B C 1
ATOM 6207 O O . GLY B 1 360 ? 31.125 21.828 -3.025 1 41.28 360 GLY B O 1
ATOM 6208 N N . ALA B 1 361 ? 31.672 19.984 -3.525 1 32.69 361 ALA B N 1
ATOM 6209 C CA . ALA B 1 361 ? 32.688 20.359 -4.527 1 32.69 361 ALA B CA 1
ATOM 6210 C C . ALA B 1 361 ? 32.094 21.375 -5.512 1 32.69 361 ALA B C 1
ATOM 6212 O O . ALA B 1 361 ? 30.891 21.594 -5.566 1 32.69 361 ALA B O 1
ATOM 6213 N N . LEU B 1 362 ? 32.469 21.156 -6.816 1 29.55 362 LEU B N 1
ATOM 6214 C CA . LEU B 1 362 ? 32.781 21.641 -8.164 1 29.55 362 LEU B CA 1
ATOM 6215 C C . LEU B 1 362 ? 31.484 21.938 -8.93 1 29.55 362 LEU B C 1
ATOM 6217 O O . LEU B 1 362 ? 30.734 21.031 -9.266 1 29.55 362 LEU B O 1
ATOM 6221 N N . THR B 1 363 ? 30.781 22.859 -8.508 1 28.06 363 THR B N 1
ATOM 6222 C CA . THR B 1 363 ? 29.922 23.25 -9.633 1 28.06 363 THR B CA 1
ATOM 6223 C C . THR B 1 363 ? 30.734 23.297 -10.93 1 28.06 363 THR B C 1
ATOM 6225 O O . THR B 1 363 ? 31.75 23.984 -11 1 28.06 363 THR B O 1
ATOM 6228 N N . PRO B 1 364 ? 30.75 22.453 -11.891 1 26.52 364 PRO B N 1
ATOM 6229 C CA . PRO B 1 364 ? 31.344 22.891 -13.156 1 26.52 364 PRO B CA 1
ATOM 6230 C C . PRO B 1 364 ? 30.844 24.266 -13.594 1 26.52 364 PRO B C 1
ATOM 6232 O O . PRO B 1 364 ? 29.75 24.688 -13.195 1 26.52 364 PRO B O 1
ATOM 6235 N N . THR B 1 365 ? 31.688 25.25 -13.711 1 25.17 365 THR B N 1
ATOM 6236 C CA . THR B 1 365 ? 31.516 26.453 -14.5 1 25.17 365 THR B CA 1
ATOM 6237 C C . THR B 1 365 ? 30.672 26.188 -15.734 1 25.17 365 THR B C 1
ATOM 6239 O O . THR B 1 365 ? 30.938 25.266 -16.5 1 25.17 365 THR B O 1
ATOM 6242 N N . GLN B 1 366 ? 29.453 26.531 -15.797 1 22.66 366 GLN B N 1
ATOM 6243 C CA . GLN B 1 366 ? 28.828 26.656 -17.109 1 22.66 366 GLN B CA 1
ATOM 6244 C C . GLN B 1 366 ? 29.75 27.344 -18.109 1 22.66 366 GLN B C 1
ATOM 6246 O O . GLN B 1 366 ? 30.203 28.469 -17.875 1 22.66 366 GLN B O 1
ATOM 6251 N N . GLY B 1 367 ? 30.578 26.625 -18.859 1 21.53 367 GLY B N 1
ATOM 6252 C CA . GLY B 1 367 ? 31.062 27.156 -20.125 1 21.53 367 GLY B CA 1
ATOM 6253 C C . GLY B 1 367 ? 30 27.906 -20.906 1 21.53 367 GLY B C 1
ATOM 6254 O O . GLY B 1 367 ? 28.812 27.578 -20.812 1 21.53 367 GLY B O 1
ATOM 6255 N N . ARG B 1 368 ? 30.188 29.172 -21.078 1 23 368 ARG B N 1
ATOM 6256 C CA . ARG B 1 368 ? 29.672 30.047 -22.125 1 23 368 ARG B CA 1
ATOM 6257 C C . ARG B 1 368 ? 29.594 29.328 -23.469 1 23 368 ARG B C 1
ATOM 6259 O O . ARG B 1 368 ? 30.609 28.969 -24.047 1 23 368 ARG B O 1
ATOM 6266 N N . TRP B 1 369 ? 28.641 28.328 -23.578 1 18.91 369 TRP B N 1
ATOM 6267 C CA . TRP B 1 369 ? 28.453 27.938 -24.969 1 18.91 369 TRP B CA 1
ATOM 6268 C C . TRP B 1 369 ? 28.312 29.156 -25.875 1 18.91 369 TRP B C 1
ATOM 6270 O O . TRP B 1 369 ? 27.344 29.922 -25.734 1 18.91 369 TRP B O 1
ATOM 6280 N N . GLY B 1 370 ? 29.406 29.984 -25.891 1 18.23 370 GLY B N 1
ATOM 6281 C CA . GLY B 1 370 ? 29.578 30.75 -27.109 1 18.23 370 GLY B CA 1
ATOM 6282 C C . GLY B 1 370 ? 29.094 30.016 -28.344 1 18.23 370 GLY B C 1
ATOM 6283 O O . GLY B 1 370 ? 28.969 28.781 -28.344 1 18.23 370 GLY B O 1
ATOM 6284 N N . GLU B 1 371 ? 28.297 30.672 -29.219 1 21.17 371 GLU B N 1
ATOM 6285 C CA . GLU B 1 371 ? 27.828 30.438 -30.578 1 21.17 371 GLU B CA 1
ATOM 6286 C C . GLU B 1 371 ? 28.922 29.875 -31.469 1 21.17 371 GLU B C 1
ATOM 6288 O O . GLU B 1 371 ? 28.766 29.797 -32.688 1 21.17 371 GLU B O 1
ATOM 6293 N N . THR B 1 372 ? 30.062 29.25 -30.797 1 18.8 372 THR B N 1
ATOM 6294 C CA . THR B 1 372 ? 30.969 29.047 -31.922 1 18.8 372 THR B CA 1
ATOM 6295 C C . THR B 1 372 ? 30.312 28.172 -33 1 18.8 372 THR B C 1
ATOM 6297 O O . THR B 1 372 ? 29.562 27.25 -32.656 1 18.8 372 THR B O 1
ATOM 6300 N N . HIS B 1 373 ? 30.188 28.766 -34.156 1 19.06 373 HIS B N 1
ATOM 6301 C CA . HIS B 1 373 ? 30.062 28.359 -35.562 1 19.06 373 HIS B CA 1
ATOM 6302 C C . HIS B 1 373 ? 30.922 27.141 -35.844 1 19.06 373 HIS B C 1
ATOM 6304 O O . HIS B 1 373 ? 32.031 27.016 -35.344 1 19.06 373 HIS B O 1
ATOM 6310 N N . PRO B 1 374 ? 30.141 25.938 -35.875 1 18.86 374 PRO B N 1
ATOM 6311 C CA . PRO B 1 374 ? 30.781 24.703 -36.344 1 18.86 374 PRO B CA 1
ATOM 6312 C C . PRO B 1 374 ? 31.828 24.953 -37.438 1 18.86 374 PRO B C 1
ATOM 6314 O O . PRO B 1 374 ? 31.5 25.391 -38.531 1 18.86 374 PRO B O 1
ATOM 6317 N N . HIS B 1 375 ? 32.906 25.625 -36.906 1 16.52 375 HIS B N 1
ATOM 6318 C CA . HIS B 1 375 ? 33.906 25.625 -37.969 1 16.52 375 HIS B CA 1
ATOM 6319 C C . HIS B 1 375 ? 34.219 24.219 -38.438 1 16.52 375 HIS B C 1
ATOM 6321 O O . HIS B 1 375 ? 34.062 23.25 -37.688 1 16.52 375 HIS B O 1
ATOM 6327 N N . ARG B 1 376 ? 34.5 24.094 -39.688 1 18 376 ARG B N 1
ATOM 6328 C CA . ARG B 1 376 ? 34.875 23.203 -40.781 1 18 376 ARG B CA 1
ATOM 6329 C C . ARG B 1 376 ? 36.188 22.453 -40.438 1 18 376 ARG B C 1
ATOM 6331 O O . ARG B 1 376 ? 37.125 22.469 -41.25 1 18 376 ARG B O 1
ATOM 6338 N N . VAL B 1 377 ? 36.375 22.047 -39.031 1 15.55 377 VAL B N 1
ATOM 6339 C CA . VAL B 1 377 ? 37.781 21.734 -38.875 1 15.55 377 VAL B CA 1
ATOM 6340 C C . VAL B 1 377 ? 38.125 20.484 -39.688 1 15.55 377 VAL B C 1
ATOM 6342 O O . VAL B 1 377 ? 37.406 19.5 -39.656 1 15.55 377 VAL B O 1
ATOM 6345 N N . GLY B 1 378 ? 39.188 20.562 -40.406 1 16.31 378 GLY B N 1
ATOM 6346 C CA . GLY B 1 378 ? 39.938 19.844 -41.406 1 16.31 378 GLY B CA 1
ATOM 6347 C C . GLY B 1 378 ? 40.594 18.578 -40.906 1 16.31 378 GLY B C 1
ATOM 6348 O O . GLY B 1 378 ? 40.594 18.328 -39.688 1 16.31 378 GLY B O 1
ATOM 6349 N N . GLY B 1 379 ? 41.625 17.938 -41.5 1 15.81 379 GLY B N 1
ATOM 6350 C CA . GLY B 1 379 ? 42.156 16.719 -42.062 1 15.81 379 GLY B CA 1
ATOM 6351 C C . GLY B 1 379 ? 43.094 15.977 -41.094 1 15.81 379 GLY B C 1
ATOM 6352 O O . GLY B 1 379 ? 43.281 14.773 -41.25 1 15.81 379 GLY B O 1
ATOM 6353 N N . GLY B 1 380 ? 43.875 16.484 -40.062 1 15.22 380 GLY B N 1
ATOM 6354 C CA . GLY B 1 380 ? 45.188 15.93 -40.312 1 15.22 380 GLY B CA 1
ATOM 6355 C C . GLY B 1 380 ? 45.406 14.57 -39.688 1 15.22 380 GLY B C 1
ATOM 6356 O O . GLY B 1 380 ? 44.625 14.156 -38.812 1 15.22 380 GLY B O 1
ATOM 6357 N N . SER B 1 381 ? 46.781 13.969 -39.469 1 15.53 381 SER B N 1
ATOM 6358 C CA . SER B 1 381 ? 47.625 12.867 -39.906 1 15.53 381 SER B CA 1
ATOM 6359 C C . SER B 1 381 ? 47.938 11.93 -38.75 1 15.53 381 SER B C 1
ATOM 6361 O O . SER B 1 381 ? 47.875 10.711 -38.875 1 15.53 381 SER B O 1
ATOM 6363 N N . ASP B 1 382 ? 48.656 12.117 -37.469 1 15.09 382 ASP B N 1
ATOM 6364 C CA . ASP B 1 382 ? 49.938 11.383 -37.406 1 15.09 382 ASP B CA 1
ATOM 6365 C C . ASP B 1 382 ? 49.781 10.117 -36.562 1 15.09 382 ASP B C 1
ATOM 6367 O O . ASP B 1 382 ? 48.875 10.031 -35.719 1 15.09 382 ASP B O 1
ATOM 6371 N N . ALA B 1 383 ? 51 9.203 -36.156 1 14.95 383 ALA B N 1
ATOM 6372 C CA . ALA B 1 383 ? 51.594 7.879 -36.344 1 14.95 383 ALA B CA 1
ATOM 6373 C C . ALA B 1 383 ? 51.719 7.152 -35 1 14.95 383 ALA B C 1
ATOM 6375 O O . ALA B 1 383 ? 51.438 5.949 -34.938 1 14.95 383 ALA B O 1
ATOM 6376 N N . PRO B 1 384 ? 52.062 7.438 -33.562 1 14.89 384 PRO B N 1
ATOM 6377 C CA . PRO B 1 384 ? 53.25 6.676 -33.188 1 14.89 384 PRO B CA 1
ATOM 6378 C C . PRO B 1 384 ? 52.938 5.371 -32.469 1 14.89 384 PRO B C 1
ATOM 6380 O O . PRO B 1 384 ? 51.781 5.191 -32 1 14.89 384 PRO B O 1
ATOM 6383 N N . THR B 1 385 ? 53.969 4.68 -31.484 1 15.25 385 THR B N 1
ATOM 6384 C CA . THR B 1 385 ? 54.781 3.484 -31.375 1 15.25 385 THR B CA 1
ATOM 6385 C C . THR B 1 385 ? 54.344 2.643 -30.172 1 15.25 385 THR B C 1
ATOM 6387 O O . THR B 1 385 ? 53.594 3.109 -29.328 1 15.25 385 THR B O 1
ATOM 6390 N N . GLN B 1 386 ? 55.25 2.066 -28.938 1 14.83 386 GLN B N 1
ATOM 6391 C CA . GLN B 1 386 ? 55.969 0.797 -28.766 1 14.83 386 GLN B CA 1
ATOM 6392 C C . GLN B 1 386 ? 55.438 0.017 -27.578 1 14.83 386 GLN B C 1
ATOM 6394 O O . GLN B 1 386 ? 55.062 -1.15 -27.703 1 14.83 386 GLN B O 1
ATOM 6399 N N . GLY B 1 387 ? 56.062 -0.136 -26.109 1 14.99 387 GLY B N 1
ATOM 6400 C CA . GLY B 1 387 ? 56.906 -1.197 -25.609 1 14.99 387 GLY B CA 1
ATOM 6401 C C . GLY B 1 387 ? 56.219 -2.078 -24.578 1 14.99 387 GLY B C 1
ATOM 6402 O O . GLY B 1 387 ? 55.188 -1.719 -24.062 1 14.99 387 GLY B O 1
ATOM 6403 N N . ARG B 1 388 ? 56.875 -3.369 -23.766 1 15.22 388 ARG B N 1
ATOM 6404 C CA . ARG B 1 388 ? 56.969 -4.805 -23.516 1 15.22 388 ARG B CA 1
ATOM 6405 C C . ARG B 1 388 ? 56.75 -5.125 -22.047 1 15.22 388 ARG B C 1
ATOM 6407 O O . ARG B 1 388 ? 56.688 -6.297 -21.656 1 15.22 388 ARG B O 1
ATOM 6414 N N . TRP B 1 389 ? 56.25 -4.52 -20.938 1 14.06 389 TRP B N 1
ATOM 6415 C CA . TRP B 1 389 ? 56.969 -4.906 -19.719 1 14.06 389 TRP B CA 1
ATOM 6416 C C . TRP B 1 389 ? 56.438 -6.223 -19.172 1 14.06 389 TRP B C 1
ATOM 6418 O O . TRP B 1 389 ? 55.25 -6.5 -19.25 1 14.06 389 TRP B O 1
ATOM 6428 N N . GLY B 1 390 ? 57.219 -7.34 -18.312 1 14.36 390 GLY B N 1
ATOM 6429 C CA . GLY B 1 390 ? 57.625 -8.711 -18.031 1 14.36 390 GLY B CA 1
ATOM 6430 C C . GLY B 1 390 ? 57.031 -9.234 -16.719 1 14.36 390 GLY B C 1
ATOM 6431 O O . GLY B 1 390 ? 56.938 -10.445 -16.516 1 14.36 390 GLY B O 1
ATOM 6432 N N . VAL B 1 391 ? 56.625 -8.766 -15.539 1 14.25 391 VAL B N 1
ATOM 6433 C CA . VAL B 1 391 ? 57.281 -9.344 -14.367 1 14.25 391 VAL B CA 1
ATOM 6434 C C . VAL B 1 391 ? 56.594 -10.633 -13.961 1 14.25 391 VAL B C 1
ATOM 6436 O O . VAL B 1 391 ? 55.406 -10.844 -14.297 1 14.25 391 VAL B O 1
ATOM 6439 N N . THR B 1 392 ? 57 -11.469 -12.625 1 14.16 392 THR B N 1
ATOM 6440 C CA . THR B 1 392 ? 57.562 -12.719 -12.109 1 14.16 392 THR B CA 1
ATOM 6441 C C . THR B 1 392 ? 56.531 -13.453 -11.258 1 14.16 392 THR B C 1
ATOM 6443 O O . THR B 1 392 ? 55.594 -12.828 -10.727 1 14.16 392 THR B O 1
ATOM 6446 N N . ARG B 1 393 ? 56.688 -14.914 -10.578 1 14.82 393 ARG B N 1
ATOM 6447 C CA . ARG B 1 393 ? 56.219 -16.297 -10.492 1 14.82 393 ARG B CA 1
ATOM 6448 C C . ARG B 1 393 ? 55.812 -16.641 -9.062 1 14.82 393 ARG B C 1
ATOM 6450 O O . ARG B 1 393 ? 55 -17.547 -8.844 1 14.82 393 ARG B O 1
ATOM 6457 N N . PRO B 1 394 ? 55.969 -16.109 -7.77 1 14.07 394 PRO B N 1
ATOM 6458 C CA . PRO B 1 394 ? 56.594 -17.062 -6.84 1 14.07 394 PRO B CA 1
ATOM 6459 C C . PRO B 1 394 ? 55.594 -18.078 -6.293 1 14.07 394 PRO B C 1
ATOM 6461 O O . PRO B 1 394 ? 54.375 -17.875 -6.414 1 14.07 394 PRO B O 1
ATOM 6464 N N . HIS B 1 395 ? 55.812 -18.828 -4.863 1 14.6 395 HIS B N 1
ATOM 6465 C CA . HIS B 1 395 ? 56.188 -20.094 -4.238 1 14.6 395 HIS B CA 1
ATOM 6466 C C . HIS B 1 395 ? 55.062 -20.641 -3.387 1 14.6 395 HIS B C 1
ATOM 6468 O O . HIS B 1 395 ? 54.188 -19.875 -2.951 1 14.6 395 HIS B O 1
ATOM 6474 N N . ARG B 1 396 ? 55.031 -22.047 -2.562 1 15.19 396 ARG B N 1
ATOM 6475 C CA . ARG B 1 396 ? 54.5 -23.391 -2.352 1 15.19 396 ARG B CA 1
ATOM 6476 C C . ARG B 1 396 ? 54.031 -23.562 -0.911 1 15.19 396 ARG B C 1
ATOM 6478 O O . ARG B 1 396 ? 53.219 -24.453 -0.622 1 15.19 396 ARG B O 1
ATOM 6485 N N . VAL B 1 397 ? 54.25 -22.891 0.192 1 13.73 397 VAL B N 1
ATOM 6486 C CA . VAL B 1 397 ? 54.719 -23.688 1.314 1 13.73 397 VAL B CA 1
ATOM 6487 C C . VAL B 1 397 ? 53.531 -24.453 1.944 1 13.73 397 VAL B C 1
ATOM 6489 O O . VAL B 1 397 ? 52.375 -24.031 1.814 1 13.73 397 VAL B O 1
ATOM 6492 N N . GLY B 1 398 ? 53.625 -25.562 3.139 1 14.34 398 GLY B N 1
ATOM 6493 C CA . GLY B 1 398 ? 53.5 -26.922 3.639 1 14.34 398 GLY B CA 1
ATOM 6494 C C . GLY B 1 398 ? 52.531 -27.047 4.789 1 14.34 398 GLY B C 1
ATOM 6495 O O . GLY B 1 398 ? 51.625 -27.875 4.766 1 14.34 398 GLY B O 1
ATOM 6496 N N . GLY B 1 399 ? 52.625 -26.609 6.156 1 14.01 399 GLY B N 1
ATOM 6497 C CA . GLY B 1 399 ? 52.844 -27.5 7.281 1 14.01 399 GLY B CA 1
ATOM 6498 C C . GLY B 1 399 ? 51.531 -28.031 7.871 1 14.01 399 GLY B C 1
ATOM 6499 O O . GLY B 1 399 ? 50.469 -27.562 7.531 1 14.01 399 GLY B O 1
ATOM 6500 N N . GLU B 1 400 ? 51.406 -28.531 9.32 1 14.62 400 GLU B N 1
ATOM 6501 C CA . GLU B 1 400 ? 51.312 -29.719 10.172 1 14.62 400 GLU B CA 1
ATOM 6502 C C . GLU B 1 400 ? 49.969 -29.75 10.922 1 14.62 400 GLU B C 1
ATOM 6504 O O . GLU B 1 400 ? 49.25 -28.75 10.938 1 14.62 400 GLU B O 1
ATOM 6509 N N . TRP B 1 401 ? 49.875 -30.156 12.438 1 14.92 401 TRP B N 1
ATOM 6510 C CA . TRP B 1 401 ? 49.562 -31.359 13.195 1 14.92 401 TRP B CA 1
ATOM 6511 C C . TRP B 1 401 ? 48.219 -31.188 13.938 1 14.92 401 TRP B C 1
ATOM 6513 O O . TRP B 1 401 ? 47.281 -31.922 13.695 1 14.92 401 TRP B O 1
ATOM 6523 N N . GLY B 1 402 ? 48.156 -31.016 15.414 1 14.55 402 GLY B N 1
ATOM 6524 C CA . GLY B 1 402 ? 47.844 -31.953 16.484 1 14.55 402 GLY B CA 1
ATOM 6525 C C . GLY B 1 402 ? 46.438 -31.797 17.062 1 14.55 402 GLY B C 1
ATOM 6526 O O . GLY B 1 402 ? 45.781 -30.812 16.797 1 14.55 402 GLY B O 1
ATOM 6527 N N . ARG B 1 403 ? 45.875 -32.656 18.297 1 15.02 403 ARG B N 1
ATOM 6528 C CA . ARG B 1 403 ? 44.969 -33.656 18.859 1 15.02 403 ARG B CA 1
ATOM 6529 C C . ARG B 1 403 ? 44.031 -33.031 19.875 1 15.02 403 ARG B C 1
ATOM 6531 O O . ARG B 1 403 ? 42.812 -33.281 19.875 1 15.02 403 ARG B O 1
ATOM 6538 N N . ASP B 1 404 ? 44.406 -32.344 21 1 14.34 404 ASP B N 1
ATOM 6539 C CA . ASP B 1 404 ? 44.062 -32.906 22.312 1 14.34 404 ASP B CA 1
ATOM 6540 C C . ASP B 1 404 ? 42.656 -32.469 22.719 1 14.34 404 ASP B C 1
ATOM 6542 O O . ASP B 1 404 ? 42.094 -31.484 22.203 1 14.34 404 ASP B O 1
ATOM 6546 N N . ALA B 1 405 ? 41.969 -33.094 23.938 1 15.29 405 ALA B N 1
ATOM 6547 C CA . ALA B 1 405 ? 40.875 -33.812 24.594 1 15.29 405 ALA B CA 1
ATOM 6548 C C . ALA B 1 405 ? 40.062 -32.906 25.5 1 15.29 405 ALA B C 1
ATOM 6550 O O . ALA B 1 405 ? 38.844 -32.938 25.5 1 15.29 405 ALA B O 1
ATOM 6551 N N . PRO B 1 406 ? 40.625 -32.062 26.422 1 14.42 406 PRO B N 1
ATOM 6552 C CA . PRO B 1 406 ? 40.219 -32.375 27.797 1 14.42 406 PRO B CA 1
ATOM 6553 C C . PRO B 1 406 ? 38.812 -31.875 28.125 1 14.42 406 PRO B C 1
ATOM 6555 O O . PRO B 1 406 ? 38.219 -31.125 27.359 1 14.42 406 PRO B O 1
ATOM 6558 N N . THR B 1 407 ? 38.594 -31.422 29.5 1 14.7 407 THR B N 1
ATOM 6559 C CA . THR B 1 407 ? 38 -31.781 30.781 1 14.7 407 THR B CA 1
ATOM 6560 C C . THR B 1 407 ? 36.781 -30.922 31.078 1 14.7 407 THR B C 1
ATOM 6562 O O . THR B 1 407 ? 36.594 -29.859 30.469 1 14.7 407 THR B O 1
ATOM 6565 N N . GLN B 1 408 ? 36.125 -30.938 32.469 1 14.63 408 GLN B N 1
ATOM 6566 C CA . GLN B 1 408 ? 35.031 -31.281 33.344 1 14.63 408 GLN B CA 1
ATOM 6567 C C . GLN B 1 408 ? 34.344 -30.016 33.906 1 14.63 408 GLN B C 1
ATOM 6569 O O . GLN B 1 408 ? 33.156 -30.031 34.188 1 14.63 408 GLN B O 1
ATOM 6574 N N . GLY B 1 409 ? 34.906 -28.875 34.156 1 14.3 409 GLY B N 1
ATOM 6575 C CA . GLY B 1 409 ? 34.688 -28.375 35.5 1 14.3 409 GLY B CA 1
ATOM 6576 C C . GLY B 1 409 ? 33.281 -27.844 35.688 1 14.3 409 GLY B C 1
ATOM 6577 O O . GLY B 1 409 ? 32.625 -27.453 34.75 1 14.3 409 GLY B O 1
ATOM 6578 N N . ARG B 1 410 ? 32.656 -27.969 36.969 1 14.87 410 ARG B N 1
ATOM 6579 C CA . ARG B 1 410 ? 31.547 -28.125 37.906 1 14.87 410 ARG B CA 1
ATOM 6580 C C . ARG B 1 410 ? 30.953 -26.781 38.312 1 14.87 410 ARG B C 1
ATOM 6582 O O . ARG B 1 410 ? 29.766 -26.672 38.625 1 14.87 410 ARG B O 1
ATOM 6589 N N . TRP B 1 411 ? 31.703 -25.672 38.25 1 14.12 411 TRP B N 1
ATOM 6590 C CA . TRP B 1 411 ? 31.531 -24.922 39.5 1 14.12 411 TRP B CA 1
ATOM 6591 C C . TRP B 1 411 ? 30.109 -24.375 39.594 1 14.12 411 TRP B C 1
ATOM 6593 O O . TRP B 1 411 ? 29.422 -24.203 38.594 1 14.12 411 TRP B O 1
ATOM 6603 N N . GLY B 1 412 ? 29.719 -23.922 40.812 1 14.95 412 GLY B N 1
ATOM 6604 C CA . GLY B 1 412 ? 28.812 -23.797 41.969 1 14.95 412 GLY B CA 1
ATOM 6605 C C . GLY B 1 412 ? 27.828 -22.656 41.812 1 14.95 412 GLY B C 1
ATOM 6606 O O . GLY B 1 412 ? 27.062 -22.609 40.875 1 14.95 412 GLY B O 1
ATOM 6607 N N . ARG B 1 413 ? 27.938 -21.641 42.688 1 15.09 413 ARG B N 1
ATOM 6608 C CA . ARG B 1 413 ? 27.109 -21.297 43.844 1 15.09 413 ARG B CA 1
ATOM 6609 C C . ARG B 1 413 ? 26.109 -20.203 43.5 1 15.09 413 ARG B C 1
ATOM 6611 O O . ARG B 1 413 ? 26.156 -19.641 42.406 1 15.09 413 ARG B O 1
ATOM 6618 N N . ASP B 1 414 ? 26.016 -19.047 44.25 1 15.33 414 ASP B N 1
ATOM 6619 C CA . ASP B 1 414 ? 25.047 -18.609 45.25 1 15.33 414 ASP B CA 1
ATOM 6620 C C . ASP B 1 414 ? 24.266 -17.406 44.75 1 15.33 414 ASP B C 1
ATOM 6622 O O . ASP B 1 414 ? 23.062 -17.266 45.031 1 15.33 414 ASP B O 1
ATOM 6626 N N . ALA B 1 415 ? 24.812 -16.375 43.969 1 14.55 415 ALA B N 1
ATOM 6627 C CA . ALA B 1 415 ? 24.641 -15.141 44.719 1 14.55 415 ALA B CA 1
ATOM 6628 C C . ALA B 1 415 ? 23.219 -14.609 44.562 1 14.55 415 ALA B C 1
ATOM 6630 O O . ALA B 1 415 ? 22.531 -14.914 43.594 1 14.55 415 ALA B O 1
ATOM 6631 N N . PRO B 1 416 ? 22.938 -13.32 45.125 1 16.47 416 PRO B N 1
ATOM 6632 C CA . PRO B 1 416 ? 21.969 -12.68 46 1 16.47 416 PRO B CA 1
ATOM 6633 C C . PRO B 1 416 ? 20.828 -12.008 45.25 1 16.47 416 PRO B C 1
ATOM 6635 O O . PRO B 1 416 ? 20.906 -11.82 44.031 1 16.47 416 PRO B O 1
ATOM 6638 N N . THR B 1 417 ? 19.984 -11.188 45.969 1 16.88 417 THR B N 1
ATOM 6639 C CA . THR B 1 417 ? 18.594 -10.883 46.344 1 16.88 417 THR B CA 1
ATOM 6640 C C . THR B 1 417 ? 18.062 -9.719 45.5 1 16.88 417 THR B C 1
ATOM 6642 O O . THR B 1 417 ? 16.859 -9.633 45.25 1 16.88 417 THR B O 1
ATOM 6645 N N . GLU B 1 418 ? 18.984 -8.75 44.969 1 16.27 418 GLU B N 1
ATOM 6646 C CA . GLU B 1 418 ? 18.547 -7.414 45.344 1 16.27 418 GLU B CA 1
ATOM 6647 C C . GLU B 1 418 ? 17.312 -6.996 44.531 1 16.27 418 GLU B C 1
ATOM 6649 O O . GLU B 1 418 ? 17.078 -7.531 43.438 1 16.27 418 GLU B O 1
ATOM 6654 N N . SER B 1 419 ? 16.688 -5.824 45 1 17.7 419 SER B N 1
ATOM 6655 C CA . SER B 1 419 ? 15.398 -5.156 45.156 1 17.7 419 SER B CA 1
ATOM 6656 C C . SER B 1 419 ? 14.969 -4.453 43.875 1 17.7 419 SER B C 1
ATOM 6658 O O . SER B 1 419 ? 15.805 -3.904 43.156 1 17.7 419 SER B O 1
ATOM 6660 N N . ARG B 1 420 ? 13.789 -4.672 43.375 1 17.28 420 ARG B N 1
ATOM 6661 C CA . ARG B 1 420 ? 13.039 -4.605 42.094 1 17.28 420 ARG B CA 1
ATOM 6662 C C . ARG B 1 420 ? 12.719 -3.16 41.75 1 17.28 420 ARG B C 1
ATOM 6664 O O . ARG B 1 420 ? 11.812 -2.904 40.938 1 17.28 420 ARG B O 1
ATOM 6671 N N . ASN B 1 421 ? 13.555 -2.062 42.219 1 17.17 421 ASN B N 1
ATOM 6672 C CA . ASN B 1 421 ? 12.914 -0.754 42.125 1 17.17 421 ASN B CA 1
ATOM 6673 C C . ASN B 1 421 ? 12.711 -0.325 40.688 1 17.17 421 ASN B C 1
ATOM 6675 O O . ASN B 1 421 ? 13.672 -0.29 39.906 1 17.17 421 ASN B O 1
ATOM 6679 N N . THR B 1 422 ? 11.602 -0.438 40.125 1 17.78 422 THR B N 1
ATOM 6680 C CA . THR B 1 422 ? 11.203 -0.394 38.719 1 17.78 422 THR B CA 1
ATOM 6681 C C . THR B 1 422 ? 11.336 1.02 38.156 1 17.78 422 THR B C 1
ATOM 6683 O O . THR B 1 422 ? 10.523 1.895 38.469 1 17.78 422 THR B O 1
ATOM 6686 N N . PRO B 1 423 ? 12.586 1.654 38.156 1 17.5 423 PRO B N 1
ATOM 6687 C CA . PRO B 1 423 ? 12.547 3.061 37.75 1 17.5 423 PRO B CA 1
ATOM 6688 C C . PRO B 1 423 ? 12 3.246 36.312 1 17.5 423 PRO B C 1
ATOM 6690 O O . PRO B 1 423 ? 12.008 2.305 35.531 1 17.5 423 PRO B O 1
ATOM 6693 N N . ARG B 1 424 ? 11.273 4.488 36 1 20.98 424 ARG B N 1
ATOM 6694 C CA . ARG B 1 424 ? 10.547 5.246 35 1 20.98 424 ARG B CA 1
ATOM 6695 C C . ARG B 1 424 ? 11.414 5.473 33.75 1 20.98 424 ARG B C 1
ATOM 6697 O O . ARG B 1 424 ? 12.297 6.336 33.75 1 20.98 424 ARG B O 1
ATOM 6704 N N . LEU B 1 425 ? 11.914 4.457 32.969 1 18.12 425 LEU B N 1
ATOM 6705 C CA . LEU B 1 425 ? 13.039 4.512 32.062 1 18.12 425 LEU B CA 1
ATOM 6706 C C . LEU B 1 425 ? 12.703 5.402 30.859 1 18.12 425 LEU B C 1
ATOM 6708 O O . LEU B 1 425 ? 11.656 5.25 30.234 1 18.12 425 LEU B O 1
ATOM 6712 N N . ARG B 1 426 ? 13.312 6.594 30.844 1 21.84 426 ARG B N 1
ATOM 6713 C CA . ARG B 1 426 ? 13.617 7.523 29.766 1 21.84 426 ARG B CA 1
ATOM 6714 C C . ARG B 1 426 ? 14.273 6.801 28.578 1 21.84 426 ARG B C 1
ATOM 6716 O O . ARG B 1 426 ? 15.398 6.316 28.703 1 21.84 426 ARG B O 1
ATOM 6723 N N . TRP B 1 427 ? 13.625 6.066 27.812 1 19.81 427 TRP B N 1
ATOM 6724 C CA . TRP B 1 427 ? 14.258 5.211 26.812 1 19.81 427 TRP B CA 1
ATOM 6725 C C . TRP B 1 427 ? 15.125 6.031 25.859 1 19.81 427 TRP B C 1
ATOM 6727 O O . TRP B 1 427 ? 14.625 6.867 25.109 1 19.81 427 TRP B O 1
ATOM 6737 N N . ILE B 1 428 ? 16.234 6.504 26.422 1 20.73 428 ILE B N 1
ATOM 6738 C CA . ILE B 1 428 ? 17.234 7.121 25.562 1 20.73 428 ILE B CA 1
ATOM 6739 C C . ILE B 1 428 ? 17.828 6.074 24.625 1 20.73 428 ILE B C 1
ATOM 6741 O O . ILE B 1 428 ? 18.438 5.105 25.078 1 20.73 428 ILE B O 1
ATOM 6745 N N . VAL B 1 429 ? 17.25 5.703 23.688 1 20.38 429 VAL B N 1
ATOM 6746 C CA . VAL B 1 429 ? 17.938 4.699 22.859 1 20.38 429 VAL B CA 1
ATOM 6747 C C . VAL B 1 429 ? 19.172 5.309 22.219 1 20.38 429 VAL B C 1
ATOM 6749 O O . VAL B 1 429 ? 19.094 6.32 21.516 1 20.38 429 VAL B O 1
ATOM 6752 N N . PHE B 1 430 ? 20.359 5.145 22.906 1 19.86 430 PHE B N 1
ATOM 6753 C CA . PHE B 1 430 ? 21.656 5.52 22.359 1 19.86 430 PHE B CA 1
ATOM 6754 C C . PHE B 1 430 ? 22.016 4.629 21.172 1 19.86 430 PHE B C 1
ATOM 6756 O O . PHE B 1 430 ? 22 3.4 21.281 1 19.86 430 PHE B O 1
ATOM 6763 N N . ILE B 1 431 ? 21.797 4.996 20.125 1 20.39 431 ILE B N 1
ATOM 6764 C CA . ILE B 1 431 ? 22.234 4.203 18.984 1 20.39 431 ILE B CA 1
ATOM 6765 C C . ILE B 1 431 ? 23.75 4.223 18.875 1 20.39 431 ILE B C 1
ATOM 6767 O O . ILE B 1 431 ? 24.359 5.285 18.703 1 20.39 431 ILE B O 1
ATOM 6771 N N . SER B 1 432 ? 24.516 3.289 19.656 1 18.44 432 SER B N 1
ATOM 6772 C CA . SER B 1 432 ? 25.953 3.07 19.531 1 18.44 432 SER B CA 1
ATOM 6773 C C . SER B 1 432 ? 26.344 2.805 18.078 1 18.44 432 SER B C 1
ATOM 6775 O O . SER B 1 432 ? 25.609 2.154 17.344 1 18.44 432 SER B O 1
ATOM 6777 N N . PRO B 1 433 ? 27.516 3.383 17.594 1 19.12 433 PRO B N 1
ATOM 6778 C CA . PRO B 1 433 ? 28.219 3.359 16.312 1 19.12 433 PRO B CA 1
ATOM 6779 C C . PRO B 1 433 ? 28.812 1.992 15.984 1 19.12 433 PRO B C 1
ATOM 6781 O O . PRO B 1 433 ? 29.625 1.868 15.055 1 19.12 433 PRO B O 1
ATOM 6784 N N . LEU B 1 434 ? 28.328 0.801 16.203 1 17.95 434 LEU B N 1
ATOM 6785 C CA . LEU B 1 434 ? 29.234 -0.303 15.883 1 17.95 434 LEU B CA 1
ATOM 6786 C C . LEU B 1 434 ? 29.656 -0.248 14.414 1 17.95 434 LEU B C 1
ATOM 6788 O O . LEU B 1 434 ? 28.828 -0.374 13.516 1 17.95 434 LEU B O 1
ATOM 6792 N N . PHE B 1 435 ? 30.859 0.476 14.109 1 17.44 435 PHE B N 1
ATOM 6793 C CA . PHE B 1 435 ? 31.703 0.449 12.922 1 17.44 435 PHE B CA 1
ATOM 6794 C C . PHE B 1 435 ? 32.156 -0.973 12.617 1 17.44 435 PHE B C 1
ATOM 6796 O O . PHE B 1 435 ? 32.656 -1.675 13.492 1 17.44 435 PHE B O 1
ATOM 6803 N N . ASN B 1 436 ? 31.688 -1.578 11.539 1 16.75 436 ASN B N 1
ATOM 6804 C CA . ASN B 1 436 ? 32.25 -2.699 10.789 1 16.75 436 ASN B CA 1
ATOM 6805 C C . ASN B 1 436 ? 33.688 -2.43 10.367 1 16.75 436 ASN B C 1
ATOM 6807 O O . ASN B 1 436 ? 33.938 -1.455 9.664 1 16.75 436 ASN B O 1
ATOM 6811 N N . GLN B 1 437 ? 34.688 -3.023 11.117 1 16.02 437 GLN B N 1
ATOM 6812 C CA . GLN B 1 437 ? 36.094 -3.33 10.82 1 16.02 437 GLN B CA 1
ATOM 6813 C C . GLN B 1 437 ? 36.219 -4.137 9.531 1 16.02 437 GLN B C 1
ATOM 6815 O O . GLN B 1 437 ? 35.812 -5.301 9.477 1 16.02 437 GLN B O 1
ATOM 6820 N N . ALA B 1 438 ? 36.406 -3.643 8.359 1 17.58 438 ALA B N 1
ATOM 6821 C CA . ALA B 1 438 ? 36.875 -4.25 7.117 1 17.58 438 ALA B CA 1
ATOM 6822 C C . ALA B 1 438 ? 38.25 -4.875 7.289 1 17.58 438 ALA B C 1
ATOM 6824 O O . ALA B 1 438 ? 38.5 -5.98 6.809 1 17.58 438 ALA B O 1
ATOM 6825 N N . ASN B 1 439 ? 39.562 -4.273 7.438 1 16.14 439 ASN B N 1
ATOM 6826 C CA . ASN B 1 439 ? 40.688 -4.348 6.527 1 16.14 439 ASN B CA 1
ATOM 6827 C C . ASN B 1 439 ? 41.625 -5.508 6.879 1 16.14 439 ASN B C 1
ATOM 6829 O O . ASN B 1 439 ? 42.406 -5.938 6.051 1 16.14 439 ASN B O 1
ATOM 6833 N N . GLN B 1 440 ? 42.312 -5.797 7.996 1 16.12 440 GLN B N 1
ATOM 6834 C CA . GLN B 1 440 ? 43.75 -5.988 7.973 1 16.12 440 GLN B CA 1
ATOM 6835 C C . GLN B 1 440 ? 44.125 -7.336 7.359 1 16.12 440 GLN B C 1
ATOM 6837 O O . GLN B 1 440 ? 43.469 -8.344 7.629 1 16.12 440 GLN B O 1
ATOM 6842 N N . LEU B 1 441 ? 45.438 -7.473 6.395 1 16.31 441 LEU B N 1
ATOM 6843 C CA . LEU B 1 441 ? 46.375 -8.102 5.488 1 16.31 441 LEU B CA 1
ATOM 6844 C C . LEU B 1 441 ? 47.031 -9.32 6.137 1 16.31 441 LEU B C 1
ATOM 6846 O O . LEU B 1 441 ? 47.062 -10.398 5.535 1 16.31 441 LEU B O 1
ATOM 6850 N N . ARG B 1 442 ? 48.469 -9.195 6.781 1 16 442 ARG B N 1
ATOM 6851 C CA . ARG B 1 442 ? 49.812 -9.586 6.375 1 16 442 ARG B CA 1
ATOM 6852 C C . ARG B 1 442 ? 50.125 -11.016 6.793 1 16 442 ARG B C 1
ATOM 6854 O O . ARG B 1 442 ? 49.406 -11.594 7.629 1 16 442 ARG B O 1
ATOM 6861 N N . THR B 1 443 ? 51.406 -11.25 7.52 1 16.27 443 THR B N 1
ATOM 6862 C CA . THR B 1 443 ? 52.688 -11.938 7.352 1 16.27 443 THR B CA 1
ATOM 6863 C C . THR B 1 443 ? 52.656 -13.297 8.047 1 16.27 443 THR B C 1
ATOM 6865 O O . THR B 1 443 ? 53.25 -14.258 7.559 1 16.27 443 THR B O 1
ATOM 6868 N N . ASN B 1 444 ? 52.656 -13.547 9.414 1 16.89 444 ASN B N 1
ATOM 6869 C CA . ASN B 1 444 ? 53.844 -14.258 9.875 1 16.89 444 ASN B CA 1
ATOM 6870 C C . ASN B 1 444 ? 53.781 -15.742 9.531 1 16.89 444 ASN B C 1
ATOM 6872 O O . ASN B 1 444 ? 52.812 -16.422 9.867 1 16.89 444 ASN B O 1
ATOM 6876 N N . CYS B 1 445 ? 54.812 -16.406 8.625 1 17.95 445 CYS B N 1
ATOM 6877 C CA . CYS B 1 445 ? 55.5 -17.5 7.961 1 17.95 445 CYS B CA 1
ATOM 6878 C C . CYS B 1 445 ? 55.75 -18.656 8.93 1 17.95 445 CYS B C 1
ATOM 6880 O O . CYS B 1 445 ? 55.969 -19.797 8.516 1 17.95 445 CYS B O 1
ATOM 6882 N N . TYR B 1 446 ? 56.625 -18.297 10.086 1 16.81 446 TYR B N 1
ATOM 6883 C CA . TYR B 1 446 ? 57.719 -19.203 10.383 1 16.81 446 TYR B CA 1
ATOM 6884 C C . TYR B 1 446 ? 57.219 -20.609 10.664 1 16.81 446 TYR B C 1
ATOM 6886 O O . TYR B 1 446 ? 56.031 -20.797 11.016 1 16.81 446 TYR B O 1
ATOM 6894 N N . LEU B 1 447 ? 58.344 -21.625 10.969 1 18.45 447 LEU B N 1
ATOM 6895 C CA . LEU B 1 447 ? 59.219 -22.797 10.82 1 18.45 447 LEU B CA 1
ATOM 6896 C C . LEU B 1 447 ? 58.688 -23.953 11.648 1 18.45 447 LEU B C 1
ATOM 6898 O O . LEU B 1 447 ? 58.562 -25.078 11.141 1 18.45 447 LEU B O 1
ATOM 6902 N N . GLN B 1 448 ? 59.469 -24.094 12.906 1 17.5 448 GLN B N 1
ATOM 6903 C CA . GLN B 1 448 ? 59.812 -25.281 13.688 1 17.5 448 GLN B CA 1
ATOM 6904 C C . GLN B 1 448 ? 58.625 -25.797 14.469 1 17.5 448 GLN B C 1
ATOM 6906 O O . GLN B 1 448 ? 57.906 -25.031 15.109 1 17.5 448 GLN B O 1
#

Solvent-accessible surface area (backbone atoms only — not comparable to full-atom values): 51730 Å² total; per-residue (Å²): 114,69,68,64,51,55,58,52,67,70,47,92,68,64,69,66,73,77,52,52,65,36,83,59,41,14,59,10,71,44,62,29,64,52,78,47,90,84,52,54,17,69,65,61,52,74,65,18,56,30,69,52,50,36,42,51,71,90,66,27,34,43,37,36,42,21,42,23,41,74,46,36,63,47,12,48,50,48,55,54,44,44,48,52,49,52,70,73,69,68,76,53,91,82,56,48,72,68,51,51,51,49,51,54,51,48,35,46,51,50,42,46,54,52,50,53,60,73,44,42,64,54,51,52,50,42,54,54,47,58,74,70,50,75,83,93,61,53,68,90,74,40,52,71,68,50,37,52,49,50,53,50,43,52,51,41,51,56,69,57,42,30,18,19,27,33,32,36,40,37,35,49,86,57,25,38,35,45,37,36,21,15,50,35,46,38,36,41,34,41,46,44,95,87,71,29,63,37,79,41,70,60,79,72,48,32,27,58,81,27,64,69,53,40,52,55,40,38,75,32,56,34,56,54,69,59,45,46,70,56,48,46,58,94,86,33,49,46,50,21,38,38,69,32,49,57,52,45,75,45,26,64,78,34,81,86,43,36,62,38,77,54,67,70,47,37,52,70,57,51,65,54,81,69,38,78,45,74,90,49,29,32,36,37,37,41,33,26,46,16,39,51,51,29,35,22,71,57,58,35,73,88,41,26,65,59,52,50,52,50,48,49,53,55,32,40,64,71,32,62,41,54,41,56,27,25,32,51,46,46,51,50,41,54,49,45,30,42,63,66,58,41,37,49,42,25,35,36,37,40,34,57,30,84,58,84,60,37,78,57,81,79,71,75,74,80,71,76,80,61,80,80,70,86,71,83,80,84,83,86,94,89,90,84,86,72,51,71,69,79,83,81,77,83,86,78,86,74,86,75,88,87,84,86,79,87,85,82,88,81,87,84,87,80,84,86,84,80,81,83,74,76,74,85,77,75,81,70,66,75,52,78,61,82,78,82,93,94,72,96,94,85,85,62,69,52,76,111,114,68,69,64,52,55,58,52,68,69,48,90,68,63,70,66,73,77,51,52,65,39,84,58,42,13,58,10,73,43,63,30,64,54,79,46,91,84,48,52,20,68,65,62,52,75,65,19,54,30,69,51,51,35,44,52,70,91,68,27,35,43,37,35,44,20,43,24,40,74,45,36,64,47,12,49,48,47,54,54,44,46,49,49,48,53,69,73,69,68,75,52,93,82,55,48,72,69,50,51,51,49,51,54,50,48,35,44,51,49,43,47,53,51,51,52,58,73,44,41,64,53,52,52,50,41,56,53,47,57,74,68,49,76,82,93,62,55,67,88,74,40,52,72,70,51,38,52,49,50,52,52,44,53,52,40,50,55,68,58,42,30,18,18,26,33,32,34,39,37,34,50,84,56,25,38,35,44,38,35,21,16,50,35,46,40,36,42,33,39,45,45,96,78,67,24,60,36,76,41,71,62,77,73,49,32,26,58,81,27,65,69,55,40,50,55,40,38,75,32,57,35,59,55,69,60,44,45,70,55,47,47,56,94,85,34,50,46,49,20,36,37,68,33,48,58,53,46,76,44,25,63,78,34,80,88,44,37,61,38,76,53,68,70,47,35,53,70,58,50,66,55,79,69,38,78,46,75,90,49,27,32,35,38,37,40,33,26,47,16,39,51,52,28,36,22,72,56,56,34,74,88,41,26,66,61,51,49,51,51,49,50,53,55,34,39,64,71,30,63,40,54,40,56,29,26,33,51,47,46,51,49,42,53,49,46,29,44,62,66,59,39,38,50,40,24,36,37,38,40,34,56,29,83,57,84,62,35,76,56,82,75,69,77,72,78,73,77,79,61,79,75,66,85,68,84,80,79,84,88,86,93,84,92,94,89,95,82,95,80,92,97,82,93,96,82,93,86,92,94,88,94,87,93,79,88,91,80,89,77,84,82,88,81,82,89,84,83,80,79,78,78,74,87,75,75,82,68,67,74,55,76,73,88,76,85,84,82,78,97,86,90,73,97,77,89,89,132

Organism: Oncorhynchus tshawytscha (NCBI:txid74940)

Secondary structure (DSSP, 8-state):
-HHHHHHHHSSSS-GGGGSPBPTTEEEEEE------TTS---------EEEEEEE-STT-EEEEEEEEESSSHHHHHHHHHHHHHIIIII--TT--HHHHHHHHHHHHHHHHHHHHHHTHHHHHHHHHHHHHSPTT--GGGS-HHHHHHHHHHHHHHHHH--EEEEEEEEEETTEEEEEEESS-EEEEEEE-TTS-EEEEEES---STT-HHHHHHHHHTT--HHHHHHH--BTTBS-SB-EE-HHHHHSGGGSGGGTT-SS-SSB-PPEEPPPEE-TT--EEEEEE-HHHHHHHHHHH-TTTHHHHHHHHHHHHHHH-S-HHHHHHHHHHHHHHHHHHHH-PPPEEEEEEEES----------------------------------------------------------------------------------------------/-HHHHHHHHSSSS-GGGGSPBPTTEEEEEE------TTS---------EEEEEEE-STT-EEEEEEEEESSSHHHHHHHHHHHHHIIIII--TT--HHHHHHHHHHHHHHHHHHHHHHTHHHHHHHHHHHHHSPTT--GGGS-HHHHHHHHHHHHHHHHH--EEEEEEEEEETTEEEEEEESS-EEEEEEE-TTS-EEEEEES---STT-HHHHHHHHHTT--HHHHHHH--BTTBS-SB-EE-HHHHHSGGGSGGGTT-SS-SSB-PPEEPPPEE-TT--EEEEEE-HHHHHHHHHHH-TTTHHHHHHHHHHHHHTT-S-HHHHHHHHHHHHHHHHHHHH----EEEEEEEES----------------------------------------------------------------------------------------------

InterPro domains:
  IPR001932 PPM-type phosphatase-like domain [PF00481] (68-330)
  IPR001932 PPM-type phosphatase-like domain [PS51746] (34-353)
  IPR001932 PPM-type phosphatase-like domain [SM00332] (24-351)
  IPR001932 PPM-type phosphatase-like domain [cd00143] (45-339)
  IPR015655 Protein phosphatase 2C [PTHR13832] (46-330)
  IPR036457 PPM-type phosphatase-like domain superfamily [G3DSA:3.60.40.10] (2-359)
  IPR036457 PPM-type phosphatase-like domain superfamily [SSF81606] (43-335)

Sequence (896 aa):
MASQRRQMMQSHQSWTDDLPLCQMCGVGTAPNCTYGPDGKDTQSHPNEDGHFRFRGEEGCFLYGVFNGFDGSRVSSFVSQCLTAELLLGQLKSTHTDSDVRRILSQAFDVVEKSYFETIGDALAEKATIISQLPEGVSFHQLSPQSQKLSERLKDLEQEVSGGATAVVALIHNNKLYIANVGTNRALLCKSTSDGQNQVIQIGRPHTTENEDELQRLAGLGLDVSGLRQAALIAGQSSTRRIGDYRVKYNYTDIDLLSAAKNKPIIAEPEIQASQSLEGVTGFLLLMSEGLIKALESAHGPEQANQEMVAMVAAELAQQGSLEAVAQSVVERVKRLHHDVYASGHMTLLIRTLNYTLADGALTPTQGRWGETHPHRVGGGSDAPTQGRWGVTRPHRVGGEWGRDAPTQGRWGRDAPTESRNTPRLRWIVFISPLFNQANQLRTNCYLQMASQRRQMMQSHQSWTDDLPLCQMCGVGTAPNCTYGPDGKDTQSHPNEDGHFRFRGEEGCFLYGVFNGFDGSRVSSFVSQCLTAELLLGQLKSTHTDSDVRRILSQAFDVVEKSYFETIGDALAEKATIISQLPEGVSFHQLSPQSQKLSERLKDLEQEVSGGATAVVALIHNNKLYIANVGTNRALLCKSTSDGQNQVIQIGRPHTTENEDELQRLAGLGLDVSGLRQAALIAGQSSTRRIGDYRVKYNYTDIDLLSAAKNKPIIAEPEIQASQSLEGVTGFLLLMSEGLIKALESAHGPEQANQEMVAMVAAELAQQGSLEAVAQSVVERVKRLHHDVYASGHMTLLIRTLNYTLADGALTPTQGRWGETHPHRVGGGSDAPTQGRWGVTRPHRVGGEWGRDAPTQGRWGRDAPTESRNTPRLRWIVFISPLFNQANQLRTNCYLQ

Nearest PDB structures (foldseek):
  8xi8-assembly1_A  TM=9.582E-01  e=1.607E-46  Homo sapiens
  5nzz-assembly3_C  TM=9.542E-01  e=1.496E-45  Homo sapiens
  5nzz-assembly4_D  TM=8.979E-01  e=2.927E-47  Homo sapiens
  5nzz-assembly1_A  TM=8.976E-01  e=8.932E-47  Homo sapiens
  5nzz-assembly2_B  TM=8.926E-01  e=5.515E-46  Homo sapiens